Protein 5XGQ (pdb70)

Nearest PDB structures (foldseek):
  5xgq-assembly1_B  TM=1.002E+00  e=4.923E-92  Mycobacterium tuberculosis H37Ra
  5xgq-assembly1_A  TM=1.001E+00  e=2.840E-89  Mycobacterium tuberculosis H37Ra
  5xet-assembly1_C  TM=9.591E-01  e=5.976E-76  Mycobacterium tuberculosis H37Ra
  2x1m-assembly1_A  TM=9.598E-01  e=1.292E-66  Mycolicibacterium smegmatis MC2 155
  2x1l-assembly2_B  TM=9.169E-01  e=6.770E-61  Mycolicibacterium smegmatis MC2 155

CATH classification: 3.40.50.620 (+2 more: 2.170.220.10, 1.10.730.10)

B-factor: mean 30.21, std 13.82, range [3.47, 96.01]

Foldseek 3Di:
DDPADFAAAEEEEDFQPLHPAPPVQCLLVQLLQQLLQVQCVLVRYRYQYAYLYAVVVVVVSVVVSVVSVVLSCVLQVGDHDDFDDDPCSVQLVLLQLLLVLLVVLVFKDKDKDKAWAFPSRRFGDHPVQWDCPDVFIAGPQPRTGTDIDIFIFMWGALQVCLVVLLVVCVVQVQAEDDPVLSVVLNVVSVVTDHITTFWGQDPDDANAHPPGRRIHGDPLSSSNSSQVVSQVPPPCVDPSNVRCPPHAEYEYASSCCCVQSRVVVVSCVSSVGDHHNHYYHWYEEVEDCPDDLSVVCVQFNNLLSLCQSLAQDFTRDYYYDDPVSSLCCLVPVFCPLQFVLLQVLLQCCVPQVVQWQADADDADPLLVVLVVLLLCLVVVLVVCSVSSRSNVSSVSLSVSSVSLVVLCVVLVLVVLSPDPDPVSVNSSNNNSQSSLQSSLSSLLSCCSRRVVLSVLSCLQLLHDPVQRRVVNNPPTRDTGRGGDRDDGRRDRDDDD/DDPDDFAAAEEEEDFQPLDPAPPVQCLLVQLLLLLLQVQQVLVRYRYQYAYLDQPVVPPVSVVVNVVSVVLSCVLQVGDHDDFDDDPCSVQLVLLQLLLVLLVVLVFKDKDKDKAWAFPSRRFGDHPVQWDCPPNFIAGPQPRTGTDIDTFIFMWGALQVCLVVLLVVCVVQVQAEDDPVLSVVLNVVSVVTDHITTFWGQDPDDANAHPPGRRIHGDPLSSSNSSQVVSQVPPVCVDPSNVRCPPHAEYEYASSCVCVQSRVVVVSCVSSVGDHHNHYYHWYAEVECVDDLSVVCVQFNSLLSLVQSLAQDFTRDYYYDYPVSSLCCLVPVPCPLQFVLLVVLLQCCVPQVVQFQADADDADPLLVVLVVLLLCLSVVLVVCSVSSRSNVSSVSLSVSSVSLVVLCVVLPLVVLSPDPDPVSVNSSSNNSQSSLQSSLSSLLSCCSRRVPLSVLSCLQLQHDPVQRRPVNNPPTRDGGRGGDRDDGRRDRDDDD

Structure (mmCIF, N/CA/C/O backbone):
data_5XGQ
#
_entry.id   5XGQ
#
_cell.length_a   49.983
_cell.length_b   72.727
_cell.length_c   78.376
_cell.angle_alpha   98.90
_cell.angle_beta   90.05
_cell.angle_gamma   98.47
#
_symmetry.space_group_name_H-M   'P 1'
#
loop_
_entity.id
_entity.type
_entity.pdbx_description
1 polymer 'Methionine-tRNA ligase'
2 water water
#
loop_
_atom_site.group_PDB
_atom_site.id
_atom_site.type_symbol
_atom_site.label_atom_id
_atom_site.label_alt_id
_atom_site.label_comp_id
_atom_site.label_asym_id
_atom_site.label_entity_id
_atom_site.label_seq_id
_atom_site.pdbx_PDB_ins_code
_atom_site.Cartn_x
_atom_site.Cartn_y
_atom_site.Cartn_z
_atom_site.occupancy
_atom_site.B_iso_or_equiv
_atom_site.auth_seq_id
_atom_site.auth_comp_id
_atom_site.auth_asym_id
_atom_site.auth_atom_id
_atom_site.pdbx_PDB_model_num
ATOM 1 N N . HIS A 1 4 ? -14.282 7.462 57.524 1.00 56.11 -4 HIS B N 1
ATOM 2 C CA . HIS A 1 4 ? -13.023 7.461 56.787 1.00 48.88 -4 HIS B CA 1
ATOM 3 C C . HIS A 1 4 ? -12.338 6.105 56.933 1.00 37.99 -4 HIS B C 1
ATOM 4 O O . HIS A 1 4 ? -11.175 6.008 57.336 1.00 33.43 -4 HIS B O 1
ATOM 11 N N . HIS A 1 5 ? -13.079 5.051 56.609 1.00 38.07 -3 HIS B N 1
ATOM 12 C CA . HIS A 1 5 ? -12.582 3.679 56.665 1.00 36.36 -3 HIS B CA 1
ATOM 13 C C . HIS A 1 5 ? -12.710 3.090 55.265 1.00 34.73 -3 HIS B C 1
ATOM 14 O O . HIS A 1 5 ? -13.794 2.651 54.862 1.00 24.28 -3 HIS B O 1
ATOM 21 N N . HIS A 1 6 ? -11.605 3.092 54.520 1.00 31.16 -2 HIS B N 1
ATOM 22 C CA . HIS A 1 6 ? -11.576 2.517 53.183 1.00 32.46 -2 HIS B CA 1
ATOM 23 C C . HIS A 1 6 ? -10.802 1.205 53.123 1.00 34.41 -2 HIS B C 1
ATOM 24 O O . HIS A 1 6 ? -10.569 0.691 52.022 1.00 30.90 -2 HIS B O 1
ATOM 31 N N . HIS A 1 7 ? -10.413 0.648 54.275 1.00 34.77 -1 HIS B N 1
ATOM 32 C CA . HIS A 1 7 ? -9.654 -0.595 54.352 1.00 44.95 -1 HIS B CA 1
ATOM 33 C C . HIS A 1 7 ? -9.993 -1.300 55.664 1.00 51.80 -1 HIS B C 1
ATOM 34 O O . HIS A 1 7 ? -10.284 -0.647 56.672 1.00 55.04 -1 HIS B O 1
ATOM 41 N N . HIS A 1 8 ? -9.961 -2.651 55.638 1.00 51.58 0 HIS B N 1
ATOM 42 C CA . HIS A 1 8 ? -10.302 -3.488 56.787 1.00 49.55 0 HIS B CA 1
ATOM 43 C C . HIS A 1 8 ? -9.228 -4.531 57.101 1.00 47.36 0 HIS B C 1
ATOM 44 O O . HIS A 1 8 ? -8.829 -4.671 58.262 1.00 52.52 0 HIS B O 1
ATOM 51 N N . MET A 1 9 ? -8.722 -5.237 56.089 1.00 48.63 1 MET B N 1
ATOM 52 C CA . MET A 1 9 ? -7.774 -6.332 56.238 1.00 30.87 1 MET B CA 1
ATOM 53 C C . MET A 1 9 ? -6.357 -5.825 56.526 1.00 28.69 1 MET B C 1
ATOM 54 O O . MET A 1 9 ? -5.986 -4.688 56.202 1.00 23.56 1 MET B O 1
ATOM 59 N N . LYS A 1 10 ? -5.561 -6.704 57.127 1.00 22.71 2 LYS B N 1
ATOM 60 C CA . LYS A 1 10 ? -4.161 -6.406 57.412 1.00 25.80 2 LYS B CA 1
ATOM 61 C C . LYS A 1 10 ? -3.397 -6.115 56.118 1.00 26.29 2 LYS B C 1
ATOM 62 O O . LYS A 1 10 ? -3.494 -6.895 55.161 1.00 20.03 2 LYS B O 1
ATOM 68 N N . PRO A 1 11 ? -2.646 -5.012 56.036 1.00 26.60 3 PRO B N 1
ATOM 69 C CA . PRO A 1 11 ? -1.947 -4.687 54.786 1.00 25.90 3 PRO B CA 1
ATOM 70 C C . PRO A 1 11 ? -0.737 -5.577 54.539 1.00 22.98 3 PRO B C 1
ATOM 71 O O . PRO A 1 11 ? -0.153 -6.168 55.451 1.00 18.60 3 PRO B O 1
ATOM 75 N N . TYR A 1 12 ? -0.370 -5.666 53.260 1.00 17.32 4 TYR B N 1
ATOM 76 C CA . TYR A 1 12 ? 0.769 -6.471 52.825 1.00 16.11 4 TYR B CA 1
ATOM 77 C C . TYR A 1 12 ? 1.398 -5.754 51.639 1.00 20.40 4 TYR B C 1
ATOM 78 O O . TYR A 1 12 ? 0.784 -5.661 50.571 1.00 17.12 4 TYR B O 1
ATOM 87 N N . TYR A 1 13 ? 2.608 -5.239 51.832 1.00 17.72 5 TYR B N 1
ATOM 88 C CA . TYR A 1 13 ? 3.307 -4.435 50.837 1.00 19.75 5 TYR B CA 1
ATOM 89 C C . TYR A 1 13 ? 4.465 -5.254 50.278 1.00 12.63 5 TYR B C 1
ATOM 90 O O . TYR A 1 13 ? 5.394 -5.608 51.014 1.00 15.76 5 TYR B O 1
ATOM 99 N N . VAL A 1 14 ? 4.405 -5.550 48.984 1.00 7.29 6 VAL B N 1
ATOM 100 C CA . VAL A 1 14 ? 5.376 -6.405 48.316 1.00 7.16 6 VAL B CA 1
ATOM 101 C C . VAL A 1 14 ? 5.837 -5.708 47.044 1.00 18.23 6 VAL B C 1
ATOM 102 O O . VAL A 1 14 ? 5.023 -5.126 46.314 1.00 17.49 6 VAL B O 1
ATOM 106 N N . THR A 1 15 ? 7.146 -5.757 46.784 1.00 15.87 7 THR B N 1
ATOM 107 C CA . THR A 1 15 ? 7.744 -5.064 45.653 1.00 14.48 7 THR B CA 1
ATOM 108 C C . THR A 1 15 ? 8.551 -6.024 44.791 1.00 12.76 7 THR B C 1
ATOM 109 O O . THR A 1 15 ? 9.124 -7.004 45.283 1.00 15.58 7 THR B O 1
ATOM 113 N N . THR A 1 16 ? 8.592 -5.724 43.495 1.00 11.65 8 THR B N 1
ATOM 114 C CA . THR A 1 16 ? 9.575 -6.308 42.598 1.00 17.43 8 THR B CA 1
ATOM 115 C C . THR A 1 16 ? 10.790 -5.385 42.521 1.00 16.43 8 THR B C 1
ATOM 116 O O . THR A 1 16 ? 10.791 -4.266 43.036 1.00 21.32 8 THR B O 1
ATOM 120 N N . ALA A 1 17 ? 11.833 -5.865 41.864 1.00 16.57 9 ALA B N 1
ATOM 121 C CA . ALA A 1 17 ? 13.151 -5.268 42.017 1.00 16.05 9 ALA B CA 1
ATOM 122 C C . ALA A 1 17 ? 13.305 -3.980 41.215 1.00 16.23 9 ALA B C 1
ATOM 123 O O . ALA A 1 17 ? 12.711 -3.808 40.147 1.00 14.99 9 ALA B O 1
ATOM 125 N N . ILE A 1 18 ? 14.140 -3.078 41.741 1.00 17.99 10 ILE B N 1
ATOM 126 C CA . ILE A 1 18 ? 14.660 -1.970 40.938 1.00 21.60 10 ILE B CA 1
ATOM 127 C C . ILE A 1 18 ? 15.389 -2.508 39.701 1.00 17.17 10 ILE B C 1
ATOM 128 O O . ILE A 1 18 ? 15.831 -3.661 39.651 1.00 24.77 10 ILE B O 1
ATOM 133 N N . ALA A 1 19 ? 15.533 -1.637 38.701 1.00 21.08 11 ALA B N 1
ATOM 134 C CA . ALA A 1 19 ? 16.044 -2.056 37.396 1.00 23.21 11 ALA B CA 1
ATOM 135 C C . ALA A 1 19 ? 17.545 -2.315 37.412 1.00 32.75 11 ALA B C 1
ATOM 136 O O . ALA A 1 19 ? 18.026 -3.216 36.715 1.00 30.12 11 ALA B O 1
ATOM 138 N N . TYR A 1 20 ? 18.293 -1.526 38.173 1.00 34.14 12 TYR B N 1
ATOM 139 C CA . TYR A 1 20 ? 19.753 -1.600 38.206 1.00 41.94 12 TYR B CA 1
ATOM 140 C C . TYR A 1 20 ? 20.250 -3.041 38.397 1.00 31.14 12 TYR B C 1
ATOM 141 O O . TYR A 1 20 ? 19.616 -3.810 39.110 1.00 41.44 12 TYR B O 1
ATOM 150 N N . PRO A 1 21 ? 21.382 -3.415 37.767 1.00 35.39 13 PRO B N 1
ATOM 151 C CA . PRO A 1 21 ? 22.287 -2.620 36.930 1.00 44.71 13 PRO B CA 1
ATOM 152 C C . PRO A 1 21 ? 21.833 -2.407 35.478 1.00 53.81 13 PRO B C 1
ATOM 153 O O . PRO A 1 21 ? 22.632 -1.919 34.687 1.00 58.01 13 PRO B O 1
ATOM 157 N N . ASN A 1 22 ? 20.596 -2.748 35.129 1.00 43.79 14 ASN B N 1
ATOM 158 C CA . ASN A 1 22 ? 20.062 -2.480 33.795 1.00 46.12 14 ASN B CA 1
ATOM 159 C C . ASN A 1 22 ? 19.429 -1.084 33.768 1.00 44.45 14 ASN B C 1
ATOM 160 O O . ASN A 1 22 ? 18.672 -0.734 34.668 1.00 49.20 14 ASN B O 1
ATOM 165 N N . ALA A 1 23 ? 19.735 -0.269 32.753 1.00 50.31 15 ALA B N 1
ATOM 166 C CA . ALA A 1 23 ? 19.056 1.032 32.641 1.00 52.88 15 ALA B CA 1
ATOM 167 C C . ALA A 1 23 ? 17.586 0.876 32.316 1.00 54.14 15 ALA B C 1
ATOM 168 O O . ALA A 1 23 ? 16.791 1.790 32.574 1.00 57.46 15 ALA B O 1
ATOM 170 N N . ALA A 1 24 ? 17.237 -0.203 31.692 1.00 49.81 16 ALA B N 1
ATOM 171 C CA . ALA A 1 24 ? 15.859 -0.385 31.307 1.00 41.72 16 ALA B CA 1
ATOM 172 C C . ALA A 1 24 ? 15.163 -1.244 32.339 1.00 32.77 16 ALA B C 1
ATOM 173 O O . ALA A 1 24 ? 15.691 -2.294 32.735 1.00 22.97 16 ALA B O 1
ATOM 175 N N . PRO A 1 25 ? 14.012 -0.811 32.823 1.00 27.74 17 PRO B N 1
ATOM 176 C CA . PRO A 1 25 ? 13.226 -1.655 33.722 1.00 26.86 17 PRO B CA 1
ATOM 177 C C . PRO A 1 25 ? 12.554 -2.788 32.962 1.00 28.66 17 PRO B C 1
ATOM 178 O O . PRO A 1 25 ? 12.509 -2.824 31.727 1.00 26.63 17 PRO B O 1
ATOM 182 N N . HIS A 1 26 ? 12.052 -3.743 33.746 1.00 22.54 18 HIS B N 1
ATOM 183 C CA . HIS A 1 26 ? 11.138 -4.796 33.307 1.00 16.19 18 HIS B CA 1
ATOM 184 C C . HIS A 1 26 ? 11.813 -5.879 32.471 1.00 16.31 18 HIS B C 1
ATOM 185 O O . HIS A 1 26 ? 11.523 -7.066 32.656 1.00 14.96 18 HIS B O 1
ATOM 192 N N . VAL A 1 27 ? 12.703 -5.494 31.547 1.00 21.61 19 VAL B N 1
ATOM 193 C CA . VAL A 1 27 ? 13.320 -6.477 30.662 1.00 18.46 19 VAL B CA 1
ATOM 194 C C . VAL A 1 27 ? 14.083 -7.492 31.499 1.00 15.46 19 VAL B C 1
ATOM 195 O O . VAL A 1 27 ? 14.849 -7.132 32.402 1.00 17.43 19 VAL B O 1
ATOM 199 N N . GLY A 1 28 ? 13.840 -8.773 31.230 1.00 15.48 20 GLY B N 1
ATOM 200 C CA . GLY A 1 28 ? 14.442 -9.839 31.999 1.00 20.46 20 GLY B CA 1
ATOM 201 C C . GLY A 1 28 ? 13.774 -10.145 33.323 1.00 16.61 20 GLY B C 1
ATOM 202 O O . GLY A 1 28 ? 14.232 -11.053 34.028 1.00 25.38 20 GLY B O 1
ATOM 203 N N . HIS A 1 29 ? 12.704 -9.434 33.682 1.00 14.87 21 HIS B N 1
ATOM 204 C CA . HIS A 1 29 ? 12.036 -9.603 34.967 1.00 12.82 21 HIS B CA 1
ATOM 205 C C . HIS A 1 29 ? 10.725 -10.372 34.877 1.00 12.38 21 HIS B C 1
ATOM 206 O O . HIS A 1 29 ? 9.979 -10.406 35.862 1.00 18.90 21 HIS B O 1
ATOM 213 N N . ALA A 1 30 ? 10.417 -10.980 33.727 1.00 14.90 22 ALA B N 1
ATOM 214 C CA . ALA A 1 30 ? 9.140 -11.682 33.590 1.00 22.35 22 ALA B CA 1
ATOM 215 C C . ALA A 1 30 ? 8.992 -12.791 34.627 1.00 19.20 22 ALA B C 1
ATOM 216 O O . ALA A 1 30 ? 7.925 -12.941 35.237 1.00 15.38 22 ALA B O 1
ATOM 218 N N . TYR A 1 31 ? 10.046 -13.590 34.828 1.00 16.44 23 TYR B N 1
ATOM 219 C CA . TYR A 1 31 ? 9.992 -14.662 35.820 1.00 18.21 23 TYR B CA 1
ATOM 220 C C . TYR A 1 31 ? 9.747 -14.099 37.215 1.00 20.76 23 TYR B C 1
ATOM 221 O O . TYR A 1 31 ? 8.876 -14.577 37.951 1.00 12.25 23 TYR B O 1
ATOM 230 N N . GLU A 1 32 ? 10.502 -13.063 37.585 1.00 17.49 24 GLU B N 1
ATOM 231 C CA . GLU A 1 32 ? 10.298 -12.386 38.863 1.00 17.60 24 GLU B CA 1
ATOM 232 C C . GLU A 1 32 ? 8.877 -11.834 38.995 1.00 21.08 24 GLU B C 1
ATOM 233 O O . GLU A 1 32 ? 8.270 -11.922 40.067 1.00 15.02 24 GLU B O 1
ATOM 239 N N . TYR A 1 33 ? 8.328 -11.265 37.917 1.00 18.34 25 TYR B N 1
ATOM 240 C CA . TYR A 1 33 ? 6.987 -10.687 37.992 1.00 15.02 25 TYR B CA 1
ATOM 241 C C . TYR A 1 33 ? 5.921 -11.765 38.151 1.00 15.52 25 TYR B C 1
ATOM 242 O O . TYR A 1 33 ? 4.951 -11.579 38.895 1.00 12.56 25 TYR B O 1
ATOM 251 N N . ILE A 1 34 ? 6.078 -12.897 37.459 1.00 13.14 26 ILE B N 1
ATOM 252 C CA . ILE A 1 34 ? 5.113 -13.990 37.578 1.00 14.16 26 ILE B CA 1
ATOM 253 C C . ILE A 1 34 ? 5.086 -14.527 39.004 1.00 14.54 26 ILE B C 1
ATOM 254 O O . ILE A 1 34 ? 4.016 -14.775 39.572 1.00 13.79 26 ILE B O 1
ATOM 259 N N . ALA A 1 35 ? 6.264 -14.725 39.601 1.00 11.44 27 ALA B N 1
ATOM 260 C CA . ALA A 1 35 ? 6.337 -15.278 40.949 1.00 10.99 27 ALA B CA 1
ATOM 261 C C . ALA A 1 35 ? 5.741 -14.321 41.973 1.00 12.15 27 ALA B C 1
ATOM 262 O O . ALA A 1 35 ? 4.929 -14.725 42.815 1.00 15.71 27 ALA B O 1
ATOM 264 N N . THR A 1 36 ? 6.140 -13.045 41.919 1.00 11.63 28 THR B N 1
ATOM 265 C CA . THR A 1 36 ? 5.607 -12.056 42.853 1.00 16.20 28 THR B CA 1
ATOM 266 C C . THR A 1 36 ? 4.112 -11.825 42.656 1.00 16.86 28 THR B C 1
ATOM 267 O O . THR A 1 36 ? 3.396 -11.580 43.635 1.00 13.85 28 THR B O 1
ATOM 271 N N . ASP A 1 37 ? 3.623 -11.869 41.410 1.00 16.11 29 ASP B N 1
ATOM 272 C CA . ASP A 1 37 ? 2.183 -11.745 41.177 1.00 12.70 29 ASP B CA 1
ATOM 273 C C . ASP A 1 37 ? 1.413 -12.871 41.854 1.00 14.42 29 ASP B C 1
ATOM 274 O O . ASP A 1 37 ? 0.347 -12.640 42.439 1.00 12.48 29 ASP B O 1
ATOM 279 N N . ALA A 1 38 ? 1.924 -14.103 41.768 1.00 10.81 30 ALA B N 1
ATOM 280 C CA . ALA A 1 38 ? 1.257 -15.215 42.439 1.00 12.77 30 ALA B CA 1
ATOM 281 C C . ALA A 1 38 ? 1.224 -15.003 43.947 1.00 17.50 30 ALA B C 1
ATOM 282 O O . ALA A 1 38 ? 0.216 -15.292 44.602 1.00 13.65 30 ALA B O 1
ATOM 284 N N . ILE A 1 39 ? 2.320 -14.492 44.516 1.00 14.61 31 ILE B N 1
ATOM 285 C CA . ILE A 1 39 ? 2.349 -14.204 45.947 1.00 13.07 31 ILE B CA 1
ATOM 286 C C . ILE A 1 39 ? 1.314 -13.144 46.296 1.00 17.54 31 ILE B C 1
ATOM 287 O O . ILE A 1 39 ? 0.581 -13.267 47.288 1.00 14.27 31 ILE B O 1
ATOM 292 N N . ALA A 1 40 ? 1.225 -12.090 45.480 1.00 16.43 32 ALA B N 1
ATOM 293 C CA . ALA A 1 40 ? 0.256 -11.034 45.749 1.00 14.41 32 ALA B CA 1
ATOM 294 C C . ALA A 1 40 ? -1.173 -11.539 45.597 1.00 15.25 32 ALA B C 1
ATOM 295 O O . ALA A 1 40 ? -2.041 -11.217 46.416 1.00 13.88 32 ALA B O 1
ATOM 297 N N . ARG A 1 41 ? -1.440 -12.326 44.553 1.00 13.65 33 ARG B N 1
ATOM 298 C CA . ARG A 1 41 ? -2.788 -12.851 44.360 1.00 18.17 33 ARG B CA 1
ATOM 299 C C . ARG A 1 41 ? -3.185 -13.777 45.504 1.00 16.87 33 ARG B C 1
ATOM 300 O O . ARG A 1 41 ? -4.344 -13.782 45.936 1.00 15.25 33 ARG B O 1
ATOM 308 N N . PHE A 1 42 ? -2.235 -14.566 46.013 1.00 14.12 34 PHE B N 1
ATOM 309 C CA . PHE A 1 42 ? -2.528 -15.422 47.159 1.00 12.60 34 PHE B CA 1
ATOM 310 C C . PHE A 1 42 ? -2.892 -14.587 48.379 1.00 11.86 34 PHE B C 1
ATOM 311 O O . PHE A 1 42 ? -3.861 -14.889 49.086 1.00 16.78 34 PHE B O 1
ATOM 319 N N . LYS A 1 43 ? -2.139 -13.519 48.631 1.00 12.17 35 LYS B N 1
ATOM 320 C CA . LYS A 1 43 ? -2.437 -12.674 49.779 1.00 14.48 35 LYS B CA 1
ATOM 321 C C . LYS A 1 43 ? -3.792 -11.990 49.628 1.00 13.25 35 LYS B C 1
ATOM 322 O O . LYS A 1 43 ? -4.542 -11.879 50.603 1.00 12.86 35 LYS B O 1
ATOM 328 N N . ARG A 1 44 ? -4.137 -11.548 48.412 1.00 11.45 36 ARG B N 1
ATOM 329 C CA . ARG A 1 44 ? -5.456 -10.948 48.191 1.00 15.97 36 ARG B CA 1
ATOM 330 C C . ARG A 1 44 ? -6.574 -11.938 48.487 1.00 14.16 36 ARG B C 1
ATOM 331 O O . ARG A 1 44 ? -7.621 -11.558 49.020 1.00 18.64 36 ARG B O 1
ATOM 339 N N . LEU A 1 45 ? -6.377 -13.212 48.144 1.00 11.65 37 LEU B N 1
ATOM 340 C CA . LEU A 1 45 ? -7.406 -14.215 48.392 1.00 15.38 37 LEU B CA 1
ATOM 341 C C . LEU A 1 45 ? -7.462 -14.638 49.853 1.00 17.62 37 LEU B C 1
ATOM 342 O O . LEU A 1 45 ? -8.461 -15.230 50.276 1.00 18.96 37 LEU B O 1
ATOM 347 N N . ASP A 1 46 ? -6.426 -14.322 50.632 1.00 16.78 38 ASP B N 1
ATOM 348 C CA . ASP A 1 46 ? -6.321 -14.720 52.029 1.00 15.73 38 ASP B CA 1
ATOM 349 C C . ASP A 1 46 ? -6.612 -13.565 52.985 1.00 15.74 38 ASP B C 1
ATOM 350 O O . ASP A 1 46 ? -6.110 -13.556 54.115 1.00 16.87 38 ASP B O 1
ATOM 355 N N . ARG A 1 47 ? -7.401 -12.582 52.535 1.00 17.47 39 ARG B N 1
ATOM 356 C CA . ARG A 1 47 ? -7.894 -11.477 53.366 1.00 27.12 39 ARG B CA 1
ATOM 357 C C . ARG A 1 47 ? -6.772 -10.529 53.791 1.00 26.15 39 ARG B C 1
ATOM 358 O O . ARG A 1 47 ? -6.680 -10.122 54.950 1.00 27.65 39 ARG B O 1
ATOM 366 N N . TYR A 1 48 ? -5.919 -10.169 52.839 1.00 18.08 40 TYR B N 1
ATOM 367 C CA . TYR A 1 48 ? -4.930 -9.125 53.049 1.00 17.62 40 TYR B CA 1
ATOM 368 C C . TYR A 1 48 ? -5.244 -7.951 52.134 1.00 17.20 40 TYR B C 1
ATOM 369 O O . TYR A 1 48 ? -5.752 -8.128 51.020 1.00 17.52 40 TYR B O 1
ATOM 378 N N . ASP A 1 49 ? -4.950 -6.746 52.619 1.00 16.53 41 ASP B N 1
ATOM 379 C CA . ASP A 1 49 ? -4.965 -5.550 51.779 1.00 21.31 41 ASP B CA 1
ATOM 380 C C . ASP A 1 49 ? -3.601 -5.437 51.113 1.00 20.77 41 ASP B C 1
ATOM 381 O O . ASP A 1 49 ? -2.653 -4.911 51.700 1.00 20.11 41 ASP B O 1
ATOM 386 N N . VAL A 1 50 ? -3.506 -5.909 49.882 1.00 21.90 42 VAL B N 1
ATOM 387 C CA . VAL A 1 50 ? -2.224 -6.049 49.202 1.00 14.47 42 VAL B CA 1
ATOM 388 C C . VAL A 1 50 ? -1.896 -4.770 48.443 1.00 15.54 42 VAL B C 1
ATOM 389 O O . VAL A 1 50 ? -2.746 -4.211 47.741 1.00 14.17 42 VAL B O 1
ATOM 393 N N . ARG A 1 51 ? -0.663 -4.302 48.597 1.00 12.64 43 ARG B N 1
ATOM 394 C CA . ARG A 1 51 ? -0.098 -3.238 47.778 1.00 15.22 43 ARG B CA 1
ATOM 395 C C . ARG A 1 51 ? 1.101 -3.833 47.052 1.00 14.42 43 ARG B C 1
ATOM 396 O O . ARG A 1 51 ? 2.139 -4.097 47.669 1.00 12.71 43 ARG B O 1
ATOM 404 N N . PHE A 1 52 ? 0.952 -4.048 45.749 1.00 13.90 44 PHE B N 1
ATOM 405 C CA . PHE A 1 52 ? 1.877 -4.828 44.926 1.00 14.85 44 PHE B CA 1
ATOM 406 C C . PHE A 1 52 ? 2.413 -3.884 43.852 1.00 15.77 44 PHE B C 1
ATOM 407 O O . PHE A 1 52 ? 1.703 -3.578 42.888 1.00 15.10 44 PHE B O 1
ATOM 415 N N . LEU A 1 53 ? 3.658 -3.416 44.020 1.00 11.61 45 LEU B N 1
ATOM 416 C CA . LEU A 1 53 ? 4.221 -2.363 43.182 1.00 15.18 45 LEU B CA 1
ATOM 417 C C . LEU A 1 53 ? 5.570 -2.774 42.608 1.00 17.93 45 LEU B C 1
ATOM 418 O O . LEU A 1 53 ? 6.293 -3.584 43.191 1.00 11.98 45 LEU B O 1
ATOM 423 N N . THR A 1 54 ? 5.910 -2.184 41.464 1.00 13.64 46 THR B N 1
ATOM 424 C CA . THR A 1 54 ? 7.244 -2.321 40.905 1.00 20.52 46 THR B CA 1
ATOM 425 C C . THR A 1 54 ? 8.239 -1.488 41.704 1.00 20.92 46 THR B C 1
ATOM 426 O O . THR A 1 54 ? 7.876 -0.525 42.382 1.00 24.95 46 THR B O 1
ATOM 430 N N . GLY A 1 55 ? 9.510 -1.866 41.613 1.00 23.86 47 GLY B N 1
ATOM 431 C CA . GLY A 1 55 ? 10.575 -1.062 42.172 1.00 18.08 47 GLY B CA 1
ATOM 432 C C . GLY A 1 55 ? 11.065 0.032 41.256 1.00 25.99 47 GLY B C 1
ATOM 433 O O . GLY A 1 55 ? 12.078 0.679 41.535 1.00 30.51 47 GLY B O 1
ATOM 434 N N . THR A 1 56 ? 10.367 0.259 40.155 1.00 23.80 48 THR B N 1
ATOM 435 C CA . THR A 1 56 ? 10.749 1.255 39.168 1.00 27.65 48 THR B CA 1
ATOM 436 C C . THR A 1 56 ? 9.896 2.511 39.318 1.00 34.42 48 THR B C 1
ATOM 437 O O . THR A 1 56 ? 8.793 2.484 39.867 1.00 31.78 48 THR B O 1
ATOM 441 N N . ASP A 1 57 ? 10.422 3.621 38.818 1.00 38.28 49 ASP B N 1
ATOM 442 C CA . ASP A 1 57 ? 9.703 4.888 38.891 1.00 47.75 49 ASP B CA 1
ATOM 443 C C . ASP A 1 57 ? 8.759 5.064 37.708 1.00 50.38 49 ASP B C 1
ATOM 444 O O . ASP A 1 57 ? 7.577 4.733 37.793 1.00 54.62 49 ASP B O 1
ATOM 449 N N . GLY A 1 71 ? 17.054 14.843 28.118 1.00 50.28 63 GLY B N 1
ATOM 450 C CA . GLY A 1 71 ? 17.471 14.751 26.730 1.00 50.75 63 GLY B CA 1
ATOM 451 C C . GLY A 1 71 ? 16.572 13.862 25.889 1.00 52.85 63 GLY B C 1
ATOM 452 O O . GLY A 1 71 ? 15.679 13.191 26.404 1.00 49.65 63 GLY B O 1
ATOM 453 N N . VAL A 1 72 ? 16.812 13.865 24.581 1.00 48.56 64 VAL B N 1
ATOM 454 C CA . VAL A 1 72 ? 16.046 13.054 23.641 1.00 46.81 64 VAL B CA 1
ATOM 455 C C . VAL A 1 72 ? 16.298 11.553 23.848 1.00 42.04 64 VAL B C 1
ATOM 456 O O . VAL A 1 72 ? 15.334 10.792 23.762 1.00 46.47 64 VAL B O 1
ATOM 460 N N . PRO A 1 73 ? 17.536 11.090 24.095 1.00 43.19 65 PRO B N 1
ATOM 461 C CA . PRO A 1 73 ? 17.684 9.643 24.359 1.00 42.60 65 PRO B CA 1
ATOM 462 C C . PRO A 1 73 ? 16.904 9.162 25.569 1.00 48.45 65 PRO B C 1
ATOM 463 O O . PRO A 1 73 ? 16.307 8.081 25.507 1.00 43.03 65 PRO B O 1
ATOM 467 N N . THR A 1 74 ? 16.805 9.964 26.628 1.00 48.36 66 THR B N 1
ATOM 468 C CA . THR A 1 74 ? 16.158 9.485 27.846 1.00 53.89 66 THR B CA 1
ATOM 469 C C . THR A 1 74 ? 14.637 9.383 27.685 1.00 55.12 66 THR B C 1
ATOM 470 O O . THR A 1 74 ? 13.997 8.557 28.358 1.00 65.48 66 THR B O 1
ATOM 474 N N . ALA A 1 75 ? 14.044 10.156 26.760 1.00 50.04 67 ALA B N 1
ATOM 475 C CA . ALA A 1 75 ? 12.586 10.239 26.731 1.00 43.75 67 ALA B CA 1
ATOM 476 C C . ALA A 1 75 ? 11.972 9.124 25.886 1.00 52.40 67 ALA B C 1
ATOM 477 O O . ALA A 1 75 ? 11.005 8.484 26.302 1.00 60.55 67 ALA B O 1
ATOM 479 N N . ALA A 1 76 ? 12.513 8.882 24.688 1.00 51.67 68 ALA B N 1
ATOM 480 C CA . ALA A 1 76 ? 12.059 7.745 23.881 1.00 50.13 68 ALA B CA 1
ATOM 481 C C . ALA A 1 76 ? 12.289 6.433 24.613 1.00 41.53 68 ALA B C 1
ATOM 482 O O . ALA A 1 76 ? 11.487 5.498 24.482 1.00 32.39 68 ALA B O 1
ATOM 484 N N . LEU A 1 77 ? 13.382 6.339 25.386 1.00 37.87 69 LEU B N 1
ATOM 485 C CA . LEU A 1 77 ? 13.550 5.210 26.293 1.00 45.93 69 LEU B CA 1
ATOM 486 C C . LEU A 1 77 ? 12.387 5.098 27.273 1.00 43.60 69 LEU B C 1
ATOM 487 O O . LEU A 1 77 ? 12.001 3.982 27.648 1.00 38.00 69 LEU B O 1
ATOM 492 N N . ALA A 1 78 ? 11.826 6.235 27.705 1.00 46.40 70 ALA B N 1
ATOM 493 C CA . ALA A 1 78 ? 10.673 6.184 28.598 1.00 49.13 70 ALA B CA 1
ATOM 494 C C . ALA A 1 78 ? 9.438 5.630 27.896 1.00 46.01 70 ALA B C 1
ATOM 495 O O . ALA A 1 78 ? 8.592 4.994 28.538 1.00 49.19 70 ALA B O 1
ATOM 497 N N . ARG A 1 79 ? 9.312 5.856 26.588 1.00 41.97 71 ARG B N 1
ATOM 498 C CA . ARG A 1 79 ? 8.201 5.259 25.851 1.00 38.57 71 ARG B CA 1
ATOM 499 C C . ARG A 1 79 ? 8.393 3.758 25.691 1.00 33.18 71 ARG B C 1
ATOM 500 O O . ARG A 1 79 ? 7.431 2.989 25.807 1.00 30.95 71 ARG B O 1
ATOM 508 N N . ARG A 1 80 ? 9.625 3.323 25.409 1.00 24.87 72 ARG B N 1
ATOM 509 C CA . ARG A 1 80 ? 9.891 1.895 25.286 1.00 30.23 72 ARG B CA 1
ATOM 510 C C . ARG A 1 80 ? 9.652 1.179 26.608 1.00 30.87 72 ARG B C 1
ATOM 511 O O . ARG A 1 80 ? 9.038 0.106 26.638 1.00 29.62 72 ARG B O 1
ATOM 519 N N . ASN A 1 81 ? 10.133 1.760 27.712 1.00 27.30 73 ASN B N 1
ATOM 520 C CA . ASN A 1 81 ? 9.866 1.193 29.031 1.00 28.43 73 ASN B CA 1
ATOM 521 C C . ASN A 1 81 ? 8.370 1.038 29.264 1.00 31.53 73 ASN B C 1
ATOM 522 O O . ASN A 1 81 ? 7.918 0.018 29.800 1.00 30.48 73 ASN B O 1
ATOM 527 N N . SER A 1 82 ? 7.587 2.041 28.863 1.00 30.15 74 SER B N 1
ATOM 528 C CA . SER A 1 82 ? 6.136 1.949 28.985 1.00 34.89 74 SER B CA 1
ATOM 529 C C . SER A 1 82 ? 5.582 0.824 28.117 1.00 34.07 74 SER B C 1
ATOM 530 O O . SER A 1 82 ? 4.787 0.004 28.586 1.00 34.33 74 SER B O 1
ATOM 533 N N . ASP A 1 83 ? 5.994 0.769 26.846 1.00 30.12 75 ASP B N 1
ATOM 534 C CA . ASP A 1 83 ? 5.507 -0.280 25.952 1.00 31.17 75 ASP B CA 1
ATOM 535 C C . ASP A 1 83 ? 5.867 -1.669 26.470 1.00 26.49 75 ASP B C 1
ATOM 536 O O . ASP A 1 83 ? 5.038 -2.588 26.433 1.00 18.66 75 ASP B O 1
ATOM 541 N N . VAL A 1 84 ? 7.099 -1.845 26.953 1.00 16.69 76 VAL B N 1
ATOM 542 C CA . VAL A 1 84 ? 7.499 -3.145 27.483 1.00 22.86 76 VAL B CA 1
ATOM 543 C C . VAL A 1 84 ? 6.658 -3.494 28.703 1.00 24.64 76 VAL B C 1
ATOM 544 O O . VAL A 1 84 ? 6.209 -4.636 28.863 1.00 17.51 76 VAL B O 1
ATOM 548 N N . PHE A 1 85 ? 6.403 -2.505 29.563 1.00 21.70 77 PHE B N 1
ATOM 549 C CA . PHE A 1 85 ? 5.644 -2.758 30.781 1.00 27.52 77 PHE B CA 1
ATOM 550 C C . PHE A 1 85 ? 4.212 -3.176 30.467 1.00 29.24 77 PHE B C 1
ATOM 551 O O . PHE A 1 85 ? 3.696 -4.127 31.068 1.00 29.14 77 PHE B O 1
ATOM 559 N N . GLN A 1 86 ? 3.553 -2.484 29.530 1.00 25.70 78 GLN B N 1
ATOM 560 C CA . GLN A 1 86 ? 2.176 -2.840 29.200 1.00 22.96 78 GLN B CA 1
ATOM 561 C C . GLN A 1 86 ? 2.103 -4.233 28.596 1.00 21.33 78 GLN B C 1
ATOM 562 O O . GLN A 1 86 ? 1.215 -5.021 28.942 1.00 21.65 78 GLN B O 1
ATOM 568 N N . ARG A 1 87 ? 3.030 -4.560 27.692 1.00 18.60 79 ARG B N 1
ATOM 569 C CA . ARG A 1 87 ? 2.990 -5.867 27.047 1.00 17.68 79 ARG B CA 1
ATOM 570 C C . ARG A 1 87 ? 3.227 -6.980 28.053 1.00 18.79 79 ARG B C 1
ATOM 571 O O . ARG A 1 87 ? 2.544 -8.011 28.025 1.00 20.88 79 ARG B O 1
ATOM 579 N N . MET A 1 88 ? 4.205 -6.796 28.939 1.00 16.95 80 MET B N 1
ATOM 580 C CA . MET A 1 88 ? 4.502 -7.823 29.925 1.00 20.78 80 MET B CA 1
ATOM 581 C C . MET A 1 88 ? 3.334 -8.004 30.882 1.00 15.40 80 MET B C 1
ATOM 582 O O . MET A 1 88 ? 2.940 -9.136 31.190 1.00 16.61 80 MET B O 1
ATOM 587 N N . GLN A 1 89 ? 2.751 -6.896 31.342 1.00 14.63 81 GLN B N 1
ATOM 588 C CA . GLN A 1 89 ? 1.619 -6.985 32.260 1.00 24.02 81 GLN B CA 1
ATOM 589 C C . GLN A 1 89 ? 0.448 -7.725 31.627 1.00 21.71 81 GLN B C 1
ATOM 590 O O . GLN A 1 89 ? -0.204 -8.547 32.281 1.00 23.40 81 GLN B O 1
ATOM 596 N N . GLU A 1 90 ? 0.180 -7.467 30.346 1.00 22.11 82 GLU B N 1
ATOM 597 C CA . GLU A 1 90 ? -0.970 -8.087 29.692 1.00 22.48 82 GLU B CA 1
ATOM 598 C C . GLU A 1 90 ? -0.678 -9.521 29.260 1.00 17.12 82 GLU B C 1
ATOM 599 O O . GLU A 1 90 ? -1.534 -10.399 29.406 1.00 24.01 82 GLU B O 1
ATOM 605 N N . ALA A 1 91 ? 0.516 -9.779 28.724 1.00 21.29 83 ALA B N 1
ATOM 606 C CA . ALA A 1 91 ? 0.844 -11.122 28.251 1.00 19.21 83 ALA B CA 1
ATOM 607 C C . ALA A 1 91 ? 0.921 -12.129 29.392 1.00 18.81 83 ALA B C 1
ATOM 608 O O . ALA A 1 91 ? 0.539 -13.293 29.215 1.00 16.94 83 ALA B O 1
ATOM 610 N N . LEU A 1 92 ? 1.409 -11.712 30.559 1.00 15.15 84 LEU B N 1
ATOM 611 C CA . LEU A 1 92 ? 1.571 -12.607 31.697 1.00 14.22 84 LEU B CA 1
ATOM 612 C C . LEU A 1 92 ? 0.523 -12.404 32.782 1.00 20.23 84 LEU B C 1
ATOM 613 O O . LEU A 1 92 ? 0.577 -13.093 33.809 1.00 15.23 84 LEU B O 1
ATOM 618 N N . ASN A 1 93 ? -0.414 -11.476 32.584 1.00 20.46 85 ASN B N 1
ATOM 619 C CA . ASN A 1 93 ? -1.501 -11.191 33.526 1.00 18.57 85 ASN B CA 1
ATOM 620 C C . ASN A 1 93 ? -0.965 -10.872 34.922 1.00 19.40 85 ASN B C 1
ATOM 621 O O . ASN A 1 93 ? -1.338 -11.484 35.924 1.00 19.86 85 ASN B O 1
ATOM 626 N N . ILE A 1 94 ? -0.075 -9.886 34.975 1.00 16.03 86 ILE B N 1
ATOM 627 C CA . ILE A 1 94 ? 0.466 -9.402 36.236 1.00 17.13 86 ILE B CA 1
ATOM 628 C C . ILE A 1 94 ? -0.486 -8.355 36.794 1.00 16.44 86 ILE B C 1
ATOM 629 O O . ILE A 1 94 ? -0.935 -7.460 36.067 1.00 19.22 86 ILE B O 1
ATOM 634 N N . SER A 1 95 ? -0.801 -8.468 38.082 1.00 15.10 87 SER B N 1
ATOM 635 C CA . SER A 1 95 ? -1.769 -7.573 38.700 1.00 19.01 87 SER B CA 1
ATOM 636 C C . SER A 1 95 ? -1.110 -6.541 39.610 1.00 15.71 87 SER B C 1
ATOM 637 O O . SER A 1 95 ? -1.491 -6.414 40.776 1.00 17.95 87 SER B O 1
ATOM 640 N N . PHE A 1 96 ? -0.131 -5.793 39.095 1.00 12.65 88 PHE B N 1
ATOM 641 C CA . PHE A 1 96 ? 0.423 -4.675 39.850 1.00 17.52 88 PHE B CA 1
ATOM 642 C C . PHE A 1 96 ? -0.680 -3.709 40.261 1.00 22.06 88 PHE B C 1
ATOM 643 O O . PHE A 1 96 ? -1.626 -3.465 39.508 1.00 24.14 88 PHE B O 1
ATOM 651 N N . ASP A 1 97 ? -0.551 -3.151 41.461 1.00 16.78 89 ASP B N 1
ATOM 652 C CA . ASP A 1 97 ? -1.457 -2.093 41.877 1.00 16.45 89 ASP B CA 1
ATOM 653 C C . ASP A 1 97 ? -1.053 -0.768 41.234 1.00 23.36 89 ASP B C 1
ATOM 654 O O . ASP A 1 97 ? 0.103 -0.553 40.855 1.00 18.93 89 ASP B O 1
ATOM 659 N N . ARG A 1 98 ? -2.035 0.123 41.112 1.00 25.42 90 ARG B N 1
ATOM 660 C CA . ARG A 1 98 ? -1.883 1.387 40.402 1.00 22.22 90 ARG B CA 1
ATOM 661 C C . ARG A 1 98 ? -1.316 2.450 41.337 1.00 28.72 90 ARG B C 1
ATOM 662 O O . ARG A 1 98 ? -1.948 2.804 42.339 1.00 31.62 90 ARG B O 1
ATOM 670 N N . PHE A 1 99 ? -0.137 2.967 40.998 1.00 26.78 91 PHE B N 1
ATOM 671 C CA . PHE A 1 99 ? 0.517 4.002 41.786 1.00 34.57 91 PHE B CA 1
ATOM 672 C C . PHE A 1 99 ? 0.009 5.381 41.379 1.00 36.40 91 PHE B C 1
ATOM 673 O O . PHE A 1 99 ? -0.164 5.671 40.191 1.00 34.71 91 PHE B O 1
ATOM 681 N N . ILE A 1 100 ? -0.228 6.230 42.374 1.00 33.81 92 ILE B N 1
ATOM 682 C CA . ILE A 1 100 ? -0.764 7.567 42.148 1.00 34.45 92 ILE B CA 1
ATOM 683 C C . ILE A 1 100 ? 0.386 8.554 42.024 1.00 39.37 92 ILE B C 1
ATOM 684 O O . ILE A 1 100 ? 1.280 8.593 42.878 1.00 32.93 92 ILE B O 1
ATOM 689 N N . ARG A 1 101 ? 0.357 9.358 40.962 1.00 47.68 93 ARG B N 1
ATOM 690 C CA . ARG A 1 101 ? 1.401 10.346 40.722 1.00 48.51 93 ARG B CA 1
ATOM 691 C C . ARG A 1 101 ? 1.339 11.451 41.773 1.00 42.22 93 ARG B C 1
ATOM 692 O O . ARG A 1 101 ? 0.260 11.956 42.093 1.00 38.38 93 ARG B O 1
ATOM 700 N N . THR A 1 102 ? 2.497 11.817 42.324 1.00 38.61 94 THR B N 1
ATOM 701 C CA . THR A 1 102 ? 2.589 12.889 43.306 1.00 38.41 94 THR B CA 1
ATOM 702 C C . THR A 1 102 ? 3.704 13.851 42.915 1.00 42.83 94 THR B C 1
ATOM 703 O O . THR A 1 102 ? 4.584 13.521 42.116 1.00 41.05 94 THR B O 1
ATOM 707 N N . THR A 1 103 ? 3.656 15.058 43.491 1.00 43.42 95 THR B N 1
ATOM 708 C CA . THR A 1 103 ? 4.716 16.035 43.245 1.00 44.48 95 THR B CA 1
ATOM 709 C C . THR A 1 103 ? 6.041 15.572 43.841 1.00 40.36 95 THR B C 1
ATOM 710 O O . THR A 1 103 ? 7.105 15.787 43.246 1.00 41.81 95 THR B O 1
ATOM 714 N N . ASP A 1 104 ? 5.997 14.935 45.014 1.00 35.97 96 ASP B N 1
ATOM 715 C CA . ASP A 1 104 ? 7.220 14.436 45.635 1.00 39.35 96 ASP B CA 1
ATOM 716 C C . ASP A 1 104 ? 7.873 13.354 44.786 1.00 38.51 96 ASP B C 1
ATOM 717 O O . ASP A 1 104 ? 9.096 13.356 44.598 1.00 33.85 96 ASP B O 1
ATOM 722 N N . ALA A 1 105 ? 7.074 12.422 44.258 1.00 37.63 97 ALA B N 1
ATOM 723 C CA . ALA A 1 105 ? 7.626 11.340 43.449 1.00 38.88 97 ALA B CA 1
ATOM 724 C C . ALA A 1 105 ? 8.270 11.862 42.171 1.00 39.73 97 ALA B C 1
ATOM 725 O O . ALA A 1 105 ? 9.280 11.311 41.716 1.00 40.67 97 ALA B O 1
ATOM 727 N N . ASP A 1 106 ? 7.704 12.915 41.577 1.00 32.81 98 ASP B N 1
ATOM 728 C CA . ASP A 1 106 ? 8.277 13.466 40.354 1.00 39.69 98 ASP B CA 1
ATOM 729 C C . ASP A 1 106 ? 9.629 14.125 40.606 1.00 39.03 98 ASP B C 1
ATOM 730 O O . ASP A 1 106 ? 10.480 14.156 39.709 1.00 40.36 98 ASP B O 1
ATOM 735 N N . HIS A 1 107 ? 9.853 14.641 41.816 1.00 35.34 99 HIS B N 1
ATOM 736 C CA . HIS A 1 107 ? 11.040 15.428 42.124 1.00 39.03 99 HIS B CA 1
ATOM 737 C C . HIS A 1 107 ? 11.985 14.713 43.083 1.00 37.27 99 HIS B C 1
ATOM 738 O O . HIS A 1 107 ? 12.833 15.362 43.704 1.00 38.79 99 HIS B O 1
ATOM 745 N N . HIS A 1 108 ? 11.844 13.393 43.224 1.00 30.52 100 HIS B N 1
ATOM 746 C CA . HIS A 1 108 ? 12.800 12.561 43.959 1.00 26.76 100 HIS B CA 1
ATOM 747 C C . HIS A 1 108 ? 12.950 13.009 45.411 1.00 27.75 100 HIS B C 1
ATOM 748 O O . HIS A 1 108 ? 14.047 13.000 45.971 1.00 32.82 100 HIS B O 1
ATOM 755 N N . GLU A 1 109 ? 11.837 13.400 46.033 1.00 20.88 101 GLU B N 1
ATOM 756 C CA . GLU A 1 109 ? 11.910 13.887 47.405 1.00 24.22 101 GLU B CA 1
ATOM 757 C C . GLU A 1 109 ? 12.256 12.783 48.393 1.00 22.90 101 GLU B C 1
ATOM 758 O O . GLU A 1 109 ? 12.761 13.081 49.480 1.00 25.04 101 GLU B O 1
ATOM 764 N N . ALA A 1 110 ? 12.010 11.518 48.038 1.00 26.87 102 ALA B N 1
ATOM 765 C CA . ALA A 1 110 ? 12.335 10.420 48.943 1.00 23.71 102 ALA B CA 1
ATOM 766 C C . ALA A 1 110 ? 13.839 10.302 49.151 1.00 18.34 102 ALA B C 1
ATOM 767 O O . ALA A 1 110 ? 14.318 10.280 50.291 1.00 19.25 102 ALA B O 1
ATOM 769 N N . SER A 1 111 ? 14.603 10.216 48.060 1.00 21.58 103 SER B N 1
ATOM 770 C CA . SER A 1 111 ? 16.046 10.053 48.203 1.00 20.54 103 SER B CA 1
ATOM 771 C C . SER A 1 111 ? 16.695 11.294 48.806 1.00 20.20 103 SER B C 1
ATOM 772 O O . SER A 1 111 ? 17.674 11.177 49.552 1.00 18.72 103 SER B O 1
ATOM 775 N N . LYS A 1 112 ? 16.162 12.484 48.512 1.00 15.50 104 LYS B N 1
ATOM 776 C CA . LYS A 1 112 ? 16.698 13.699 49.119 1.00 20.60 104 LYS B CA 1
ATOM 777 C C . LYS A 1 112 ? 16.457 13.710 50.623 1.00 19.64 104 LYS B C 1
ATOM 778 O O . LYS A 1 112 ? 17.328 14.123 51.397 1.00 21.16 104 LYS B O 1
ATOM 784 N N . GLU A 1 113 ? 15.281 13.254 51.057 1.00 16.23 105 GLU B N 1
ATOM 785 C CA . GLU A 1 113 ? 14.999 13.189 52.485 1.00 18.26 105 GLU B CA 1
ATOM 786 C C . GLU A 1 113 ? 15.825 12.102 53.162 1.00 22.06 105 GLU B C 1
ATOM 787 O O . GLU A 1 113 ? 16.299 12.290 54.289 1.00 19.79 105 GLU B O 1
ATOM 793 N N . LEU A 1 114 ? 16.004 10.959 52.491 1.00 21.92 106 LEU B N 1
ATOM 794 C CA . LEU A 1 114 ? 16.874 9.914 53.025 1.00 18.94 106 LEU B CA 1
ATOM 795 C C . LEU A 1 114 ? 18.300 10.417 53.193 1.00 17.95 106 LEU B C 1
ATOM 796 O O . LEU A 1 114 ? 18.937 10.174 54.226 1.00 23.98 106 LEU B O 1
ATOM 801 N N . TRP A 1 115 ? 18.819 11.118 52.180 1.00 20.36 107 TRP B N 1
ATOM 802 C CA . TRP A 1 115 ? 20.148 11.712 52.282 1.00 19.72 107 TRP B CA 1
ATOM 803 C C . TRP A 1 115 ? 20.234 12.677 53.460 1.00 20.06 107 TRP B C 1
ATOM 804 O O . TRP A 1 115 ? 21.199 12.640 54.232 1.00 18.87 107 TRP B O 1
ATOM 815 N N . ARG A 1 116 ? 19.230 13.546 53.614 1.00 23.70 108 ARG B N 1
ATOM 816 C CA . ARG A 1 116 ? 19.230 14.494 54.726 1.00 25.14 108 ARG B CA 1
ATOM 817 C C . ARG A 1 116 ? 19.315 13.781 56.067 1.00 23.54 108 ARG B C 1
ATOM 818 O O . ARG A 1 116 ? 20.084 14.187 56.945 1.00 21.56 108 ARG B O 1
ATOM 826 N N . ARG A 1 117 ? 18.536 12.712 56.239 1.00 16.74 109 ARG B N 1
ATOM 827 C CA . ARG A 1 117 ? 18.519 12.006 57.513 1.00 21.98 109 ARG B CA 1
ATOM 828 C C . ARG A 1 117 ? 19.847 11.312 57.785 1.00 21.62 109 ARG B C 1
ATOM 829 O O . ARG A 1 117 ? 20.328 11.313 58.924 1.00 19.14 109 ARG B O 1
ATOM 837 N N . MET A 1 118 ? 20.443 10.697 56.761 1.00 21.38 110 MET B N 1
ATOM 838 C CA . MET A 1 118 ? 21.729 10.036 56.955 1.00 23.12 110 MET B CA 1
ATOM 839 C C . MET A 1 118 ? 22.834 11.056 57.202 1.00 20.06 110 MET B C 1
ATOM 840 O O . MET A 1 118 ? 23.719 10.835 58.034 1.00 18.64 110 MET B O 1
ATOM 845 N N . SER A 1 119 ? 22.794 12.184 56.493 1.00 19.68 111 SER B N 1
ATOM 846 C CA . SER A 1 119 ? 23.758 13.250 56.740 1.00 22.96 111 SER B CA 1
ATOM 847 C C . SER A 1 119 ? 23.594 13.833 58.143 1.00 25.35 111 SER B C 1
ATOM 848 O O . SER A 1 119 ? 24.585 14.051 58.849 1.00 28.07 111 SER B O 1
ATOM 851 N N . ALA A 1 120 ? 22.353 14.070 58.578 1.00 25.76 112 ALA B N 1
ATOM 852 C CA . ALA A 1 120 ? 22.129 14.576 59.931 1.00 24.49 112 ALA B CA 1
ATOM 853 C C . ALA A 1 120 ? 22.530 13.562 60.998 1.00 25.92 112 ALA B C 1
ATOM 854 O O . ALA A 1 120 ? 22.861 13.950 62.124 1.00 26.08 112 ALA B O 1
ATOM 856 N N . ALA A 1 121 ? 22.508 12.269 60.676 1.00 22.95 113 ALA B N 1
ATOM 857 C CA . ALA A 1 121 ? 22.955 11.248 61.616 1.00 23.73 113 ALA B CA 1
ATOM 858 C C . ALA A 1 121 ? 24.472 11.153 61.711 1.00 22.76 113 ALA B C 1
ATOM 859 O O . ALA A 1 121 ? 24.978 10.399 62.548 1.00 24.83 113 ALA B O 1
ATOM 861 N N . GLY A 1 122 ? 25.202 11.891 60.882 1.00 24.97 114 GLY B N 1
ATOM 862 C CA . GLY A 1 122 ? 26.649 11.844 60.886 1.00 23.42 114 GLY B CA 1
ATOM 863 C C . GLY A 1 122 ? 27.267 10.730 60.071 1.00 25.67 114 GLY B C 1
ATOM 864 O O . GLY A 1 122 ? 28.457 10.441 60.256 1.00 27.05 114 GLY B O 1
ATOM 865 N N . ASP A 1 123 ? 26.511 10.105 59.166 1.00 22.02 115 ASP B N 1
ATOM 866 C CA . ASP A 1 123 ? 26.988 8.946 58.422 1.00 20.02 115 ASP B CA 1
ATOM 867 C C . ASP A 1 123 ? 27.370 9.267 56.982 1.00 21.06 115 ASP B C 1
ATOM 868 O O . ASP A 1 123 ? 27.574 8.345 56.189 1.00 15.86 115 ASP B O 1
ATOM 873 N N . ILE A 1 124 ? 27.471 10.542 56.619 1.00 19.39 116 ILE B N 1
ATOM 874 C CA . ILE A 1 124 ? 27.841 10.941 55.267 1.00 18.12 116 ILE B CA 1
ATOM 875 C C . ILE A 1 124 ? 28.964 11.964 55.353 1.00 22.07 116 ILE B C 1
ATOM 876 O O . ILE A 1 124 ? 28.824 12.987 56.034 1.00 22.70 116 ILE B O 1
ATOM 881 N N . TYR A 1 125 ? 30.068 11.701 54.655 1.00 19.58 117 TYR B N 1
ATOM 882 C CA . TYR A 1 125 ? 31.206 12.609 54.675 1.00 21.17 117 TYR B CA 1
ATOM 883 C C . TYR A 1 125 ? 31.824 12.715 53.286 1.00 24.37 117 TYR B C 1
ATOM 884 O O . TYR A 1 125 ? 31.736 11.792 52.471 1.00 22.94 117 TYR B O 1
ATOM 893 N N . LEU A 1 126 ? 32.445 13.861 53.025 1.00 19.44 118 LEU B N 1
ATOM 894 C CA . LEU A 1 126 ? 33.161 14.096 51.780 1.00 28.28 118 LEU B CA 1
ATOM 895 C C . LEU A 1 126 ? 34.611 13.646 51.925 1.00 27.01 118 LEU B C 1
ATOM 896 O O . LEU A 1 126 ? 35.214 13.792 52.992 1.00 26.71 118 LEU B O 1
ATOM 901 N N . ASP A 1 127 ? 35.166 13.091 50.850 1.00 24.24 119 ASP B N 1
ATOM 902 C CA . ASP A 1 127 ? 36.552 12.640 50.884 1.00 28.30 119 ASP B CA 1
ATOM 903 C C . ASP A 1 127 ? 37.044 12.443 49.460 1.00 28.89 119 ASP B C 1
ATOM 904 O O . ASP A 1 127 ? 36.253 12.255 48.532 1.00 22.27 119 ASP B O 1
ATOM 909 N N . ASN A 1 128 ? 38.366 12.513 49.300 1.00 31.64 120 ASN B N 1
ATOM 910 C CA . ASN A 1 128 ? 39.005 12.177 48.036 1.00 34.70 120 ASN B CA 1
ATOM 911 C C . ASN A 1 128 ? 39.157 10.669 47.928 1.00 29.00 120 ASN B C 1
ATOM 912 O O . ASN A 1 128 ? 39.402 9.982 48.923 1.00 37.21 120 ASN B O 1
ATOM 917 N N . TYR A 1 129 ? 39.012 10.152 46.716 1.00 29.09 121 TYR B N 1
ATOM 918 C CA . TYR A 1 129 ? 39.142 8.720 46.510 1.00 27.38 121 TYR B CA 1
ATOM 919 C C . TYR A 1 129 ? 39.631 8.460 45.097 1.00 26.29 121 TYR B C 1
ATOM 920 O O . TYR A 1 129 ? 39.170 9.094 44.144 1.00 30.63 121 TYR B O 1
ATOM 929 N N . SER A 1 130 ? 40.566 7.528 44.977 1.00 31.30 122 SER B N 1
ATOM 930 C CA . SER A 1 130 ? 41.066 7.063 43.693 1.00 31.68 122 SER B CA 1
ATOM 931 C C . SER A 1 130 ? 40.895 5.554 43.622 1.00 28.44 122 SER B C 1
ATOM 932 O O . SER A 1 130 ? 41.138 4.847 44.604 1.00 27.08 122 SER B O 1
ATOM 935 N N . GLY A 1 131 ? 40.462 5.065 42.468 1.00 26.88 123 GLY B N 1
ATOM 936 C CA . GLY A 1 131 ? 40.283 3.640 42.292 1.00 20.65 123 GLY B CA 1
ATOM 937 C C . GLY A 1 131 ? 39.607 3.344 40.972 1.00 17.55 123 GLY B C 1
ATOM 938 O O . GLY A 1 131 ? 39.324 4.240 40.172 1.00 28.01 123 GLY B O 1
ATOM 939 N N . TRP A 1 132 ? 39.354 2.055 40.760 1.00 21.57 124 TRP B N 1
ATOM 940 C CA . TRP A 1 132 ? 38.676 1.588 39.557 1.00 23.87 124 TRP B CA 1
ATOM 941 C C . TRP A 1 132 ? 37.190 1.904 39.652 1.00 21.73 124 TRP B C 1
ATOM 942 O O . TRP A 1 132 ? 36.505 1.411 40.553 1.00 27.33 124 TRP B O 1
ATOM 953 N N . TYR A 1 133 ? 36.692 2.717 38.725 1.00 18.59 125 TYR B N 1
ATOM 954 C CA . TYR A 1 133 ? 35.300 3.145 38.718 1.00 24.42 125 TYR B CA 1
ATOM 955 C C . TYR A 1 133 ? 34.624 2.642 37.452 1.00 21.10 125 TYR B C 1
ATOM 956 O O . TYR A 1 133 ? 35.182 2.761 36.358 1.00 26.61 125 TYR B O 1
ATOM 965 N N . SER A 1 134 ? 33.428 2.084 37.604 1.00 14.40 126 SER B N 1
ATOM 966 C CA . SER A 1 134 ? 32.619 1.625 36.482 1.00 16.03 126 SER B CA 1
ATOM 967 C C . SER A 1 134 ? 31.492 2.624 36.229 1.00 22.57 126 SER B C 1
ATOM 968 O O . SER A 1 134 ? 30.649 2.845 37.103 1.00 24.49 126 SER B O 1
ATOM 971 N N . VAL A 1 135 ? 31.477 3.218 35.031 1.00 18.00 127 VAL B N 1
ATOM 972 C CA . VAL A 1 135 ? 30.401 4.135 34.655 1.00 13.93 127 VAL B CA 1
ATOM 973 C C . VAL A 1 135 ? 29.058 3.418 34.639 1.00 13.24 127 VAL B C 1
ATOM 974 O O . VAL A 1 135 ? 28.022 3.992 35.002 1.00 22.79 127 VAL B O 1
ATOM 978 N N . ARG A 1 136 ? 29.046 2.168 34.177 1.00 18.07 128 ARG B N 1
ATOM 979 C CA . ARG A 1 136 ? 27.788 1.448 34.033 1.00 15.69 128 ARG B CA 1
ATOM 980 C C . ARG A 1 136 ? 27.244 1.008 35.386 1.00 21.19 128 ARG B C 1
ATOM 981 O O . ARG A 1 136 ? 26.035 1.090 35.630 1.00 24.30 128 ARG B O 1
ATOM 989 N N . ASP A 1 137 ? 28.113 0.547 36.282 1.00 20.40 129 ASP B N 1
ATOM 990 C CA . ASP A 1 137 ? 27.663 0.144 37.608 1.00 24.61 129 ASP B CA 1
ATOM 991 C C . ASP A 1 137 ? 27.579 1.303 38.587 1.00 23.54 129 ASP B C 1
ATOM 992 O O . ASP A 1 137 ? 26.859 1.195 39.590 1.00 20.03 129 ASP B O 1
ATOM 997 N N . GLU A 1 138 ? 28.278 2.403 38.313 1.00 15.47 130 GLU B N 1
ATOM 998 C CA . GLU A 1 138 ? 28.390 3.524 39.244 1.00 15.84 130 GLU B CA 1
ATOM 999 C C . GLU A 1 138 ? 28.855 3.036 40.616 1.00 19.77 130 GLU B C 1
ATOM 1000 O O . GLU A 1 138 ? 28.285 3.369 41.658 1.00 22.82 130 GLU B O 1
ATOM 1006 N N . ARG A 1 139 ? 29.910 2.223 40.602 1.00 19.57 131 ARG B N 1
ATOM 1007 C CA . ARG A 1 139 ? 30.536 1.711 41.812 1.00 15.12 131 ARG B CA 1
ATOM 1008 C C . ARG A 1 139 ? 32.046 1.763 41.648 1.00 20.24 131 ARG B C 1
ATOM 1009 O O . ARG A 1 139 ? 32.567 1.824 40.532 1.00 20.13 131 ARG B O 1
ATOM 1017 N N . PHE A 1 140 ? 32.746 1.734 42.778 1.00 20.66 132 PHE B N 1
ATOM 1018 C CA . PHE A 1 140 ? 34.186 1.534 42.790 1.00 24.38 132 PHE B CA 1
ATOM 1019 C C . PHE A 1 140 ? 34.497 0.067 43.057 1.00 23.04 132 PHE B C 1
ATOM 1020 O O . PHE A 1 140 ? 33.740 -0.634 43.734 1.00 19.66 132 PHE B O 1
ATOM 1028 N N . PHE A 1 141 ? 35.617 -0.394 42.503 1.00 19.36 133 PHE B N 1
ATOM 1029 C CA . PHE A 1 141 ? 36.048 -1.775 42.649 1.00 24.77 133 PHE B CA 1
ATOM 1030 C C . PHE A 1 141 ? 37.520 -1.806 43.031 1.00 28.13 133 PHE B C 1
ATOM 1031 O O . PHE A 1 141 ? 38.305 -0.960 42.600 1.00 27.22 133 PHE B O 1
ATOM 1039 N N . VAL A 1 142 ? 37.890 -2.789 43.850 1.00 32.07 134 VAL B N 1
ATOM 1040 C CA . VAL A 1 142 ? 39.286 -2.953 44.243 1.00 35.26 134 VAL B CA 1
ATOM 1041 C C . VAL A 1 142 ? 39.993 -3.813 43.203 1.00 30.71 134 VAL B C 1
ATOM 1042 O O . VAL A 1 142 ? 39.346 -4.397 42.327 1.00 29.94 134 VAL B O 1
ATOM 1046 N N . GLU A 1 143 ? 41.325 -3.897 43.304 1.00 27.90 135 GLU B N 1
ATOM 1047 C CA . GLU A 1 143 ? 42.130 -4.561 42.282 1.00 25.90 135 GLU B CA 1
ATOM 1048 C C . GLU A 1 143 ? 41.653 -5.986 42.025 1.00 23.47 135 GLU B C 1
ATOM 1049 O O . GLU A 1 143 ? 41.474 -6.392 40.871 1.00 26.39 135 GLU B O 1
ATOM 1055 N N . SER A 1 144 ? 41.429 -6.760 43.087 1.00 21.95 136 SER B N 1
ATOM 1056 C CA . SER A 1 144 ? 41.035 -8.156 42.918 1.00 29.24 136 SER B CA 1
ATOM 1057 C C . SER A 1 144 ? 39.630 -8.315 42.355 1.00 24.47 136 SER B C 1
ATOM 1058 O O . SER A 1 144 ? 39.272 -9.427 41.946 1.00 24.53 136 SER B O 1
ATOM 1061 N N . GLU A 1 145 ? 38.829 -7.250 42.327 1.00 26.38 137 GLU B N 1
ATOM 1062 C CA . GLU A 1 145 ? 37.500 -7.289 41.736 1.00 30.60 137 GLU B CA 1
ATOM 1063 C C . GLU A 1 145 ? 37.501 -6.916 40.258 1.00 32.82 137 GLU B C 1
ATOM 1064 O O . GLU A 1 145 ? 36.426 -6.795 39.661 1.00 27.78 137 GLU B O 1
ATOM 1070 N N . THR A 1 146 ? 38.674 -6.721 39.660 1.00 29.14 138 THR B N 1
ATOM 1071 C CA . THR A 1 146 ? 38.790 -6.422 38.242 1.00 28.08 138 THR B CA 1
ATOM 1072 C C . THR A 1 146 ? 39.668 -7.467 37.564 1.00 31.78 138 THR B C 1
ATOM 1073 O O . THR A 1 146 ? 40.426 -8.196 38.212 1.00 31.33 138 THR B O 1
ATOM 1077 N N . GLN A 1 147 ? 39.558 -7.528 36.242 1.00 30.53 139 GLN B N 1
ATOM 1078 C CA . GLN A 1 147 ? 40.353 -8.456 35.453 1.00 31.64 139 GLN B CA 1
ATOM 1079 C C . GLN A 1 147 ? 40.458 -7.914 34.035 1.00 36.17 139 GLN B C 1
ATOM 1080 O O . GLN A 1 147 ? 39.573 -7.194 33.562 1.00 31.93 139 GLN B O 1
ATOM 1086 N N . LEU A 1 148 ? 41.557 -8.253 33.371 1.00 35.38 140 LEU B N 1
ATOM 1087 C CA . LEU A 1 148 ? 41.783 -7.871 31.980 1.00 42.63 140 LEU B CA 1
ATOM 1088 C C . LEU A 1 148 ? 41.339 -9.042 31.116 1.00 48.91 140 LEU B C 1
ATOM 1089 O O . LEU A 1 148 ? 42.090 -10.001 30.920 1.00 52.60 140 LEU B O 1
ATOM 1094 N N . VAL A 1 149 ? 40.107 -8.968 30.610 1.00 56.12 141 VAL B N 1
ATOM 1095 C CA . VAL A 1 149 ? 39.590 -10.047 29.775 1.00 61.27 141 VAL B CA 1
ATOM 1096 C C . VAL A 1 149 ? 40.415 -10.162 28.499 1.00 70.98 141 VAL B C 1
ATOM 1097 O O . VAL A 1 149 ? 40.943 -11.232 28.176 1.00 79.36 141 VAL B O 1
ATOM 1101 N N . ASP A 1 150 ? 40.565 -9.047 27.767 1.00 63.92 142 ASP B N 1
ATOM 1102 C CA . ASP A 1 150 ? 41.338 -9.002 26.519 1.00 63.70 142 ASP B CA 1
ATOM 1103 C C . ASP A 1 150 ? 41.897 -7.587 26.340 1.00 56.28 142 ASP B C 1
ATOM 1104 O O . ASP A 1 150 ? 41.464 -6.815 25.484 1.00 51.63 142 ASP B O 1
ATOM 1109 N N . GLY A 1 151 ? 42.890 -7.238 27.159 1.00 51.04 143 GLY B N 1
ATOM 1110 C CA . GLY A 1 151 ? 43.507 -5.929 27.085 1.00 50.66 143 GLY B CA 1
ATOM 1111 C C . GLY A 1 151 ? 42.565 -4.818 27.505 1.00 46.66 143 GLY B C 1
ATOM 1112 O O . GLY A 1 151 ? 42.863 -3.634 27.327 1.00 51.07 143 GLY B O 1
ATOM 1113 N N . THR A 1 152 ? 41.414 -5.205 28.056 1.00 41.45 144 THR B N 1
ATOM 1114 C CA . THR A 1 152 ? 40.449 -4.262 28.598 1.00 38.46 144 THR B CA 1
ATOM 1115 C C . THR A 1 152 ? 40.128 -4.671 30.029 1.00 31.17 144 THR B C 1
ATOM 1116 O O . THR A 1 152 ? 39.762 -5.825 30.279 1.00 31.05 144 THR B O 1
ATOM 1120 N N . ARG A 1 153 ? 40.267 -3.735 30.963 1.00 24.83 145 ARG B N 1
ATOM 1121 C CA . ARG A 1 153 ? 40.006 -4.040 32.365 1.00 26.47 145 ARG B CA 1
ATOM 1122 C C . ARG A 1 153 ? 38.510 -3.958 32.643 1.00 26.36 145 ARG B C 1
ATOM 1123 O O . ARG A 1 153 ? 37.901 -2.893 32.485 1.00 24.58 145 ARG B O 1
ATOM 1131 N N . LEU A 1 154 ? 37.922 -5.079 33.061 1.00 27.28 146 LEU B N 1
ATOM 1132 C CA . LEU A 1 154 ? 36.503 -5.172 33.368 1.00 22.84 146 LEU B CA 1
ATOM 1133 C C . LEU A 1 154 ? 36.312 -5.624 34.809 1.00 26.68 146 LEU B C 1
ATOM 1134 O O . LEU A 1 154 ? 37.221 -6.181 35.431 1.00 23.03 146 LEU B O 1
ATOM 1139 N N . THR A 1 155 ? 35.113 -5.388 35.336 1.00 22.01 147 THR B N 1
ATOM 1140 C CA . THR A 1 155 ? 34.764 -5.940 36.637 1.00 23.15 147 THR B CA 1
ATOM 1141 C C . THR A 1 155 ? 34.609 -7.451 36.524 1.00 27.80 147 THR B C 1
ATOM 1142 O O . THR A 1 155 ? 34.111 -7.967 35.520 1.00 28.55 147 THR B O 1
ATOM 1146 N N . VAL A 1 156 ? 35.046 -8.168 37.560 1.00 28.34 148 VAL B N 1
ATOM 1147 C CA . VAL A 1 156 ? 34.902 -9.618 37.532 1.00 38.42 148 VAL B CA 1
ATOM 1148 C C . VAL A 1 156 ? 33.444 -10.021 37.733 1.00 39.93 148 VAL B C 1
ATOM 1149 O O . VAL A 1 156 ? 33.003 -11.057 37.221 1.00 41.30 148 VAL B O 1
ATOM 1153 N N . GLU A 1 157 ? 32.667 -9.207 38.452 1.00 32.99 149 GLU B N 1
ATOM 1154 C CA . GLU A 1 157 ? 31.298 -9.593 38.778 1.00 40.42 149 GLU B CA 1
ATOM 1155 C C . GLU A 1 157 ? 30.331 -9.282 37.641 1.00 40.49 149 GLU B C 1
ATOM 1156 O O . GLU A 1 157 ? 29.462 -10.102 37.324 1.00 46.38 149 GLU B O 1
ATOM 1162 N N . THR A 1 158 ? 30.459 -8.111 37.017 1.00 32.92 150 THR B N 1
ATOM 1163 C CA . THR A 1 158 ? 29.488 -7.671 36.025 1.00 25.23 150 THR B CA 1
ATOM 1164 C C . THR A 1 158 ? 30.050 -7.553 34.617 1.00 28.12 150 THR B C 1
ATOM 1165 O O . THR A 1 158 ? 29.266 -7.443 33.668 1.00 27.93 150 THR B O 1
ATOM 1169 N N . GLY A 1 159 ? 31.370 -7.567 34.448 1.00 28.31 151 GLY B N 1
ATOM 1170 C CA . GLY A 1 159 ? 31.937 -7.444 33.119 1.00 22.67 151 GLY B CA 1
ATOM 1171 C C . GLY A 1 159 ? 31.854 -6.065 32.503 1.00 19.03 151 GLY B C 1
ATOM 1172 O O . GLY A 1 159 ? 31.879 -5.945 31.277 1.00 33.76 151 GLY B O 1
ATOM 1173 N N . THR A 1 160 ? 31.760 -5.012 33.318 1.00 19.39 152 THR B N 1
ATOM 1174 C CA . THR A 1 160 ? 31.705 -3.667 32.770 1.00 16.52 152 THR B CA 1
ATOM 1175 C C . THR A 1 160 ? 33.082 -3.017 32.811 1.00 22.59 152 THR B C 1
ATOM 1176 O O . THR A 1 160 ? 33.883 -3.306 33.703 1.00 21.01 152 THR B O 1
ATOM 1180 N N . PRO A 1 161 ? 33.387 -2.134 31.862 1.00 24.68 153 PRO B N 1
ATOM 1181 C CA . PRO A 1 161 ? 34.701 -1.481 31.869 1.00 24.48 153 PRO B CA 1
ATOM 1182 C C . PRO A 1 161 ? 34.870 -0.565 33.072 1.00 25.27 153 PRO B C 1
ATOM 1183 O O . PRO A 1 161 ? 33.924 0.078 33.534 1.00 20.06 153 PRO B O 1
ATOM 1187 N N . VAL A 1 162 ? 36.098 -0.514 33.576 1.00 22.25 154 VAL B N 1
ATOM 1188 C CA . VAL A 1 162 ? 36.471 0.427 34.620 1.00 18.97 154 VAL B CA 1
ATOM 1189 C C . VAL A 1 162 ? 37.658 1.241 34.129 1.00 24.71 154 VAL B C 1
ATOM 1190 O O . VAL A 1 162 ? 38.515 0.743 33.391 1.00 24.55 154 VAL B O 1
ATOM 1194 N N . THR A 1 163 ? 37.701 2.506 34.530 1.00 25.42 155 THR B N 1
ATOM 1195 C CA . THR A 1 163 ? 38.900 3.314 34.377 1.00 30.53 155 THR B CA 1
ATOM 1196 C C . THR A 1 163 ? 39.306 3.868 35.736 1.00 28.91 155 THR B C 1
ATOM 1197 O O . THR A 1 163 ? 38.484 3.976 36.654 1.00 25.29 155 THR B O 1
ATOM 1201 N N . TRP A 1 164 ? 40.588 4.195 35.865 1.00 33.07 156 TRP B N 1
ATOM 1202 C CA . TRP A 1 164 ? 41.098 4.763 37.105 1.00 32.03 156 TRP B CA 1
ATOM 1203 C C . TRP A 1 164 ? 40.643 6.212 37.216 1.00 30.92 156 TRP B C 1
ATOM 1204 O O . TRP A 1 164 ? 40.929 7.027 36.333 1.00 30.35 156 TRP B O 1
ATOM 1215 N N . THR A 1 165 ? 39.913 6.532 38.280 1.00 24.46 157 THR B N 1
ATOM 1216 C CA . THR A 1 165 ? 39.393 7.874 38.487 1.00 30.05 157 THR B CA 1
ATOM 1217 C C . THR A 1 165 ? 39.818 8.372 39.858 1.00 28.01 157 THR B C 1
ATOM 1218 O O . THR A 1 165 ? 39.832 7.611 40.829 1.00 34.33 157 THR B O 1
ATOM 1222 N N . GLU A 1 166 ? 40.172 9.649 39.925 1.00 30.33 158 GLU B N 1
ATOM 1223 C CA . GLU A 1 166 ? 40.489 10.327 41.176 1.00 35.89 158 GLU B CA 1
ATOM 1224 C C . GLU A 1 166 ? 39.442 11.416 41.353 1.00 32.84 158 GLU B C 1
ATOM 1225 O O . GLU A 1 166 ? 39.461 12.425 40.640 1.00 39.95 158 GLU B O 1
ATOM 1231 N N . GLU A 1 167 ? 38.516 11.201 42.285 1.00 28.61 159 GLU B N 1
ATOM 1232 C CA . GLU A 1 167 ? 37.332 12.034 42.406 1.00 29.80 159 GLU B CA 1
ATOM 1233 C C . GLU A 1 167 ? 37.120 12.457 43.853 1.00 30.87 159 GLU B C 1
ATOM 1234 O O . GLU A 1 167 ? 37.639 11.844 44.791 1.00 35.63 159 GLU B O 1
ATOM 1240 N N . GLN A 1 168 ? 36.360 13.535 44.017 1.00 28.27 160 GLN B N 1
ATOM 1241 C CA . GLN A 1 168 ? 35.756 13.872 45.295 1.00 28.78 160 GLN B CA 1
ATOM 1242 C C . GLN A 1 168 ? 34.343 13.310 45.309 1.00 26.16 160 GLN B C 1
ATOM 1243 O O . GLN A 1 168 ? 33.573 13.519 44.368 1.00 27.91 160 GLN B O 1
ATOM 1249 N N . THR A 1 169 ? 34.013 12.579 46.364 1.00 28.96 161 THR B N 1
ATOM 1250 C CA . THR A 1 169 ? 32.732 11.894 46.426 1.00 26.35 161 THR B CA 1
ATOM 1251 C C . THR A 1 169 ? 32.284 11.844 47.876 1.00 20.41 161 THR B C 1
ATOM 1252 O O . THR A 1 169 ? 33.104 11.918 48.795 1.00 18.30 161 THR B O 1
ATOM 1256 N N . TYR A 1 170 ? 30.972 11.752 48.072 1.00 18.63 162 TYR B N 1
ATOM 1257 C CA . TYR A 1 170 ? 30.408 11.575 49.400 1.00 17.83 162 TYR B CA 1
ATOM 1258 C C . TYR A 1 170 ? 30.321 10.093 49.729 1.00 21.14 162 TYR B C 1
ATOM 1259 O O . TYR A 1 170 ? 29.920 9.278 48.893 1.00 23.78 162 TYR B O 1
ATOM 1268 N N . PHE A 1 171 ? 30.715 9.752 50.950 1.00 14.94 163 PHE B N 1
ATOM 1269 C CA . PHE A 1 171 ? 30.726 8.378 51.426 1.00 21.31 163 PHE B CA 1
ATOM 1270 C C . PHE A 1 171 ? 29.653 8.171 52.486 1.00 20.52 163 PHE B C 1
ATOM 1271 O O . PHE A 1 171 ? 29.389 9.061 53.302 1.00 21.74 163 PHE B O 1
ATOM 1279 N N . PHE A 1 172 ? 29.029 7.000 52.463 1.00 20.54 164 PHE B N 1
ATOM 1280 C CA . PHE A 1 172 ? 28.212 6.550 53.578 1.00 17.74 164 PHE B CA 1
ATOM 1281 C C . PHE A 1 172 ? 29.084 5.694 54.484 1.00 15.39 164 PHE B C 1
ATOM 1282 O O . PHE A 1 172 ? 29.849 4.857 53.993 1.00 16.13 164 PHE B O 1
ATOM 1290 N N . ARG A 1 173 ? 28.983 5.910 55.800 1.00 16.58 165 ARG B N 1
ATOM 1291 C CA . ARG A 1 173 ? 29.830 5.203 56.768 1.00 23.85 165 ARG B CA 1
ATOM 1292 C C . ARG A 1 173 ? 29.333 3.772 56.981 1.00 17.86 165 ARG B C 1
ATOM 1293 O O . ARG A 1 173 ? 28.934 3.373 58.075 1.00 15.80 165 ARG B O 1
ATOM 1301 N N . LEU A 1 174 ? 29.388 2.986 55.904 1.00 21.15 166 LEU B N 1
ATOM 1302 C CA . LEU A 1 174 ? 28.915 1.606 55.970 1.00 14.39 166 LEU B CA 1
ATOM 1303 C C . LEU A 1 174 ? 29.694 0.788 56.994 1.00 18.07 166 LEU B C 1
ATOM 1304 O O . LEU A 1 174 ? 29.120 -0.097 57.636 1.00 14.74 166 LEU B O 1
ATOM 1309 N N . SER A 1 175 ? 30.990 1.078 57.177 1.00 12.78 167 SER B N 1
ATOM 1310 C CA . SER A 1 175 ? 31.807 0.342 58.145 1.00 14.66 167 SER B CA 1
ATOM 1311 C C . SER A 1 175 ? 31.260 0.418 59.566 1.00 16.69 167 SER B C 1
ATOM 1312 O O . SER A 1 175 ? 31.529 -0.483 60.365 1.00 20.02 167 SER B O 1
ATOM 1315 N N . ALA A 1 176 ? 30.523 1.470 59.905 1.00 17.19 168 ALA B N 1
ATOM 1316 C CA . ALA A 1 176 ? 29.930 1.610 61.232 1.00 17.82 168 ALA B CA 1
ATOM 1317 C C . ALA A 1 176 ? 28.676 0.757 61.425 1.00 19.96 168 ALA B C 1
ATOM 1318 O O . ALA A 1 176 ? 28.052 0.826 62.493 1.00 23.84 168 ALA B O 1
ATOM 1320 N N . TYR A 1 177 ? 28.290 -0.044 60.434 1.00 17.24 169 TYR B N 1
ATOM 1321 C CA . TYR A 1 177 ? 27.064 -0.830 60.503 1.00 19.19 169 TYR B CA 1
ATOM 1322 C C . TYR A 1 177 ? 27.319 -2.316 60.315 1.00 14.37 169 TYR B C 1
ATOM 1323 O O . TYR A 1 177 ? 26.359 -3.098 60.277 1.00 18.12 169 TYR B O 1
ATOM 1332 N N . THR A 1 178 ? 28.585 -2.724 60.207 1.00 11.81 170 THR B N 1
ATOM 1333 C CA . THR A 1 178 ? 28.910 -4.133 60.004 1.00 14.94 170 THR B CA 1
ATOM 1334 C C . THR A 1 178 ? 28.309 -4.995 61.105 1.00 24.18 170 THR B C 1
ATOM 1335 O O . THR A 1 178 ? 27.623 -5.986 60.830 1.00 14.15 170 THR B O 1
ATOM 1339 N N . ASP A 1 179 ? 28.545 -4.620 62.362 1.00 15.55 171 ASP B N 1
ATOM 1340 C CA . ASP A 1 179 ? 28.044 -5.422 63.470 1.00 18.23 171 ASP B CA 1
ATOM 1341 C C . ASP A 1 179 ? 26.538 -5.266 63.658 1.00 13.40 171 ASP B C 1
ATOM 1342 O O . ASP A 1 179 ? 25.863 -6.244 64.009 1.00 17.30 171 ASP B O 1
ATOM 1347 N N . LYS A 1 180 ? 25.999 -4.060 63.438 1.00 11.52 172 LYS B N 1
ATOM 1348 C CA . LYS A 1 180 ? 24.549 -3.866 63.486 1.00 15.68 172 LYS B CA 1
ATOM 1349 C C . LYS A 1 180 ? 23.833 -4.719 62.444 1.00 14.91 172 LYS B C 1
ATOM 1350 O O . LYS A 1 180 ? 22.746 -5.249 62.705 1.00 8.61 172 LYS B O 1
ATOM 1356 N N . LEU A 1 181 ? 24.415 -4.846 61.247 1.00 12.53 173 LEU B N 1
ATOM 1357 C CA . LEU A 1 181 ? 23.820 -5.709 60.228 1.00 13.21 173 LEU B CA 1
ATOM 1358 C C . LEU A 1 181 ? 23.868 -7.175 60.644 1.00 12.39 173 LEU B C 1
ATOM 1359 O O . LEU A 1 181 ? 22.875 -7.896 60.495 1.00 15.99 173 LEU B O 1
ATOM 1364 N N . LEU A 1 182 ? 25.010 -7.636 61.172 1.00 18.11 174 LEU B N 1
ATOM 1365 C CA . LEU A 1 182 ? 25.102 -9.020 61.635 1.00 13.78 174 LEU B CA 1
ATOM 1366 C C . LEU A 1 182 ? 24.116 -9.293 62.769 1.00 15.70 174 LEU B C 1
ATOM 1367 O O . LEU A 1 182 ? 23.527 -10.377 62.841 1.00 16.55 174 LEU B O 1
ATOM 1372 N N . ALA A 1 183 ? 23.915 -8.321 63.660 1.00 14.35 175 ALA B N 1
ATOM 1373 C CA . ALA A 1 183 ? 22.933 -8.489 64.727 1.00 12.94 175 ALA B CA 1
ATOM 1374 C C . ALA A 1 183 ? 21.509 -8.532 64.183 1.00 12.47 175 ALA B C 1
ATOM 1375 O O . ALA A 1 183 ? 20.657 -9.241 64.734 1.00 11.73 175 ALA B O 1
ATOM 1377 N N . HIS A 1 184 ? 21.228 -7.778 63.118 1.00 13.98 176 HIS B N 1
ATOM 1378 C CA . HIS A 1 184 ? 19.904 -7.848 62.509 1.00 14.89 176 HIS B CA 1
ATOM 1379 C C . HIS A 1 184 ? 19.679 -9.200 61.844 1.00 13.11 176 HIS B C 1
ATOM 1380 O O . HIS A 1 184 ? 18.593 -9.780 61.956 1.00 14.38 176 HIS B O 1
ATOM 1387 N N . TYR A 1 185 ? 20.697 -9.731 61.162 1.00 11.73 177 TYR B N 1
ATOM 1388 C CA . TYR A 1 185 ? 20.555 -11.053 60.558 1.00 13.02 177 TYR B CA 1
ATOM 1389 C C . TYR A 1 185 ? 20.291 -12.116 61.620 1.00 13.88 177 TYR B C 1
ATOM 1390 O O . TYR A 1 185 ? 19.466 -13.015 61.420 1.00 13.72 177 TYR B O 1
ATOM 1399 N N . HIS A 1 186 ? 20.987 -12.028 62.758 1.00 19.10 178 HIS B N 1
ATOM 1400 C CA . HIS A 1 186 ? 20.820 -13.027 63.810 1.00 19.53 178 HIS B CA 1
ATOM 1401 C C . HIS A 1 186 ? 19.458 -12.912 64.494 1.00 11.90 178 HIS B C 1
ATOM 1402 O O . HIS A 1 186 ? 18.841 -13.926 64.834 1.00 15.79 178 HIS B O 1
ATOM 1409 N N . ALA A 1 187 ? 18.979 -11.692 64.717 1.00 12.52 179 ALA B N 1
ATOM 1410 C CA . ALA A 1 187 ? 17.686 -11.503 65.365 1.00 17.23 179 ALA B CA 1
ATOM 1411 C C . ALA A 1 187 ? 16.513 -11.817 64.440 1.00 20.03 179 ALA B C 1
ATOM 1412 O O . ALA A 1 187 ? 15.424 -12.158 64.920 1.00 18.87 179 ALA B O 1
ATOM 1414 N N . ASN A 1 188 ? 16.702 -11.698 63.124 1.00 11.99 180 ASN B N 1
ATOM 1415 C CA . ASN A 1 188 ? 15.638 -11.880 62.141 1.00 10.08 180 ASN B CA 1
ATOM 1416 C C . ASN A 1 188 ? 16.074 -12.956 61.155 1.00 14.80 180 ASN B C 1
ATOM 1417 O O . ASN A 1 188 ? 16.507 -12.652 60.034 1.00 16.27 180 ASN B O 1
ATOM 1422 N N . PRO A 1 189 ? 15.971 -14.229 61.537 1.00 17.24 181 PRO B N 1
ATOM 1423 C CA . PRO A 1 189 ? 16.460 -15.300 60.653 1.00 18.13 181 PRO B CA 1
ATOM 1424 C C . PRO A 1 189 ? 15.702 -15.411 59.333 1.00 20.56 181 PRO B C 1
ATOM 1425 O O . PRO A 1 189 ? 16.215 -16.042 58.401 1.00 24.00 181 PRO B O 1
ATOM 1429 N N . ASP A 1 190 ? 14.518 -14.817 59.210 1.00 16.49 182 ASP B N 1
ATOM 1430 C CA . ASP A 1 190 ? 13.770 -14.841 57.959 1.00 18.38 182 ASP B CA 1
ATOM 1431 C C . ASP A 1 190 ? 13.943 -13.566 57.138 1.00 16.12 182 ASP B C 1
ATOM 1432 O O . ASP A 1 190 ? 13.232 -13.377 56.145 1.00 15.98 182 ASP B O 1
ATOM 1437 N N . PHE A 1 191 ? 14.889 -12.702 57.513 1.00 14.22 183 PHE B N 1
ATOM 1438 C CA . PHE A 1 191 ? 15.081 -11.451 56.790 1.00 14.34 183 PHE B CA 1
ATOM 1439 C C . PHE A 1 191 ? 15.595 -11.689 55.368 1.00 17.79 183 PHE B C 1
ATOM 1440 O O . PHE A 1 191 ? 15.202 -10.977 54.435 1.00 16.62 183 PHE B O 1
ATOM 1448 N N . ILE A 1 192 ? 16.463 -12.683 55.176 1.00 19.22 184 ILE B N 1
ATOM 1449 C CA . ILE A 1 192 ? 17.058 -12.989 53.876 1.00 15.66 184 ILE B CA 1
ATOM 1450 C C . ILE A 1 192 ? 16.753 -14.439 53.535 1.00 17.59 184 ILE B C 1
ATOM 1451 O O . ILE A 1 192 ? 16.960 -15.329 54.367 1.00 21.07 184 ILE B O 1
ATOM 1456 N N . ALA A 1 193 ? 16.292 -14.678 52.309 1.00 15.87 185 ALA B N 1
ATOM 1457 C CA . ALA A 1 193 ? 15.996 -16.031 51.841 1.00 12.67 185 ALA B CA 1
ATOM 1458 C C . ALA A 1 193 ? 16.301 -16.151 50.338 1.00 15.30 185 ALA B C 1
ATOM 1459 O O . ALA A 1 193 ? 16.287 -15.146 49.628 1.00 14.39 185 ALA B O 1
ATOM 1461 N N . PRO A 1 194 ? 16.605 -17.372 49.850 1.00 17.45 186 PRO B N 1
ATOM 1462 C CA . PRO A 1 194 ? 16.730 -18.635 50.589 1.00 18.58 186 PRO B CA 1
ATOM 1463 C C . PRO A 1 194 ? 17.982 -18.709 51.466 1.00 15.18 186 PRO B C 1
ATOM 1464 O O . PRO A 1 194 ? 18.761 -17.747 51.539 1.00 17.40 186 PRO B O 1
ATOM 1468 N N . GLU A 1 195 ? 18.170 -19.853 52.130 1.00 13.66 187 GLU B N 1
ATOM 1469 C CA . GLU A 1 195 ? 19.202 -19.942 53.158 1.00 17.82 187 GLU B CA 1
ATOM 1470 C C . GLU A 1 195 ? 20.605 -19.844 52.573 1.00 13.65 187 GLU B C 1
ATOM 1471 O O . GLU A 1 195 ? 21.500 -19.289 53.219 1.00 20.47 187 GLU B O 1
ATOM 1477 N N . THR A 1 196 ? 20.824 -20.351 51.357 1.00 14.24 188 THR B N 1
ATOM 1478 C CA . THR A 1 196 ? 22.147 -20.219 50.748 1.00 19.79 188 THR B CA 1
ATOM 1479 C C . THR A 1 196 ? 22.510 -18.753 50.530 1.00 14.99 188 THR B C 1
ATOM 1480 O O . THR A 1 196 ? 23.669 -18.359 50.705 1.00 19.62 188 THR B O 1
ATOM 1484 N N . ARG A 1 197 ? 21.524 -17.927 50.165 1.00 15.28 189 ARG B N 1
ATOM 1485 C CA . ARG A 1 197 ? 21.767 -16.492 50.018 1.00 18.23 189 ARG B CA 1
ATOM 1486 C C . ARG A 1 197 ? 22.023 -15.831 51.367 1.00 12.33 189 ARG B C 1
ATOM 1487 O O . ARG A 1 197 ? 22.876 -14.942 51.477 1.00 15.84 189 ARG B O 1
ATOM 1495 N N . ARG A 1 198 ? 21.285 -16.238 52.402 1.00 14.33 190 ARG B N 1
ATOM 1496 C CA . ARG A 1 198 ? 21.539 -15.717 53.741 1.00 16.56 190 ARG B CA 1
ATOM 1497 C C . ARG A 1 198 ? 22.955 -16.037 54.199 1.00 15.23 190 ARG B C 1
ATOM 1498 O O . ARG A 1 198 ? 23.631 -15.186 54.791 1.00 16.80 190 ARG B O 1
ATOM 1506 N N . ASN A 1 199 ? 23.415 -17.268 53.955 1.00 14.66 191 ASN B N 1
ATOM 1507 C CA . ASN A 1 199 ? 24.757 -17.640 54.392 1.00 17.42 191 ASN B CA 1
ATOM 1508 C C . ASN A 1 199 ? 25.822 -16.835 53.659 1.00 19.66 191 ASN B C 1
ATOM 1509 O O . ASN A 1 199 ? 26.849 -16.480 54.246 1.00 18.72 191 ASN B O 1
ATOM 1514 N N . GLU A 1 200 ? 25.586 -16.524 52.383 1.00 14.56 192 GLU B N 1
ATOM 1515 C CA . GLU A 1 200 ? 26.546 -15.743 51.609 1.00 13.97 192 GLU B CA 1
ATOM 1516 C C . GLU A 1 200 ? 26.610 -14.297 52.087 1.00 14.02 192 GLU B C 1
ATOM 1517 O O . GLU A 1 200 ? 27.700 -13.718 52.174 1.00 12.32 192 GLU B O 1
ATOM 1523 N N . VAL A 1 201 ? 25.456 -13.690 52.384 1.00 14.43 193 VAL B N 1
ATOM 1524 C CA . VAL A 1 201 ? 25.461 -12.316 52.882 1.00 16.42 193 VAL B CA 1
ATOM 1525 C C . VAL A 1 201 ? 26.149 -12.244 54.240 1.00 13.66 193 VAL B C 1
ATOM 1526 O O . VAL A 1 201 ? 26.961 -11.345 54.493 1.00 11.74 193 VAL B O 1
ATOM 1530 N N . ILE A 1 202 ? 25.848 -13.196 55.131 1.00 18.28 194 ILE B N 1
ATOM 1531 C CA . ILE A 1 202 ? 26.484 -13.211 56.450 1.00 16.87 194 ILE B CA 1
ATOM 1532 C C . ILE A 1 202 ? 27.992 -13.370 56.311 1.00 16.53 194 ILE B C 1
ATOM 1533 O O . ILE A 1 202 ? 28.769 -12.699 57.003 1.00 18.11 194 ILE B O 1
ATOM 1538 N N . SER A 1 203 ? 28.430 -14.257 55.412 1.00 13.91 195 SER B N 1
ATOM 1539 C CA . SER A 1 203 ? 29.862 -14.449 55.198 1.00 18.34 195 SER B CA 1
ATOM 1540 C C . SER A 1 203 ? 30.517 -13.180 54.673 1.00 17.75 195 SER B C 1
ATOM 1541 O O . SER A 1 203 ? 31.634 -12.836 55.079 1.00 19.83 195 SER B O 1
ATOM 1544 N N . PHE A 1 204 ? 29.843 -12.483 53.754 1.00 15.48 196 PHE B N 1
ATOM 1545 C CA . PHE A 1 204 ? 30.397 -11.262 53.184 1.00 14.98 196 PHE B CA 1
ATOM 1546 C C . PHE A 1 204 ? 30.536 -10.177 54.246 1.00 20.91 196 PHE B C 1
ATOM 1547 O O . PHE A 1 204 ? 31.612 -9.582 54.408 1.00 11.39 196 PHE B O 1
ATOM 1555 N N . VAL A 1 205 ? 29.462 -9.924 54.996 1.00 18.99 197 VAL B N 1
ATOM 1556 C CA . VAL A 1 205 ? 29.479 -8.848 55.980 1.00 15.62 197 VAL B CA 1
ATOM 1557 C C . VAL A 1 205 ? 30.448 -9.166 57.110 1.00 10.74 197 VAL B C 1
ATOM 1558 O O . VAL A 1 205 ? 31.137 -8.275 57.623 1.00 15.63 197 VAL B O 1
ATOM 1562 N N . SER A 1 206 ? 30.553 -10.444 57.485 1.00 11.09 198 SER B N 1
ATOM 1563 C CA . SER A 1 206 ? 31.462 -10.846 58.557 1.00 19.57 198 SER B CA 1
ATOM 1564 C C . SER A 1 206 ? 32.920 -10.564 58.227 1.00 23.48 198 SER B C 1
ATOM 1565 O O . SER A 1 206 ? 33.743 -10.466 59.143 1.00 17.59 198 SER B O 1
ATOM 1568 N N . GLY A 1 207 ? 33.264 -10.446 56.948 1.00 19.21 199 GLY B N 1
ATOM 1569 C CA . GLY A 1 207 ? 34.617 -10.091 56.592 1.00 21.75 199 GLY B CA 1
ATOM 1570 C C . GLY A 1 207 ? 34.969 -8.639 56.791 1.00 24.09 199 GLY B C 1
ATOM 1571 O O . GLY A 1 207 ? 36.122 -8.256 56.566 1.00 18.92 199 GLY B O 1
ATOM 1572 N N . GLY A 1 208 ? 34.012 -7.818 57.209 1.00 20.62 200 GLY B N 1
ATOM 1573 C CA . GLY A 1 208 ? 34.208 -6.382 57.341 1.00 21.00 200 GLY B CA 1
ATOM 1574 C C . GLY A 1 208 ? 33.807 -5.633 56.087 1.00 16.05 200 GLY B C 1
ATOM 1575 O O . GLY A 1 208 ? 33.883 -6.140 54.969 1.00 18.65 200 GLY B O 1
ATOM 1576 N N . LEU A 1 209 ? 33.376 -4.388 56.281 1.00 15.58 201 LEU B N 1
ATOM 1577 C CA . LEU A 1 209 ? 32.883 -3.543 55.201 1.00 14.43 201 LEU B CA 1
ATOM 1578 C C . LEU A 1 209 ? 33.618 -2.213 55.193 1.00 16.55 201 LEU B C 1
ATOM 1579 O O . LEU A 1 209 ? 33.869 -1.626 56.247 1.00 16.95 201 LEU B O 1
ATOM 1584 N N . ASP A 1 210 ? 33.941 -1.733 53.996 1.00 21.58 202 ASP B N 1
ATOM 1585 C CA . ASP A 1 210 ? 34.483 -0.397 53.826 1.00 19.90 202 ASP B CA 1
ATOM 1586 C C . ASP A 1 210 ? 33.349 0.608 53.653 1.00 16.95 202 ASP B C 1
ATOM 1587 O O . ASP A 1 210 ? 32.197 0.244 53.406 1.00 18.70 202 ASP B O 1
ATOM 1592 N N . ASP A 1 211 ? 33.689 1.887 53.788 1.00 18.93 203 ASP B N 1
ATOM 1593 C CA . ASP A 1 211 ? 32.706 2.932 53.551 1.00 20.68 203 ASP B CA 1
ATOM 1594 C C . ASP A 1 211 ? 32.331 2.976 52.072 1.00 19.90 203 ASP B C 1
ATOM 1595 O O . ASP A 1 211 ? 33.116 2.605 51.196 1.00 23.71 203 ASP B O 1
ATOM 1600 N N . LEU A 1 212 ? 31.115 3.439 51.799 1.00 14.35 204 LEU B N 1
ATOM 1601 C CA . LEU A 1 212 ? 30.476 3.259 50.503 1.00 12.68 204 LEU B CA 1
ATOM 1602 C C . LEU A 1 212 ? 30.307 4.603 49.812 1.00 15.61 204 LEU B C 1
ATOM 1603 O O . LEU A 1 212 ? 29.618 5.486 50.328 1.00 16.98 204 LEU B O 1
ATOM 1608 N N . SER A 1 213 ? 30.929 4.751 48.645 1.00 17.78 205 SER B N 1
ATOM 1609 C CA . SER A 1 213 ? 30.721 5.936 47.827 1.00 21.85 205 SER B CA 1
ATOM 1610 C C . SER A 1 213 ? 29.274 5.980 47.343 1.00 19.21 205 SER B C 1
ATOM 1611 O O . SER A 1 213 ? 28.746 4.980 46.845 1.00 18.11 205 SER B O 1
ATOM 1614 N N . ILE A 1 214 ? 28.617 7.131 47.509 1.00 16.96 206 ILE B N 1
ATOM 1615 C CA . ILE A 1 214 ? 27.209 7.269 47.157 1.00 20.30 206 ILE B CA 1
ATOM 1616 C C . ILE A 1 214 ? 26.926 8.472 46.271 1.00 24.17 206 ILE B C 1
ATOM 1617 O O . ILE A 1 214 ? 25.762 8.722 45.946 1.00 20.70 206 ILE B O 1
ATOM 1622 N N . SER A 1 215 ? 27.946 9.219 45.845 1.00 27.30 207 SER B N 1
ATOM 1623 C CA . SER A 1 215 ? 27.727 10.365 44.971 1.00 22.56 207 SER B CA 1
ATOM 1624 C C . SER A 1 215 ? 28.911 10.534 44.030 1.00 22.15 207 SER B C 1
ATOM 1625 O O . SER A 1 215 ? 29.989 9.973 44.241 1.00 17.63 207 SER B O 1
ATOM 1628 N N . ARG A 1 216 ? 28.704 11.348 42.997 1.00 22.79 208 ARG B N 1
ATOM 1629 C CA . ARG A 1 216 ? 29.764 11.711 42.067 1.00 24.14 208 ARG B CA 1
ATOM 1630 C C . ARG A 1 216 ? 29.614 13.173 41.670 1.00 25.09 208 ARG B C 1
ATOM 1631 O O . ARG A 1 216 ? 28.502 13.704 41.609 1.00 23.62 208 ARG B O 1
ATOM 1639 N N . THR A 1 217 ? 30.741 13.825 41.400 1.00 26.73 209 THR B N 1
ATOM 1640 C CA . THR A 1 217 ? 30.718 15.189 40.883 1.00 30.36 209 THR B CA 1
ATOM 1641 C C . THR A 1 217 ? 30.380 15.143 39.399 1.00 30.49 209 THR B C 1
ATOM 1642 O O . THR A 1 217 ? 31.138 14.580 38.604 1.00 37.20 209 THR B O 1
ATOM 1646 N N . SER A 1 218 ? 29.248 15.729 39.023 1.00 31.20 210 SER B N 1
ATOM 1647 C CA . SER A 1 218 ? 28.815 15.679 37.635 1.00 32.02 210 SER B CA 1
ATOM 1648 C C . SER A 1 218 ? 27.747 16.733 37.402 1.00 37.96 210 SER B C 1
ATOM 1649 O O . SER A 1 218 ? 26.988 17.081 38.311 1.00 40.19 210 SER B O 1
ATOM 1652 N N . PHE A 1 219 ? 27.700 17.237 36.172 1.00 34.06 211 PHE B N 1
ATOM 1653 C CA . PHE A 1 219 ? 26.636 18.128 35.736 1.00 43.17 211 PHE B CA 1
ATOM 1654 C C . PHE A 1 219 ? 25.624 17.419 34.850 1.00 50.48 211 PHE B C 1
ATOM 1655 O O . PHE A 1 219 ? 24.676 18.054 34.377 1.00 56.66 211 PHE B O 1
ATOM 1663 N N . ASP A 1 220 ? 25.805 16.119 34.621 1.00 44.90 212 ASP B N 1
ATOM 1664 C CA . ASP A 1 220 ? 24.820 15.329 33.907 1.00 43.06 212 ASP B CA 1
ATOM 1665 C C . ASP A 1 220 ? 23.517 15.274 34.700 1.00 44.06 212 ASP B C 1
ATOM 1666 O O . ASP A 1 220 ? 23.454 15.626 35.881 1.00 37.46 212 ASP B O 1
ATOM 1671 N N . TRP A 1 221 ? 22.466 14.813 34.034 1.00 47.75 213 TRP B N 1
ATOM 1672 C CA . TRP A 1 221 ? 21.171 14.724 34.688 1.00 51.90 213 TRP B CA 1
ATOM 1673 C C . TRP A 1 221 ? 21.208 13.673 35.788 1.00 45.40 213 TRP B C 1
ATOM 1674 O O . TRP A 1 221 ? 21.817 12.610 35.637 1.00 42.06 213 TRP B O 1
ATOM 1685 N N . GLY A 1 222 ? 20.560 13.983 36.902 1.00 36.77 214 GLY B N 1
ATOM 1686 C CA . GLY A 1 222 ? 20.528 13.066 38.021 1.00 32.91 214 GLY B CA 1
ATOM 1687 C C . GLY A 1 222 ? 19.928 13.736 39.235 1.00 31.48 214 GLY B C 1
ATOM 1688 O O . GLY A 1 222 ? 19.507 14.897 39.195 1.00 33.06 214 GLY B O 1
ATOM 1689 N N . VAL A 1 223 ? 19.892 12.973 40.323 1.00 24.06 215 VAL B N 1
ATOM 1690 C CA . VAL A 1 223 ? 19.337 13.466 41.578 1.00 22.69 215 VAL B CA 1
ATOM 1691 C C . VAL A 1 223 ? 20.440 14.217 42.313 1.00 26.89 215 VAL B C 1
ATOM 1692 O O . VAL A 1 223 ? 21.409 13.615 42.782 1.00 25.67 215 VAL B O 1
ATOM 1696 N N . GLN A 1 224 ? 20.297 15.536 42.407 1.00 23.43 216 GLN B N 1
ATOM 1697 C CA . GLN A 1 224 ? 21.327 16.350 43.038 1.00 29.31 216 GLN B CA 1
ATOM 1698 C C . GLN A 1 224 ? 21.337 16.127 44.541 1.00 28.38 216 GLN B C 1
ATOM 1699 O O . GLN A 1 224 ? 20.286 15.984 45.172 1.00 29.20 216 GLN B O 1
ATOM 1705 N N . VAL A 1 225 ? 22.533 16.098 45.109 1.00 25.17 217 VAL B N 1
ATOM 1706 C CA . VAL A 1 225 ? 22.678 15.944 46.559 1.00 24.97 217 VAL B CA 1
ATOM 1707 C C . VAL A 1 225 ? 22.165 17.205 47.247 1.00 25.31 217 VAL B C 1
ATOM 1708 O O . VAL A 1 225 ? 22.494 18.323 46.809 1.00 24.57 217 VAL B O 1
ATOM 1712 N N . PRO A 1 226 ? 21.350 17.089 48.294 1.00 29.72 218 PRO B N 1
ATOM 1713 C CA . PRO A 1 226 ? 20.914 18.288 49.025 1.00 32.08 218 PRO B CA 1
ATOM 1714 C C . PRO A 1 226 ? 22.100 19.036 49.619 1.00 30.80 218 PRO B C 1
ATOM 1715 O O . PRO A 1 226 ? 23.011 18.432 50.197 1.00 28.30 218 PRO B O 1
ATOM 1719 N N . GLU A 1 227 ? 22.091 20.362 49.455 1.00 32.55 219 GLU B N 1
ATOM 1720 C CA . GLU A 1 227 ? 23.119 21.310 49.892 1.00 32.44 219 GLU B CA 1
ATOM 1721 C C . GLU A 1 227 ? 24.386 21.266 49.047 1.00 32.79 219 GLU B C 1
ATOM 1722 O O . GLU A 1 227 ? 25.283 22.083 49.270 1.00 34.40 219 GLU B O 1
ATOM 1728 N N . HIS A 1 228 ? 24.503 20.342 48.094 1.00 31.48 220 HIS B N 1
ATOM 1729 C CA . HIS A 1 228 ? 25.709 20.210 47.274 1.00 32.82 220 HIS B CA 1
ATOM 1730 C C . HIS A 1 228 ? 25.311 19.902 45.840 1.00 29.82 220 HIS B C 1
ATOM 1731 O O . HIS A 1 228 ? 25.452 18.770 45.362 1.00 24.96 220 HIS B O 1
ATOM 1738 N N . PRO A 1 229 ? 24.815 20.907 45.109 1.00 32.72 221 PRO B N 1
ATOM 1739 C CA . PRO A 1 229 ? 24.268 20.653 43.766 1.00 27.32 221 PRO B CA 1
ATOM 1740 C C . PRO A 1 229 ? 25.297 20.213 42.736 1.00 24.93 221 PRO B C 1
ATOM 1741 O O . PRO A 1 229 ? 24.894 19.739 41.665 1.00 31.61 221 PRO B O 1
ATOM 1745 N N . ASP A 1 230 ? 26.594 20.365 43.005 1.00 23.26 222 ASP B N 1
ATOM 1746 C CA . ASP A 1 230 ? 27.622 19.852 42.106 1.00 22.18 222 ASP B CA 1
ATOM 1747 C C . ASP A 1 230 ? 27.766 18.334 42.177 1.00 27.56 222 ASP B C 1
ATOM 1748 O O . ASP A 1 230 ? 28.415 17.747 41.301 1.00 22.89 222 ASP B O 1
ATOM 1753 N N . HIS A 1 231 ? 27.176 17.692 43.184 1.00 19.03 223 HIS B N 1
ATOM 1754 C CA . HIS A 1 231 ? 27.172 16.242 43.315 1.00 20.74 223 HIS B CA 1
ATOM 1755 C C . HIS A 1 231 ? 25.807 15.690 42.919 1.00 24.59 223 HIS B C 1
ATOM 1756 O O . HIS A 1 231 ? 24.771 16.318 43.157 1.00 25.38 223 HIS B O 1
ATOM 1763 N N . VAL A 1 232 ? 25.812 14.508 42.305 1.00 24.69 224 VAL B N 1
ATOM 1764 C CA . VAL A 1 232 ? 24.582 13.781 42.012 1.00 25.11 224 VAL B CA 1
ATOM 1765 C C . VAL A 1 232 ? 24.687 12.388 42.619 1.00 22.55 224 VAL B C 1
ATOM 1766 O O . VAL A 1 232 ? 25.771 11.794 42.654 1.00 20.11 224 VAL B O 1
ATOM 1770 N N . MET A 1 233 ? 23.564 11.876 43.115 1.00 18.28 225 MET B N 1
ATOM 1771 C CA . MET A 1 233 ? 23.531 10.526 43.660 1.00 16.58 225 MET B CA 1
ATOM 1772 C C . MET A 1 233 ? 23.752 9.501 42.556 1.00 15.10 225 MET B C 1
ATOM 1773 O O . MET A 1 233 ? 23.408 9.721 41.394 1.00 21.69 225 MET B O 1
ATOM 1778 N N . TYR A 1 234 ? 24.337 8.367 42.927 1.00 15.13 226 TYR B N 1
ATOM 1779 C CA . TYR A 1 234 ? 24.370 7.236 42.012 1.00 16.17 226 TYR B CA 1
ATOM 1780 C C . TYR A 1 234 ? 22.951 6.755 41.739 1.00 17.79 226 TYR B C 1
ATOM 1781 O O . TYR A 1 234 ? 22.053 6.901 42.575 1.00 20.11 226 TYR B O 1
ATOM 1790 N N . VAL A 1 235 ? 22.752 6.173 40.551 1.00 20.20 227 VAL B N 1
ATOM 1791 C CA . VAL A 1 235 ? 21.408 5.795 40.123 1.00 20.33 227 VAL B CA 1
ATOM 1792 C C . VAL A 1 235 ? 20.783 4.801 41.092 1.00 17.35 227 VAL B C 1
ATOM 1793 O O . VAL A 1 235 ? 19.568 4.824 41.316 1.00 23.69 227 VAL B O 1
ATOM 1797 N N . TRP A 1 236 ? 21.593 3.935 41.701 1.00 18.43 228 TRP B N 1
ATOM 1798 C CA . TRP A 1 236 ? 21.043 2.878 42.538 1.00 21.27 228 TRP B CA 1
ATOM 1799 C C . TRP A 1 236 ? 20.699 3.359 43.942 1.00 17.42 228 TRP B C 1
ATOM 1800 O O . TRP A 1 236 ? 19.866 2.733 44.603 1.00 15.89 228 TRP B O 1
ATOM 1811 N N . VAL A 1 237 ? 21.317 4.446 44.406 1.00 19.22 229 VAL B N 1
ATOM 1812 C CA . VAL A 1 237 ? 20.935 5.033 45.686 1.00 24.92 229 VAL B CA 1
ATOM 1813 C C . VAL A 1 237 ? 19.518 5.584 45.610 1.00 26.35 229 VAL B C 1
ATOM 1814 O O . VAL A 1 237 ? 18.664 5.277 46.451 1.00 21.05 229 VAL B O 1
ATOM 1818 N N . ASP A 1 238 ? 19.249 6.408 44.597 1.00 20.17 230 ASP B N 1
ATOM 1819 C CA . ASP A 1 238 ? 17.902 6.921 44.393 1.00 20.59 230 ASP B CA 1
ATOM 1820 C C . ASP A 1 238 ? 16.928 5.814 44.006 1.00 15.00 230 ASP B C 1
ATOM 1821 O O . ASP A 1 238 ? 15.754 5.866 44.392 1.00 21.30 230 ASP B O 1
ATOM 1826 N N . ALA A 1 239 ? 17.389 4.811 43.252 1.00 14.85 231 ALA B N 1
ATOM 1827 C CA . ALA A 1 239 ? 16.500 3.734 42.821 1.00 17.44 231 ALA B CA 1
ATOM 1828 C C . ALA A 1 239 ? 15.939 2.966 44.010 1.00 19.15 231 ALA B C 1
ATOM 1829 O O . ALA A 1 239 ? 14.733 2.680 44.060 1.00 14.83 231 ALA B O 1
ATOM 1831 N N . LEU A 1 240 ? 16.800 2.623 44.977 1.00 15.43 232 LEU B N 1
ATOM 1832 C CA . LEU A 1 240 ? 16.350 1.915 46.174 1.00 16.83 232 LEU B CA 1
ATOM 1833 C C . LEU A 1 240 ? 15.238 2.667 46.899 1.00 17.71 232 LEU B C 1
ATOM 1834 O O . LEU A 1 240 ? 14.322 2.038 47.443 1.00 18.22 232 LEU B O 1
ATOM 1839 N N . THR A 1 241 ? 15.286 4.006 46.910 1.00 15.31 233 THR B N 1
ATOM 1840 C CA . THR A 1 241 ? 14.238 4.777 47.576 1.00 19.07 233 THR B CA 1
ATOM 1841 C C . THR A 1 241 ? 12.877 4.667 46.897 1.00 16.44 233 THR B C 1
ATOM 1842 O O . THR A 1 241 ? 11.883 5.101 47.492 1.00 18.30 233 THR B O 1
ATOM 1846 N N . ASN A 1 242 ? 12.800 4.109 45.683 1.00 19.53 234 ASN B N 1
ATOM 1847 C CA . ASN A 1 242 ? 11.495 3.871 45.064 1.00 15.13 234 ASN B CA 1
ATOM 1848 C C . ASN A 1 242 ? 10.600 3.011 45.948 1.00 18.67 234 ASN B C 1
ATOM 1849 O O . ASN A 1 242 ? 9.373 3.173 45.929 1.00 18.06 234 ASN B O 1
ATOM 1854 N N . TYR A 1 243 ? 11.189 2.084 46.714 1.00 15.45 235 TYR B N 1
ATOM 1855 C CA . TYR A 1 243 ? 10.401 1.301 47.665 1.00 17.61 235 TYR B CA 1
ATOM 1856 C C . TYR A 1 243 ? 9.723 2.202 48.690 1.00 16.03 235 TYR B C 1
ATOM 1857 O O . TYR A 1 243 ? 8.558 1.987 49.046 1.00 15.88 235 TYR B O 1
ATOM 1866 N N . LEU A 1 244 ? 10.449 3.206 49.189 1.00 13.53 236 LEU B N 1
ATOM 1867 C CA . LEU A 1 244 ? 9.868 4.163 50.124 1.00 19.27 236 LEU B CA 1
ATOM 1868 C C . LEU A 1 244 ? 8.846 5.055 49.432 1.00 16.37 236 LEU B C 1
ATOM 1869 O O . LEU A 1 244 ? 7.791 5.358 50.003 1.00 19.50 236 LEU B O 1
ATOM 1874 N N . THR A 1 245 ? 9.146 5.482 48.202 1.00 13.89 237 THR B N 1
ATOM 1875 C CA . THR A 1 245 ? 8.198 6.281 47.434 1.00 19.75 237 THR B CA 1
ATOM 1876 C C . THR A 1 245 ? 6.885 5.538 47.240 1.00 17.66 237 THR B C 1
ATOM 1877 O O . THR A 1 245 ? 5.809 6.143 47.282 1.00 21.76 237 THR B O 1
ATOM 1881 N N . GLY A 1 246 ? 6.955 4.219 47.044 1.00 18.26 238 GLY B N 1
ATOM 1882 C CA . GLY A 1 246 ? 5.750 3.423 46.887 1.00 18.93 238 GLY B CA 1
ATOM 1883 C C . GLY A 1 246 ? 4.841 3.449 48.094 1.00 21.51 238 GLY B C 1
ATOM 1884 O O . GLY A 1 246 ? 3.643 3.172 47.966 1.00 21.43 238 GLY B O 1
ATOM 1885 N N . ALA A 1 247 ? 5.378 3.784 49.264 1.00 19.83 239 ALA B N 1
ATOM 1886 C CA . ALA A 1 247 ? 4.598 3.888 50.490 1.00 19.91 239 ALA B CA 1
ATOM 1887 C C . ALA A 1 247 ? 4.422 5.334 50.947 1.00 23.47 239 ALA B C 1
ATOM 1888 O O . ALA A 1 247 ? 4.142 5.572 52.121 1.00 25.11 239 ALA B O 1
ATOM 1890 N N . GLY A 1 248 ? 4.601 6.304 50.049 1.00 26.89 240 GLY B N 1
ATOM 1891 C CA . GLY A 1 248 ? 4.309 7.693 50.353 1.00 25.25 240 GLY B CA 1
ATOM 1892 C C . GLY A 1 248 ? 5.406 8.475 51.044 1.00 23.54 240 GLY B C 1
ATOM 1893 O O . GLY A 1 248 ? 5.193 9.651 51.365 1.00 26.61 240 GLY B O 1
ATOM 1894 N N . PHE A 1 249 ? 6.558 7.865 51.301 1.00 22.52 241 PHE B N 1
ATOM 1895 C CA . PHE A 1 249 ? 7.717 8.578 51.834 1.00 23.44 241 PHE B CA 1
ATOM 1896 C C . PHE A 1 249 ? 8.093 9.708 50.866 1.00 24.40 241 PHE B C 1
ATOM 1897 O O . PHE A 1 249 ? 8.015 9.524 49.651 1.00 26.72 241 PHE B O 1
ATOM 1905 N N . PRO A 1 250 ? 8.526 10.874 51.384 1.00 27.33 242 PRO B N 1
ATOM 1906 C CA . PRO A 1 250 ? 8.894 11.240 52.757 1.00 28.30 242 PRO B CA 1
ATOM 1907 C C . PRO A 1 250 ? 7.760 11.704 53.659 1.00 32.03 242 PRO B C 1
ATOM 1908 O O . PRO A 1 250 ? 8.044 12.309 54.690 1.00 28.08 242 PRO B O 1
ATOM 1912 N N . ASP A 1 251 ? 6.508 11.433 53.289 1.00 33.25 243 ASP B N 1
ATOM 1913 C CA . ASP A 1 251 ? 5.361 11.841 54.100 1.00 28.23 243 ASP B CA 1
ATOM 1914 C C . ASP A 1 251 ? 5.091 10.748 55.132 1.00 29.86 243 ASP B C 1
ATOM 1915 O O . ASP A 1 251 ? 4.171 9.936 55.009 1.00 29.51 243 ASP B O 1
ATOM 1920 N N . THR A 1 252 ? 5.919 10.737 56.179 1.00 25.01 244 THR B N 1
ATOM 1921 C CA . THR A 1 252 ? 5.822 9.685 57.185 1.00 31.33 244 THR B CA 1
ATOM 1922 C C . THR A 1 252 ? 4.521 9.744 57.977 1.00 31.60 244 THR B C 1
ATOM 1923 O O . THR A 1 252 ? 4.159 8.754 58.622 1.00 29.07 244 THR B O 1
ATOM 1927 N N . ASP A 1 253 ? 3.809 10.869 57.945 1.00 31.94 245 ASP B N 1
ATOM 1928 C CA . ASP A 1 253 ? 2.511 10.956 58.595 1.00 41.89 245 ASP B CA 1
ATOM 1929 C C . ASP A 1 253 ? 1.362 10.615 57.660 1.00 42.91 245 ASP B C 1
ATOM 1930 O O . ASP A 1 253 ? 0.221 10.504 58.122 1.00 47.80 245 ASP B O 1
ATOM 1935 N N . SER A 1 254 ? 1.635 10.440 56.368 1.00 36.61 246 SER B N 1
ATOM 1936 C CA . SER A 1 254 ? 0.582 10.099 55.428 1.00 36.67 246 SER B CA 1
ATOM 1937 C C . SER A 1 254 ? -0.018 8.740 55.770 1.00 38.73 246 SER B C 1
ATOM 1938 O O . SER A 1 254 ? 0.606 7.894 56.419 1.00 33.90 246 SER B O 1
ATOM 1941 N N . GLU A 1 255 ? -1.262 8.541 55.332 1.00 43.12 247 GLU B N 1
ATOM 1942 C CA . GLU A 1 255 ? -1.911 7.263 55.576 1.00 39.23 247 GLU B CA 1
ATOM 1943 C C . GLU A 1 255 ? -1.196 6.133 54.850 1.00 28.05 247 GLU B C 1
ATOM 1944 O O . GLU A 1 255 ? -1.142 5.011 55.364 1.00 27.10 247 GLU B O 1
ATOM 1950 N N . LEU A 1 256 ? -0.635 6.405 53.667 1.00 24.52 248 LEU B N 1
ATOM 1951 C CA . LEU A 1 256 ? 0.099 5.370 52.948 1.00 30.52 248 LEU B CA 1
ATOM 1952 C C . LEU A 1 256 ? 1.277 4.848 53.762 1.00 32.42 248 LEU B C 1
ATOM 1953 O O . LEU A 1 256 ? 1.495 3.633 53.841 1.00 31.13 248 LEU B O 1
ATOM 1958 N N . PHE A 1 257 ? 2.050 5.747 54.377 1.00 35.29 249 PHE B N 1
ATOM 1959 C CA . PHE A 1 257 ? 3.276 5.318 55.046 1.00 26.01 249 PHE B CA 1
ATOM 1960 C C . PHE A 1 257 ? 2.980 4.598 56.355 1.00 23.72 249 PHE B C 1
ATOM 1961 O O . PHE A 1 257 ? 3.614 3.581 56.664 1.00 21.36 249 PHE B O 1
ATOM 1969 N N . ARG A 1 258 ? 2.036 5.117 57.149 1.00 21.07 250 ARG B N 1
ATOM 1970 C CA . ARG A 1 258 ? 1.673 4.421 58.379 1.00 30.91 250 ARG B CA 1
ATOM 1971 C C . ARG A 1 258 ? 1.108 3.040 58.077 1.00 26.34 250 ARG B C 1
ATOM 1972 O O . ARG A 1 258 ? 1.279 2.106 58.873 1.00 23.23 250 ARG B O 1
ATOM 1980 N N . ARG A 1 259 ? 0.470 2.879 56.917 1.00 27.90 251 ARG B N 1
ATOM 1981 C CA . ARG A 1 259 ? -0.216 1.627 56.627 1.00 28.56 251 ARG B CA 1
ATOM 1982 C C . ARG A 1 259 ? 0.726 0.581 56.034 1.00 20.28 251 ARG B C 1
ATOM 1983 O O . ARG A 1 259 ? 0.712 -0.580 56.448 1.00 21.94 251 ARG B O 1
ATOM 1991 N N . TYR A 1 260 ? 1.560 0.969 55.065 1.00 22.73 252 TYR B N 1
ATOM 1992 C CA . TYR A 1 260 ? 2.255 -0.011 54.238 1.00 24.11 252 TYR B CA 1
ATOM 1993 C C . TYR A 1 260 ? 3.745 -0.136 54.509 1.00 20.72 252 TYR B C 1
ATOM 1994 O O . TYR A 1 260 ? 4.322 -1.177 54.182 1.00 20.24 252 TYR B O 1
ATOM 2003 N N . TRP A 1 261 ? 4.383 0.873 55.088 1.00 15.99 253 TRP B N 1
ATOM 2004 C CA . TRP A 1 261 ? 5.768 0.708 55.509 1.00 16.45 253 TRP B CA 1
ATOM 2005 C C . TRP A 1 261 ? 5.825 0.170 56.942 1.00 21.64 253 TRP B C 1
ATOM 2006 O O . TRP A 1 261 ? 5.078 0.628 57.810 1.00 23.28 253 TRP B O 1
ATOM 2017 N N . PRO A 1 262 ? 6.723 -0.796 57.203 1.00 20.98 254 PRO B N 1
ATOM 2018 C CA . PRO A 1 262 ? 7.743 -1.333 56.293 1.00 17.80 254 PRO B CA 1
ATOM 2019 C C . PRO A 1 262 ? 7.241 -2.362 55.286 1.00 18.16 254 PRO B C 1
ATOM 2020 O O . PRO A 1 262 ? 6.276 -3.080 55.547 1.00 12.87 254 PRO B O 1
ATOM 2024 N N . ALA A 1 263 ? 7.913 -2.429 54.140 1.00 18.92 255 ALA B N 1
ATOM 2025 C CA . ALA A 1 263 ? 7.594 -3.441 53.142 1.00 14.82 255 ALA B CA 1
ATOM 2026 C C . ALA A 1 263 ? 7.708 -4.836 53.746 1.00 15.03 255 ALA B C 1
ATOM 2027 O O . ALA A 1 263 ? 8.625 -5.127 54.523 1.00 11.71 255 ALA B O 1
ATOM 2029 N N . ASP A 1 264 ? 6.755 -5.698 53.395 1.00 18.39 256 ASP B N 1
ATOM 2030 C CA . ASP A 1 264 ? 6.756 -7.064 53.900 1.00 18.29 256 ASP B CA 1
ATOM 2031 C C . ASP A 1 264 ? 7.692 -7.972 53.106 1.00 15.46 256 ASP B C 1
ATOM 2032 O O . ASP A 1 264 ? 8.251 -8.923 53.667 1.00 13.59 256 ASP B O 1
ATOM 2037 N N . LEU A 1 265 ? 7.902 -7.689 51.823 1.00 16.71 257 LEU B N 1
ATOM 2038 C CA . LEU A 1 265 ? 8.712 -8.571 50.990 1.00 16.49 257 LEU B CA 1
ATOM 2039 C C . LEU A 1 265 ? 9.312 -7.773 49.849 1.00 16.14 257 LEU B C 1
ATOM 2040 O O . LEU A 1 265 ? 8.583 -7.150 49.072 1.00 15.96 257 LEU B O 1
ATOM 2045 N N . HIS A 1 266 ? 10.630 -7.789 49.757 1.00 16.23 258 HIS B N 1
ATOM 2046 C CA . HIS A 1 266 ? 11.351 -7.319 48.580 1.00 15.01 258 HIS B CA 1
ATOM 2047 C C . HIS A 1 266 ? 11.693 -8.548 47.746 1.00 11.62 258 HIS B C 1
ATOM 2048 O O . HIS A 1 266 ? 12.482 -9.391 48.178 1.00 9.77 258 HIS B O 1
ATOM 2055 N N . MET A 1 267 ? 11.095 -8.665 46.561 1.00 11.13 259 MET B N 1
ATOM 2056 C CA . MET A 1 267 ? 11.445 -9.738 45.635 1.00 14.45 259 MET B CA 1
ATOM 2057 C C . MET A 1 267 ? 12.516 -9.230 44.676 1.00 14.83 259 MET B C 1
ATOM 2058 O O . MET A 1 267 ? 12.310 -8.225 43.984 1.00 16.84 259 MET B O 1
ATOM 2063 N N . ILE A 1 268 ? 13.665 -9.913 44.642 1.00 16.37 260 ILE B N 1
ATOM 2064 C CA . ILE A 1 268 ? 14.795 -9.482 43.829 1.00 13.42 260 ILE B CA 1
ATOM 2065 C C . ILE A 1 268 ? 15.459 -10.699 43.205 1.00 18.22 260 ILE B C 1
ATOM 2066 O O . ILE A 1 268 ? 15.233 -11.839 43.617 1.00 11.33 260 ILE B O 1
ATOM 2071 N N . GLY A 1 269 ? 16.288 -10.438 42.192 1.00 15.76 261 GLY B N 1
ATOM 2072 C CA . GLY A 1 269 ? 17.187 -11.460 41.691 1.00 10.41 261 GLY B CA 1
ATOM 2073 C C . GLY A 1 269 ? 18.474 -11.496 42.496 1.00 19.48 261 GLY B C 1
ATOM 2074 O O . GLY A 1 269 ? 18.892 -10.507 43.099 1.00 17.35 261 GLY B O 1
ATOM 2075 N N . LYS A 1 270 ? 19.123 -12.662 42.506 1.00 17.61 262 LYS B N 1
ATOM 2076 C CA . LYS A 1 270 ? 20.275 -12.789 43.391 1.00 16.17 262 LYS B CA 1
ATOM 2077 C C . LYS A 1 270 ? 21.470 -11.955 42.946 1.00 15.43 262 LYS B C 1
ATOM 2078 O O . LYS A 1 270 ? 22.466 -11.904 43.671 1.00 21.22 262 LYS B O 1
ATOM 2084 N N . ASP A 1 271 ? 21.383 -11.274 41.804 1.00 16.72 263 ASP B N 1
ATOM 2085 C CA . ASP A 1 271 ? 22.469 -10.434 41.323 1.00 21.90 263 ASP B CA 1
ATOM 2086 C C . ASP A 1 271 ? 22.594 -9.119 42.084 1.00 22.64 263 ASP B C 1
ATOM 2087 O O . ASP A 1 271 ? 23.659 -8.495 42.039 1.00 24.30 263 ASP B O 1
ATOM 2092 N N . ILE A 1 272 ? 21.542 -8.679 42.773 1.00 18.66 264 ILE B N 1
ATOM 2093 C CA . ILE A 1 272 ? 21.563 -7.387 43.456 1.00 16.41 264 ILE B CA 1
ATOM 2094 C C . ILE A 1 272 ? 21.243 -7.553 44.936 1.00 8.02 264 ILE B C 1
ATOM 2095 O O . ILE A 1 272 ? 20.697 -6.644 45.565 1.00 15.03 264 ILE B O 1
ATOM 2100 N N . ILE A 1 273 ? 21.589 -8.704 45.504 1.00 15.00 265 ILE B N 1
ATOM 2101 C CA . ILE A 1 273 ? 21.261 -8.977 46.900 1.00 21.50 265 ILE B CA 1
ATOM 2102 C C . ILE A 1 273 ? 22.045 -8.063 47.842 1.00 16.09 265 ILE B C 1
ATOM 2103 O O . ILE A 1 273 ? 21.517 -7.615 48.864 1.00 13.71 265 ILE B O 1
ATOM 2108 N N . ARG A 1 274 ? 23.306 -7.759 47.522 1.00 14.41 266 ARG B N 1
ATOM 2109 C CA . ARG A 1 274 ? 24.073 -6.920 48.439 1.00 14.46 266 ARG B CA 1
ATOM 2110 C C . ARG A 1 274 ? 23.509 -5.504 48.498 1.00 16.75 266 ARG B C 1
ATOM 2111 O O . ARG A 1 274 ? 23.572 -4.865 49.551 1.00 16.52 266 ARG B O 1
ATOM 2119 N N . PHE A 1 275 ? 22.915 -5.011 47.404 1.00 10.59 267 PHE B N 1
ATOM 2120 C CA . PHE A 1 275 ? 22.269 -3.701 47.466 1.00 14.37 267 PHE B CA 1
ATOM 2121 C C . PHE A 1 275 ? 21.082 -3.717 48.414 1.00 15.19 267 PHE B C 1
ATOM 2122 O O . PHE A 1 275 ? 20.835 -2.731 49.115 1.00 14.25 267 PHE B O 1
ATOM 2130 N N . HIS A 1 276 ? 20.350 -4.831 48.463 1.00 9.94 268 HIS B N 1
ATOM 2131 C CA . HIS A 1 276 ? 19.119 -4.897 49.242 1.00 10.96 268 HIS B CA 1
ATOM 2132 C C . HIS A 1 276 ? 19.327 -5.411 50.659 1.00 12.23 268 HIS B C 1
ATOM 2133 O O . HIS A 1 276 ? 18.561 -5.046 51.557 1.00 12.26 268 HIS B O 1
ATOM 2140 N N . ALA A 1 277 ? 20.324 -6.264 50.881 1.00 10.97 269 ALA B N 1
ATOM 2141 C CA . ALA A 1 277 ? 20.491 -6.928 52.167 1.00 15.48 269 ALA B CA 1
ATOM 2142 C C . ALA A 1 277 ? 21.599 -6.324 53.011 1.00 13.63 269 ALA B C 1
ATOM 2143 O O . ALA A 1 277 ? 21.674 -6.619 54.212 1.00 14.29 269 ALA B O 1
ATOM 2145 N N . VAL A 1 278 ? 22.453 -5.490 52.418 1.00 13.60 270 VAL B N 1
ATOM 2146 C CA . VAL A 1 278 ? 23.547 -4.846 53.136 1.00 15.72 270 VAL B CA 1
ATOM 2147 C C . VAL A 1 278 ? 23.378 -3.331 53.085 1.00 14.70 270 VAL B C 1
ATOM 2148 O O . VAL A 1 278 ? 23.156 -2.694 54.118 1.00 12.55 270 VAL B O 1
ATOM 2152 N N . TYR A 1 279 ? 23.463 -2.750 51.882 1.00 14.67 271 TYR B N 1
ATOM 2153 C CA . TYR A 1 279 ? 23.429 -1.293 51.732 1.00 12.99 271 TYR B CA 1
ATOM 2154 C C . TYR A 1 279 ? 22.090 -0.716 52.180 1.00 17.93 271 TYR B C 1
ATOM 2155 O O . TYR A 1 279 ? 22.039 0.237 52.967 1.00 15.71 271 TYR B O 1
ATOM 2164 N N . TRP A 1 280 ? 20.996 -1.266 51.646 1.00 14.86 272 TRP B N 1
ATOM 2165 C CA . TRP A 1 280 ? 19.651 -0.770 51.940 1.00 13.84 272 TRP B CA 1
ATOM 2166 C C . TRP A 1 280 ? 19.329 -0.779 53.428 1.00 14.26 272 TRP B C 1
ATOM 2167 O O . TRP A 1 280 ? 18.930 0.275 53.954 1.00 15.22 272 TRP B O 1
ATOM 2178 N N . PRO A 1 281 ? 19.480 -1.887 54.166 1.00 12.24 273 PRO B N 1
ATOM 2179 C CA . PRO A 1 281 ? 19.187 -1.820 55.609 1.00 13.79 273 PRO B CA 1
ATOM 2180 C C . PRO A 1 281 ? 20.121 -0.898 56.378 1.00 15.34 273 PRO B C 1
ATOM 2181 O O . PRO A 1 281 ? 19.688 -0.282 57.358 1.00 15.03 273 PRO B O 1
ATOM 2185 N N . ALA A 1 282 ? 21.383 -0.763 55.969 1.00 17.33 274 ALA B N 1
ATOM 2186 C CA . ALA A 1 282 ? 22.256 0.192 56.646 1.00 15.80 274 ALA B CA 1
ATOM 2187 C C . ALA A 1 282 ? 21.777 1.624 56.428 1.00 15.87 274 ALA B C 1
ATOM 2188 O O . ALA A 1 282 ? 21.726 2.412 57.378 1.00 13.17 274 ALA B O 1
ATOM 2190 N N . PHE A 1 283 ? 21.418 1.977 55.185 1.00 12.19 275 PHE B N 1
ATOM 2191 C CA . PHE A 1 283 ? 20.799 3.276 54.913 1.00 11.99 275 PHE B CA 1
ATOM 2192 C C . PHE A 1 283 ? 19.613 3.531 55.837 1.00 16.07 275 PHE B C 1
ATOM 2193 O O . PHE A 1 283 ? 19.477 4.613 56.417 1.00 14.68 275 PHE B O 1
ATOM 2201 N N . LEU A 1 284 ? 18.727 2.540 55.962 1.00 15.30 276 LEU B N 1
ATOM 2202 C CA . LEU A 1 284 ? 17.515 2.711 56.754 1.00 15.85 276 LEU B CA 1
ATOM 2203 C C . LEU A 1 284 ? 17.824 2.804 58.244 1.00 16.25 276 LEU B C 1
ATOM 2204 O O . LEU A 1 284 ? 17.209 3.608 58.957 1.00 15.06 276 LEU B O 1
ATOM 2209 N N . MET A 1 285 ? 18.767 1.989 58.737 1.00 15.27 277 MET B N 1
ATOM 2210 C CA . MET A 1 285 ? 19.208 2.120 60.127 1.00 19.54 277 MET B CA 1
ATOM 2211 C C . MET A 1 285 ? 19.751 3.517 60.402 1.00 21.95 277 MET B C 1
ATOM 2212 O O . MET A 1 285 ? 19.440 4.122 61.434 1.00 20.69 277 MET B O 1
ATOM 2217 N N . SER A 1 286 ? 20.572 4.041 59.489 1.00 15.65 278 SER B N 1
ATOM 2218 C CA . SER A 1 286 ? 21.134 5.376 59.666 1.00 16.20 278 SER B CA 1
ATOM 2219 C C . SER A 1 286 ? 20.043 6.440 59.702 1.00 21.25 278 SER B C 1
ATOM 2220 O O . SER A 1 286 ? 20.095 7.366 60.520 1.00 24.54 278 SER B O 1
ATOM 2223 N N . ALA A 1 287 ? 19.044 6.322 58.831 1.00 18.19 279 ALA B N 1
ATOM 2224 C CA . ALA A 1 287 ? 17.983 7.316 58.716 1.00 19.24 279 ALA B CA 1
ATOM 2225 C C . ALA A 1 287 ? 16.871 7.134 59.742 1.00 20.98 279 ALA B C 1
ATOM 2226 O O . ALA A 1 287 ? 15.908 7.911 59.729 1.00 19.20 279 ALA B O 1
ATOM 2228 N N . GLY A 1 288 ? 16.973 6.139 60.620 1.00 15.14 280 GLY B N 1
ATOM 2229 C CA . GLY A 1 288 ? 15.922 5.889 61.589 1.00 17.54 280 GLY B CA 1
ATOM 2230 C C . GLY A 1 288 ? 14.619 5.411 60.987 1.00 24.31 280 GLY B C 1
ATOM 2231 O O . GLY A 1 288 ? 13.549 5.740 61.506 1.00 22.59 280 GLY B O 1
ATOM 2232 N N . ILE A 1 289 ? 14.679 4.642 59.901 1.00 21.64 281 ILE B N 1
ATOM 2233 C CA . ILE A 1 289 ? 13.495 4.143 59.210 1.00 19.57 281 ILE B CA 1
ATOM 2234 C C . ILE A 1 289 ? 13.388 2.643 59.445 1.00 16.00 281 ILE B C 1
ATOM 2235 O O . ILE A 1 289 ? 14.399 1.933 59.417 1.00 17.91 281 ILE B O 1
ATOM 2240 N N . GLU A 1 290 ? 12.166 2.158 59.673 1.00 14.47 282 GLU B N 1
ATOM 2241 C CA . GLU A 1 290 ? 11.965 0.725 59.854 1.00 13.99 282 GLU B CA 1
ATOM 2242 C C . GLU A 1 290 ? 12.441 -0.055 58.632 1.00 16.58 282 GLU B C 1
ATOM 2243 O O . GLU A 1 290 ? 12.217 0.350 57.486 1.00 15.81 282 GLU B O 1
ATOM 2249 N N . LEU A 1 291 ? 13.092 -1.199 58.887 1.00 14.57 283 LEU B N 1
ATOM 2250 C CA . LEU A 1 291 ? 13.648 -2.035 57.831 1.00 16.62 283 LEU B CA 1
ATOM 2251 C C . LEU A 1 291 ? 12.566 -2.925 57.218 1.00 15.91 283 LEU B C 1
ATOM 2252 O O . LEU A 1 291 ? 11.571 -3.247 57.875 1.00 15.15 283 LEU B O 1
ATOM 2257 N N . PRO A 1 292 ? 12.732 -3.336 55.960 1.00 18.94 284 PRO B N 1
ATOM 2258 C CA . PRO A 1 292 ? 11.790 -4.295 55.377 1.00 23.75 284 PRO B CA 1
ATOM 2259 C C . PRO A 1 292 ? 11.824 -5.610 56.139 1.00 19.78 284 PRO B C 1
ATOM 2260 O O . PRO A 1 292 ? 12.814 -5.959 56.784 1.00 15.33 284 PRO B O 1
ATOM 2264 N N . ARG A 1 293 ? 10.708 -6.343 56.064 1.00 18.89 285 ARG B N 1
ATOM 2265 C CA . ARG A 1 293 ? 10.571 -7.565 56.846 1.00 21.60 285 ARG B CA 1
ATOM 2266 C C . ARG A 1 293 ? 11.326 -8.739 56.233 1.00 17.14 285 ARG B C 1
ATOM 2267 O O . ARG A 1 293 ? 11.813 -9.604 56.966 1.00 12.71 285 ARG B O 1
ATOM 2275 N N . ARG A 1 294 ? 11.437 -8.793 54.909 1.00 10.01 286 ARG B N 1
ATOM 2276 C CA . ARG A 1 294 ? 11.985 -9.978 54.270 1.00 11.87 286 ARG B CA 1
ATOM 2277 C C . ARG A 1 294 ? 12.448 -9.638 52.861 1.00 14.45 286 ARG B C 1
ATOM 2278 O O . ARG A 1 294 ? 11.794 -8.873 52.147 1.00 12.65 286 ARG B O 1
ATOM 2286 N N . ILE A 1 295 ? 13.587 -10.206 52.484 1.00 15.91 287 ILE B N 1
ATOM 2287 C CA . ILE A 1 295 ? 14.137 -10.126 51.138 1.00 11.94 287 ILE B CA 1
ATOM 2288 C C . ILE A 1 295 ? 14.277 -11.548 50.621 1.00 16.35 287 ILE B C 1
ATOM 2289 O O . ILE A 1 295 ? 14.861 -12.399 51.302 1.00 14.04 287 ILE B O 1
ATOM 2294 N N . PHE A 1 296 ? 13.734 -11.814 49.434 1.00 16.42 288 PHE B N 1
ATOM 2295 C CA . PHE A 1 296 ? 13.867 -13.123 48.810 1.00 11.60 288 PHE B CA 1
ATOM 2296 C C . PHE A 1 296 ? 14.532 -12.955 47.455 1.00 16.07 288 PHE B C 1
ATOM 2297 O O . PHE A 1 296 ? 13.982 -12.298 46.566 1.00 13.99 288 PHE B O 1
ATOM 2305 N N . ALA A 1 297 ? 15.693 -13.575 47.292 1.00 14.42 289 ALA B N 1
ATOM 2306 C CA . ALA A 1 297 ? 16.446 -13.522 46.047 1.00 17.05 289 ALA B CA 1
ATOM 2307 C C . ALA A 1 297 ? 16.203 -14.809 45.266 1.00 16.94 289 ALA B C 1
ATOM 2308 O O . ALA A 1 297 ? 16.576 -15.895 45.722 1.00 19.44 289 ALA B O 1
ATOM 2310 N N . HIS A 1 298 ? 15.572 -14.691 44.101 1.00 14.91 290 HIS B N 1
ATOM 2311 C CA . HIS A 1 298 ? 15.322 -15.850 43.256 1.00 17.21 290 HIS B CA 1
ATOM 2312 C C . HIS A 1 298 ? 16.482 -16.066 42.282 1.00 16.19 290 HIS B C 1
ATOM 2313 O O . HIS A 1 298 ? 17.362 -15.218 42.124 1.00 14.51 290 HIS B O 1
ATOM 2320 N N . GLY A 1 299 ? 16.463 -17.217 41.610 1.00 20.24 291 GLY B N 1
ATOM 2321 C CA . GLY A 1 299 ? 17.473 -17.562 40.631 1.00 21.23 291 GLY B CA 1
ATOM 2322 C C . GLY A 1 299 ? 17.074 -17.164 39.220 1.00 19.72 291 GLY B C 1
ATOM 2323 O O . GLY A 1 299 ? 16.082 -16.470 38.991 1.00 15.04 291 GLY B O 1
ATOM 2324 N N . PHE A 1 300 ? 17.874 -17.620 38.255 1.00 17.61 292 PHE B N 1
ATOM 2325 C CA . PHE A 1 300 ? 17.696 -17.267 36.852 1.00 21.94 292 PHE B CA 1
ATOM 2326 C C . PHE A 1 300 ? 17.395 -18.506 36.019 1.00 23.94 292 PHE B C 1
ATOM 2327 O O . PHE A 1 300 ? 17.782 -19.626 36.372 1.00 20.83 292 PHE B O 1
ATOM 2335 N N . LEU A 1 301 ? 16.704 -18.291 34.904 1.00 13.98 293 LEU B N 1
ATOM 2336 C CA . LEU A 1 301 ? 16.316 -19.361 34.000 1.00 25.69 293 LEU B CA 1
ATOM 2337 C C . LEU A 1 301 ? 17.287 -19.435 32.830 1.00 26.45 293 LEU B C 1
ATOM 2338 O O . LEU A 1 301 ? 17.757 -18.410 32.333 1.00 27.49 293 LEU B O 1
ATOM 2343 N N . HIS A 1 302 ? 17.588 -20.654 32.395 1.00 24.82 294 HIS B N 1
ATOM 2344 C CA . HIS A 1 302 ? 18.422 -20.867 31.224 1.00 33.81 294 HIS B CA 1
ATOM 2345 C C . HIS A 1 302 ? 17.839 -22.013 30.410 1.00 32.08 294 HIS B C 1
ATOM 2346 O O . HIS A 1 302 ? 17.137 -22.879 30.935 1.00 28.80 294 HIS B O 1
ATOM 2353 N N . ASN A 1 303 ? 18.138 -22.011 29.114 1.00 37.31 295 ASN B N 1
ATOM 2354 C CA . ASN A 1 303 ? 17.745 -23.112 28.246 1.00 38.75 295 ASN B CA 1
ATOM 2355 C C . ASN A 1 303 ? 18.634 -24.325 28.487 1.00 38.82 295 ASN B C 1
ATOM 2356 O O . ASN A 1 303 ? 19.829 -24.203 28.767 1.00 36.75 295 ASN B O 1
ATOM 2361 N N . ARG A 1 304 ? 18.034 -25.505 28.375 1.00 34.62 296 ARG B N 1
ATOM 2362 C CA . ARG A 1 304 ? 18.739 -26.748 28.672 1.00 41.85 296 ARG B CA 1
ATOM 2363 C C . ARG A 1 304 ? 19.838 -26.995 27.641 1.00 47.25 296 ARG B C 1
ATOM 2364 O O . ARG A 1 304 ? 19.556 -27.151 26.448 1.00 50.50 296 ARG B O 1
ATOM 2372 N N . GLY A 1 305 ? 21.086 -27.029 28.101 1.00 57.13 297 GLY B N 1
ATOM 2373 C CA . GLY A 1 305 ? 22.225 -27.281 27.235 1.00 60.94 297 GLY B CA 1
ATOM 2374 C C . GLY A 1 305 ? 22.437 -26.225 26.167 1.00 68.36 297 GLY B C 1
ATOM 2375 O O . GLY A 1 305 ? 22.308 -26.502 24.972 1.00 72.38 297 GLY B O 1
ATOM 2376 N N . ILE A 1 315 ? 18.047 -15.401 26.045 1.00 65.16 307 ILE B N 1
ATOM 2377 C CA . ILE A 1 315 ? 17.751 -16.033 27.324 1.00 63.18 307 ILE B CA 1
ATOM 2378 C C . ILE A 1 315 ? 16.241 -16.224 27.448 1.00 55.72 307 ILE B C 1
ATOM 2379 O O . ILE A 1 315 ? 15.476 -15.552 26.754 1.00 58.22 307 ILE B O 1
ATOM 2384 N N . VAL A 1 316 ? 15.829 -17.144 28.326 1.00 50.12 308 VAL B N 1
ATOM 2385 C CA . VAL A 1 316 ? 14.437 -17.564 28.478 1.00 40.75 308 VAL B CA 1
ATOM 2386 C C . VAL A 1 316 ? 13.514 -16.358 28.588 1.00 38.93 308 VAL B C 1
ATOM 2387 O O . VAL A 1 316 ? 13.640 -15.545 29.512 1.00 36.29 308 VAL B O 1
ATOM 2391 N N . ASP A 1 317 ? 12.585 -16.237 27.636 1.00 32.99 309 ASP B N 1
ATOM 2392 C CA . ASP A 1 317 ? 11.657 -15.113 27.531 1.00 29.93 309 ASP B CA 1
ATOM 2393 C C . ASP A 1 317 ? 10.244 -15.616 27.801 1.00 24.63 309 ASP B C 1
ATOM 2394 O O . ASP A 1 317 ? 9.563 -16.095 26.881 1.00 25.42 309 ASP B O 1
ATOM 2399 N N . PRO A 1 318 ? 9.757 -15.536 29.042 1.00 19.48 310 PRO B N 1
ATOM 2400 C CA . PRO A 1 318 ? 8.409 -16.049 29.334 1.00 18.52 310 PRO B CA 1
ATOM 2401 C C . PRO A 1 318 ? 7.300 -15.315 28.598 1.00 21.54 310 PRO B C 1
ATOM 2402 O O . PRO A 1 318 ? 6.223 -15.893 28.401 1.00 23.51 310 PRO B O 1
ATOM 2406 N N . VAL A 1 319 ? 7.518 -14.065 28.186 1.00 22.42 311 VAL B N 1
ATOM 2407 C CA . VAL A 1 319 ? 6.494 -13.362 27.417 1.00 28.85 311 VAL B CA 1
ATOM 2408 C C . VAL A 1 319 ? 6.288 -14.044 26.070 1.00 28.12 311 VAL B C 1
ATOM 2409 O O . VAL A 1 319 ? 5.153 -14.293 25.644 1.00 25.78 311 VAL B O 1
ATOM 2413 N N . ALA A 1 320 ? 7.387 -14.378 25.389 1.00 31.63 312 ALA B N 1
ATOM 2414 C CA . ALA A 1 320 ? 7.283 -15.093 24.121 1.00 29.60 312 ALA B CA 1
ATOM 2415 C C . ALA A 1 320 ? 6.743 -16.502 24.326 1.00 29.41 312 ALA B C 1
ATOM 2416 O O . ALA A 1 320 ? 5.957 -16.996 23.509 1.00 30.12 312 ALA B O 1
ATOM 2418 N N . LEU A 1 321 ? 7.140 -17.163 25.418 1.00 26.87 313 LEU B N 1
ATOM 2419 C CA . LEU A 1 321 ? 6.592 -18.485 25.713 1.00 25.85 313 LEU B CA 1
ATOM 2420 C C . LEU A 1 321 ? 5.086 -18.418 25.931 1.00 21.56 313 LEU B C 1
ATOM 2421 O O . LEU A 1 321 ? 4.350 -19.311 25.497 1.00 21.38 313 LEU B O 1
ATOM 2426 N N . ALA A 1 322 ? 4.612 -17.365 26.602 1.00 21.64 314 ALA B N 1
ATOM 2427 C CA . ALA A 1 322 ? 3.194 -17.269 26.932 1.00 21.27 314 ALA B CA 1
ATOM 2428 C C . ALA A 1 322 ? 2.348 -17.046 25.686 1.00 26.50 314 ALA B C 1
ATOM 2429 O O . ALA A 1 322 ? 1.269 -17.632 25.545 1.00 26.30 314 ALA B O 1
ATOM 2431 N N . GLU A 1 323 ? 2.823 -16.205 24.767 1.00 26.28 315 GLU B N 1
ATOM 2432 C CA . GLU A 1 323 ? 2.088 -15.976 23.530 1.00 29.18 315 GLU B CA 1
ATOM 2433 C C . GLU A 1 323 ? 2.054 -17.224 22.659 1.00 29.05 315 GLU B C 1
ATOM 2434 O O . GLU A 1 323 ? 1.072 -17.451 21.947 1.00 36.45 315 GLU B O 1
ATOM 2440 N N . ALA A 1 324 ? 3.095 -18.053 22.717 1.00 30.24 316 ALA B N 1
ATOM 2441 C CA . ALA A 1 324 ? 3.141 -19.281 21.932 1.00 28.75 316 ALA B CA 1
ATOM 2442 C C . ALA A 1 324 ? 2.409 -20.439 22.599 1.00 32.23 316 ALA B C 1
ATOM 2443 O O . ALA A 1 324 ? 1.778 -21.246 21.910 1.00 35.00 316 ALA B O 1
ATOM 2445 N N . LEU A 1 325 ? 2.492 -20.551 23.929 1.00 31.24 317 LEU B N 1
ATOM 2446 C CA . LEU A 1 325 ? 1.986 -21.719 24.639 1.00 22.19 317 LEU B CA 1
ATOM 2447 C C . LEU A 1 325 ? 0.759 -21.454 25.502 1.00 20.98 317 LEU B C 1
ATOM 2448 O O . LEU A 1 325 ? 0.056 -22.411 25.848 1.00 19.59 317 LEU B O 1
ATOM 2453 N N . GLY A 1 326 ? 0.478 -20.205 25.846 1.00 15.55 318 GLY B N 1
ATOM 2454 C CA . GLY A 1 326 ? -0.598 -19.882 26.776 1.00 17.67 318 GLY B CA 1
ATOM 2455 C C . GLY A 1 326 ? -0.045 -19.341 28.084 1.00 21.57 318 GLY B C 1
ATOM 2456 O O . GLY A 1 326 ? 0.943 -19.855 28.624 1.00 20.03 318 GLY B O 1
ATOM 2457 N N . VAL A 1 327 ? -0.695 -18.299 28.611 1.00 21.51 319 VAL B N 1
ATOM 2458 C CA . VAL A 1 327 ? -0.178 -17.626 29.802 1.00 24.32 319 VAL B CA 1
ATOM 2459 C C . VAL A 1 327 ? -0.159 -18.573 30.997 1.00 20.05 319 VAL B C 1
ATOM 2460 O O . VAL A 1 327 ? 0.827 -18.630 31.745 1.00 14.89 319 VAL B O 1
ATOM 2464 N N . ASP A 1 328 ? -1.229 -19.347 31.185 1.00 16.94 320 ASP B N 1
ATOM 2465 C CA . ASP A 1 328 ? -1.323 -20.165 32.389 1.00 19.40 320 ASP B CA 1
ATOM 2466 C C . ASP A 1 328 ? -0.443 -21.404 32.307 1.00 18.44 320 ASP B C 1
ATOM 2467 O O . ASP A 1 328 ? 0.060 -21.869 33.339 1.00 16.21 320 ASP B O 1
ATOM 2472 N N . GLN A 1 329 ? -0.247 -21.943 31.102 1.00 13.94 321 GLN B N 1
ATOM 2473 C CA . GLN A 1 329 ? 0.712 -23.026 30.917 1.00 16.24 321 GLN B CA 1
ATOM 2474 C C . GLN A 1 329 ? 2.119 -22.585 31.298 1.00 18.34 321 GLN B C 1
ATOM 2475 O O . GLN A 1 329 ? 2.863 -23.337 31.940 1.00 15.77 321 GLN B O 1
ATOM 2481 N N . VAL A 1 330 ? 2.499 -21.364 30.913 1.00 20.38 322 VAL B N 1
ATOM 2482 C CA . VAL A 1 330 ? 3.838 -20.864 31.211 1.00 13.88 322 VAL B CA 1
ATOM 2483 C C . VAL A 1 330 ? 3.966 -20.499 32.688 1.00 16.25 322 VAL B C 1
ATOM 2484 O O . VAL A 1 330 ? 4.982 -20.803 33.325 1.00 11.42 322 VAL B O 1
ATOM 2488 N N . ARG A 1 331 ? 2.949 -19.836 33.254 1.00 15.43 323 ARG B N 1
ATOM 2489 C CA . ARG A 1 331 ? 2.998 -19.501 34.676 1.00 15.21 323 ARG B CA 1
ATOM 2490 C C . ARG A 1 331 ? 3.092 -20.759 35.531 1.00 15.63 323 ARG B C 1
ATOM 2491 O O . ARG A 1 331 ? 3.892 -20.820 36.474 1.00 15.93 323 ARG B O 1
ATOM 2499 N N . TYR A 1 332 ? 2.285 -21.773 35.216 1.00 15.72 324 TYR B N 1
ATOM 2500 C CA . TYR A 1 332 ? 2.343 -23.020 35.967 1.00 13.02 324 TYR B CA 1
ATOM 2501 C C . TYR A 1 332 ? 3.713 -23.675 35.833 1.00 14.83 324 TYR B C 1
ATOM 2502 O O . TYR A 1 332 ? 4.317 -24.086 36.831 1.00 13.02 324 TYR B O 1
ATOM 2511 N N . PHE A 1 333 ? 4.231 -23.767 34.607 1.00 14.02 325 PHE B N 1
ATOM 2512 C CA . PHE A 1 333 ? 5.502 -24.457 34.401 1.00 14.23 325 PHE B CA 1
ATOM 2513 C C . PHE A 1 333 ? 6.627 -23.801 35.191 1.00 15.18 325 PHE B C 1
ATOM 2514 O O . PHE A 1 333 ? 7.401 -24.483 35.872 1.00 17.35 325 PHE B O 1
ATOM 2522 N N . LEU A 1 334 ? 6.739 -22.474 35.104 1.00 15.62 326 LEU B N 1
ATOM 2523 C CA . LEU A 1 334 ? 7.854 -21.789 35.750 1.00 17.30 326 LEU B CA 1
ATOM 2524 C C . LEU A 1 334 ? 7.771 -21.906 37.268 1.00 18.47 326 LEU B C 1
ATOM 2525 O O . LEU A 1 334 ? 8.795 -22.045 37.945 1.00 18.49 326 LEU B O 1
ATOM 2530 N N . LEU A 1 335 ? 6.561 -21.865 37.822 1.00 12.53 327 LEU B N 1
ATOM 2531 C CA . LEU A 1 335 ? 6.420 -21.921 39.269 1.00 12.40 327 LEU B CA 1
ATOM 2532 C C . LEU A 1 335 ? 6.440 -23.343 39.811 1.00 16.94 327 LEU B C 1
ATOM 2533 O O . LEU A 1 335 ? 6.629 -23.525 41.018 1.00 22.39 327 LEU B O 1
ATOM 2538 N N . ARG A 1 336 ? 6.265 -24.351 38.957 1.00 14.75 328 ARG B N 1
ATOM 2539 C CA . ARG A 1 336 ? 6.306 -25.747 39.380 1.00 21.32 328 ARG B CA 1
ATOM 2540 C C . ARG A 1 336 ? 7.634 -26.425 39.069 1.00 22.12 328 ARG B C 1
ATOM 2541 O O . ARG A 1 336 ? 8.129 -27.214 39.881 1.00 21.14 328 ARG B O 1
ATOM 2549 N N . GLU A 1 337 ? 8.230 -26.128 37.913 1.00 21.79 329 GLU B N 1
ATOM 2550 C CA . GLU A 1 337 ? 9.414 -26.863 37.482 1.00 21.48 329 GLU B CA 1
ATOM 2551 C C . GLU A 1 337 ? 10.638 -26.496 38.314 1.00 26.26 329 GLU B C 1
ATOM 2552 O O . GLU A 1 337 ? 11.458 -27.363 38.634 1.00 23.21 329 GLU B O 1
ATOM 2558 N N . VAL A 1 338 ? 10.769 -25.231 38.693 1.00 19.52 330 VAL B N 1
ATOM 2559 C CA . VAL A 1 338 ? 11.972 -24.726 39.350 1.00 23.43 330 VAL B CA 1
ATOM 2560 C C . VAL A 1 338 ? 11.673 -24.512 40.830 1.00 16.51 330 VAL B C 1
ATOM 2561 O O . VAL A 1 338 ? 10.762 -23.744 41.166 1.00 23.02 330 VAL B O 1
ATOM 2565 N N . PRO A 1 339 ? 12.417 -25.135 41.744 1.00 20.83 331 PRO B N 1
ATOM 2566 C CA . PRO A 1 339 ? 12.294 -24.769 43.164 1.00 20.26 331 PRO B CA 1
ATOM 2567 C C . PRO A 1 339 ? 12.688 -23.312 43.358 1.00 20.66 331 PRO B C 1
ATOM 2568 O O . PRO A 1 339 ? 13.811 -22.910 43.048 1.00 17.47 331 PRO B O 1
ATOM 2572 N N . PHE A 1 340 ? 11.751 -22.515 43.865 1.00 17.99 332 PHE B N 1
ATOM 2573 C CA . PHE A 1 340 ? 11.957 -21.072 43.871 1.00 17.89 332 PHE B CA 1
ATOM 2574 C C . PHE A 1 340 ? 13.153 -20.700 44.740 1.00 18.98 332 PHE B C 1
ATOM 2575 O O . PHE A 1 340 ? 13.252 -21.112 45.899 1.00 14.31 332 PHE B O 1
ATOM 2583 N N . GLY A 1 341 ? 14.071 -19.919 44.164 1.00 19.06 333 GLY B N 1
ATOM 2584 C CA . GLY A 1 341 ? 15.361 -19.633 44.752 1.00 14.79 333 GLY B CA 1
ATOM 2585 C C . GLY A 1 341 ? 16.521 -20.253 43.996 1.00 17.42 333 GLY B C 1
ATOM 2586 O O . GLY A 1 341 ? 17.602 -19.661 43.947 1.00 20.02 333 GLY B O 1
ATOM 2587 N N . GLN A 1 342 ? 16.319 -21.427 43.409 1.00 19.78 334 GLN B N 1
ATOM 2588 C CA . GLN A 1 342 ? 17.347 -22.074 42.606 1.00 21.52 334 GLN B CA 1
ATOM 2589 C C . GLN A 1 342 ? 17.313 -21.555 41.174 1.00 17.80 334 GLN B C 1
ATOM 2590 O O . GLN A 1 342 ? 16.312 -21.005 40.706 1.00 18.78 334 GLN B O 1
ATOM 2596 N N . ASP A 1 343 ? 18.433 -21.735 40.478 1.00 16.45 335 ASP B N 1
ATOM 2597 C CA . ASP A 1 343 ? 18.451 -21.532 39.037 1.00 21.85 335 ASP B CA 1
ATOM 2598 C C . ASP A 1 343 ? 17.701 -22.666 38.348 1.00 24.36 335 ASP B C 1
ATOM 2599 O O . ASP A 1 343 ? 17.715 -23.814 38.799 1.00 28.79 335 ASP B O 1
ATOM 2604 N N . GLY A 1 344 ? 17.030 -22.335 37.250 1.00 24.29 336 GLY B N 1
ATOM 2605 C CA . GLY A 1 344 ? 16.194 -23.286 36.543 1.00 30.73 336 GLY B CA 1
ATOM 2606 C C . GLY A 1 344 ? 16.672 -23.520 35.124 1.00 31.57 336 GLY B C 1
ATOM 2607 O O . GLY A 1 344 ? 17.276 -22.645 34.502 1.00 30.90 336 GLY B O 1
ATOM 2608 N N . SER A 1 345 ? 16.388 -24.717 34.614 1.00 36.95 337 SER B N 1
ATOM 2609 C CA . SER A 1 345 ? 16.721 -25.105 33.250 1.00 43.70 337 SER B CA 1
ATOM 2610 C C . SER A 1 345 ? 15.435 -25.345 32.473 1.00 49.77 337 SER B C 1
ATOM 2611 O O . SER A 1 345 ? 14.560 -26.092 32.924 1.00 52.40 337 SER B O 1
ATOM 2614 N N . TYR A 1 346 ? 15.321 -24.711 31.312 1.00 49.31 338 TYR B N 1
ATOM 2615 C CA . TYR A 1 346 ? 14.147 -24.838 30.459 1.00 48.41 338 TYR B CA 1
ATOM 2616 C C . TYR A 1 346 ? 14.475 -25.708 29.253 1.00 44.70 338 TYR B C 1
ATOM 2617 O O . TYR A 1 346 ? 15.438 -25.437 28.526 1.00 35.25 338 TYR B O 1
ATOM 2626 N N . SER A 1 347 ? 13.673 -26.750 29.048 1.00 51.42 339 SER B N 1
ATOM 2627 C CA . SER A 1 347 ? 13.675 -27.520 27.815 1.00 48.94 339 SER B CA 1
ATOM 2628 C C . SER A 1 347 ? 12.240 -27.662 27.336 1.00 46.56 339 SER B C 1
ATOM 2629 O O . SER A 1 347 ? 11.307 -27.737 28.140 1.00 42.86 339 SER B O 1
ATOM 2632 N N . ASP A 1 348 ? 12.069 -27.676 26.014 1.00 41.75 340 ASP B N 1
ATOM 2633 C CA . ASP A 1 348 ? 10.731 -27.812 25.453 1.00 41.84 340 ASP B CA 1
ATOM 2634 C C . ASP A 1 348 ? 10.070 -29.106 25.904 1.00 34.99 340 ASP B C 1
ATOM 2635 O O . ASP A 1 348 ? 8.855 -29.138 26.124 1.00 41.16 340 ASP B O 1
ATOM 2640 N N . GLU A 1 349 ? 10.852 -30.173 26.067 1.00 34.37 341 GLU B N 1
ATOM 2641 C CA . GLU A 1 349 ? 10.285 -31.446 26.493 1.00 35.17 341 GLU B CA 1
ATOM 2642 C C . GLU A 1 349 ? 9.709 -31.347 27.900 1.00 36.97 341 GLU B C 1
ATOM 2643 O O . GLU A 1 349 ? 8.678 -31.958 28.202 1.00 32.90 341 GLU B O 1
ATOM 2649 N N . ALA A 1 350 ? 10.356 -30.567 28.770 1.00 33.20 342 ALA B N 1
ATOM 2650 C CA . ALA A 1 350 ? 9.898 -30.460 30.151 1.00 30.98 342 ALA B CA 1
ATOM 2651 C C . ALA A 1 350 ? 8.560 -29.739 30.238 1.00 28.29 342 ALA B C 1
ATOM 2652 O O . ALA A 1 350 ? 7.684 -30.138 31.015 1.00 28.08 342 ALA B O 1
ATOM 2654 N N . ILE A 1 351 ? 8.374 -28.686 29.442 1.00 27.69 343 ILE B N 1
ATOM 2655 C CA . ILE A 1 351 ? 7.130 -27.931 29.531 1.00 24.20 343 ILE B CA 1
ATOM 2656 C C . ILE A 1 351 ? 5.999 -28.651 28.804 1.00 28.75 343 ILE B C 1
ATOM 2657 O O . ILE A 1 351 ? 4.837 -28.554 29.218 1.00 20.26 343 ILE B O 1
ATOM 2662 N N . VAL A 1 352 ? 6.311 -29.393 27.735 1.00 27.30 344 VAL B N 1
ATOM 2663 C CA . VAL A 1 352 ? 5.282 -30.159 27.033 1.00 27.60 344 VAL B CA 1
ATOM 2664 C C . VAL A 1 352 ? 4.654 -31.189 27.964 1.00 31.18 344 VAL B C 1
ATOM 2665 O O . VAL A 1 352 ? 3.427 -31.338 28.008 1.00 30.02 344 VAL B O 1
ATOM 2669 N N . THR A 1 353 ? 5.479 -31.906 28.736 1.00 28.89 345 THR B N 1
ATOM 2670 C CA . THR A 1 353 ? 4.938 -32.893 29.669 1.00 27.36 345 THR B CA 1
ATOM 2671 C C . THR A 1 353 ? 4.044 -32.237 30.715 1.00 27.84 345 THR B C 1
ATOM 2672 O O . THR A 1 353 ? 2.987 -32.774 31.063 1.00 31.19 345 THR B O 1
ATOM 2676 N N . ARG A 1 354 ? 4.450 -31.077 31.233 1.00 24.54 346 ARG B N 1
ATOM 2677 C CA . ARG A 1 354 ? 3.625 -30.410 32.233 1.00 22.25 346 ARG B CA 1
ATOM 2678 C C . ARG A 1 354 ? 2.335 -29.882 31.621 1.00 21.04 346 ARG B C 1
ATOM 2679 O O . ARG A 1 354 ? 1.282 -29.906 32.266 1.00 28.80 346 ARG B O 1
ATOM 2687 N N . ILE A 1 355 ? 2.391 -29.413 30.375 1.00 22.79 347 ILE B N 1
ATOM 2688 C CA . ILE A 1 355 ? 1.175 -28.964 29.707 1.00 22.30 347 ILE B CA 1
ATOM 2689 C C . ILE A 1 355 ? 0.232 -30.136 29.464 1.00 27.28 347 ILE B C 1
ATOM 2690 O O . ILE A 1 355 ? -0.983 -30.026 29.673 1.00 24.02 347 ILE B O 1
ATOM 2695 N N . ASN A 1 356 ? 0.773 -31.280 29.039 1.00 21.38 348 ASN B N 1
ATOM 2696 C CA . ASN A 1 356 ? -0.052 -32.418 28.651 1.00 23.32 348 ASN B CA 1
ATOM 2697 C C . ASN A 1 356 ? -0.442 -33.306 29.825 1.00 23.77 348 ASN B C 1
ATOM 2698 O O . ASN A 1 356 ? -1.595 -33.744 29.903 1.00 26.71 348 ASN B O 1
ATOM 2703 N N . THR A 1 357 ? 0.492 -33.600 30.732 1.00 19.72 349 THR B N 1
ATOM 2704 C CA . THR A 1 357 ? 0.201 -34.485 31.857 1.00 25.06 349 THR B CA 1
ATOM 2705 C C . THR A 1 357 ? -0.427 -33.729 33.025 1.00 28.51 349 THR B C 1
ATOM 2706 O O . THR A 1 357 ? -1.551 -34.037 33.437 1.00 25.12 349 THR B O 1
ATOM 2710 N N . ASP A 1 358 ? 0.293 -32.738 33.564 1.00 26.85 350 ASP B N 1
ATOM 2711 C CA . ASP A 1 358 ? -0.176 -32.034 34.757 1.00 24.35 350 ASP B CA 1
ATOM 2712 C C . ASP A 1 358 ? -1.493 -31.314 34.495 1.00 20.64 350 ASP B C 1
ATOM 2713 O O . ASP A 1 358 ? -2.474 -31.502 35.225 1.00 19.73 350 ASP B O 1
ATOM 2718 N N . LEU A 1 359 ? -1.531 -30.477 33.459 1.00 15.62 351 LEU B N 1
ATOM 2719 C CA . LEU A 1 359 ? -2.681 -29.617 33.210 1.00 19.39 351 LEU B CA 1
ATOM 2720 C C . LEU A 1 359 ? -3.773 -30.328 32.413 1.00 22.48 351 LEU B C 1
ATOM 2721 O O . LEU A 1 359 ? -4.903 -30.473 32.890 1.00 19.22 351 LEU B O 1
ATOM 2726 N N . ALA A 1 360 ? -3.449 -30.776 31.198 1.00 21.92 352 ALA B N 1
ATOM 2727 C CA . ALA A 1 360 ? -4.483 -31.305 30.314 1.00 23.50 352 ALA B CA 1
ATOM 2728 C C . ALA A 1 360 ? -5.093 -32.586 30.867 1.00 23.50 352 ALA B C 1
ATOM 2729 O O . ALA A 1 360 ? -6.309 -32.786 30.775 1.00 24.19 352 ALA B O 1
ATOM 2731 N N . ASN A 1 361 ? -4.275 -33.458 31.456 1.00 25.88 353 ASN B N 1
ATOM 2732 C CA . ASN A 1 361 ? -4.740 -34.788 31.873 1.00 21.35 353 ASN B CA 1
ATOM 2733 C C . ASN A 1 361 ? -5.157 -34.810 33.340 1.00 24.40 353 ASN B C 1
ATOM 2734 O O . ASN A 1 361 ? -6.326 -35.048 33.656 1.00 29.68 353 ASN B O 1
ATOM 2739 N N . GLU A 1 362 ? -4.197 -34.580 34.241 1.00 19.88 354 GLU B N 1
ATOM 2740 C CA . GLU A 1 362 ? -4.439 -34.794 35.663 1.00 20.04 354 GLU B CA 1
ATOM 2741 C C . GLU A 1 362 ? -5.531 -33.871 36.186 1.00 21.97 354 GLU B C 1
ATOM 2742 O O . GLU A 1 362 ? -6.381 -34.289 36.983 1.00 25.71 354 GLU B O 1
ATOM 2748 N N . LEU A 1 363 ? -5.532 -32.613 35.748 1.00 21.77 355 LEU B N 1
ATOM 2749 C CA . LEU A 1 363 ? -6.557 -31.666 36.172 1.00 20.48 355 LEU B CA 1
ATOM 2750 C C . LEU A 1 363 ? -7.677 -31.546 35.143 1.00 18.01 355 LEU B C 1
ATOM 2751 O O . LEU A 1 363 ? -8.848 -31.762 35.470 1.00 21.29 355 LEU B O 1
ATOM 2756 N N . GLY A 1 364 ? -7.331 -31.223 33.896 1.00 17.27 356 GLY B N 1
ATOM 2757 C CA . GLY A 1 364 ? -8.357 -30.925 32.908 1.00 20.43 356 GLY B CA 1
ATOM 2758 C C . GLY A 1 364 ? -9.289 -32.092 32.646 1.00 22.27 356 GLY B C 1
ATOM 2759 O O . GLY A 1 364 ? -10.512 -31.952 32.717 1.00 20.93 356 GLY B O 1
ATOM 2760 N N . ASN A 1 365 ? -8.724 -33.263 32.344 1.00 18.49 357 ASN B N 1
ATOM 2761 C CA . ASN A 1 365 ? -9.571 -34.390 31.961 1.00 22.50 357 ASN B CA 1
ATOM 2762 C C . ASN A 1 365 ? -10.389 -34.912 33.135 1.00 19.68 357 ASN B C 1
ATOM 2763 O O . ASN A 1 365 ? -11.512 -35.385 32.936 1.00 26.69 357 ASN B O 1
ATOM 2768 N N . LEU A 1 366 ? -9.853 -34.834 34.356 1.00 19.49 358 LEU B N 1
ATOM 2769 C CA . LEU A 1 366 ? -10.634 -35.215 35.528 1.00 20.38 358 LEU B CA 1
ATOM 2770 C C . LEU A 1 366 ? -11.844 -34.303 35.699 1.00 24.99 358 LEU B C 1
ATOM 2771 O O . LEU A 1 366 ? -12.955 -34.773 35.976 1.00 26.04 358 LEU B O 1
ATOM 2776 N N . ALA A 1 367 ? -11.649 -32.994 35.540 1.00 21.90 359 ALA B N 1
ATOM 2777 C CA . ALA A 1 367 ? -12.773 -32.074 35.615 1.00 23.28 359 ALA B CA 1
ATOM 2778 C C . ALA A 1 367 ? -13.751 -32.312 34.473 1.00 23.67 359 ALA B C 1
ATOM 2779 O O . ALA A 1 367 ? -14.967 -32.338 34.688 1.00 20.91 359 ALA B O 1
ATOM 2781 N N . GLN A 1 368 ? -13.241 -32.513 33.256 1.00 19.65 360 GLN B N 1
ATOM 2782 C CA . GLN A 1 368 ? -14.127 -32.687 32.108 1.00 28.05 360 GLN B CA 1
ATOM 2783 C C . GLN A 1 368 ? -14.938 -33.971 32.220 1.00 24.06 360 GLN B C 1
ATOM 2784 O O . GLN A 1 368 ? -16.133 -33.978 31.908 1.00 23.95 360 GLN B O 1
ATOM 2790 N N . ARG A 1 369 ? -14.310 -35.062 32.669 1.00 19.97 361 ARG B N 1
ATOM 2791 C CA . ARG A 1 369 ? -15.019 -36.336 32.777 1.00 24.17 361 ARG B CA 1
ATOM 2792 C C . ARG A 1 369 ? -16.167 -36.253 33.780 1.00 27.33 361 ARG B C 1
ATOM 2793 O O . ARG A 1 369 ? -17.276 -36.725 33.512 1.00 24.13 361 ARG B O 1
ATOM 2801 N N . SER A 1 370 ? -15.924 -35.653 34.947 1.00 25.23 362 SER B N 1
ATOM 2802 C CA . SER A 1 370 ? -16.972 -35.611 35.960 1.00 25.78 362 SER B CA 1
ATOM 2803 C C . SER A 1 370 ? -18.054 -34.598 35.599 1.00 25.52 362 SER B C 1
ATOM 2804 O O . SER A 1 370 ? -19.247 -34.867 35.784 1.00 24.06 362 SER B O 1
ATOM 2807 N N . LEU A 1 371 ? -17.659 -33.432 35.078 1.00 20.78 363 LEU B N 1
ATOM 2808 C CA . LEU A 1 371 ? -18.640 -32.415 34.714 1.00 22.88 363 LEU B CA 1
ATOM 2809 C C . LEU A 1 371 ? -19.504 -32.869 33.547 1.00 28.31 363 LEU B C 1
ATOM 2810 O O . LEU A 1 371 ? -20.674 -32.478 33.453 1.00 26.49 363 LEU B O 1
ATOM 2815 N N . SER A 1 372 ? -18.950 -33.694 32.657 1.00 23.97 364 SER B N 1
ATOM 2816 C CA . SER A 1 372 ? -19.751 -34.241 31.570 1.00 30.25 364 SER B CA 1
ATOM 2817 C C . SER A 1 372 ? -20.859 -35.142 32.102 1.00 23.40 364 SER B C 1
ATOM 2818 O O . SER A 1 372 ? -21.972 -35.150 31.565 1.00 23.92 364 SER B O 1
ATOM 2821 N N . MET A 1 373 ? -20.580 -35.901 33.163 1.00 24.11 365 MET B N 1
ATOM 2822 C CA . MET A 1 373 ? -21.605 -36.783 33.713 1.00 27.08 365 MET B CA 1
ATOM 2823 C C . MET A 1 373 ? -22.664 -36.009 34.489 1.00 27.89 365 MET B C 1
ATOM 2824 O O . MET A 1 373 ? -23.820 -36.442 34.553 1.00 27.85 365 MET B O 1
ATOM 2829 N N . VAL A 1 374 ? -22.300 -34.869 35.079 1.00 28.53 366 VAL B N 1
ATOM 2830 C CA . VAL A 1 374 ? -23.303 -34.030 35.728 1.00 27.89 366 VAL B CA 1
ATOM 2831 C C . VAL A 1 374 ? -24.255 -33.441 34.693 1.00 25.85 366 VAL B C 1
ATOM 2832 O O . VAL A 1 374 ? -25.475 -33.400 34.900 1.00 28.69 366 VAL B O 1
ATOM 2836 N N . ALA A 1 375 ? -23.715 -32.990 33.557 1.00 18.93 367 ALA B N 1
ATOM 2837 C CA . ALA A 1 375 ? -24.541 -32.359 32.532 1.00 24.74 367 ALA B CA 1
ATOM 2838 C C . ALA A 1 375 ? -25.438 -33.369 31.824 1.00 35.82 367 ALA B C 1
ATOM 2839 O O . ALA A 1 375 ? -26.573 -33.044 31.455 1.00 31.29 367 ALA B O 1
ATOM 2841 N N . LYS A 1 376 ? -24.949 -34.591 31.612 1.00 31.33 368 LYS B N 1
ATOM 2842 C CA . LYS A 1 376 ? -25.670 -35.559 30.794 1.00 30.26 368 LYS B CA 1
ATOM 2843 C C . LYS A 1 376 ? -26.536 -36.517 31.596 1.00 32.09 368 LYS B C 1
ATOM 2844 O O . LYS A 1 376 ? -27.537 -37.014 31.070 1.00 39.16 368 LYS B O 1
ATOM 2850 N N . ASN A 1 377 ? -26.191 -36.785 32.852 1.00 23.17 369 ASN B N 1
ATOM 2851 C CA . ASN A 1 377 ? -26.922 -37.762 33.643 1.00 29.61 369 ASN B CA 1
ATOM 2852 C C . ASN A 1 377 ? -27.576 -37.190 34.891 1.00 31.28 369 ASN B C 1
ATOM 2853 O O . ASN A 1 377 ? -28.427 -37.865 35.481 1.00 32.91 369 ASN B O 1
ATOM 2858 N N . LEU A 1 378 ? -27.211 -35.978 35.313 1.00 30.10 370 LEU B N 1
ATOM 2859 C CA . LEU A 1 378 ? -27.811 -35.357 36.489 1.00 28.73 370 LEU B CA 1
ATOM 2860 C C . LEU A 1 378 ? -28.427 -34.002 36.164 1.00 27.81 370 LEU B C 1
ATOM 2861 O O . LEU A 1 378 ? -28.561 -33.156 37.055 1.00 29.99 370 LEU B O 1
ATOM 2866 N N . ASP A 1 379 ? -28.794 -33.783 34.898 1.00 28.29 371 ASP B N 1
ATOM 2867 C CA . ASP A 1 379 ? -29.533 -32.597 34.455 1.00 33.82 371 ASP B CA 1
ATOM 2868 C C . ASP A 1 379 ? -28.768 -31.303 34.715 1.00 34.63 371 ASP B C 1
ATOM 2869 O O . ASP A 1 379 ? -29.370 -30.260 34.984 1.00 32.11 371 ASP B O 1
ATOM 2874 N N . GLY A 1 380 ? -27.441 -31.351 34.618 1.00 37.29 372 GLY B N 1
ATOM 2875 C CA . GLY A 1 380 ? -26.639 -30.156 34.821 1.00 33.43 372 GLY B CA 1
ATOM 2876 C C . GLY A 1 380 ? -26.732 -29.589 36.218 1.00 27.69 372 GLY B C 1
ATOM 2877 O O . GLY A 1 380 ? -26.535 -28.385 36.408 1.00 21.96 372 GLY B O 1
ATOM 2878 N N . ARG A 1 381 ? -27.025 -30.429 37.205 1.00 22.69 373 ARG B N 1
ATOM 2879 C CA . ARG A 1 381 ? -27.235 -30.011 38.581 1.00 24.53 373 ARG B CA 1
ATOM 2880 C C . ARG A 1 381 ? -26.284 -30.777 39.491 1.00 23.96 373 ARG B C 1
ATOM 2881 O O . ARG A 1 381 ? -26.115 -31.992 39.342 1.00 24.07 373 ARG B O 1
ATOM 2889 N N . VAL A 1 382 ? -25.652 -30.066 40.420 1.00 21.01 374 VAL B N 1
ATOM 2890 C CA . VAL A 1 382 ? -24.766 -30.698 41.395 1.00 26.31 374 VAL B CA 1
ATOM 2891 C C . VAL A 1 382 ? -25.578 -31.689 42.220 1.00 26.88 374 VAL B C 1
ATOM 2892 O O . VAL A 1 382 ? -26.574 -31.300 42.846 1.00 25.11 374 VAL B O 1
ATOM 2896 N N . PRO A 1 383 ? -25.193 -32.963 42.256 1.00 31.45 375 PRO B N 1
ATOM 2897 C CA . PRO A 1 383 ? -25.998 -33.956 42.973 1.00 31.88 375 PRO B CA 1
ATOM 2898 C C . PRO A 1 383 ? -25.883 -33.795 44.477 1.00 36.52 375 PRO B C 1
ATOM 2899 O O . PRO A 1 383 ? -24.883 -33.303 45.005 1.00 36.13 375 PRO B O 1
ATOM 2903 N N . ASN A 1 384 ? -26.932 -34.213 45.166 1.00 33.92 376 ASN B N 1
ATOM 2904 C CA . ASN A 1 384 ? -26.893 -34.276 46.616 1.00 33.36 376 ASN B CA 1
ATOM 2905 C C . ASN A 1 384 ? -26.197 -35.564 47.032 1.00 32.48 376 ASN B C 1
ATOM 2906 O O . ASN A 1 384 ? -26.660 -36.651 46.667 1.00 34.16 376 ASN B O 1
ATOM 2911 N N . PRO A 1 385 ? -25.091 -35.496 47.764 1.00 29.65 377 PRO B N 1
ATOM 2912 C CA . PRO A 1 385 ? -24.372 -36.719 48.122 1.00 31.28 377 PRO B CA 1
ATOM 2913 C C . PRO A 1 385 ? -25.072 -37.484 49.231 1.00 35.37 377 PRO B C 1
ATOM 2914 O O . PRO A 1 385 ? -25.737 -36.912 50.098 1.00 36.41 377 PRO B O 1
ATOM 2918 N N . GLY A 1 386 ? -24.917 -38.803 49.183 1.00 36.93 378 GLY B N 1
ATOM 2919 C CA . GLY A 1 386 ? -25.296 -39.656 50.285 1.00 33.76 378 GLY B CA 1
ATOM 2920 C C . GLY A 1 386 ? -24.262 -39.597 51.390 1.00 33.02 378 GLY B C 1
ATOM 2921 O O . GLY A 1 386 ? -23.399 -38.718 51.437 1.00 33.57 378 GLY B O 1
ATOM 2922 N N . GLU A 1 387 ? -24.356 -40.563 52.301 1.00 33.17 379 GLU B N 1
ATOM 2923 C CA . GLU A 1 387 ? -23.419 -40.621 53.415 1.00 34.06 379 GLU B CA 1
ATOM 2924 C C . GLU A 1 387 ? -22.036 -41.003 52.903 1.00 31.39 379 GLU B C 1
ATOM 2925 O O . GLU A 1 387 ? -21.890 -41.941 52.113 1.00 38.44 379 GLU B O 1
ATOM 2931 N N . PHE A 1 388 ? -21.023 -40.265 53.346 1.00 28.40 380 PHE B N 1
ATOM 2932 C CA . PHE A 1 388 ? -19.674 -40.454 52.832 1.00 30.85 380 PHE B CA 1
ATOM 2933 C C . PHE A 1 388 ? -19.071 -41.752 53.356 1.00 32.58 380 PHE B C 1
ATOM 2934 O O . PHE A 1 388 ? -19.050 -41.995 54.567 1.00 38.81 380 PHE B O 1
ATOM 2942 N N . ALA A 1 389 ? -18.582 -42.587 52.442 1.00 35.69 381 ALA B N 1
ATOM 2943 C CA . ALA A 1 389 ? -17.843 -43.781 52.819 1.00 30.09 381 ALA B CA 1
ATOM 2944 C C . ALA A 1 389 ? -16.427 -43.401 53.252 1.00 34.15 381 ALA B C 1
ATOM 2945 O O . ALA A 1 389 ? -16.025 -42.236 53.198 1.00 33.62 381 ALA B O 1
ATOM 2947 N N . ASP A 1 390 ? -15.653 -44.407 53.674 1.00 31.23 382 ASP B N 1
ATOM 2948 C CA . ASP A 1 390 ? -14.281 -44.160 54.112 1.00 33.64 382 ASP B CA 1
ATOM 2949 C C . ASP A 1 390 ? -13.423 -43.586 52.988 1.00 26.90 382 ASP B C 1
ATOM 2950 O O . ASP A 1 390 ? -12.638 -42.657 53.212 1.00 29.41 382 ASP B O 1
ATOM 2955 N N . ALA A 1 391 ? -13.544 -44.136 51.775 1.00 29.82 383 ALA B N 1
ATOM 2956 C CA . ALA A 1 391 ? -12.781 -43.606 50.647 1.00 31.69 383 ALA B CA 1
ATOM 2957 C C . ALA A 1 391 ? -13.188 -42.172 50.332 1.00 29.03 383 ALA B C 1
ATOM 2958 O O . ALA A 1 391 ? -12.345 -41.349 49.954 1.00 30.24 383 ALA B O 1
ATOM 2960 N N . ASP A 1 392 ? -14.477 -41.857 50.477 1.00 28.28 384 ASP B N 1
ATOM 2961 C CA . ASP A 1 392 ? -14.936 -40.488 50.267 1.00 24.62 384 ASP B CA 1
ATOM 2962 C C . ASP A 1 392 ? -14.319 -39.546 51.291 1.00 23.93 384 ASP B C 1
ATOM 2963 O O . ASP A 1 392 ? -13.792 -38.484 50.940 1.00 25.50 384 ASP B O 1
ATOM 2968 N N . ALA A 1 393 ? -14.371 -39.927 52.570 1.00 23.08 385 ALA B N 1
ATOM 2969 C CA . ALA A 1 393 ? -13.887 -39.057 53.635 1.00 26.38 385 ALA B CA 1
ATOM 2970 C C . ALA A 1 393 ? -12.377 -38.871 53.578 1.00 30.18 385 ALA B C 1
ATOM 2971 O O . ALA A 1 393 ? -11.879 -37.796 53.930 1.00 26.24 385 ALA B O 1
ATOM 2973 N N . ALA A 1 394 ? -11.636 -39.895 53.144 1.00 30.36 386 ALA B N 1
ATOM 2974 C CA . ALA A 1 394 ? -10.182 -39.773 53.062 1.00 26.28 386 ALA B CA 1
ATOM 2975 C C . ALA A 1 394 ? -9.771 -38.752 52.010 1.00 25.95 386 ALA B C 1
ATOM 2976 O O . ALA A 1 394 ? -8.853 -37.954 52.238 1.00 24.15 386 ALA B O 1
ATOM 2978 N N . LEU A 1 395 ? -10.425 -38.775 50.845 1.00 21.66 387 LEU B N 1
ATOM 2979 C CA . LEU A 1 395 ? -10.101 -37.815 49.795 1.00 23.87 387 LEU B CA 1
ATOM 2980 C C . LEU A 1 395 ? -10.516 -36.406 50.193 1.00 19.05 387 LEU B C 1
ATOM 2981 O O . LEU A 1 395 ? -9.771 -35.447 49.964 1.00 23.88 387 LEU B O 1
ATOM 2986 N N . LEU A 1 396 ? -11.700 -36.262 50.793 1.00 17.60 388 LEU B N 1
ATOM 2987 C CA . LEU A 1 396 ? -12.132 -34.955 51.283 1.00 19.23 388 LEU B CA 1
ATOM 2988 C C . LEU A 1 396 ? -11.197 -34.431 52.367 1.00 22.37 388 LEU B C 1
ATOM 2989 O O . LEU A 1 396 ? -10.887 -33.234 52.404 1.00 24.65 388 LEU B O 1
ATOM 2994 N N . ALA A 1 397 ? -10.736 -35.314 53.260 1.00 26.18 389 ALA B N 1
ATOM 2995 C CA . ALA A 1 397 ? -9.823 -34.888 54.321 1.00 26.14 389 ALA B CA 1
ATOM 2996 C C . ALA A 1 397 ? -8.515 -34.360 53.748 1.00 26.08 389 ALA B C 1
ATOM 2997 O O . ALA A 1 397 ? -7.955 -33.381 54.259 1.00 24.74 389 ALA B O 1
ATOM 2999 N N . THR A 1 398 ? -8.006 -35.001 52.690 1.00 21.79 390 THR B N 1
ATOM 3000 C CA . THR A 1 398 ? -6.789 -34.512 52.052 1.00 25.44 390 THR B CA 1
ATOM 3001 C C . THR A 1 398 ? -7.016 -33.147 51.412 1.00 25.17 390 THR B C 1
ATOM 3002 O O . THR A 1 398 ? -6.183 -32.243 51.549 1.00 23.74 390 THR B O 1
ATOM 3006 N N . ALA A 1 399 ? -8.139 -32.978 50.713 1.00 20.43 391 ALA B N 1
ATOM 3007 C CA . ALA A 1 399 ? -8.427 -31.695 50.083 1.00 20.88 391 ALA B CA 1
ATOM 3008 C C . ALA A 1 399 ? -8.662 -30.606 51.125 1.00 20.96 391 ALA B C 1
ATOM 3009 O O . ALA A 1 399 ? -8.154 -29.488 50.988 1.00 23.43 391 ALA B O 1
ATOM 3011 N N . ASP A 1 400 ? -9.410 -30.916 52.186 1.00 18.54 392 ASP B N 1
ATOM 3012 C CA . ASP A 1 400 ? -9.676 -29.923 53.222 1.00 22.32 392 ASP B CA 1
ATOM 3013 C C . ASP A 1 400 ? -8.407 -29.459 53.928 1.00 23.33 392 ASP B C 1
ATOM 3014 O O . ASP A 1 400 ? -8.389 -28.351 54.473 1.00 23.51 392 ASP B O 1
ATOM 3019 N N . GLY A 1 401 ? -7.352 -30.272 53.935 1.00 22.66 393 GLY B N 1
ATOM 3020 C CA . GLY A 1 401 ? -6.090 -29.885 54.527 1.00 19.99 393 GLY B CA 1
ATOM 3021 C C . GLY A 1 401 ? -5.133 -29.134 53.627 1.00 22.02 393 GLY B C 1
ATOM 3022 O O . GLY A 1 401 ? -4.046 -28.759 54.080 1.00 21.63 393 GLY B O 1
ATOM 3023 N N . LEU A 1 402 ? -5.504 -28.885 52.365 1.00 15.65 394 LEU B N 1
ATOM 3024 C CA . LEU A 1 402 ? -4.579 -28.279 51.411 1.00 18.30 394 LEU B CA 1
ATOM 3025 C C . LEU A 1 402 ? -4.343 -26.800 51.699 1.00 18.93 394 LEU B C 1
ATOM 3026 O O . LEU A 1 402 ? -3.210 -26.316 51.581 1.00 21.79 394 LEU B O 1
ATOM 3031 N N . LEU A 1 403 ? -5.402 -26.060 52.049 1.00 11.38 395 LEU B N 1
ATOM 3032 C CA . LEU A 1 403 ? -5.262 -24.618 52.240 1.00 13.83 395 LEU B CA 1
ATOM 3033 C C . LEU A 1 403 ? -4.189 -24.299 53.271 1.00 19.16 395 LEU B C 1
ATOM 3034 O O . LEU A 1 403 ? -3.352 -23.414 53.053 1.00 17.44 395 LEU B O 1
ATOM 3039 N N . GLU A 1 404 ? -4.182 -25.021 54.393 1.00 18.63 396 GLU B N 1
ATOM 3040 C CA . GLU A 1 404 ? -3.167 -24.784 55.412 1.00 24.17 396 GLU B CA 1
ATOM 3041 C C . GLU A 1 404 ? -1.771 -25.106 54.889 1.00 20.00 396 GLU B C 1
ATOM 3042 O O . GLU A 1 404 ? -0.825 -24.342 55.115 1.00 17.55 396 GLU B O 1
ATOM 3048 N N . ARG A 1 405 ? -1.621 -26.231 54.183 1.00 17.45 397 ARG B N 1
ATOM 3049 C CA . ARG A 1 405 ? -0.306 -26.602 53.668 1.00 20.87 397 ARG B CA 1
ATOM 3050 C C . ARG A 1 405 ? 0.155 -25.642 52.579 1.00 17.46 397 ARG B C 1
ATOM 3051 O O . ARG A 1 405 ? 1.345 -25.307 52.505 1.00 17.47 397 ARG B O 1
ATOM 3059 N N . VAL A 1 406 ? -0.767 -25.188 51.726 1.00 18.40 398 VAL B N 1
ATOM 3060 C CA . VAL A 1 406 ? -0.380 -24.282 50.649 1.00 16.77 398 VAL B CA 1
ATOM 3061 C C . VAL A 1 406 ? 0.006 -22.920 51.212 1.00 15.58 398 VAL B C 1
ATOM 3062 O O . VAL A 1 406 ? 0.990 -22.310 50.776 1.00 11.77 398 VAL B O 1
ATOM 3066 N N . ARG A 1 407 ? -0.735 -22.445 52.218 1.00 14.48 399 ARG B N 1
ATOM 3067 C CA . ARG A 1 407 ? -0.411 -21.172 52.859 1.00 15.15 399 ARG B CA 1
ATOM 3068 C C . ARG A 1 407 ? 0.992 -21.186 53.458 1.00 18.00 399 ARG B C 1
ATOM 3069 O O . ARG A 1 407 ? 1.729 -20.198 53.349 1.00 17.91 399 ARG B O 1
ATOM 3077 N N . GLY A 1 408 ? 1.376 -22.293 54.103 1.00 19.03 400 GLY B N 1
ATOM 3078 C CA . GLY A 1 408 ? 2.719 -22.382 54.658 1.00 14.11 400 GLY B CA 1
ATOM 3079 C C . GLY A 1 408 ? 3.802 -22.323 53.595 1.00 12.66 400 GLY B C 1
ATOM 3080 O O . GLY A 1 408 ? 4.857 -21.717 53.799 1.00 16.47 400 GLY B O 1
ATOM 3081 N N . HIS A 1 409 ? 3.564 -22.956 52.447 1.00 17.02 401 HIS B N 1
ATOM 3082 C CA . HIS A 1 409 ? 4.563 -22.917 51.384 1.00 15.94 401 HIS B CA 1
ATOM 3083 C C . HIS A 1 409 ? 4.646 -21.531 50.761 1.00 17.53 401 HIS B C 1
ATOM 3084 O O . HIS A 1 409 ? 5.741 -21.053 50.446 1.00 17.56 401 HIS B O 1
ATOM 3091 N N . PHE A 1 410 ? 3.500 -20.861 50.596 1.00 14.54 402 PHE B N 1
ATOM 3092 C CA . PHE A 1 410 ? 3.512 -19.511 50.046 1.00 15.51 402 PHE B CA 1
ATOM 3093 C C . PHE A 1 410 ? 4.184 -18.524 50.999 1.00 22.86 402 PHE B C 1
ATOM 3094 O O . PHE A 1 410 ? 4.884 -17.605 50.551 1.00 19.53 402 PHE B O 1
ATOM 3102 N N . ASP A 1 411 ? 4.001 -18.702 52.314 1.00 16.01 403 ASP B N 1
ATOM 3103 C CA . ASP A 1 411 ? 4.650 -17.803 53.262 1.00 18.68 403 ASP B CA 1
ATOM 3104 C C . ASP A 1 411 ? 6.173 -17.918 53.223 1.00 17.20 403 ASP B C 1
ATOM 3105 O O . ASP A 1 411 ? 6.863 -16.975 53.618 1.00 23.04 403 ASP B O 1
ATOM 3110 N N . ALA A 1 412 ? 6.711 -19.039 52.750 1.00 14.55 404 ALA B N 1
ATOM 3111 C CA . ALA A 1 412 ? 8.143 -19.187 52.532 1.00 20.86 404 ALA B CA 1
ATOM 3112 C C . ALA A 1 412 ? 8.547 -18.925 51.082 1.00 16.47 404 ALA B C 1
ATOM 3113 O O . ALA A 1 412 ? 9.722 -19.109 50.735 1.00 17.84 404 ALA B O 1
ATOM 3115 N N . GLN A 1 413 ? 7.608 -18.479 50.240 1.00 14.17 405 GLN B N 1
ATOM 3116 C CA . GLN A 1 413 ? 7.841 -18.301 48.801 1.00 15.93 405 GLN B CA 1
ATOM 3117 C C . GLN A 1 413 ? 8.308 -19.608 48.158 1.00 21.42 405 GLN B C 1
ATOM 3118 O O . GLN A 1 413 ? 9.237 -19.635 47.350 1.00 22.67 405 GLN B O 1
ATOM 3124 N N . ALA A 1 414 ? 7.663 -20.708 48.529 1.00 19.01 406 ALA B N 1
ATOM 3125 C CA . ALA A 1 414 ? 7.936 -22.015 47.941 1.00 15.21 406 ALA B CA 1
ATOM 3126 C C . ALA A 1 414 ? 6.703 -22.460 47.162 1.00 17.46 406 ALA B C 1
ATOM 3127 O O . ALA A 1 414 ? 6.035 -23.440 47.501 1.00 19.54 406 ALA B O 1
ATOM 3129 N N . MET A 1 415 ? 6.401 -21.708 46.098 1.00 21.28 407 MET B N 1
ATOM 3130 C CA . MET A 1 415 ? 5.212 -21.994 45.300 1.00 15.38 407 MET B CA 1
ATOM 3131 C C . MET A 1 415 ? 5.303 -23.356 44.618 1.00 14.47 407 MET B C 1
ATOM 3132 O O . MET A 1 415 ? 4.274 -23.977 44.339 1.00 14.89 407 MET B O 1
ATOM 3137 N N . HIS A 1 416 ? 6.513 -23.846 44.351 1.00 16.06 408 HIS B N 1
ATOM 3138 C CA . HIS A 1 416 ? 6.639 -25.172 43.753 1.00 18.37 408 HIS B CA 1
ATOM 3139 C C . HIS A 1 416 ? 6.111 -26.251 44.691 1.00 18.25 408 HIS B C 1
ATOM 3140 O O . HIS A 1 416 ? 5.481 -27.218 44.242 1.00 15.14 408 HIS B O 1
ATOM 3147 N N . LEU A 1 417 ? 6.353 -26.099 45.998 1.00 17.52 409 LEU B N 1
ATOM 3148 C CA . LEU A 1 417 ? 5.868 -27.087 46.958 1.00 17.89 409 LEU B CA 1
ATOM 3149 C C . LEU A 1 417 ? 4.361 -26.977 47.139 1.00 22.07 409 LEU B C 1
ATOM 3150 O O . LEU A 1 417 ? 3.675 -27.990 47.324 1.00 17.38 409 LEU B O 1
ATOM 3155 N N . ALA A 1 418 ? 3.825 -25.756 47.088 1.00 16.27 410 ALA B N 1
ATOM 3156 C CA . ALA A 1 418 ? 2.375 -25.597 47.131 1.00 14.04 410 ALA B CA 1
ATOM 3157 C C . ALA A 1 418 ? 1.714 -26.264 45.930 1.00 18.20 410 ALA B C 1
ATOM 3158 O O . ALA A 1 418 ? 0.681 -26.928 46.074 1.00 14.65 410 ALA B O 1
ATOM 3160 N N . LEU A 1 419 ? 2.298 -26.111 44.735 1.00 14.68 411 LEU B N 1
ATOM 3161 C CA . LEU A 1 419 ? 1.703 -26.727 43.549 1.00 18.14 411 LEU B CA 1
ATOM 3162 C C . LEU A 1 419 ? 1.866 -28.245 43.572 1.00 23.83 411 LEU B C 1
ATOM 3163 O O . LEU A 1 419 ? 0.973 -28.980 43.129 1.00 15.35 411 LEU B O 1
ATOM 3168 N N . GLU A 1 420 ? 2.999 -28.732 44.085 1.00 21.49 412 GLU B N 1
ATOM 3169 C CA . GLU A 1 420 ? 3.184 -30.173 44.220 1.00 17.41 412 GLU B CA 1
ATOM 3170 C C . GLU A 1 420 ? 2.159 -30.773 45.175 1.00 16.35 412 GLU B C 1
ATOM 3171 O O . GLU A 1 420 ? 1.620 -31.858 44.922 1.00 20.42 412 GLU B O 1
ATOM 3177 N N . ALA A 1 421 ? 1.870 -30.074 46.275 1.00 12.38 413 ALA B N 1
ATOM 3178 C CA . ALA A 1 421 ? 0.874 -30.575 47.216 1.00 16.70 413 ALA B CA 1
ATOM 3179 C C . ALA A 1 421 ? -0.502 -30.661 46.566 1.00 20.54 413 ALA B C 1
ATOM 3180 O O . ALA A 1 421 ? -1.237 -31.633 46.781 1.00 20.52 413 ALA B O 1
ATOM 3182 N N . ILE A 1 422 ? -0.860 -29.663 45.750 1.00 20.16 414 ILE B N 1
ATOM 3183 C CA . ILE A 1 422 ? -2.171 -29.672 45.103 1.00 18.65 414 ILE B CA 1
ATOM 3184 C C . ILE A 1 422 ? -2.273 -30.830 44.117 1.00 16.71 414 ILE B C 1
ATOM 3185 O O . ILE A 1 422 ? -3.288 -31.531 44.069 1.00 21.60 414 ILE B O 1
ATOM 3190 N N . TRP A 1 423 ? -1.225 -31.057 43.321 1.00 15.79 415 TRP B N 1
ATOM 3191 C CA . TRP A 1 423 ? -1.264 -32.128 42.332 1.00 17.26 415 TRP B CA 1
ATOM 3192 C C . TRP A 1 423 ? -1.098 -33.509 42.951 1.00 19.83 415 TRP B C 1
ATOM 3193 O O . TRP A 1 423 ? -1.544 -34.494 42.354 1.00 23.43 415 TRP B O 1
ATOM 3204 N N . LEU A 1 424 ? -0.485 -33.604 44.131 1.00 17.51 416 LEU B N 1
ATOM 3205 C CA . LEU A 1 424 ? -0.544 -34.855 44.880 1.00 19.91 416 LEU B CA 1
ATOM 3206 C C . LEU A 1 424 ? -1.981 -35.200 45.256 1.00 21.94 416 LEU B C 1
ATOM 3207 O O . LEU A 1 424 ? -2.381 -36.368 45.200 1.00 21.85 416 LEU B O 1
ATOM 3212 N N . MET A 1 425 ? -2.775 -34.198 45.649 1.00 17.73 417 MET B N 1
ATOM 3213 C CA . MET A 1 425 ? -4.191 -34.447 45.896 1.00 19.08 417 MET B CA 1
ATOM 3214 C C . MET A 1 425 ? -4.915 -34.802 44.602 1.00 21.93 417 MET B C 1
ATOM 3215 O O . MET A 1 425 ? -5.748 -35.717 44.583 1.00 20.30 417 MET B O 1
ATOM 3220 N N . LEU A 1 426 ? -4.617 -34.090 43.508 1.00 20.47 418 LEU B N 1
ATOM 3221 C CA . LEU A 1 426 ? -5.233 -34.438 42.231 1.00 22.51 418 LEU B CA 1
ATOM 3222 C C . LEU A 1 426 ? -4.853 -35.849 41.800 1.00 22.94 418 LEU B C 1
ATOM 3223 O O . LEU A 1 426 ? -5.640 -36.523 41.126 1.00 19.57 418 LEU B O 1
ATOM 3228 N N . GLY A 1 427 ? -3.665 -36.320 42.185 1.00 23.70 419 GLY B N 1
ATOM 3229 C CA . GLY A 1 427 ? -3.334 -37.718 41.955 1.00 22.45 419 GLY B CA 1
ATOM 3230 C C . GLY A 1 427 ? -4.259 -38.654 42.709 1.00 23.08 419 GLY B C 1
ATOM 3231 O O . GLY A 1 427 ? -4.766 -39.631 42.152 1.00 23.44 419 GLY B O 1
ATOM 3232 N N . ASP A 1 428 ? -4.495 -38.361 43.992 1.00 20.57 420 ASP B N 1
ATOM 3233 C CA . ASP A 1 428 ? -5.424 -39.165 44.781 1.00 24.07 420 ASP B CA 1
ATOM 3234 C C . ASP A 1 428 ? -6.834 -39.093 44.212 1.00 23.99 420 ASP B C 1
ATOM 3235 O O . ASP A 1 428 ? -7.566 -40.089 44.227 1.00 26.36 420 ASP B O 1
ATOM 3240 N N . ALA A 1 429 ? -7.236 -37.917 43.716 1.00 24.13 421 ALA B N 1
ATOM 3241 C CA . ALA A 1 429 ? -8.576 -37.760 43.153 1.00 21.18 421 ALA B CA 1
ATOM 3242 C C . ALA A 1 429 ? -8.749 -38.589 41.889 1.00 22.24 421 ALA B C 1
ATOM 3243 O O . ALA A 1 429 ? -9.813 -39.179 41.672 1.00 21.15 421 ALA B O 1
ATOM 3245 N N . ASN A 1 430 ? -7.720 -38.630 41.035 1.00 18.90 422 ASN B N 1
ATOM 3246 C CA . ASN A 1 430 ? -7.796 -39.432 39.817 1.00 21.86 422 ASN B CA 1
ATOM 3247 C C . ASN A 1 430 ? -7.804 -40.919 40.140 1.00 25.07 422 ASN B C 1
ATOM 3248 O O . ASN A 1 430 ? -8.499 -41.702 39.483 1.00 24.96 422 ASN B O 1
ATOM 3253 N N . LYS A 1 431 ? -7.029 -41.327 41.144 1.00 23.51 423 LYS B N 1
ATOM 3254 C CA . LYS A 1 431 ? -7.064 -42.712 41.595 1.00 26.62 423 LYS B CA 1
ATOM 3255 C C . LYS A 1 431 ? -8.443 -43.063 42.139 1.00 27.15 423 LYS B C 1
ATOM 3256 O O . LYS A 1 431 ? -9.022 -44.098 41.785 1.00 24.76 423 LYS B O 1
ATOM 3262 N N . TYR A 1 432 ? -8.982 -42.198 43.003 1.00 19.54 424 TYR B N 1
ATOM 3263 C CA . TYR A 1 432 ? -10.333 -42.371 43.526 1.00 22.84 424 TYR B CA 1
ATOM 3264 C C . TYR A 1 432 ? -11.340 -42.499 42.391 1.00 26.10 424 TYR B C 1
ATOM 3265 O O . TYR A 1 432 ? -12.180 -43.407 42.383 1.00 25.40 424 TYR B O 1
ATOM 3274 N N . PHE A 1 433 ? -11.246 -41.602 41.408 1.00 26.43 425 PHE B N 1
ATOM 3275 C CA . PHE A 1 433 ? -12.183 -41.609 40.291 1.00 22.17 425 PHE B CA 1
ATOM 3276 C C . PHE A 1 433 ? -12.092 -42.909 39.501 1.00 30.96 425 PHE B C 1
ATOM 3277 O O . PHE A 1 433 ? -13.115 -43.461 39.077 1.00 27.51 425 PHE B O 1
ATOM 3285 N N . SER A 1 434 ? -10.875 -43.425 39.308 1.00 29.08 426 SER B N 1
ATOM 3286 C CA . SER A 1 434 ? -10.704 -44.650 38.533 1.00 29.79 426 SER B CA 1
ATOM 3287 C C . SER A 1 434 ? -11.150 -45.886 39.304 1.00 32.27 426 SER B C 1
ATOM 3288 O O . SER A 1 434 ? -11.524 -46.892 38.691 1.00 42.41 426 SER B O 1
ATOM 3291 N N . VAL A 1 435 ? -11.113 -45.838 40.635 1.00 30.18 427 VAL B N 1
ATOM 3292 C CA . VAL A 1 435 ? -11.553 -46.978 41.434 1.00 30.57 427 VAL B CA 1
ATOM 3293 C C . VAL A 1 435 ? -13.072 -47.000 41.547 1.00 37.33 427 VAL B C 1
ATOM 3294 O O . VAL A 1 435 ? -13.708 -48.048 41.379 1.00 34.76 427 VAL B O 1
ATOM 3298 N N . GLN A 1 436 ? -13.676 -45.842 41.827 1.00 35.07 428 GLN B N 1
ATOM 3299 C CA . GLN A 1 436 ? -15.116 -45.796 42.053 1.00 30.14 428 GLN B CA 1
ATOM 3300 C C . GLN A 1 436 ? -15.902 -46.087 40.782 1.00 28.72 428 GLN B C 1
ATOM 3301 O O . GLN A 1 436 ? -17.007 -46.636 40.857 1.00 31.27 428 GLN B O 1
ATOM 3307 N N . GLN A 1 437 ? -15.354 -45.742 39.622 1.00 26.56 429 GLN B N 1
ATOM 3308 C CA . GLN A 1 437 ? -16.006 -45.962 38.336 1.00 35.20 429 GLN B CA 1
ATOM 3309 C C . GLN A 1 437 ? -17.441 -45.433 38.314 1.00 37.87 429 GLN B C 1
ATOM 3310 O O . GLN A 1 437 ? -18.392 -46.208 38.158 1.00 33.30 429 GLN B O 1
ATOM 3316 N N . PRO A 1 438 ? -17.639 -44.118 38.463 1.00 38.00 430 PRO B N 1
ATOM 3317 C CA . PRO A 1 438 ? -19.009 -43.583 38.439 1.00 35.80 430 PRO B CA 1
ATOM 3318 C C . PRO A 1 438 ? -19.708 -43.747 37.099 1.00 40.03 430 PRO B C 1
ATOM 3319 O O . PRO A 1 438 ? -20.944 -43.722 37.062 1.00 43.77 430 PRO B O 1
ATOM 3323 N N . TRP A 1 439 ? -18.974 -43.931 36.003 1.00 37.02 431 TRP B N 1
ATOM 3324 C CA . TRP A 1 439 ? -19.607 -44.072 34.698 1.00 39.44 431 TRP B CA 1
ATOM 3325 C C . TRP A 1 439 ? -20.273 -45.431 34.494 1.00 44.97 431 TRP B C 1
ATOM 3326 O O . TRP A 1 439 ? -20.991 -45.602 33.502 1.00 43.42 431 TRP B O 1
ATOM 3337 N N . VAL A 1 440 ? -20.071 -46.393 35.397 1.00 42.68 432 VAL B N 1
ATOM 3338 C CA . VAL A 1 440 ? -20.749 -47.681 35.291 1.00 45.21 432 VAL B CA 1
ATOM 3339 C C . VAL A 1 440 ? -21.896 -47.727 36.295 1.00 44.38 432 VAL B C 1
ATOM 3340 O O . VAL A 1 440 ? -22.880 -48.448 36.095 1.00 43.86 432 VAL B O 1
ATOM 3344 N N . LEU A 1 441 ? -21.782 -46.956 37.381 1.00 38.66 433 LEU B N 1
ATOM 3345 C CA . LEU A 1 441 ? -22.903 -46.813 38.305 1.00 43.94 433 LEU B CA 1
ATOM 3346 C C . LEU A 1 441 ? -24.046 -46.022 37.686 1.00 43.84 433 LEU B C 1
ATOM 3347 O O . LEU A 1 441 ? -25.193 -46.161 38.123 1.00 43.58 433 LEU B O 1
ATOM 3352 N N . ARG A 1 442 ? -23.748 -45.203 36.676 1.00 45.30 434 ARG B N 1
ATOM 3353 C CA . ARG A 1 442 ? -24.767 -44.394 36.018 1.00 44.29 434 ARG B CA 1
ATOM 3354 C C . ARG A 1 442 ? -25.837 -45.256 35.358 1.00 48.55 434 ARG B C 1
ATOM 3355 O O . ARG A 1 442 ? -26.993 -44.831 35.242 1.00 42.75 434 ARG B O 1
ATOM 3363 N N . LYS A 1 443 ? -25.482 -46.479 34.951 1.00 55.11 435 LYS B N 1
ATOM 3364 C CA . LYS A 1 443 ? -26.415 -47.332 34.220 1.00 59.18 435 LYS B CA 1
ATOM 3365 C C . LYS A 1 443 ? -27.431 -47.995 35.147 1.00 63.61 435 LYS B C 1
ATOM 3366 O O . LYS A 1 443 ? -28.617 -48.080 34.811 1.00 64.31 435 LYS B O 1
ATOM 3372 N N . SER A 1 444 ? -26.987 -48.462 36.313 1.00 66.36 436 SER B N 1
ATOM 3373 C CA . SER A 1 444 ? -27.817 -49.311 37.158 1.00 63.72 436 SER B CA 1
ATOM 3374 C C . SER A 1 444 ? -29.045 -48.570 37.668 1.00 67.18 436 SER B C 1
ATOM 3375 O O . SER A 1 444 ? -28.961 -47.410 38.090 1.00 67.71 436 SER B O 1
ATOM 3378 N N . GLU A 1 445 ? -30.193 -49.260 37.626 1.00 72.77 437 GLU B N 1
ATOM 3379 C CA . GLU A 1 445 ? -31.430 -48.760 38.201 1.00 73.92 437 GLU B CA 1
ATOM 3380 C C . GLU A 1 445 ? -31.577 -49.119 39.678 1.00 70.96 437 GLU B C 1
ATOM 3381 O O . GLU A 1 445 ? -32.699 -49.152 40.194 1.00 69.18 437 GLU B O 1
ATOM 3387 N N . SER A 1 446 ? -30.474 -49.416 40.358 1.00 58.67 438 SER B N 1
ATOM 3388 C CA . SER A 1 446 ? -30.527 -49.732 41.774 1.00 61.66 438 SER B CA 1
ATOM 3389 C C . SER A 1 446 ? -30.840 -48.479 42.586 1.00 62.57 438 SER B C 1
ATOM 3390 O O . SER A 1 446 ? -30.851 -47.355 42.078 1.00 66.28 438 SER B O 1
ATOM 3393 N N . GLU A 1 447 ? -31.108 -48.691 43.870 1.00 67.59 439 GLU B N 1
ATOM 3394 C CA . GLU A 1 447 ? -31.202 -47.584 44.808 1.00 65.89 439 GLU B CA 1
ATOM 3395 C C . GLU A 1 447 ? -29.852 -47.264 45.424 1.00 57.36 439 GLU B C 1
ATOM 3396 O O . GLU A 1 447 ? -29.612 -46.119 45.823 1.00 53.41 439 GLU B O 1
ATOM 3402 N N . ALA A 1 448 ? -28.961 -48.250 45.487 1.00 52.20 440 ALA B N 1
ATOM 3403 C CA . ALA A 1 448 ? -27.653 -48.056 46.083 1.00 50.16 440 ALA B CA 1
ATOM 3404 C C . ALA A 1 448 ? -26.607 -47.630 45.067 1.00 43.09 440 ALA B C 1
ATOM 3405 O O . ALA A 1 448 ? -25.720 -46.839 45.403 1.00 40.30 440 ALA B O 1
ATOM 3407 N N . ASP A 1 449 ? -26.688 -48.124 43.831 1.00 40.98 441 ASP B N 1
ATOM 3408 C CA . ASP A 1 449 ? -25.725 -47.689 42.825 1.00 40.88 441 ASP B CA 1
ATOM 3409 C C . ASP A 1 449 ? -25.947 -46.230 42.443 1.00 41.42 441 ASP B C 1
ATOM 3410 O O . ASP A 1 449 ? -24.982 -45.480 42.261 1.00 41.17 441 ASP B O 1
ATOM 3415 N N . GLN A 1 450 ? -27.209 -45.805 42.332 1.00 36.36 442 GLN B N 1
ATOM 3416 C CA . GLN A 1 450 ? -27.485 -44.412 41.996 1.00 41.14 442 GLN B CA 1
ATOM 3417 C C . GLN A 1 450 ? -27.044 -43.477 43.115 1.00 35.21 442 GLN B C 1
ATOM 3418 O O . GLN A 1 450 ? -26.518 -42.389 42.849 1.00 32.56 442 GLN B O 1
ATOM 3424 N N . ALA A 1 451 ? -27.246 -43.886 44.372 1.00 34.28 443 ALA B N 1
ATOM 3425 C CA . ALA A 1 451 ? -26.759 -43.099 45.500 1.00 34.11 443 ALA B CA 1
ATOM 3426 C C . ALA A 1 451 ? -25.237 -43.039 45.513 1.00 42.94 443 ALA B C 1
ATOM 3427 O O . ALA A 1 451 ? -24.652 -41.991 45.811 1.00 44.16 443 ALA B O 1
ATOM 3429 N N . ARG A 1 452 ? -24.581 -44.157 45.198 1.00 31.88 444 ARG B N 1
ATOM 3430 C CA . ARG A 1 452 ? -23.131 -44.150 45.070 1.00 33.54 444 ARG B CA 1
ATOM 3431 C C . ARG A 1 452 ? -22.689 -43.322 43.871 1.00 29.94 444 ARG B C 1
ATOM 3432 O O . ARG A 1 452 ? -21.626 -42.691 43.907 1.00 31.68 444 ARG B O 1
ATOM 3440 N N . PHE A 1 453 ? -23.495 -43.309 42.809 1.00 23.99 445 PHE B N 1
ATOM 3441 C CA . PHE A 1 453 ? -23.189 -42.493 41.640 1.00 30.72 445 PHE B CA 1
ATOM 3442 C C . PHE A 1 453 ? -23.169 -41.011 41.995 1.00 30.08 445 PHE B C 1
ATOM 3443 O O . PHE A 1 453 ? -22.258 -40.279 41.591 1.00 24.94 445 PHE B O 1
ATOM 3451 N N . ARG A 1 454 ? -24.153 -40.560 42.778 1.00 28.56 446 ARG B N 1
ATOM 3452 C CA . ARG A 1 454 ? -24.215 -39.158 43.177 1.00 27.75 446 ARG B CA 1
ATOM 3453 C C . ARG A 1 454 ? -23.059 -38.783 44.092 1.00 24.64 446 ARG B C 1
ATOM 3454 O O . ARG A 1 454 ? -22.463 -37.710 43.942 1.00 24.02 446 ARG B O 1
ATOM 3462 N N . THR A 1 455 ? -22.741 -39.645 45.056 1.00 25.61 447 THR B N 1
ATOM 3463 C CA . THR A 1 455 ? -21.745 -39.300 46.061 1.00 24.80 447 THR B CA 1
ATOM 3464 C C . THR A 1 455 ? -20.351 -39.200 45.454 1.00 27.37 447 THR B C 1
ATOM 3465 O O . THR A 1 455 ? -19.589 -38.287 45.791 1.00 24.36 447 THR B O 1
ATOM 3469 N N . THR A 1 456 ? -19.999 -40.122 44.554 1.00 24.51 448 THR B N 1
ATOM 3470 C CA . THR A 1 456 ? -18.658 -40.104 43.981 1.00 26.01 448 THR B CA 1
ATOM 3471 C C . THR A 1 456 ? -18.475 -38.919 43.040 1.00 30.10 448 THR B C 1
ATOM 3472 O O . THR A 1 456 ? -17.386 -38.337 42.975 1.00 21.84 448 THR B O 1
ATOM 3476 N N . LEU A 1 457 ? -19.525 -38.547 42.302 1.00 24.40 449 LEU B N 1
ATOM 3477 C CA . LEU A 1 457 ? -19.426 -37.369 41.449 1.00 19.91 449 LEU B CA 1
ATOM 3478 C C . LEU A 1 457 ? -19.353 -36.096 42.280 1.00 20.74 449 LEU B C 1
ATOM 3479 O O . LEU A 1 457 ? -18.613 -35.166 41.937 1.00 21.73 449 LEU B O 1
ATOM 3484 N N . TYR A 1 458 ? -20.115 -36.033 43.372 1.00 20.16 450 TYR B N 1
ATOM 3485 C CA . TYR A 1 458 ? -20.036 -34.868 44.244 1.00 21.80 450 TYR B CA 1
ATOM 3486 C C . TYR A 1 458 ? -18.639 -34.722 44.837 1.00 21.53 450 TYR B C 1
ATOM 3487 O O . TYR A 1 458 ? -18.090 -33.615 44.878 1.00 26.47 450 TYR B O 1
ATOM 3496 N N . VAL A 1 459 ? -18.048 -35.828 45.301 1.00 20.84 451 VAL B N 1
ATOM 3497 C CA . VAL A 1 459 ? -16.726 -35.769 45.924 1.00 19.89 451 VAL B CA 1
ATOM 3498 C C . VAL A 1 459 ? -15.682 -35.304 44.915 1.00 23.94 451 VAL B C 1
ATOM 3499 O O . VAL A 1 459 ? -14.813 -34.480 45.233 1.00 22.41 451 VAL B O 1
ATOM 3503 N N . THR A 1 460 ? -15.758 -35.815 43.682 1.00 18.95 452 THR B N 1
ATOM 3504 C CA . THR A 1 460 ? -14.803 -35.408 42.656 1.00 16.98 452 THR B CA 1
ATOM 3505 C C . THR A 1 460 ? -14.959 -33.930 42.320 1.00 22.20 452 THR B C 1
ATOM 3506 O O . THR A 1 460 ? -13.969 -33.194 42.250 1.00 19.37 452 THR B O 1
ATOM 3510 N N . CYS A 1 461 ? -16.200 -33.475 42.118 1.00 20.79 453 CYS B N 1
ATOM 3511 C CA . CYS A 1 461 ? -16.438 -32.058 41.862 1.00 23.23 453 CYS B CA 1
ATOM 3512 C C . CYS A 1 461 ? -15.975 -31.198 43.036 1.00 23.55 453 CYS B C 1
ATOM 3513 O O . CYS A 1 461 ? -15.387 -30.128 42.835 1.00 20.39 453 CYS B O 1
ATOM 3516 N N . GLU A 1 462 ? -16.214 -31.656 44.270 1.00 20.61 454 GLU B N 1
ATOM 3517 C CA . GLU A 1 462 ? -15.848 -30.862 45.438 1.00 19.28 454 GLU B CA 1
ATOM 3518 C C . GLU A 1 462 ? -14.335 -30.694 45.564 1.00 21.18 454 GLU B C 1
ATOM 3519 O O . GLU A 1 462 ? -13.859 -29.609 45.922 1.00 20.75 454 GLU B O 1
ATOM 3525 N N . VAL A 1 463 ? -13.557 -31.743 45.278 1.00 17.90 455 VAL B N 1
ATOM 3526 C CA . VAL A 1 463 ? -12.107 -31.598 45.394 1.00 20.55 455 VAL B CA 1
ATOM 3527 C C . VAL A 1 463 ? -11.538 -30.825 44.206 1.00 17.77 455 VAL B C 1
ATOM 3528 O O . VAL A 1 463 ? -10.518 -30.139 44.340 1.00 18.04 455 VAL B O 1
ATOM 3532 N N . VAL A 1 464 ? -12.179 -30.908 43.039 1.00 16.22 456 VAL B N 1
ATOM 3533 C CA . VAL A 1 464 ? -11.777 -30.061 41.920 1.00 17.78 456 VAL B CA 1
ATOM 3534 C C . VAL A 1 464 ? -12.045 -28.597 42.246 1.00 17.32 456 VAL B C 1
ATOM 3535 O O . VAL A 1 464 ? -11.237 -27.718 41.925 1.00 20.67 456 VAL B O 1
ATOM 3539 N N . ARG A 1 465 ? -13.167 -28.315 42.918 1.00 15.76 457 ARG B N 1
ATOM 3540 C CA . ARG A 1 465 ? -13.463 -26.947 43.340 1.00 12.33 457 ARG B CA 1
ATOM 3541 C C . ARG A 1 465 ? -12.389 -26.410 44.276 1.00 12.18 457 ARG B C 1
ATOM 3542 O O . ARG A 1 465 ? -11.931 -25.272 44.118 1.00 17.77 457 ARG B O 1
ATOM 3550 N N . ILE A 1 466 ? -11.975 -27.210 45.261 1.00 17.54 458 ILE B N 1
ATOM 3551 C CA . ILE A 1 466 ? -10.946 -26.764 46.200 1.00 16.41 458 ILE B CA 1
ATOM 3552 C C . ILE A 1 466 ? -9.631 -26.502 45.471 1.00 18.02 458 ILE B C 1
ATOM 3553 O O . ILE A 1 466 ? -8.984 -25.468 45.671 1.00 15.29 458 ILE B O 1
ATOM 3558 N N . ALA A 1 467 ? -9.225 -27.427 44.599 1.00 19.20 459 ALA B N 1
ATOM 3559 C CA . ALA A 1 467 ? -7.981 -27.234 43.859 1.00 17.09 459 ALA B CA 1
ATOM 3560 C C . ALA A 1 467 ? -8.053 -26.002 42.964 1.00 15.92 459 ALA B C 1
ATOM 3561 O O . ALA A 1 467 ? -7.081 -25.243 42.866 1.00 17.73 459 ALA B O 1
ATOM 3563 N N . ALA A 1 468 ? -9.196 -25.784 42.305 1.00 16.38 460 ALA B N 1
ATOM 3564 C CA . ALA A 1 468 ? -9.336 -24.617 41.440 1.00 13.74 460 ALA B CA 1
ATOM 3565 C C . ALA A 1 468 ? -9.227 -23.323 42.236 1.00 17.97 460 ALA B C 1
ATOM 3566 O O . ALA A 1 468 ? -8.610 -22.355 41.778 1.00 18.15 460 ALA B O 1
ATOM 3568 N N . LEU A 1 469 ? -9.813 -23.286 43.434 1.00 13.06 461 LEU B N 1
ATOM 3569 C CA . LEU A 1 469 ? -9.703 -22.091 44.263 1.00 14.47 461 LEU B CA 1
ATOM 3570 C C . LEU A 1 469 ? -8.253 -21.805 44.624 1.00 15.81 461 LEU B C 1
ATOM 3571 O O . LEU A 1 469 ? -7.818 -20.648 44.612 1.00 13.46 461 LEU B O 1
ATOM 3576 N N . LEU A 1 470 ? -7.486 -22.851 44.935 1.00 14.01 462 LEU B N 1
ATOM 3577 C CA . LEU A 1 470 ? -6.114 -22.674 45.387 1.00 18.01 462 LEU B CA 1
ATOM 3578 C C . LEU A 1 470 ? -5.133 -22.424 44.249 1.00 17.77 462 LEU B C 1
ATOM 3579 O O . LEU A 1 470 ? -4.048 -21.893 44.499 1.00 14.22 462 LEU B O 1
ATOM 3584 N N . ILE A 1 471 ? -5.472 -22.782 43.006 1.00 17.93 463 ILE B N 1
ATOM 3585 C CA . ILE A 1 471 ? -4.575 -22.492 41.892 1.00 19.84 463 ILE B CA 1
ATOM 3586 C C . ILE A 1 471 ? -4.839 -21.132 41.267 1.00 17.56 463 ILE B C 1
ATOM 3587 O O . ILE A 1 471 ? -4.126 -20.746 40.329 1.00 18.83 463 ILE B O 1
ATOM 3592 N N . GLN A 1 472 ? -5.837 -20.392 41.750 1.00 13.62 464 GLN B N 1
ATOM 3593 C CA . GLN A 1 472 ? -6.086 -19.048 41.234 1.00 15.25 464 GLN B CA 1
ATOM 3594 C C . GLN A 1 472 ? -4.850 -18.149 41.217 1.00 16.68 464 GLN B C 1
ATOM 3595 O O . GLN A 1 472 ? -4.676 -17.421 40.228 1.00 19.68 464 GLN B O 1
ATOM 3601 N N . PRO A 1 473 ? -3.975 -18.132 42.235 1.00 14.80 465 PRO B N 1
ATOM 3602 C CA . PRO A 1 473 ? -2.779 -17.275 42.135 1.00 15.63 465 PRO B CA 1
ATOM 3603 C C . PRO A 1 473 ? -1.837 -17.660 41.006 1.00 18.86 465 PRO B C 1
ATOM 3604 O O . PRO A 1 473 ? -1.123 -16.795 40.484 1.00 19.80 465 PRO B O 1
ATOM 3608 N N . VAL A 1 474 ? -1.796 -18.930 40.622 1.00 16.15 466 VAL B N 1
ATOM 3609 C CA . VAL A 1 474 ? -0.829 -19.377 39.626 1.00 15.59 466 VAL B CA 1
ATOM 3610 C C . VAL A 1 474 ? -1.403 -19.300 38.214 1.00 20.29 466 VAL B C 1
ATOM 3611 O O . VAL A 1 474 ? -0.708 -18.892 37.280 1.00 22.65 466 VAL B O 1
ATOM 3615 N N . MET A 1 475 ? -2.674 -19.675 38.037 1.00 16.24 467 MET B N 1
ATOM 3616 C CA . MET A 1 475 ? -3.342 -19.673 36.733 1.00 17.50 467 MET B CA 1
ATOM 3617 C C . MET A 1 475 ? -4.690 -18.988 36.890 1.00 16.38 467 MET B C 1
ATOM 3618 O O . MET A 1 475 ? -5.732 -19.655 36.951 1.00 15.94 467 MET B O 1
ATOM 3623 N N . PRO A 1 476 ? -4.709 -17.653 36.947 1.00 13.69 468 PRO B N 1
ATOM 3624 C CA . PRO A 1 476 ? -5.956 -16.953 37.310 1.00 15.06 468 PRO B CA 1
ATOM 3625 C C . PRO A 1 476 ? -7.123 -17.241 36.381 1.00 21.93 468 PRO B C 1
ATOM 3626 O O . PRO A 1 476 ? -8.252 -17.442 36.841 1.00 21.81 468 PRO B O 1
ATOM 3630 N N . GLU A 1 477 ? -6.879 -17.285 35.079 1.00 15.07 469 GLU B N 1
ATOM 3631 C CA . GLU A 1 477 ? -7.979 -17.380 34.128 1.00 24.43 469 GLU B CA 1
ATOM 3632 C C . GLU A 1 477 ? -8.463 -18.809 33.967 1.00 18.84 469 GLU B C 1
ATOM 3633 O O . GLU A 1 477 ? -9.675 -19.054 33.944 1.00 20.69 469 GLU B O 1
ATOM 3639 N N . SER A 1 478 ? -7.538 -19.760 33.826 1.00 14.79 470 SER B N 1
ATOM 3640 C CA . SER A 1 478 ? -7.947 -21.156 33.746 1.00 14.72 470 SER B CA 1
ATOM 3641 C C . SER A 1 478 ? -8.650 -21.591 35.025 1.00 17.67 470 SER B C 1
ATOM 3642 O O . SER A 1 478 ? -9.654 -22.311 34.973 1.00 21.75 470 SER B O 1
ATOM 3645 N N . ALA A 1 479 ? -8.143 -21.164 36.185 1.00 15.79 471 ALA B N 1
ATOM 3646 C CA . ALA A 1 479 ? -8.832 -21.490 37.430 1.00 19.56 471 ALA B CA 1
ATOM 3647 C C . ALA A 1 479 ? -10.203 -20.834 37.478 1.00 17.21 471 ALA B C 1
ATOM 3648 O O . ALA A 1 479 ? -11.172 -21.438 37.952 1.00 18.77 471 ALA B O 1
ATOM 3650 N N . GLY A 1 480 ? -10.303 -19.595 36.993 1.00 19.95 472 GLY B N 1
ATOM 3651 C CA . GLY A 1 480 ? -11.599 -18.944 36.924 1.00 20.18 472 GLY B CA 1
ATOM 3652 C C . GLY A 1 480 ? -12.570 -19.675 36.015 1.00 21.06 472 GLY B C 1
ATOM 3653 O O . GLY A 1 480 ? -13.761 -19.779 36.320 1.00 19.43 472 GLY B O 1
ATOM 3654 N N . LYS A 1 481 ? -12.074 -20.197 34.887 1.00 16.12 473 LYS B N 1
ATOM 3655 C CA . LYS A 1 481 ? -12.937 -20.959 33.990 1.00 21.51 473 LYS B CA 1
ATOM 3656 C C . LYS A 1 481 ? -13.447 -22.231 34.658 1.00 20.10 473 LYS B C 1
ATOM 3657 O O . LYS A 1 481 ? -14.625 -22.583 34.509 1.00 22.84 473 LYS B O 1
ATOM 3663 N N . ILE A 1 482 ? -12.583 -22.933 35.398 1.00 15.26 474 ILE B N 1
ATOM 3664 C CA . ILE A 1 482 ? -13.022 -24.132 36.106 1.00 18.07 474 ILE B CA 1
ATOM 3665 C C . ILE A 1 482 ? -14.086 -23.775 37.136 1.00 19.70 474 ILE B C 1
ATOM 3666 O O . ILE A 1 482 ? -15.103 -24.465 37.269 1.00 16.38 474 ILE B O 1
ATOM 3671 N N . LEU A 1 483 ? -13.866 -22.693 37.883 1.00 14.69 475 LEU B N 1
ATOM 3672 C CA . LEU A 1 483 ? -14.848 -22.260 38.867 1.00 15.76 475 LEU B CA 1
ATOM 3673 C C . LEU A 1 483 ? -16.151 -21.834 38.207 1.00 18.70 475 LEU B C 1
ATOM 3674 O O . LEU A 1 483 ? -17.225 -22.028 38.786 1.00 21.58 475 LEU B O 1
ATOM 3679 N N . ASP A 1 484 ? -16.078 -21.256 37.003 1.00 17.70 476 ASP B N 1
ATOM 3680 C CA . ASP A 1 484 ? -17.287 -21.007 36.220 1.00 21.63 476 ASP B CA 1
ATOM 3681 C C . ASP A 1 484 ? -18.003 -22.315 35.900 1.00 21.37 476 ASP B C 1
ATOM 3682 O O . ASP A 1 484 ? -19.226 -22.419 36.048 1.00 17.51 476 ASP B O 1
ATOM 3687 N N . LEU A 1 485 ? -17.250 -23.332 35.465 1.00 18.48 477 LEU B N 1
ATOM 3688 C CA . LEU A 1 485 ? -17.859 -24.621 35.153 1.00 21.55 477 LEU B CA 1
ATOM 3689 C C . LEU A 1 485 ? -18.512 -25.248 36.376 1.00 20.62 477 LEU B C 1
ATOM 3690 O O . LEU A 1 485 ? -19.480 -26.006 36.242 1.00 21.31 477 LEU B O 1
ATOM 3695 N N . LEU A 1 486 ? -17.999 -24.955 37.568 1.00 17.78 478 LEU B N 1
ATOM 3696 C CA . LEU A 1 486 ? -18.570 -25.460 38.808 1.00 12.26 478 LEU B CA 1
ATOM 3697 C C . LEU A 1 486 ? -19.652 -24.547 39.377 1.00 13.71 478 LEU B C 1
ATOM 3698 O O . LEU A 1 486 ? -20.050 -24.724 40.532 1.00 18.30 478 LEU B O 1
ATOM 3703 N N . GLY A 1 487 ? -20.144 -23.592 38.594 1.00 16.53 479 GLY B N 1
ATOM 3704 C CA . GLY A 1 487 ? -21.248 -22.762 39.041 1.00 21.54 479 GLY B CA 1
ATOM 3705 C C . GLY A 1 487 ? -20.941 -21.848 40.206 1.00 25.55 479 GLY B C 1
ATOM 3706 O O . GLY A 1 487 ? -21.863 -21.440 40.912 1.00 20.01 479 GLY B O 1
ATOM 3707 N N . GLN A 1 488 ? -19.671 -21.502 40.423 1.00 24.32 480 GLN B N 1
ATOM 3708 C CA . GLN A 1 488 ? -19.273 -20.644 41.534 1.00 16.79 480 GLN B CA 1
ATOM 3709 C C . GLN A 1 488 ? -19.320 -19.185 41.094 1.00 23.99 480 GLN B C 1
ATOM 3710 O O . GLN A 1 488 ? -18.609 -18.786 40.164 1.00 26.52 480 GLN B O 1
ATOM 3716 N N . ALA A 1 489 ? -20.150 -18.391 41.764 1.00 22.77 481 ALA B N 1
ATOM 3717 C CA . ALA A 1 489 ? -20.223 -16.973 41.454 1.00 21.92 481 ALA B CA 1
ATOM 3718 C C . ALA A 1 489 ? -18.885 -16.302 41.767 1.00 18.12 481 ALA B C 1
ATOM 3719 O O . ALA A 1 489 ? -18.136 -16.767 42.634 1.00 19.53 481 ALA B O 1
ATOM 3721 N N . PRO A 1 490 ? -18.558 -15.210 41.068 1.00 19.15 482 PRO B N 1
ATOM 3722 C CA . PRO A 1 490 ? -17.277 -14.528 41.325 1.00 22.42 482 PRO B CA 1
ATOM 3723 C C . PRO A 1 490 ? -17.087 -14.067 42.764 1.00 23.20 482 PRO B C 1
ATOM 3724 O O . PRO A 1 490 ? -15.941 -13.964 43.211 1.00 25.42 482 PRO B O 1
ATOM 3728 N N . ASN A 1 491 ? -18.168 -13.782 43.503 1.00 20.00 483 ASN B N 1
ATOM 3729 C CA . ASN A 1 491 ? -18.055 -13.334 44.890 1.00 18.13 483 ASN B CA 1
ATOM 3730 C C . ASN A 1 491 ? -17.688 -14.457 45.854 1.00 19.19 483 ASN B C 1
ATOM 3731 O O . ASN A 1 491 ? -17.354 -14.173 47.011 1.00 22.40 483 ASN B O 1
ATOM 3736 N N . GLN A 1 492 ? -17.738 -15.711 45.413 1.00 19.31 484 GLN B N 1
ATOM 3737 C CA . GLN A 1 492 ? -17.522 -16.877 46.262 1.00 15.08 484 GLN B CA 1
ATOM 3738 C C . GLN A 1 492 ? -16.235 -17.605 45.888 1.00 18.09 484 GLN B C 1
ATOM 3739 O O . GLN A 1 492 ? -16.195 -18.835 45.816 1.00 18.50 484 GLN B O 1
ATOM 3745 N N . ARG A 1 493 ? -15.164 -16.852 45.645 1.00 17.19 485 ARG B N 1
ATOM 3746 C CA . ARG A 1 493 ? -13.914 -17.445 45.189 1.00 16.59 485 ARG B CA 1
ATOM 3747 C C . ARG A 1 493 ? -12.712 -17.064 46.048 1.00 20.91 485 ARG B C 1
ATOM 3748 O O . ARG A 1 493 ? -11.573 -17.318 45.638 1.00 21.79 485 ARG B O 1
ATOM 3756 N N . SER A 1 494 ? -12.926 -16.472 47.222 1.00 18.02 486 SER B N 1
ATOM 3757 C CA . SER A 1 494 ? -11.820 -16.245 48.140 1.00 19.52 486 SER B CA 1
ATOM 3758 C C . SER A 1 494 ? -11.513 -17.527 48.907 1.00 16.12 486 SER B C 1
ATOM 3759 O O . SER A 1 494 ? -12.245 -18.517 48.829 1.00 14.68 486 SER B O 1
ATOM 3762 N N . PHE A 1 495 ? -10.410 -17.507 49.660 1.00 14.85 487 PHE B N 1
ATOM 3763 C CA . PHE A 1 495 ? -10.046 -18.697 50.420 1.00 20.08 487 PHE B CA 1
ATOM 3764 C C . PHE A 1 495 ? -11.028 -18.985 51.547 1.00 21.00 487 PHE B C 1
ATOM 3765 O O . PHE A 1 495 ? -11.071 -20.120 52.033 1.00 20.91 487 PHE B O 1
ATOM 3773 N N . ALA A 1 496 ? -11.821 -17.992 51.967 1.00 21.91 488 ALA B N 1
ATOM 3774 C CA . ALA A 1 496 ? -12.899 -18.256 52.917 1.00 23.20 488 ALA B CA 1
ATOM 3775 C C . ALA A 1 496 ? -13.934 -19.207 52.334 1.00 26.58 488 ALA B C 1
ATOM 3776 O O . ALA A 1 496 ? -14.627 -19.905 53.084 1.00 29.40 488 ALA B O 1
ATOM 3778 N N . ALA A 1 497 ? -14.058 -19.250 51.004 1.00 17.63 489 ALA B N 1
ATOM 3779 C CA . ALA A 1 497 ? -15.004 -20.161 50.374 1.00 15.78 489 ALA B CA 1
ATOM 3780 C C . ALA A 1 497 ? -14.489 -21.593 50.290 1.00 16.66 489 ALA B C 1
ATOM 3781 O O . ALA A 1 497 ? -15.266 -22.488 49.950 1.00 19.91 489 ALA B O 1
ATOM 3783 N N . VAL A 1 498 ? -13.211 -21.834 50.595 1.00 16.35 490 VAL B N 1
ATOM 3784 C CA . VAL A 1 498 ? -12.680 -23.196 50.552 1.00 17.08 490 VAL B CA 1
ATOM 3785 C C . VAL A 1 498 ? -13.406 -24.085 51.554 1.00 23.25 490 VAL B C 1
ATOM 3786 O O . VAL A 1 498 ? -13.702 -25.252 51.273 1.00 23.47 490 VAL B O 1
ATOM 3790 N N . GLY A 1 499 ? -13.704 -23.552 52.734 1.00 22.13 491 GLY B N 1
ATOM 3791 C CA . GLY A 1 499 ? -14.400 -24.309 53.749 1.00 22.74 491 GLY B CA 1
ATOM 3792 C C . GLY A 1 499 ? -15.899 -24.395 53.586 1.00 25.40 491 GLY B C 1
ATOM 3793 O O . GLY A 1 499 ? -16.578 -24.898 54.484 1.00 26.14 491 GLY B O 1
ATOM 3794 N N . VAL A 1 500 ? -16.443 -23.916 52.471 1.00 22.10 492 VAL B N 1
ATOM 3795 C CA . VAL A 1 500 ? -17.875 -23.968 52.198 1.00 21.58 492 VAL B CA 1
ATOM 3796 C C . VAL A 1 500 ? -18.084 -24.956 51.056 1.00 21.14 492 VAL B C 1
ATOM 3797 O O . VAL A 1 500 ? -17.733 -24.672 49.904 1.00 19.89 492 VAL B O 1
ATOM 3801 N N . ARG A 1 501 ? -18.663 -26.111 51.376 1.00 15.78 493 ARG B N 1
ATOM 3802 C CA . ARG A 1 501 ? -18.808 -27.193 50.410 1.00 23.10 493 ARG B CA 1
ATOM 3803 C C . ARG A 1 501 ? -19.661 -26.772 49.216 1.00 23.40 493 ARG B C 1
ATOM 3804 O O . ARG A 1 501 ? -20.536 -25.908 49.316 1.00 21.57 493 ARG B O 1
ATOM 3812 N N . LEU A 1 502 ? -19.384 -27.402 48.075 1.00 20.13 494 LEU B N 1
ATOM 3813 C CA . LEU A 1 502 ? -20.210 -27.262 46.882 1.00 19.18 494 LEU B CA 1
ATOM 3814 C C . LEU A 1 502 ? -21.677 -27.526 47.205 1.00 21.14 494 LEU B C 1
ATOM 3815 O O . LEU A 1 502 ? -22.021 -28.538 47.823 1.00 21.87 494 LEU B O 1
ATOM 3820 N N . THR A 1 503 ? -22.541 -26.615 46.782 1.00 22.06 495 THR B N 1
ATOM 3821 C CA . THR A 1 503 ? -23.948 -26.686 47.157 1.00 26.71 495 THR B CA 1
ATOM 3822 C C . THR A 1 503 ? -24.699 -27.637 46.231 1.00 21.31 495 THR B C 1
ATOM 3823 O O . THR A 1 503 ? -24.698 -27.427 45.013 1.00 26.62 495 THR B O 1
ATOM 3827 N N . PRO A 1 504 ? -25.340 -28.682 46.753 1.00 29.31 496 PRO B N 1
ATOM 3828 C CA . PRO A 1 504 ? -26.214 -29.501 45.905 1.00 26.84 496 PRO B CA 1
ATOM 3829 C C . PRO A 1 504 ? -27.351 -28.663 45.341 1.00 24.88 496 PRO B C 1
ATOM 3830 O O . PRO A 1 504 ? -27.901 -27.795 46.018 1.00 29.66 496 PRO B O 1
ATOM 3834 N N . GLY A 1 505 ? -27.699 -28.934 44.085 1.00 29.10 497 GLY B N 1
ATOM 3835 C CA . GLY A 1 505 ? -28.681 -28.150 43.372 1.00 27.77 497 GLY B CA 1
ATOM 3836 C C . GLY A 1 505 ? -28.112 -27.012 42.554 1.00 30.36 497 GLY B C 1
ATOM 3837 O O . GLY A 1 505 ? -28.847 -26.420 41.752 1.00 31.74 497 GLY B O 1
ATOM 3838 N N . THR A 1 506 ? -26.835 -26.682 42.734 1.00 28.98 498 THR B N 1
ATOM 3839 C CA . THR A 1 506 ? -26.205 -25.646 41.929 1.00 25.76 498 THR B CA 1
ATOM 3840 C C . THR A 1 506 ? -26.267 -26.015 40.451 1.00 26.91 498 THR B C 1
ATOM 3841 O O . THR A 1 506 ? -25.951 -27.143 40.063 1.00 24.97 498 THR B O 1
ATOM 3845 N N . ALA A 1 507 ? -26.692 -25.062 39.628 1.00 25.58 499 ALA B N 1
ATOM 3846 C CA . ALA A 1 507 ? -26.781 -25.278 38.192 1.00 24.66 499 ALA B CA 1
ATOM 3847 C C . ALA A 1 507 ? -25.425 -25.027 37.542 1.00 29.57 499 ALA B C 1
ATOM 3848 O O . ALA A 1 507 ? -24.810 -23.974 37.751 1.00 27.18 499 ALA B O 1
ATOM 3850 N N . LEU A 1 508 ? -24.954 -26.003 36.752 1.00 22.86 500 LEU B N 1
ATOM 3851 C CA . LEU A 1 508 ? -23.656 -25.902 36.105 1.00 24.22 500 LEU B CA 1
ATOM 3852 C C . LEU A 1 508 ? -23.816 -25.634 34.613 1.00 28.54 500 LEU B C 1
ATOM 3853 O O . LEU A 1 508 ? -24.671 -26.246 33.963 1.00 29.83 500 LEU B O 1
ATOM 3858 N N . PRO A 1 509 ? -23.024 -24.731 34.044 1.00 26.32 501 PRO B N 1
ATOM 3859 C CA . PRO A 1 509 ? -23.079 -24.501 32.597 1.00 30.97 501 PRO B CA 1
ATOM 3860 C C . PRO A 1 509 ? -22.557 -25.709 31.840 1.00 32.90 501 PRO B C 1
ATOM 3861 O O . PRO A 1 509 ? -21.878 -26.569 32.421 1.00 27.38 501 PRO B O 1
ATOM 3865 N N . PRO A 1 510 ? -22.870 -25.826 30.553 1.00 33.58 502 PRO B N 1
ATOM 3866 C CA . PRO A 1 510 ? -22.316 -26.924 29.754 1.00 34.87 502 PRO B CA 1
ATOM 3867 C C . PRO A 1 510 ? -20.800 -26.866 29.742 1.00 35.43 502 PRO B C 1
ATOM 3868 O O . PRO A 1 510 ? -20.211 -25.807 29.473 1.00 39.54 502 PRO B O 1
ATOM 3872 N N . PRO A 1 511 ? -20.132 -27.977 30.044 1.00 31.65 503 PRO B N 1
ATOM 3873 C CA . PRO A 1 511 ? -18.670 -27.944 30.172 1.00 31.04 503 PRO B CA 1
ATOM 3874 C C . PRO A 1 511 ? -17.986 -27.722 28.831 1.00 36.99 503 PRO B C 1
ATOM 3875 O O . PRO A 1 511 ? -18.376 -28.291 27.809 1.00 37.43 503 PRO B O 1
ATOM 3879 N N . THR A 1 512 ? -16.957 -26.879 28.848 1.00 35.57 504 THR B N 1
ATOM 3880 C CA . THR A 1 512 ? -16.094 -26.654 27.699 1.00 35.58 504 THR B CA 1
ATOM 3881 C C . THR A 1 512 ? -14.647 -26.827 28.134 1.00 33.49 504 THR B C 1
ATOM 3882 O O . THR A 1 512 ? -14.327 -26.783 29.326 1.00 29.21 504 THR B O 1
ATOM 3886 N N . GLY A 1 513 ? -13.773 -27.027 27.151 1.00 31.55 505 GLY B N 1
ATOM 3887 C CA . GLY A 1 513 ? -12.378 -27.299 27.451 1.00 34.10 505 GLY B CA 1
ATOM 3888 C C . GLY A 1 513 ? -11.685 -26.092 28.062 1.00 31.43 505 GLY B C 1
ATOM 3889 O O . GLY A 1 513 ? -11.970 -24.943 27.721 1.00 34.59 505 GLY B O 1
ATOM 3890 N N . VAL A 1 514 ? -10.760 -26.364 28.983 1.00 31.58 506 VAL B N 1
ATOM 3891 C CA . VAL A 1 514 ? -9.991 -25.331 29.666 1.00 25.75 506 VAL B CA 1
ATOM 3892 C C . VAL A 1 514 ? -8.495 -25.494 29.422 1.00 23.82 506 VAL B C 1
ATOM 3893 O O . VAL A 1 514 ? -7.792 -24.520 29.130 1.00 23.61 506 VAL B O 1
ATOM 3897 N N . PHE A 1 515 ? -7.987 -26.724 29.540 1.00 22.25 507 PHE B N 1
ATOM 3898 C CA . PHE A 1 515 ? -6.561 -27.018 29.417 1.00 22.45 507 PHE B CA 1
ATOM 3899 C C . PHE A 1 515 ? -6.323 -27.857 28.168 1.00 21.26 507 PHE B C 1
ATOM 3900 O O . PHE A 1 515 ? -6.410 -29.091 28.219 1.00 24.22 507 PHE B O 1
ATOM 3908 N N . PRO A 1 516 ? -6.031 -27.246 27.025 1.00 27.31 508 PRO B N 1
ATOM 3909 C CA . PRO A 1 516 ? -5.780 -28.029 25.811 1.00 30.62 508 PRO B CA 1
ATOM 3910 C C . PRO A 1 516 ? -4.383 -28.635 25.802 1.00 29.19 508 PRO B C 1
ATOM 3911 O O . PRO A 1 516 ? -3.457 -28.158 26.463 1.00 27.01 508 PRO B O 1
ATOM 3915 N N . ARG A 1 517 ? -4.249 -29.710 25.026 1.00 24.59 509 ARG B N 1
ATOM 3916 C CA . ARG A 1 517 ? -2.953 -30.340 24.831 1.00 29.38 509 ARG B CA 1
ATOM 3917 C C . ARG A 1 517 ? -2.031 -29.437 24.012 1.00 29.16 509 ARG B C 1
ATOM 3918 O O . ARG A 1 517 ? -2.478 -28.577 23.247 1.00 31.89 509 ARG B O 1
ATOM 3926 N N . TYR A 1 518 ? -0.725 -29.644 24.187 1.00 30.37 510 TYR B N 1
ATOM 3927 C CA . TYR A 1 518 ? 0.263 -28.906 23.412 1.00 32.74 510 TYR B CA 1
ATOM 3928 C C . TYR A 1 518 ? 0.076 -29.164 21.921 1.00 36.37 510 TYR B C 1
ATOM 3929 O O . TYR A 1 518 ? -0.066 -30.310 21.487 1.00 37.42 510 TYR B O 1
ATOM 3938 N N . GLN A 1 519 ? 0.064 -28.087 21.140 1.00 39.26 511 GLN B N 1
ATOM 3939 C CA . GLN A 1 519 ? -0.087 -28.172 19.691 1.00 49.37 511 GLN B CA 1
ATOM 3940 C C . GLN A 1 519 ? 1.219 -27.746 19.037 1.00 52.86 511 GLN B C 1
ATOM 3941 O O . GLN A 1 519 ? 1.530 -26.545 19.001 1.00 58.10 511 GLN B O 1
ATOM 3947 N N . PRO A 1 520 ? 2.018 -28.673 18.519 1.00 53.39 512 PRO B N 1
ATOM 3948 C CA . PRO A 1 520 ? 3.281 -28.294 17.876 1.00 55.90 512 PRO B CA 1
ATOM 3949 C C . PRO A 1 520 ? 3.026 -27.492 16.613 1.00 64.23 512 PRO B C 1
ATOM 3950 O O . PRO A 1 520 ? 2.051 -27.749 15.891 1.00 64.12 512 PRO B O 1
ATOM 3954 N N . PRO A 1 521 ? 3.874 -26.493 16.318 1.00 73.59 513 PRO B N 1
ATOM 3955 C CA . PRO A 1 521 ? 3.755 -25.654 15.119 1.00 75.66 513 PRO B CA 1
ATOM 3956 C C . PRO A 1 521 ? 3.805 -26.462 13.823 1.00 75.09 513 PRO B C 1
ATOM 3957 O O . PRO A 1 521 ? 4.273 -25.943 12.809 1.00 75.91 513 PRO B O 1
ATOM 3961 N N . HIS B 1 4 ? 8.112 -26.733 91.690 1.00 60.17 -4 HIS A N 1
ATOM 3962 C CA . HIS B 1 4 ? 6.871 -26.530 90.949 1.00 52.76 -4 HIS A CA 1
ATOM 3963 C C . HIS B 1 4 ? 6.183 -25.258 91.435 1.00 41.01 -4 HIS A C 1
ATOM 3964 O O . HIS B 1 4 ? 4.968 -25.224 91.659 1.00 35.48 -4 HIS A O 1
ATOM 3971 N N . HIS B 1 5 ? 6.985 -24.211 91.599 1.00 45.38 -3 HIS A N 1
ATOM 3972 C CA . HIS B 1 5 ? 6.525 -22.896 92.035 1.00 37.95 -3 HIS A CA 1
ATOM 3973 C C . HIS B 1 5 ? 6.659 -21.959 90.839 1.00 37.66 -3 HIS A C 1
ATOM 3974 O O . HIS B 1 5 ? 7.725 -21.395 90.585 1.00 27.83 -3 HIS A O 1
ATOM 3981 N N . HIS B 1 6 ? 5.568 -21.813 90.091 1.00 30.50 -2 HIS A N 1
ATOM 3982 C CA . HIS B 1 6 ? 5.493 -20.842 89.012 1.00 34.28 -2 HIS A CA 1
ATOM 3983 C C . HIS B 1 6 ? 4.707 -19.605 89.415 1.00 36.20 -2 HIS A C 1
ATOM 3984 O O . HIS B 1 6 ? 4.396 -18.770 88.560 1.00 31.34 -2 HIS A O 1
ATOM 3991 N N . HIS B 1 7 ? 4.385 -19.474 90.702 1.00 37.73 -1 HIS A N 1
ATOM 3992 C CA . HIS B 1 7 ? 3.684 -18.318 91.240 1.00 44.95 -1 HIS A CA 1
ATOM 3993 C C . HIS B 1 7 ? 4.098 -18.119 92.692 1.00 47.23 -1 HIS A C 1
ATOM 3994 O O . HIS B 1 7 ? 4.422 -19.081 93.397 1.00 52.67 -1 HIS A O 1
ATOM 4001 N N . HIS B 1 8 ? 4.086 -16.859 93.133 1.00 50.03 0 HIS A N 1
ATOM 4002 C CA . HIS B 1 8 ? 4.328 -16.551 94.540 1.00 50.73 0 HIS A CA 1
ATOM 4003 C C . HIS B 1 8 ? 3.408 -15.476 95.104 1.00 51.97 0 HIS A C 1
ATOM 4004 O O . HIS B 1 8 ? 3.381 -15.305 96.328 1.00 54.17 0 HIS A O 1
ATOM 4011 N N . MET B 1 9 ? 2.643 -14.767 94.278 1.00 46.18 1 MET A N 1
ATOM 4012 C CA . MET B 1 9 ? 1.792 -13.671 94.718 1.00 34.21 1 MET A CA 1
ATOM 4013 C C . MET B 1 9 ? 0.349 -14.134 94.897 1.00 26.64 1 MET A C 1
ATOM 4014 O O . MET B 1 9 ? -0.064 -15.175 94.384 1.00 24.93 1 MET A O 1
ATOM 4019 N N . LYS B 1 10 ? -0.417 -13.338 95.635 1.00 28.94 2 LYS A N 1
ATOM 4020 C CA . LYS B 1 10 ? -1.831 -13.637 95.843 1.00 29.66 2 LYS A CA 1
ATOM 4021 C C . LYS B 1 10 ? -2.594 -13.532 94.525 1.00 24.43 2 LYS A C 1
ATOM 4022 O O . LYS B 1 10 ? -2.450 -12.536 93.811 1.00 19.25 2 LYS A O 1
ATOM 4028 N N . PRO B 1 11 ? -3.403 -14.525 94.167 1.00 30.02 3 PRO A N 1
ATOM 4029 C CA . PRO B 1 11 ? -4.120 -14.469 92.890 1.00 27.06 3 PRO A CA 1
ATOM 4030 C C . PRO B 1 11 ? -5.305 -13.519 92.926 1.00 25.32 3 PRO A C 1
ATOM 4031 O O . PRO B 1 11 ? -5.914 -13.275 93.972 1.00 23.58 3 PRO A O 1
ATOM 4035 N N . TYR B 1 12 ? -5.625 -12.984 91.745 1.00 17.26 4 TYR A N 1
ATOM 4036 C CA . TYR B 1 12 ? -6.771 -12.098 91.554 1.00 18.10 4 TYR A CA 1
ATOM 4037 C C . TYR B 1 12 ? -7.393 -12.433 90.206 1.00 21.42 4 TYR A C 1
ATOM 4038 O O . TYR B 1 12 ? -6.779 -12.201 89.160 1.00 15.04 4 TYR A O 1
ATOM 4047 N N . TYR B 1 13 ? -8.604 -12.982 90.233 1.00 17.71 5 TYR A N 1
ATOM 4048 C CA . TYR B 1 13 ? -9.303 -13.442 89.038 1.00 19.20 5 TYR A CA 1
ATOM 4049 C C . TYR B 1 13 ? -10.460 -12.489 88.763 1.00 17.39 5 TYR A C 1
ATOM 4050 O O . TYR B 1 13 ? -11.385 -12.378 89.577 1.00 19.81 5 TYR A O 1
ATOM 4059 N N . VAL B 1 14 ? -10.399 -11.802 87.625 1.00 11.14 6 VAL A N 1
ATOM 4060 C CA . VAL B 1 14 ? -11.376 -10.788 87.256 1.00 9.08 6 VAL A CA 1
ATOM 4061 C C . VAL B 1 14 ? -11.833 -11.051 85.829 1.00 20.58 6 VAL A C 1
ATOM 4062 O O . VAL B 1 14 ? -11.017 -11.359 84.951 1.00 18.80 6 VAL A O 1
ATOM 4066 N N . THR B 1 15 ? -13.144 -10.942 85.602 1.00 14.67 7 THR A N 1
ATOM 4067 C CA . THR B 1 15 ? -13.740 -11.248 84.312 1.00 14.04 7 THR A CA 1
ATOM 4068 C C . THR B 1 15 ? -14.540 -10.065 83.788 1.00 16.12 7 THR A C 1
ATOM 4069 O O . THR B 1 15 ? -15.102 -9.277 84.557 1.00 16.98 7 THR A O 1
ATOM 4073 N N . THR B 1 16 ? -14.589 -9.956 82.466 1.00 17.28 8 THR A N 1
ATOM 4074 C CA . THR B 1 16 ? -15.579 -9.128 81.800 1.00 13.49 8 THR A CA 1
ATOM 4075 C C . THR B 1 16 ? -16.782 -9.990 81.426 1.00 16.66 8 THR A C 1
ATOM 4076 O O . THR B 1 16 ? -16.747 -11.222 81.497 1.00 19.08 8 THR A O 1
ATOM 4080 N N . ALA B 1 17 ? -17.847 -9.328 80.997 1.00 22.09 9 ALA A N 1
ATOM 4081 C CA . ALA B 1 17 ? -19.165 -9.946 80.964 1.00 17.36 9 ALA A CA 1
ATOM 4082 C C . ALA B 1 17 ? -19.325 -10.904 79.789 1.00 20.38 9 ALA A C 1
ATOM 4083 O O . ALA B 1 17 ? -18.679 -10.768 78.745 1.00 19.53 9 ALA A O 1
ATOM 4085 N N . ILE B 1 18 ? -20.213 -11.883 79.978 1.00 25.21 10 ILE A N 1
ATOM 4086 C CA . ILE B 1 18 ? -20.669 -12.712 78.872 1.00 25.20 10 ILE A CA 1
ATOM 4087 C C . ILE B 1 18 ? -21.392 -11.845 77.839 1.00 17.46 10 ILE A C 1
ATOM 4088 O O . ILE B 1 18 ? -21.882 -10.748 78.135 1.00 21.13 10 ILE A O 1
ATOM 4093 N N . ALA B 1 19 ? -21.471 -12.362 76.611 1.00 24.49 11 ALA A N 1
ATOM 4094 C CA . ALA B 1 19 ? -21.998 -11.575 75.498 1.00 30.61 11 ALA A CA 1
ATOM 4095 C C . ALA B 1 19 ? -23.499 -11.341 75.621 1.00 35.05 11 ALA A C 1
ATOM 4096 O O . ALA B 1 19 ? -23.996 -10.273 75.243 1.00 35.63 11 ALA A O 1
ATOM 4098 N N . TYR B 1 20 ? -24.233 -12.326 76.127 1.00 35.31 12 TYR A N 1
ATOM 4099 C CA . TYR B 1 20 ? -25.695 -12.285 76.194 1.00 40.31 12 TYR A CA 1
ATOM 4100 C C . TYR B 1 20 ? -26.231 -10.943 76.704 1.00 31.16 12 TYR A C 1
ATOM 4101 O O . TYR B 1 20 ? -25.649 -10.357 77.615 1.00 36.80 12 TYR A O 1
ATOM 4110 N N . PRO B 1 21 ? -27.354 -10.458 76.139 1.00 33.48 13 PRO A N 1
ATOM 4111 C CA . PRO B 1 21 ? -28.250 -11.051 75.130 1.00 43.35 13 PRO A CA 1
ATOM 4112 C C . PRO B 1 21 ? -27.732 -11.062 73.686 1.00 50.09 13 PRO A C 1
ATOM 4113 O O . PRO B 1 21 ? -28.232 -11.871 72.885 1.00 58.68 13 PRO A O 1
ATOM 4117 N N . ASN B 1 22 ? -26.772 -10.187 73.366 1.00 30.28 14 ASN A N 1
ATOM 4118 C CA . ASN B 1 22 ? -26.238 -10.132 72.009 1.00 33.92 14 ASN A CA 1
ATOM 4119 C C . ASN B 1 22 ? -25.484 -11.407 71.655 1.00 36.85 14 ASN A C 1
ATOM 4120 O O . ASN B 1 22 ? -24.657 -11.899 72.424 1.00 43.41 14 ASN A O 1
ATOM 4125 N N . ALA B 1 23 ? -25.757 -11.941 70.463 1.00 45.49 15 ALA A N 1
ATOM 4126 C CA . ALA B 1 23 ? -24.969 -13.077 69.993 1.00 48.01 15 ALA A CA 1
ATOM 4127 C C . ALA B 1 23 ? -23.515 -12.699 69.740 1.00 48.79 15 ALA A C 1
ATOM 4128 O O . ALA B 1 23 ? -22.645 -13.580 69.741 1.00 53.71 15 ALA A O 1
ATOM 4130 N N . ALA B 1 24 ? -23.233 -11.416 69.530 1.00 38.94 16 ALA A N 1
ATOM 4131 C CA . ALA B 1 24 ? -21.878 -10.968 69.249 1.00 37.51 16 ALA A CA 1
ATOM 4132 C C . ALA B 1 24 ? -21.177 -10.605 70.549 1.00 27.64 16 ALA A C 1
ATOM 4133 O O . ALA B 1 24 ? -21.677 -9.752 71.293 1.00 26.15 16 ALA A O 1
ATOM 4135 N N . PRO B 1 25 ? -20.054 -11.231 70.872 1.00 27.33 17 PRO A N 1
ATOM 4136 C CA . PRO B 1 25 ? -19.248 -10.763 72.002 1.00 27.99 17 PRO A CA 1
ATOM 4137 C C . PRO B 1 25 ? -18.492 -9.491 71.643 1.00 33.47 17 PRO A C 1
ATOM 4138 O O . PRO B 1 25 ? -18.417 -9.074 70.483 1.00 33.43 17 PRO A O 1
ATOM 4142 N N . HIS B 1 26 ? -17.958 -8.854 72.684 1.00 29.74 18 HIS A N 1
ATOM 4143 C CA . HIS B 1 26 ? -17.053 -7.712 72.575 1.00 18.79 18 HIS A CA 1
ATOM 4144 C C . HIS B 1 26 ? -17.740 -6.451 72.063 1.00 16.24 18 HIS A C 1
ATOM 4145 O O . HIS B 1 26 ? -17.471 -5.356 72.564 1.00 17.70 18 HIS A O 1
ATOM 4152 N N . VAL B 1 27 ? -18.622 -6.587 71.070 1.00 24.65 19 VAL A N 1
ATOM 4153 C CA . VAL B 1 27 ? -19.273 -5.426 70.467 1.00 17.74 19 VAL A CA 1
ATOM 4154 C C . VAL B 1 27 ? -20.017 -4.648 71.545 1.00 22.25 19 VAL A C 1
ATOM 4155 O O . VAL B 1 27 ? -20.850 -5.204 72.272 1.00 24.10 19 VAL A O 1
ATOM 4159 N N . GLY B 1 28 ? -19.702 -3.361 71.669 1.00 17.52 20 GLY A N 1
ATOM 4160 C CA . GLY B 1 28 ? -20.316 -2.527 72.683 1.00 23.70 20 GLY A CA 1
ATOM 4161 C C . GLY B 1 28 ? -19.726 -2.638 74.073 1.00 18.73 20 GLY A C 1
ATOM 4162 O O . GLY B 1 28 ? -20.241 -1.999 74.997 1.00 26.32 20 GLY A O 1
ATOM 4163 N N . HIS B 1 29 ? -18.655 -3.414 74.255 1.00 17.92 21 HIS A N 1
ATOM 4164 C CA . HIS B 1 29 ? -18.060 -3.620 75.570 1.00 14.90 21 HIS A CA 1
ATOM 4165 C C . HIS B 1 29 ? -16.737 -2.880 75.746 1.00 13.41 21 HIS A C 1
ATOM 4166 O O . HIS B 1 29 ? -15.997 -3.169 76.690 1.00 16.64 21 HIS A O 1
ATOM 4173 N N . ALA B 1 30 ? -16.422 -1.925 74.865 1.00 18.44 22 ALA A N 1
ATOM 4174 C CA . ALA B 1 30 ? -15.121 -1.260 74.942 1.00 20.38 22 ALA A CA 1
ATOM 4175 C C . ALA B 1 30 ? -14.953 -0.498 76.254 1.00 19.08 22 ALA A C 1
ATOM 4176 O O . ALA B 1 30 ? -13.888 -0.557 76.878 1.00 18.30 22 ALA A O 1
ATOM 4178 N N . TYR B 1 31 ? -15.984 0.244 76.671 1.00 16.27 23 TYR A N 1
ATOM 4179 C CA . TYR B 1 31 ? -15.926 0.960 77.944 1.00 18.09 23 TYR A CA 1
ATOM 4180 C C . TYR B 1 31 ? -15.707 -0.006 79.103 1.00 21.73 23 TYR A C 1
ATOM 4181 O O . TYR B 1 31 ? -14.856 0.230 79.966 1.00 13.60 23 TYR A O 1
ATOM 4190 N N . GLU B 1 32 ? -16.456 -1.111 79.120 1.00 21.28 24 GLU A N 1
ATOM 4191 C CA . GLU B 1 32 ? -16.265 -2.156 80.121 1.00 15.44 24 GLU A CA 1
ATOM 4192 C C . GLU B 1 32 ? -14.842 -2.709 80.093 1.00 20.20 24 GLU A C 1
ATOM 4193 O O . GLU B 1 32 ? -14.227 -2.910 81.147 1.00 17.56 24 GLU A O 1
ATOM 4199 N N . TYR B 1 33 ? -14.308 -2.972 78.896 1.00 16.21 25 TYR A N 1
ATOM 4200 C CA . TYR B 1 33 ? -12.969 -3.548 78.782 1.00 19.59 25 TYR A CA 1
ATOM 4201 C C . TYR B 1 33 ? -11.900 -2.586 79.287 1.00 16.42 25 TYR A C 1
ATOM 4202 O O . TYR B 1 33 ? -10.932 -3.008 79.934 1.00 14.51 25 TYR A O 1
ATOM 4211 N N . ILE B 1 34 ? -12.054 -1.292 78.996 1.00 16.09 26 ILE A N 1
ATOM 4212 C CA . ILE B 1 34 ? -11.064 -0.306 79.427 1.00 16.44 26 ILE A CA 1
ATOM 4213 C C . ILE B 1 34 ? -11.026 -0.224 80.949 1.00 16.64 26 ILE A C 1
ATOM 4214 O O . ILE B 1 34 ? -9.955 -0.259 81.567 1.00 13.45 26 ILE A O 1
ATOM 4219 N N . ALA B 1 35 ? -12.198 -0.124 81.576 1.00 14.68 27 ALA A N 1
ATOM 4220 C CA . ALA B 1 35 ? -12.252 -0.021 83.029 1.00 9.99 27 ALA A CA 1
ATOM 4221 C C . ALA B 1 35 ? -11.680 -1.267 83.691 1.00 11.02 27 ALA A C 1
ATOM 4222 O O . ALA B 1 35 ? -10.894 -1.173 84.642 1.00 18.14 27 ALA A O 1
ATOM 4224 N N . THR B 1 36 ? -12.080 -2.450 83.214 1.00 14.50 28 THR A N 1
ATOM 4225 C CA . THR B 1 36 ? -11.585 -3.690 83.806 1.00 15.32 28 THR A CA 1
ATOM 4226 C C . THR B 1 36 ? -10.092 -3.860 83.572 1.00 15.07 28 THR A C 1
ATOM 4227 O O . THR B 1 36 ? -9.387 -4.393 84.435 1.00 15.72 28 THR A O 1
ATOM 4231 N N . ASP B 1 37 ? -9.597 -3.413 82.414 1.00 17.65 29 ASP A N 1
ATOM 4232 C CA . ASP B 1 37 ? -8.163 -3.469 82.146 1.00 17.57 29 ASP A CA 1
ATOM 4233 C C . ASP B 1 37 ? -7.380 -2.597 83.119 1.00 14.71 29 ASP A C 1
ATOM 4234 O O . ASP B 1 37 ? -6.306 -2.989 83.587 1.00 15.19 29 ASP A O 1
ATOM 4239 N N . ALA B 1 38 ? -7.893 -1.403 83.431 1.00 15.86 30 ALA A N 1
ATOM 4240 C CA . ALA B 1 38 ? -7.206 -0.548 84.396 1.00 18.68 30 ALA A CA 1
ATOM 4241 C C . ALA B 1 38 ? -7.181 -1.196 85.774 1.00 16.89 30 ALA A C 1
ATOM 4242 O O . ALA B 1 38 ? -6.181 -1.108 86.493 1.00 15.18 30 ALA A O 1
ATOM 4244 N N . ILE B 1 39 ? -8.273 -1.861 86.154 1.00 14.88 31 ILE A N 1
ATOM 4245 C CA . ILE B 1 39 ? -8.306 -2.590 87.418 1.00 15.91 31 ILE A CA 1
ATOM 4246 C C . ILE B 1 39 ? -7.296 -3.727 87.405 1.00 16.12 31 ILE A C 1
ATOM 4247 O O . ILE B 1 39 ? -6.568 -3.941 88.384 1.00 15.91 31 ILE A O 1
ATOM 4252 N N . ALA B 1 40 ? -7.233 -4.473 86.300 1.00 14.62 32 ALA A N 1
ATOM 4253 C CA . ALA B 1 40 ? -6.279 -5.575 86.220 1.00 13.46 32 ALA A CA 1
ATOM 4254 C C . ALA B 1 40 ? -4.841 -5.068 86.238 1.00 13.15 32 ALA A C 1
ATOM 4255 O O . ALA B 1 40 ? -3.986 -5.639 86.926 1.00 15.89 32 ALA A O 1
ATOM 4257 N N . ARG B 1 41 ? -4.555 -3.994 85.496 1.00 14.32 33 ARG A N 1
ATOM 4258 C CA . ARG B 1 41 ? -3.201 -3.445 85.475 1.00 21.72 33 ARG A CA 1
ATOM 4259 C C . ARG B 1 41 ? -2.789 -2.936 86.852 1.00 21.86 33 ARG A C 1
ATOM 4260 O O . ARG B 1 41 ? -1.627 -3.072 87.254 1.00 20.11 33 ARG A O 1
ATOM 4268 N N . PHE B 1 42 ? -3.729 -2.340 87.588 1.00 13.29 34 PHE A N 1
ATOM 4269 C CA . PHE B 1 42 ? -3.420 -1.871 88.934 1.00 13.57 34 PHE A CA 1
ATOM 4270 C C . PHE B 1 42 ? -3.060 -3.035 89.843 1.00 13.93 34 PHE A C 1
ATOM 4271 O O . PHE B 1 42 ? -2.154 -2.929 90.676 1.00 19.11 34 PHE A O 1
ATOM 4279 N N . LYS B 1 43 ? -3.754 -4.161 89.691 1.00 12.19 35 LYS A N 1
ATOM 4280 C CA . LYS B 1 43 ? -3.467 -5.309 90.539 1.00 16.52 35 LYS A CA 1
ATOM 4281 C C . LYS B 1 43 ? -2.123 -5.938 90.185 1.00 17.02 35 LYS A C 1
ATOM 4282 O O . LYS B 1 43 ? -1.391 -6.384 91.075 1.00 18.34 35 LYS A O 1
ATOM 4288 N N . ARG B 1 44 ? -1.772 -5.970 88.895 1.00 19.41 36 ARG A N 1
ATOM 4289 C CA . ARG B 1 44 ? -0.465 -6.497 88.499 1.00 17.21 36 ARG A CA 1
ATOM 4290 C C . ARG B 1 44 ? 0.662 -5.661 89.083 1.00 21.84 36 ARG A C 1
ATOM 4291 O O . ARG B 1 44 ? 1.688 -6.198 89.517 1.00 20.82 36 ARG A O 1
ATOM 4299 N N . LEU B 1 45 ? 0.489 -4.341 89.098 1.00 18.64 37 LEU A N 1
ATOM 4300 C CA . LEU B 1 45 ? 1.509 -3.463 89.649 1.00 20.70 37 LEU A CA 1
ATOM 4301 C C . LEU B 1 45 ? 1.574 -3.546 91.167 1.00 20.96 37 LEU A C 1
ATOM 4302 O O . LEU B 1 45 ? 2.586 -3.146 91.754 1.00 19.76 37 LEU A O 1
ATOM 4307 N N . ASP B 1 46 ? 0.527 -4.070 91.809 1.00 19.23 38 ASP A N 1
ATOM 4308 C CA . ASP B 1 46 ? 0.426 -4.126 93.262 1.00 19.53 38 ASP A CA 1
ATOM 4309 C C . ASP B 1 46 ? 0.717 -5.521 93.813 1.00 20.58 38 ASP A C 1
ATOM 4310 O O . ASP B 1 46 ? 0.212 -5.881 94.882 1.00 24.36 38 ASP A O 1
ATOM 4315 N N . ARG B 1 47 ? 1.515 -6.310 93.091 1.00 18.97 39 ARG A N 1
ATOM 4316 C CA . ARG B 1 47 ? 2.000 -7.611 93.559 1.00 29.99 39 ARG A CA 1
ATOM 4317 C C . ARG B 1 47 ? 0.862 -8.620 93.713 1.00 28.32 39 ARG A C 1
ATOM 4318 O O . ARG B 1 47 ? 0.745 -9.316 94.723 1.00 23.96 39 ARG A O 1
ATOM 4326 N N . TYR B 1 48 ? 0.020 -8.701 92.688 1.00 20.47 40 TYR A N 1
ATOM 4327 C CA . TYR B 1 48 ? -0.998 -9.736 92.595 1.00 20.44 40 TYR A CA 1
ATOM 4328 C C . TYR B 1 48 ? -0.715 -10.608 91.383 1.00 18.05 40 TYR A C 1
ATOM 4329 O O . TYR B 1 48 ? -0.171 -10.138 90.380 1.00 20.86 40 TYR A O 1
ATOM 4338 N N . ASP B 1 49 ? -1.084 -11.883 91.487 1.00 20.09 41 ASP A N 1
ATOM 4339 C CA . ASP B 1 49 ? -1.072 -12.795 90.343 1.00 21.94 41 ASP A CA 1
ATOM 4340 C C . ASP B 1 49 ? -2.424 -12.677 89.652 1.00 20.32 41 ASP A C 1
ATOM 4341 O O . ASP B 1 49 ? -3.399 -13.316 90.052 1.00 22.65 41 ASP A O 1
ATOM 4346 N N . VAL B 1 50 ? -2.481 -11.871 88.605 1.00 21.22 42 VAL A N 1
ATOM 4347 C CA . VAL B 1 50 ? -3.748 -11.476 88.003 1.00 20.97 42 VAL A CA 1
ATOM 4348 C C . VAL B 1 50 ? -4.091 -12.420 86.859 1.00 18.27 42 VAL A C 1
ATOM 4349 O O . VAL B 1 50 ? -3.244 -12.720 86.011 1.00 21.20 42 VAL A O 1
ATOM 4353 N N . ARG B 1 51 ? -5.333 -12.901 86.848 1.00 17.11 43 ARG A N 1
ATOM 4354 C CA . ARG B 1 51 ? -5.903 -13.637 85.723 1.00 16.65 43 ARG A CA 1
ATOM 4355 C C . ARG B 1 51 ? -7.096 -12.829 85.231 1.00 20.46 43 ARG A C 1
ATOM 4356 O O . ARG B 1 51 ? -8.131 -12.769 85.906 1.00 19.02 43 ARG A O 1
ATOM 4364 N N . PHE B 1 52 ? -6.940 -12.203 84.063 1.00 19.99 44 PHE A N 1
ATOM 4365 C CA . PHE B 1 52 ? -7.879 -11.223 83.516 1.00 16.43 44 PHE A CA 1
ATOM 4366 C C . PHE B 1 52 ? -8.428 -11.816 82.220 1.00 18.59 44 PHE A C 1
ATOM 4367 O O . PHE B 1 52 ? -7.725 -11.845 81.205 1.00 15.12 44 PHE A O 1
ATOM 4375 N N . LEU B 1 53 ? -9.677 -12.299 82.251 1.00 13.01 45 LEU A N 1
ATOM 4376 C CA . LEU B 1 53 ? -10.257 -13.038 81.134 1.00 21.96 45 LEU A CA 1
ATOM 4377 C C . LEU B 1 53 ? -11.591 -12.439 80.703 1.00 21.10 45 LEU A C 1
ATOM 4378 O O . LEU B 1 53 ? -12.295 -11.801 81.489 1.00 20.95 45 LEU A O 1
ATOM 4383 N N . THR B 1 54 ? -11.937 -12.668 79.435 1.00 18.84 46 THR A N 1
ATOM 4384 C CA . THR B 1 54 ? -13.276 -12.372 78.948 1.00 18.24 46 THR A CA 1
ATOM 4385 C C . THR B 1 54 ? -14.260 -13.428 79.441 1.00 24.53 46 THR A C 1
ATOM 4386 O O . THR B 1 54 ? -13.887 -14.552 79.789 1.00 25.96 46 THR A O 1
ATOM 4390 N N . GLY B 1 55 ? -15.535 -13.053 79.469 1.00 23.15 47 GLY A N 1
ATOM 4391 C CA . GLY B 1 55 ? -16.584 -14.001 79.775 1.00 24.67 47 GLY A CA 1
ATOM 4392 C C . GLY B 1 55 ? -17.034 -14.819 78.592 1.00 30.69 47 GLY A C 1
ATOM 4393 O O . GLY B 1 55 ? -18.032 -15.541 78.669 1.00 32.37 47 GLY A O 1
ATOM 4394 N N . THR B 1 56 ? -16.313 -14.722 77.486 1.00 28.65 48 THR A N 1
ATOM 4395 C CA . THR B 1 56 ? -16.665 -15.390 76.248 1.00 32.96 48 THR A CA 1
ATOM 4396 C C . THR B 1 56 ? -15.738 -16.572 76.015 1.00 37.51 48 THR A C 1
ATOM 4397 O O . THR B 1 56 ? -14.689 -16.707 76.650 1.00 40.98 48 THR A O 1
ATOM 4401 N N . ASP B 1 57 ? -16.128 -17.421 75.077 1.00 41.17 49 ASP A N 1
ATOM 4402 C CA . ASP B 1 57 ? -15.353 -18.621 74.802 1.00 48.20 49 ASP A CA 1
ATOM 4403 C C . ASP B 1 57 ? -14.652 -18.530 73.447 1.00 50.33 49 ASP A C 1
ATOM 4404 O O . ASP B 1 57 ? -13.469 -18.187 73.367 1.00 53.92 49 ASP A O 1
ATOM 4409 N N . GLY B 1 71 ? -23.553 -24.247 61.686 1.00 47.97 63 GLY A N 1
ATOM 4410 C CA . GLY B 1 71 ? -23.242 -24.351 60.272 1.00 49.73 63 GLY A CA 1
ATOM 4411 C C . GLY B 1 71 ? -22.438 -23.184 59.733 1.00 51.90 63 GLY A C 1
ATOM 4412 O O . GLY B 1 71 ? -21.578 -22.636 60.423 1.00 51.89 63 GLY A O 1
ATOM 4413 N N . VAL B 1 72 ? -22.722 -22.809 58.483 1.00 50.74 64 VAL A N 1
ATOM 4414 C CA . VAL B 1 72 ? -22.008 -21.687 57.865 1.00 48.85 64 VAL A CA 1
ATOM 4415 C C . VAL B 1 72 ? -22.258 -20.375 58.595 1.00 48.34 64 VAL A C 1
ATOM 4416 O O . VAL B 1 72 ? -21.293 -19.628 58.823 1.00 47.02 64 VAL A O 1
ATOM 4420 N N . PRO B 1 73 ? -23.488 -20.017 58.990 1.00 46.90 65 PRO A N 1
ATOM 4421 C CA . PRO B 1 73 ? -23.676 -18.725 59.672 1.00 48.16 65 PRO A CA 1
ATOM 4422 C C . PRO B 1 73 ? -22.888 -18.582 60.965 1.00 55.24 65 PRO A C 1
ATOM 4423 O O . PRO B 1 73 ? -22.588 -17.449 61.355 1.00 56.39 65 PRO A O 1
ATOM 4427 N N . THR B 1 74 ? -22.534 -19.681 61.636 1.00 59.04 66 THR A N 1
ATOM 4428 C CA . THR B 1 74 ? -21.844 -19.594 62.919 1.00 55.98 66 THR A CA 1
ATOM 4429 C C . THR B 1 74 ? -20.323 -19.620 62.781 1.00 49.14 66 THR A C 1
ATOM 4430 O O . THR B 1 74 ? -19.621 -19.163 63.691 1.00 56.02 66 THR A O 1
ATOM 4434 N N . ALA B 1 75 ? -19.795 -20.108 61.658 1.00 42.38 67 ALA A N 1
ATOM 4435 C CA . ALA B 1 75 ? -18.346 -20.195 61.502 1.00 47.91 67 ALA A CA 1
ATOM 4436 C C . ALA B 1 75 ? -17.730 -18.848 61.138 1.00 58.44 67 ALA A C 1
ATOM 4437 O O . ALA B 1 75 ? -16.727 -18.433 61.738 1.00 66.54 67 ALA A O 1
ATOM 4439 N N . ALA B 1 76 ? -18.302 -18.157 60.142 1.00 54.75 68 ALA A N 1
ATOM 4440 C CA . ALA B 1 76 ? -17.741 -16.873 59.738 1.00 47.36 68 ALA A CA 1
ATOM 4441 C C . ALA B 1 76 ? -18.091 -15.783 60.742 1.00 39.61 68 ALA A C 1
ATOM 4442 O O . ALA B 1 76 ? -17.388 -14.772 60.835 1.00 32.23 68 ALA A O 1
ATOM 4444 N N . LEU B 1 77 ? -19.165 -15.974 61.509 1.00 38.22 69 LEU A N 1
ATOM 4445 C CA . LEU B 1 77 ? -19.430 -15.068 62.617 1.00 44.42 69 LEU A CA 1
ATOM 4446 C C . LEU B 1 77 ? -18.364 -15.205 63.691 1.00 44.26 69 LEU A C 1
ATOM 4447 O O . LEU B 1 77 ? -18.122 -14.257 64.445 1.00 41.38 69 LEU A O 1
ATOM 4452 N N . ALA B 1 78 ? -17.707 -16.367 63.769 1.00 43.77 70 ALA A N 1
ATOM 4453 C CA . ALA B 1 78 ? -16.599 -16.523 64.704 1.00 48.54 70 ALA A CA 1
ATOM 4454 C C . ALA B 1 78 ? -15.343 -15.835 64.191 1.00 45.27 70 ALA A C 1
ATOM 4455 O O . ALA B 1 78 ? -14.494 -15.418 64.987 1.00 42.06 70 ALA A O 1
ATOM 4457 N N . ARG B 1 79 ? -15.211 -15.698 62.869 1.00 42.06 71 ARG A N 1
ATOM 4458 C CA . ARG B 1 79 ? -14.108 -14.917 62.322 1.00 37.80 71 ARG A CA 1
ATOM 4459 C C . ARG B 1 79 ? -14.294 -13.433 62.608 1.00 32.88 71 ARG A C 1
ATOM 4460 O O . ARG B 1 79 ? -13.324 -12.729 62.912 1.00 28.13 71 ARG A O 1
ATOM 4468 N N . ARG B 1 80 ? -15.532 -12.940 62.503 1.00 29.74 72 ARG A N 1
ATOM 4469 C CA . ARG B 1 80 ? -15.810 -11.546 62.840 1.00 29.59 72 ARG A CA 1
ATOM 4470 C C . ARG B 1 80 ? -15.519 -11.264 64.310 1.00 29.21 72 ARG A C 1
ATOM 4471 O O . ARG B 1 80 ? -14.948 -10.219 64.648 1.00 29.84 72 ARG A O 1
ATOM 4479 N N . ASN B 1 81 ? -15.901 -12.187 65.200 1.00 28.73 73 ASN A N 1
ATOM 4480 C CA . ASN B 1 81 ? -15.643 -11.997 66.627 1.00 27.03 73 ASN A CA 1
ATOM 4481 C C . ASN B 1 81 ? -14.149 -11.883 66.913 1.00 32.04 73 ASN A C 1
ATOM 4482 O O . ASN B 1 81 ? -13.723 -11.026 67.697 1.00 33.59 73 ASN A O 1
ATOM 4487 N N . SER B 1 82 ? -13.337 -12.740 66.287 1.00 26.81 74 SER A N 1
ATOM 4488 C CA . SER B 1 82 ? -11.888 -12.651 66.455 1.00 32.61 74 SER A CA 1
ATOM 4489 C C . SER B 1 82 ? -11.342 -11.334 65.914 1.00 34.55 74 SER A C 1
ATOM 4490 O O . SER B 1 82 ? -10.436 -10.739 66.513 1.00 31.44 74 SER A O 1
ATOM 4493 N N . ASP B 1 83 ? -11.869 -10.870 64.774 1.00 29.21 75 ASP A N 1
ATOM 4494 C CA . ASP B 1 83 ? -11.434 -9.592 64.213 1.00 28.97 75 ASP A CA 1
ATOM 4495 C C . ASP B 1 83 ? -11.785 -8.435 65.140 1.00 20.60 75 ASP A C 1
ATOM 4496 O O . ASP B 1 83 ? -10.964 -7.540 65.374 1.00 21.86 75 ASP A O 1
ATOM 4501 N N . VAL B 1 84 ? -13.015 -8.422 65.659 1.00 16.00 76 VAL A N 1
ATOM 4502 C CA . VAL B 1 84 ? -13.428 -7.349 66.560 1.00 20.90 76 VAL A CA 1
ATOM 4503 C C . VAL B 1 84 ? -12.598 -7.383 67.835 1.00 24.44 76 VAL A C 1
ATOM 4504 O O . VAL B 1 84 ? -12.165 -6.341 68.343 1.00 22.98 76 VAL A O 1
ATOM 4508 N N . PHE B 1 85 ? -12.342 -8.585 68.356 1.00 24.85 77 PHE A N 1
ATOM 4509 C CA . PHE B 1 85 ? -11.591 -8.716 69.600 1.00 28.86 77 PHE A CA 1
ATOM 4510 C C . PHE B 1 85 ? -10.162 -8.208 69.443 1.00 26.63 77 PHE A C 1
ATOM 4511 O O . PHE B 1 85 ? -9.674 -7.439 70.280 1.00 21.04 77 PHE A O 1
ATOM 4519 N N . GLN B 1 86 ? -9.471 -8.623 68.376 1.00 27.98 78 GLN A N 1
ATOM 4520 C CA . GLN B 1 86 ? -8.076 -8.220 68.231 1.00 24.01 78 GLN A CA 1
ATOM 4521 C C . GLN B 1 86 ? -7.965 -6.728 67.953 1.00 23.88 78 GLN A C 1
ATOM 4522 O O . GLN B 1 86 ? -7.057 -6.062 68.461 1.00 23.15 78 GLN A O 1
ATOM 4528 N N . ARG B 1 87 ? -8.890 -6.182 67.162 1.00 24.84 79 ARG A N 1
ATOM 4529 C CA . ARG B 1 87 ? -8.869 -4.748 66.897 1.00 27.51 79 ARG A CA 1
ATOM 4530 C C . ARG B 1 87 ? -9.153 -3.949 68.161 1.00 21.86 79 ARG A C 1
ATOM 4531 O O . ARG B 1 87 ? -8.494 -2.937 68.425 1.00 22.17 79 ARG A O 1
ATOM 4539 N N . MET B 1 88 ? -10.142 -4.378 68.944 1.00 21.93 80 MET A N 1
ATOM 4540 C CA . MET B 1 88 ? -10.448 -3.679 70.185 1.00 19.86 80 MET A CA 1
ATOM 4541 C C . MET B 1 88 ? -9.298 -3.802 71.174 1.00 21.49 80 MET A C 1
ATOM 4542 O O . MET B 1 88 ? -8.921 -2.819 71.825 1.00 21.90 80 MET A O 1
ATOM 4547 N N . GLN B 1 89 ? -8.711 -4.995 71.279 1.00 18.73 81 GLN A N 1
ATOM 4548 C CA . GLN B 1 89 ? -7.582 -5.185 72.184 1.00 27.23 81 GLN A CA 1
ATOM 4549 C C . GLN B 1 89 ? -6.409 -4.287 71.804 1.00 28.63 81 GLN A C 1
ATOM 4550 O O . GLN B 1 89 ? -5.742 -3.723 72.679 1.00 22.09 81 GLN A O 1
ATOM 4556 N N . GLU B 1 90 ? -6.159 -4.118 70.504 1.00 29.46 82 GLU A N 1
ATOM 4557 C CA . GLU B 1 90 ? -5.029 -3.306 70.060 1.00 29.54 82 GLU A CA 1
ATOM 4558 C C . GLU B 1 90 ? -5.325 -1.812 70.158 1.00 25.39 82 GLU A C 1
ATOM 4559 O O . GLU B 1 90 ? -4.489 -1.038 70.642 1.00 24.94 82 GLU A O 1
ATOM 4565 N N . ALA B 1 91 ? -6.503 -1.386 69.689 1.00 25.35 83 ALA A N 1
ATOM 4566 C CA . ALA B 1 91 ? -6.824 0.040 69.665 1.00 22.24 83 ALA A CA 1
ATOM 4567 C C . ALA B 1 91 ? -6.890 0.635 71.066 1.00 25.35 83 ALA A C 1
ATOM 4568 O O . ALA B 1 91 ? -6.522 1.800 71.266 1.00 23.67 83 ALA A O 1
ATOM 4570 N N . LEU B 1 92 ? -7.346 -0.138 72.046 1.00 19.90 84 LEU A N 1
ATOM 4571 C CA . LEU B 1 92 ? -7.504 0.359 73.403 1.00 18.01 84 LEU A CA 1
ATOM 4572 C C . LEU B 1 92 ? -6.454 -0.177 74.362 1.00 20.54 84 LEU A C 1
ATOM 4573 O O . LEU B 1 92 ? -6.507 0.146 75.556 1.00 17.57 84 LEU A O 1
ATOM 4578 N N . ASN B 1 93 ? -5.511 -0.983 73.870 1.00 18.69 85 ASN A N 1
ATOM 4579 C CA . ASN B 1 93 ? -4.452 -1.615 74.660 1.00 19.32 85 ASN A CA 1
ATOM 4580 C C . ASN B 1 93 ? -5.012 -2.338 75.886 1.00 18.60 85 ASN A C 1
ATOM 4581 O O . ASN B 1 93 ? -4.690 -2.027 77.034 1.00 19.67 85 ASN A O 1
ATOM 4586 N N . ILE B 1 94 ? -5.851 -3.334 75.618 1.00 18.76 86 ILE A N 1
ATOM 4587 C CA . ILE B 1 94 ? -6.421 -4.175 76.662 1.00 19.54 86 ILE A CA 1
ATOM 4588 C C . ILE B 1 94 ? -5.516 -5.382 76.851 1.00 18.35 86 ILE A C 1
ATOM 4589 O O . ILE B 1 94 ? -5.121 -6.036 75.879 1.00 30.54 86 ILE A O 1
ATOM 4594 N N . SER B 1 95 ? -5.181 -5.679 78.100 1.00 17.66 87 SER A N 1
ATOM 4595 C CA . SER B 1 95 ? -4.214 -6.733 78.379 1.00 21.77 87 SER A CA 1
ATOM 4596 C C . SER B 1 95 ? -4.872 -7.980 78.960 1.00 17.92 87 SER A C 1
ATOM 4597 O O . SER B 1 95 ? -4.466 -8.453 80.027 1.00 19.63 87 SER A O 1
ATOM 4600 N N . PHE B 1 96 ? -5.884 -8.519 78.273 1.00 15.24 88 PHE A N 1
ATOM 4601 C CA . PHE B 1 96 ? -6.452 -9.804 78.665 1.00 13.88 88 PHE A CA 1
ATOM 4602 C C . PHE B 1 96 ? -5.364 -10.866 78.742 1.00 25.19 88 PHE A C 1
ATOM 4603 O O . PHE B 1 96 ? -4.446 -10.897 77.919 1.00 23.69 88 PHE A O 1
ATOM 4611 N N . ASP B 1 97 ? -5.477 -11.748 79.731 1.00 18.03 89 ASP A N 1
ATOM 4612 C CA . ASP B 1 97 ? -4.571 -12.880 79.822 1.00 19.74 89 ASP A CA 1
ATOM 4613 C C . ASP B 1 97 ? -4.957 -13.957 78.811 1.00 20.67 89 ASP A C 1
ATOM 4614 O O . ASP B 1 97 ? -6.098 -14.040 78.349 1.00 19.81 89 ASP A O 1
ATOM 4619 N N . ARG B 1 98 ? -3.979 -14.789 78.470 1.00 24.32 90 ARG A N 1
ATOM 4620 C CA . ARG B 1 98 ? -4.111 -15.773 77.403 1.00 27.11 90 ARG A CA 1
ATOM 4621 C C . ARG B 1 98 ? -4.707 -17.063 77.958 1.00 33.50 90 ARG A C 1
ATOM 4622 O O . ARG B 1 98 ? -4.141 -17.675 78.870 1.00 38.02 90 ARG A O 1
ATOM 4630 N N . PHE B 1 99 ? -5.845 -17.473 77.399 1.00 27.89 91 PHE A N 1
ATOM 4631 C CA . PHE B 1 99 ? -6.550 -18.666 77.846 1.00 36.68 91 PHE A CA 1
ATOM 4632 C C . PHE B 1 99 ? -6.084 -19.882 77.052 1.00 41.72 91 PHE A C 1
ATOM 4633 O O . PHE B 1 99 ? -5.983 -19.831 75.821 1.00 44.58 91 PHE A O 1
ATOM 4641 N N . ILE B 1 100 ? -5.806 -20.971 77.762 1.00 36.05 92 ILE A N 1
ATOM 4642 C CA . ILE B 1 100 ? -5.360 -22.222 77.162 1.00 37.92 92 ILE A CA 1
ATOM 4643 C C . ILE B 1 100 ? -6.575 -23.118 76.978 1.00 42.21 92 ILE A C 1
ATOM 4644 O O . ILE B 1 100 ? -7.235 -23.493 77.955 1.00 43.67 92 ILE A O 1
ATOM 4649 N N . ARG B 1 101 ? -6.870 -23.472 75.733 1.00 47.03 93 ARG A N 1
ATOM 4650 C CA . ARG B 1 101 ? -8.030 -24.300 75.444 1.00 47.06 93 ARG A CA 1
ATOM 4651 C C . ARG B 1 101 ? -7.741 -25.757 75.778 1.00 44.48 93 ARG A C 1
ATOM 4652 O O . ARG B 1 101 ? -6.639 -26.259 75.542 1.00 37.45 93 ARG A O 1
ATOM 4660 N N . THR B 1 102 ? -8.742 -26.432 76.338 1.00 45.61 94 THR A N 1
ATOM 4661 C CA . THR B 1 102 ? -8.616 -27.814 76.770 1.00 45.55 94 THR A CA 1
ATOM 4662 C C . THR B 1 102 ? -9.707 -28.654 76.117 1.00 46.49 94 THR A C 1
ATOM 4663 O O . THR B 1 102 ? -10.593 -28.141 75.428 1.00 41.28 94 THR A O 1
ATOM 4667 N N . THR B 1 103 ? -9.629 -29.969 76.346 1.00 47.70 95 THR A N 1
ATOM 4668 C CA . THR B 1 103 ? -10.663 -30.872 75.849 1.00 46.47 95 THR A CA 1
ATOM 4669 C C . THR B 1 103 ? -12.003 -30.597 76.519 1.00 42.79 95 THR A C 1
ATOM 4670 O O . THR B 1 103 ? -13.048 -30.614 75.859 1.00 46.28 95 THR A O 1
ATOM 4674 N N . ASP B 1 104 ? -11.989 -30.334 77.830 1.00 40.89 96 ASP A N 1
ATOM 4675 C CA . ASP B 1 104 ? -13.229 -30.070 78.555 1.00 47.40 96 ASP A CA 1
ATOM 4676 C C . ASP B 1 104 ? -13.924 -28.814 78.041 1.00 46.44 96 ASP A C 1
ATOM 4677 O O . ASP B 1 104 ? -15.152 -28.794 77.890 1.00 41.40 96 ASP A O 1
ATOM 4682 N N . ALA B 1 105 ? -13.158 -27.756 77.766 1.00 44.64 97 ALA A N 1
ATOM 4683 C CA . ALA B 1 105 ? -13.762 -26.513 77.296 1.00 47.03 97 ALA A CA 1
ATOM 4684 C C . ALA B 1 105 ? -14.402 -26.686 75.922 1.00 46.69 97 ALA A C 1
ATOM 4685 O O . ALA B 1 105 ? -15.488 -26.151 75.665 1.00 49.37 97 ALA A O 1
ATOM 4687 N N . ASP B 1 106 ? -13.749 -27.435 75.027 1.00 42.13 98 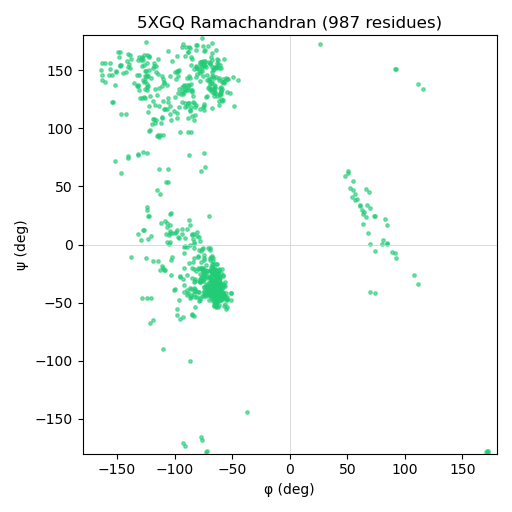ASP A N 1
ATOM 4688 C CA . ASP B 1 106 ? -14.300 -27.647 73.692 1.00 47.30 98 ASP A CA 1
ATOM 4689 C C . ASP B 1 106 ? -15.651 -28.349 73.740 1.00 40.46 98 ASP A C 1
ATOM 4690 O O . ASP B 1 106 ? -16.507 -28.109 72.880 1.00 40.36 98 ASP A O 1
ATOM 4695 N N . HIS B 1 107 ? -15.865 -29.208 74.737 1.00 37.97 99 HIS A N 1
ATOM 4696 C CA . HIS B 1 107 ? -17.085 -29.996 74.847 1.00 44.77 99 HIS A CA 1
ATOM 4697 C C . HIS B 1 107 ? -18.038 -29.463 75.913 1.00 41.77 99 HIS A C 1
ATOM 4698 O O . HIS B 1 107 ? -18.944 -30.188 76.337 1.00 44.42 99 HIS A O 1
ATOM 4705 N N . HIS B 1 108 ? -17.849 -28.217 76.355 1.00 34.55 100 HIS A N 1
ATOM 4706 C CA . HIS B 1 108 ? -18.761 -27.559 77.295 1.00 30.07 100 HIS A CA 1
ATOM 4707 C C . HIS B 1 108 ? -18.967 -28.393 78.558 1.00 34.11 100 HIS A C 1
ATOM 4708 O O . HIS B 1 108 ? -20.077 -28.500 79.085 1.00 33.59 100 HIS A O 1
ATOM 4715 N N . GLU B 1 109 ? -17.882 -28.992 79.052 1.00 30.55 101 GLU A N 1
ATOM 4716 C CA . GLU B 1 109 ? -17.991 -29.869 80.210 1.00 31.05 101 GLU A CA 1
ATOM 4717 C C . GLU B 1 109 ? -18.341 -29.113 81.487 1.00 32.30 101 GLU A C 1
ATOM 4718 O O . GLU B 1 109 ? -18.874 -29.721 82.423 1.00 29.31 101 GLU A O 1
ATOM 4724 N N . ALA B 1 110 ? -18.064 -27.807 81.547 1.00 30.28 102 ALA A N 1
ATOM 4725 C CA . ALA B 1 110 ? -18.393 -27.040 82.744 1.00 29.12 102 ALA A CA 1
ATOM 4726 C C . ALA B 1 110 ? -19.902 -26.946 82.942 1.00 20.17 102 ALA A C 1
ATOM 4727 O O . ALA B 1 110 ? -20.408 -27.154 84.051 1.00 20.61 102 ALA A O 1
ATOM 4729 N N . SER B 1 111 ? -20.640 -26.633 81.877 1.00 17.61 103 SER A N 1
ATOM 4730 C CA . SER B 1 111 ? -22.087 -26.500 82.011 1.00 22.46 103 SER A CA 1
ATOM 4731 C C . SER B 1 111 ? -22.746 -27.857 82.224 1.00 27.35 103 SER A C 1
ATOM 4732 O O . SER B 1 111 ? -23.735 -27.964 82.957 1.00 22.14 103 SER A O 1
ATOM 4735 N N . LYS B 1 112 ? -22.208 -28.905 81.596 1.00 25.37 104 LYS A N 1
ATOM 4736 C CA . LYS B 1 112 ? -22.710 -30.252 81.842 1.00 23.17 104 LYS A CA 1
ATOM 4737 C C . LYS B 1 112 ? -22.482 -30.666 83.290 1.00 24.22 104 LYS A C 1
ATOM 4738 O O . LYS B 1 112 ? -23.367 -31.255 83.924 1.00 22.64 104 LYS A O 1
ATOM 4744 N N . GLU B 1 113 ? -21.302 -30.360 83.834 1.00 17.02 105 GLU A N 1
ATOM 4745 C CA . GLU B 1 113 ? -21.027 -30.723 85.220 1.00 21.52 105 GLU A CA 1
ATOM 4746 C C . GLU B 1 113 ? -21.867 -29.893 86.181 1.00 27.70 105 GLU A C 1
ATOM 4747 O O . GLU B 1 113 ? -22.351 -30.412 87.195 1.00 27.42 105 GLU A O 1
ATOM 4753 N N . LEU B 1 114 ? -22.065 -28.607 85.871 1.00 22.48 106 LEU A N 1
ATOM 4754 C CA . LEU B 1 114 ? -22.921 -27.769 86.706 1.00 21.83 106 LEU A CA 1
ATOM 4755 C C . LEU B 1 114 ? -24.354 -28.288 86.712 1.00 23.00 106 LEU A C 1
ATOM 4756 O O . LEU B 1 114 ? -24.981 -28.402 87.773 1.00 19.93 106 LEU A O 1
ATOM 4761 N N . TRP B 1 115 ? -24.888 -28.606 85.528 1.00 23.07 107 TRP A N 1
ATOM 4762 C CA . TRP B 1 115 ? -26.231 -29.177 85.436 1.00 23.84 107 TRP A CA 1
ATOM 4763 C C . TRP B 1 115 ? -26.342 -30.463 86.248 1.00 25.61 107 TRP A C 1
ATOM 4764 O O . TRP B 1 115 ? -27.322 -30.662 86.976 1.00 21.74 107 TRP A O 1
ATOM 4775 N N . ARG B 1 116 ? -25.344 -31.346 86.135 1.00 22.65 108 ARG A N 1
ATOM 4776 C CA . ARG B 1 116 ? -25.345 -32.585 86.907 1.00 29.67 108 ARG A CA 1
ATOM 4777 C C . ARG B 1 116 ? -25.403 -32.311 88.406 1.00 27.69 108 ARG A C 1
ATOM 4778 O O . ARG B 1 116 ? -26.161 -32.964 89.134 1.00 26.40 108 ARG A O 1
ATOM 4786 N N . ARG B 1 117 ? -24.614 -31.348 88.885 1.00 22.65 109 ARG A N 1
ATOM 4787 C CA . ARG B 1 117 ? -24.598 -31.053 90.315 1.00 26.30 109 ARG A CA 1
ATOM 4788 C C . ARG B 1 117 ? -25.935 -30.501 90.790 1.00 22.63 109 ARG A C 1
ATOM 4789 O O . ARG B 1 117 ? -26.426 -30.889 91.857 1.00 22.59 109 ARG A O 1
ATOM 4797 N N . MET B 1 118 ? -26.533 -29.585 90.023 1.00 23.81 110 MET A N 1
ATOM 4798 C CA . MET B 1 118 ? -27.829 -29.037 90.410 1.00 24.52 110 MET A CA 1
ATOM 4799 C C . MET B 1 118 ? -28.914 -30.104 90.350 1.00 25.49 110 MET A C 1
ATOM 4800 O O . MET B 1 118 ? -29.809 -30.140 91.202 1.00 20.29 110 MET A O 1
ATOM 4805 N N . SER B 1 119 ? -28.843 -30.992 89.360 1.00 30.01 111 SER A N 1
ATOM 4806 C CA . SER B 1 119 ? -29.798 -32.091 89.282 1.00 30.52 111 SER A CA 1
ATOM 4807 C C . SER B 1 119 ? -29.575 -33.096 90.407 1.00 27.37 111 SER A C 1
ATOM 4808 O O . SER B 1 119 ? -30.538 -33.593 91.002 1.00 25.85 111 SER A O 1
ATOM 4811 N N . ALA B 1 120 ? -28.312 -33.406 90.715 1.00 30.96 112 ALA A N 1
ATOM 4812 C CA . ALA B 1 120 ? -28.022 -34.321 91.815 1.00 30.96 112 ALA A CA 1
ATOM 4813 C C . ALA B 1 120 ? -28.489 -33.761 93.152 1.00 28.60 112 ALA A C 1
ATOM 4814 O O . ALA B 1 120 ? -28.845 -34.526 94.053 1.00 34.62 112 ALA A O 1
ATOM 4816 N N . ALA B 1 121 ? -28.489 -32.440 93.303 1.00 25.03 113 ALA A N 1
ATOM 4817 C CA . ALA B 1 121 ? -28.979 -31.793 94.514 1.00 23.80 113 ALA A CA 1
ATOM 4818 C C . ALA B 1 121 ? -30.498 -31.719 94.576 1.00 26.07 113 ALA A C 1
ATOM 4819 O O . ALA B 1 121 ? -31.037 -31.255 95.588 1.00 30.96 113 ALA A O 1
ATOM 4821 N N . GLY B 1 122 ? -31.194 -32.148 93.524 1.00 29.74 114 GLY A N 1
ATOM 4822 C CA . GLY B 1 122 ? -32.642 -32.104 93.493 1.00 26.37 114 GLY A CA 1
ATOM 4823 C C . GLY B 1 122 ? -33.245 -30.774 93.106 1.00 29.33 114 GLY A C 1
ATOM 4824 O O . GLY B 1 122 ? -34.409 -30.520 93.434 1.00 26.06 114 GLY A O 1
ATOM 4825 N N . ASP B 1 123 ? -32.498 -29.915 92.408 1.00 25.64 115 ASP A N 1
ATOM 4826 C CA . ASP B 1 123 ? -32.952 -28.565 92.098 1.00 25.73 115 ASP A CA 1
ATOM 4827 C C . ASP B 1 123 ? -33.380 -28.396 90.644 1.00 22.25 115 ASP A C 1
ATOM 4828 O O . ASP B 1 123 ? -33.649 -27.268 90.217 1.00 15.97 115 ASP A O 1
ATOM 4833 N N . ILE B 1 124 ? -33.452 -29.480 89.875 1.00 24.43 116 ILE A N 1
ATOM 4834 C CA . ILE B 1 124 ? -33.857 -29.428 88.474 1.00 27.73 116 ILE A CA 1
ATOM 4835 C C . ILE B 1 124 ? -34.968 -30.446 88.253 1.00 27.59 116 ILE A C 1
ATOM 4836 O O . ILE B 1 124 ? -34.808 -31.629 88.575 1.00 29.99 116 ILE A O 1
ATOM 4841 N N . TYR B 1 125 ? -36.089 -29.992 87.700 1.00 23.44 117 TYR A N 1
ATOM 4842 C CA . TYR B 1 125 ? -37.213 -30.874 87.431 1.00 26.40 117 TYR A CA 1
ATOM 4843 C C . TYR B 1 125 ? -37.813 -30.536 86.075 1.00 29.83 117 TYR A C 1
ATOM 4844 O O . TYR B 1 125 ? -37.739 -29.394 85.610 1.00 27.05 117 TYR A O 1
ATOM 4853 N N . LEU B 1 126 ? -38.405 -31.547 85.443 1.00 26.74 118 LEU A N 1
ATOM 4854 C CA . LEU B 1 126 ? -39.114 -31.373 84.183 1.00 30.60 118 LEU A CA 1
ATOM 4855 C C . LEU B 1 126 ? -40.556 -30.965 84.455 1.00 33.61 118 LEU A C 1
ATOM 4856 O O . LEU B 1 126 ? -41.168 -31.426 85.421 1.00 37.72 118 LEU A O 1
ATOM 4861 N N . ASP B 1 127 ? -41.099 -30.097 83.603 1.00 31.54 119 ASP A N 1
ATOM 4862 C CA . ASP B 1 127 ? -42.477 -29.660 83.784 1.00 29.18 119 ASP A CA 1
ATOM 4863 C C . ASP B 1 127 ? -43.003 -29.088 82.477 1.00 32.23 119 ASP A C 1
ATOM 4864 O O . ASP B 1 127 ? -42.238 -28.660 81.607 1.00 27.94 119 ASP A O 1
ATOM 4869 N N . ASN B 1 128 ? -44.328 -29.109 82.349 1.00 31.36 120 ASN A N 1
ATOM 4870 C CA . ASN B 1 128 ? -45.007 -28.394 81.280 1.00 35.50 120 ASN A CA 1
ATOM 4871 C C . ASN B 1 128 ? -45.126 -26.925 81.652 1.00 34.79 120 ASN A C 1
ATOM 4872 O O . ASN B 1 128 ? -45.262 -26.570 82.828 1.00 38.68 120 ASN A O 1
ATOM 4877 N N . TYR B 1 129 ? -45.067 -26.067 80.641 1.00 28.70 121 TYR A N 1
ATOM 4878 C CA . TYR B 1 129 ? -45.213 -24.644 80.897 1.00 29.60 121 TYR A CA 1
ATOM 4879 C C . TYR B 1 129 ? -45.738 -23.967 79.643 1.00 30.96 121 TYR A C 1
ATOM 4880 O O . TYR B 1 129 ? -45.413 -24.368 78.522 1.00 37.84 121 TYR A O 1
ATOM 4889 N N . SER B 1 130 ? -46.550 -22.936 79.851 1.00 28.49 122 SER A N 1
ATOM 4890 C CA . SER B 1 130 ? -47.073 -22.109 78.774 1.00 32.89 122 SER A CA 1
ATOM 4891 C C . SER B 1 130 ? -46.907 -20.644 79.148 1.00 34.09 122 SER A C 1
ATOM 4892 O O . SER B 1 130 ? -47.170 -20.254 80.290 1.00 36.64 122 SER A O 1
ATOM 4895 N N . GLY B 1 131 ? -46.463 -19.839 78.193 1.00 29.28 123 GLY A N 1
ATOM 4896 C CA . GLY B 1 131 ? -46.287 -18.423 78.444 1.00 25.99 123 GLY A CA 1
ATOM 4897 C C . GLY B 1 131 ? -45.584 -17.752 77.286 1.00 20.98 123 GLY A C 1
ATOM 4898 O O . GLY B 1 131 ? -45.266 -18.376 76.270 1.00 28.63 123 GLY A O 1
ATOM 4899 N N . TRP B 1 132 ? -45.339 -16.456 77.463 1.00 24.65 124 TRP A N 1
ATOM 4900 C CA . TRP B 1 132 ? -44.664 -15.657 76.447 1.00 26.94 124 TRP A CA 1
ATOM 4901 C C . TRP B 1 132 ? -43.176 -15.985 76.428 1.00 24.97 124 TRP A C 1
ATOM 4902 O O . TRP B 1 132 ? -42.465 -15.725 77.403 1.00 30.98 124 TRP A O 1
ATOM 4913 N N . TYR B 1 133 ? -42.701 -16.540 75.318 1.00 27.48 125 TYR A N 1
ATOM 4914 C CA . TYR B 1 133 ? -41.305 -16.925 75.166 1.00 24.12 125 TYR A CA 1
ATOM 4915 C C . TYR B 1 133 ? -40.635 -16.059 74.106 1.00 25.28 125 TYR A C 1
ATOM 4916 O O . TYR B 1 133 ? -41.204 -15.829 73.033 1.00 19.31 125 TYR A O 1
ATOM 4925 N N . SER B 1 134 ? -39.433 -15.579 74.413 1.00 19.44 126 SER A N 1
ATOM 4926 C CA . SER B 1 134 ? -38.621 -14.802 73.484 1.00 21.96 126 SER A CA 1
ATOM 4927 C C . SER B 1 134 ? -37.474 -15.674 72.989 1.00 22.97 126 SER A C 1
ATOM 4928 O O . SER B 1 134 ? -36.620 -16.079 73.785 1.00 22.30 126 SER A O 1
ATOM 4931 N N . VAL B 1 135 ? -37.449 -15.960 71.681 1.00 19.77 127 VAL A N 1
ATOM 4932 C CA . VAL B 1 135 ? -36.374 -16.798 71.154 1.00 18.18 127 VAL A CA 1
ATOM 4933 C C . VAL B 1 135 ? -35.038 -16.069 71.216 1.00 17.51 127 VAL A C 1
ATOM 4934 O O . VAL B 1 135 ? -33.980 -16.707 71.285 1.00 24.79 127 VAL A O 1
ATOM 4938 N N . ARG B 1 136 ? -35.057 -14.733 71.187 1.00 21.02 128 ARG A N 1
ATOM 4939 C CA . ARG B 1 136 ? -33.819 -13.964 71.264 1.00 11.67 128 ARG A CA 1
ATOM 4940 C C . ARG B 1 136 ? -33.246 -13.964 72.676 1.00 25.11 128 ARG A C 1
ATOM 4941 O O . ARG B 1 136 ? -32.036 -14.143 72.859 1.00 29.56 128 ARG A O 1
ATOM 4949 N N . ASP B 1 137 ? -34.099 -13.767 73.687 1.00 24.38 129 ASP A N 1
ATOM 4950 C CA . ASP B 1 137 ? -33.647 -13.757 75.073 1.00 25.56 129 ASP A CA 1
ATOM 4951 C C . ASP B 1 137 ? -33.533 -15.151 75.669 1.00 23.68 129 ASP A C 1
ATOM 4952 O O . ASP B 1 137 ? -32.804 -15.328 76.653 1.00 23.19 129 ASP A O 1
ATOM 4957 N N . GLU B 1 138 ? -34.227 -16.134 75.098 1.00 23.15 130 GLU A N 1
ATOM 4958 C CA . GLU B 1 138 ? -34.302 -17.483 75.658 1.00 21.49 130 GLU A CA 1
ATOM 4959 C C . GLU B 1 138 ? -34.798 -17.437 77.103 1.00 23.83 130 GLU A C 1
ATOM 4960 O O . GLU B 1 138 ? -34.233 -18.052 78.014 1.00 21.31 130 GLU A O 1
ATOM 4966 N N . ARG B 1 139 ? -35.872 -16.677 77.305 1.00 18.20 131 ARG A N 1
ATOM 4967 C CA . ARG B 1 139 ? -36.499 -16.534 78.608 1.00 21.64 131 ARG A CA 1
ATOM 4968 C C . ARG B 1 139 ? -38.008 -16.488 78.431 1.00 27.24 131 ARG A C 1
ATOM 4969 O O . ARG B 1 139 ? -38.518 -16.155 77.357 1.00 26.46 131 ARG A O 1
ATOM 4977 N N . PHE B 1 140 ? -38.716 -16.824 79.504 1.00 24.88 132 PHE A N 1
ATOM 4978 C CA . PHE B 1 140 ? -40.158 -16.659 79.573 1.00 23.84 132 PHE A CA 1
ATOM 4979 C C . PHE B 1 140 ? -40.491 -15.350 80.278 1.00 24.52 132 PHE A C 1
ATOM 4980 O O . PHE B 1 140 ? -39.739 -14.880 81.137 1.00 23.16 132 PHE A O 1
ATOM 4988 N N . PHE B 1 141 ? -41.630 -14.764 79.903 1.00 23.24 133 PHE A N 1
ATOM 4989 C CA . PHE B 1 141 ? -42.059 -13.475 80.426 1.00 29.32 133 PHE A CA 1
ATOM 4990 C C . PHE B 1 141 ? -43.535 -13.534 80.792 1.00 32.53 133 PHE A C 1
ATOM 4991 O O . PHE B 1 141 ? -44.340 -14.111 80.058 1.00 35.38 133 PHE A O 1
ATOM 4999 N N . VAL B 1 142 ? -43.888 -12.931 81.928 1.00 36.77 134 VAL A N 1
ATOM 5000 C CA . VAL B 1 142 ? -45.285 -12.856 82.348 1.00 38.19 134 VAL A CA 1
ATOM 5001 C C . VAL B 1 142 ? -45.955 -11.705 81.610 1.00 38.10 134 VAL A C 1
ATOM 5002 O O . VAL B 1 142 ? -45.275 -10.868 81.004 1.00 39.36 134 VAL A O 1
ATOM 5006 N N . GLU B 1 143 ? -47.293 -11.652 81.673 1.00 31.15 135 GLU A N 1
ATOM 5007 C CA . GLU B 1 143 ? -48.055 -10.696 80.873 1.00 33.38 135 GLU A CA 1
ATOM 5008 C C . GLU B 1 143 ? -47.585 -9.262 81.094 1.00 29.19 135 GLU A C 1
ATOM 5009 O O . GLU B 1 143 ? -47.408 -8.507 80.132 1.00 26.20 135 GLU A O 1
ATOM 5015 N N . SER B 1 144 ? -47.366 -8.868 82.352 1.00 28.06 136 SER A N 1
ATOM 5016 C CA . SER B 1 144 ? -46.971 -7.495 82.655 1.00 28.89 136 SER A CA 1
ATOM 5017 C C . SER B 1 144 ? -45.566 -7.158 82.176 1.00 27.30 136 SER A C 1
ATOM 5018 O O . SER B 1 144 ? -45.196 -5.979 82.189 1.00 30.13 136 SER A O 1
ATOM 5021 N N . GLU B 1 145 ? -44.779 -8.151 81.769 1.00 24.91 137 GLU A N 1
ATOM 5022 C CA . GLU B 1 145 ? -43.464 -7.920 81.190 1.00 34.04 137 GLU A CA 1
ATOM 5023 C C . GLU B 1 145 ? -43.495 -7.841 79.668 1.00 34.29 137 GLU A C 1
ATOM 5024 O O . GLU B 1 145 ? -42.432 -7.828 79.040 1.00 32.79 137 GLU A O 1
ATOM 5030 N N . THR B 1 146 ? -44.682 -7.793 79.064 1.00 33.16 138 THR A N 1
ATOM 5031 C CA . THR B 1 146 ? -44.838 -7.641 77.625 1.00 29.94 138 THR A CA 1
ATOM 5032 C C . THR B 1 146 ? -45.702 -6.422 77.321 1.00 35.76 138 THR A C 1
ATOM 5033 O O . THR B 1 146 ? -46.417 -5.906 78.187 1.00 30.11 138 THR A O 1
ATOM 5037 N N . GLN B 1 147 ? -45.632 -5.964 76.073 1.00 32.25 139 GLN A N 1
ATOM 5038 C CA . GLN B 1 147 ? -46.408 -4.809 75.646 1.00 35.23 139 GLN A CA 1
ATOM 5039 C C . GLN B 1 147 ? -46.579 -4.857 74.135 1.00 41.62 139 GLN A C 1
ATOM 5040 O O . GLN B 1 147 ? -45.693 -5.321 73.411 1.00 37.33 139 GLN A O 1
ATOM 5046 N N . LEU B 1 148 ? -47.734 -4.383 73.670 1.00 44.34 140 LEU A N 1
ATOM 5047 C CA . LEU B 1 148 ? -47.996 -4.222 72.243 1.00 49.63 140 LEU A CA 1
ATOM 5048 C C . LEU B 1 148 ? -47.511 -2.838 71.832 1.00 53.88 140 LEU A C 1
ATOM 5049 O O . LEU B 1 148 ? -48.111 -1.826 72.208 1.00 60.82 140 LEU A O 1
ATOM 5054 N N . VAL B 1 149 ? -46.418 -2.791 71.072 1.00 57.37 141 VAL A N 1
ATOM 5055 C CA . VAL B 1 149 ? -45.846 -1.506 70.685 1.00 62.39 141 VAL A CA 1
ATOM 5056 C C . VAL B 1 149 ? -46.573 -0.936 69.474 1.00 69.05 141 VAL A C 1
ATOM 5057 O O . VAL B 1 149 ? -47.058 0.201 69.504 1.00 74.37 141 VAL A O 1
ATOM 5061 N N . ASP B 1 150 ? -46.669 -1.711 68.397 1.00 63.29 142 ASP A N 1
ATOM 5062 C CA . ASP B 1 150 ? -47.491 -1.330 67.253 1.00 61.04 142 ASP A CA 1
ATOM 5063 C C . ASP B 1 150 ? -48.090 -2.589 66.626 1.00 54.93 142 ASP A C 1
ATOM 5064 O O . ASP B 1 150 ? -47.859 -2.925 65.465 1.00 53.18 142 ASP A O 1
ATOM 5069 N N . GLY B 1 151 ? -48.893 -3.309 67.404 1.00 54.14 143 GLY A N 1
ATOM 5070 C CA . GLY B 1 151 ? -49.497 -4.538 66.941 1.00 54.24 143 GLY A CA 1
ATOM 5071 C C . GLY B 1 151 ? -48.629 -5.768 67.077 1.00 53.20 143 GLY A C 1
ATOM 5072 O O . GLY B 1 151 ? -49.065 -6.858 66.684 1.00 55.52 143 GLY A O 1
ATOM 5073 N N . THR B 1 152 ? -47.418 -5.632 67.612 1.00 49.07 144 THR A N 1
ATOM 5074 C CA . THR B 1 152 ? -46.527 -6.756 67.860 1.00 45.37 144 THR A CA 1
ATOM 5075 C C . THR B 1 152 ? -46.155 -6.789 69.337 1.00 37.53 144 THR A C 1
ATOM 5076 O O . THR B 1 152 ? -45.852 -5.750 69.935 1.00 41.71 144 THR A O 1
ATOM 5080 N N . ARG B 1 153 ? -46.179 -7.982 69.924 1.00 28.07 145 ARG A N 1
ATOM 5081 C CA . ARG B 1 153 ? -45.930 -8.140 71.351 1.00 30.02 145 ARG A CA 1
ATOM 5082 C C . ARG B 1 153 ? -44.434 -8.270 71.607 1.00 30.09 145 ARG A C 1
ATOM 5083 O O . ARG B 1 153 ? -43.807 -9.246 71.180 1.00 28.69 145 ARG A O 1
ATOM 5091 N N . LEU B 1 154 ? -43.871 -7.292 72.314 1.00 30.94 146 LEU A N 1
ATOM 5092 C CA . LEU B 1 154 ? -42.466 -7.280 72.685 1.00 29.64 146 LEU A CA 1
ATOM 5093 C C . LEU B 1 154 ? -42.329 -7.306 74.200 1.00 28.53 146 LEU A C 1
ATOM 5094 O O . LEU B 1 154 ? -43.237 -6.901 74.933 1.00 28.53 146 LEU A O 1
ATOM 5099 N N . THR B 1 155 ? -41.179 -7.787 74.668 1.00 22.18 147 THR A N 1
ATOM 5100 C CA . THR B 1 155 ? -40.848 -7.641 76.077 1.00 28.09 147 THR A CA 1
ATOM 5101 C C . THR B 1 155 ? -40.663 -6.163 76.396 1.00 32.11 147 THR A C 1
ATOM 5102 O O . THR B 1 155 ? -40.054 -5.422 75.621 1.00 36.35 147 THR A O 1
ATOM 5106 N N . VAL B 1 156 ? -41.207 -5.726 77.534 1.00 30.69 148 VAL A N 1
ATOM 5107 C CA . VAL B 1 156 ? -40.999 -4.342 77.935 1.00 39.43 148 VAL A CA 1
ATOM 5108 C C . VAL B 1 156 ? -39.533 -4.093 78.272 1.00 45.92 148 VAL A C 1
ATOM 5109 O O . VAL B 1 156 ? -39.057 -2.955 78.182 1.00 47.27 148 VAL A O 1
ATOM 5113 N N . GLU B 1 157 ? -38.802 -5.147 78.631 1.00 44.22 149 GLU A N 1
ATOM 5114 C CA . GLU B 1 157 ? -37.463 -4.983 79.182 1.00 47.81 149 GLU A CA 1
ATOM 5115 C C . GLU B 1 157 ? -36.403 -4.888 78.090 1.00 43.44 149 GLU A C 1
ATOM 5116 O O . GLU B 1 157 ? -35.456 -4.104 78.208 1.00 49.76 149 GLU A O 1
ATOM 5122 N N . THR B 1 158 ? -36.545 -5.670 77.019 1.00 37.75 150 THR A N 1
ATOM 5123 C CA . THR B 1 158 ? -35.538 -5.706 75.968 1.00 34.49 150 THR A CA 1
ATOM 5124 C C . THR B 1 158 ? -36.082 -5.418 74.581 1.00 33.21 150 THR A C 1
ATOM 5125 O O . THR B 1 158 ? -35.280 -5.222 73.661 1.00 32.67 150 THR A O 1
ATOM 5129 N N . GLY B 1 159 ? -37.399 -5.393 74.394 1.00 30.45 151 GLY A N 1
ATOM 5130 C CA . GLY B 1 159 ? -37.954 -5.150 73.077 1.00 24.90 151 GLY A CA 1
ATOM 5131 C C . GLY B 1 159 ? -37.836 -6.316 72.124 1.00 21.48 151 GLY A C 1
ATOM 5132 O O . GLY B 1 159 ? -37.830 -6.113 70.907 1.00 34.44 151 GLY A O 1
ATOM 5133 N N . THR B 1 160 ? -37.741 -7.519 72.634 1.00 22.90 152 THR A N 1
ATOM 5134 C CA . THR B 1 160 ? -37.684 -8.621 71.688 1.00 22.24 152 THR A CA 1
ATOM 5135 C C . THR B 1 160 ? -39.061 -9.248 71.514 1.00 23.18 152 THR A C 1
ATOM 5136 O O . THR B 1 160 ? -39.868 -9.246 72.445 1.00 27.65 152 THR A O 1
ATOM 5140 N N . PRO B 1 161 ? -39.366 -9.781 70.328 1.00 27.33 153 PRO A N 1
ATOM 5141 C CA . PRO B 1 161 ? -40.670 -10.424 70.130 1.00 27.38 153 PRO A CA 1
ATOM 5142 C C . PRO B 1 161 ? -40.827 -11.653 71.013 1.00 27.29 153 PRO A C 1
ATOM 5143 O O . PRO B 1 161 ? -39.874 -12.393 71.264 1.00 25.02 153 PRO A O 1
ATOM 5147 N N . VAL B 1 162 ? -42.050 -11.865 71.488 1.00 28.95 154 VAL A N 1
ATOM 5148 C CA . VAL B 1 162 ? -42.412 -13.075 72.212 1.00 25.37 154 VAL A CA 1
ATOM 5149 C C . VAL B 1 162 ? -43.584 -13.735 71.498 1.00 26.64 154 VAL A C 1
ATOM 5150 O O . VAL B 1 162 ? -44.451 -13.053 70.942 1.00 30.01 154 VAL A O 1
ATOM 5154 N N . THR B 1 163 ? -43.595 -15.064 71.501 1.00 25.43 155 THR A N 1
ATOM 5155 C CA . THR B 1 163 ? -44.726 -15.848 71.024 1.00 33.24 155 THR A CA 1
ATOM 5156 C C . THR B 1 163 ? -45.216 -16.761 72.142 1.00 35.36 155 THR A C 1
ATOM 5157 O O . THR B 1 163 ? -44.439 -17.184 73.005 1.00 29.59 155 THR A O 1
ATOM 5161 N N . TRP B 1 164 ? -46.514 -17.057 72.130 1.00 41.20 156 TRP A N 1
ATOM 5162 C CA . TRP B 1 164 ? -47.073 -17.967 73.120 1.00 36.59 156 TRP A CA 1
ATOM 5163 C C . TRP B 1 164 ? -46.666 -19.397 72.784 1.00 33.39 156 TRP A C 1
ATOM 5164 O O . TRP B 1 164 ? -46.994 -19.904 71.708 1.00 36.45 156 TRP A O 1
ATOM 5175 N N . THR B 1 165 ? -45.938 -20.042 73.693 1.00 29.50 157 THR A N 1
ATOM 5176 C CA . THR B 1 165 ? -45.473 -21.406 73.489 1.00 32.19 157 THR A CA 1
ATOM 5177 C C . THR B 1 165 ? -45.921 -22.273 74.657 1.00 30.38 157 THR A C 1
ATOM 5178 O O . THR B 1 165 ? -45.977 -21.811 75.801 1.00 30.76 157 THR A O 1
ATOM 5182 N N . GLU B 1 166 ? -46.243 -23.528 74.365 1.00 34.07 158 GLU A N 1
ATOM 5183 C CA . GLU B 1 166 ? -46.604 -24.514 75.381 1.00 43.64 158 GLU A CA 1
ATOM 5184 C C . GLU B 1 166 ? -45.625 -25.669 75.229 1.00 38.96 158 GLU A C 1
ATOM 5185 O O . GLU B 1 166 ? -45.813 -26.536 74.369 1.00 44.85 158 GLU A O 1
ATOM 5191 N N . GLU B 1 167 ? -44.584 -25.683 76.058 1.00 29.01 159 GLU A N 1
ATOM 5192 C CA . GLU B 1 167 ? -43.467 -26.596 75.875 1.00 35.22 159 GLU A CA 1
ATOM 5193 C C . GLU B 1 167 ? -43.172 -27.358 77.159 1.00 34.70 159 GLU A C 1
ATOM 5194 O O . GLU B 1 167 ? -43.575 -26.960 78.255 1.00 34.11 159 GLU A O 1
ATOM 5200 N N . GLN B 1 168 ? -42.473 -28.479 76.998 1.00 36.98 160 GLN A N 1
ATOM 5201 C CA . GLN B 1 168 ? -41.806 -29.148 78.105 1.00 34.81 160 GLN A CA 1
ATOM 5202 C C . GLN B 1 168 ? -40.415 -28.555 78.270 1.00 30.87 160 GLN A C 1
ATOM 5203 O O . GLN B 1 168 ? -39.710 -28.308 77.287 1.00 28.34 160 GLN A O 1
ATOM 5209 N N . THR B 1 169 ? -40.026 -28.311 79.518 1.00 34.92 161 THR A N 1
ATOM 5210 C CA . THR B 1 169 ? -38.752 -27.657 79.782 1.00 33.21 161 THR A CA 1
ATOM 5211 C C . THR B 1 169 ? -38.297 -28.026 81.185 1.00 27.31 161 THR A C 1
ATOM 5212 O O . THR B 1 169 ? -39.104 -28.398 82.040 1.00 25.23 161 THR A O 1
ATOM 5216 N N . TYR B 1 170 ? -36.990 -27.934 81.404 1.00 24.74 162 TYR A N 1
ATOM 5217 C CA . TYR B 1 170 ? -36.421 -28.183 82.720 1.00 25.07 162 TYR A CA 1
ATOM 5218 C C . TYR B 1 170 ? -36.332 -26.884 83.506 1.00 29.16 162 TYR A C 1
ATOM 5219 O O . TYR B 1 170 ? -35.936 -25.843 82.974 1.00 31.70 162 TYR A O 1
ATOM 5228 N N . PHE B 1 171 ? -36.716 -26.950 84.775 1.00 28.08 163 PHE A N 1
ATOM 5229 C CA . PHE B 1 171 ? -36.727 -25.789 85.649 1.00 25.31 163 PHE A CA 1
ATOM 5230 C C . PHE B 1 171 ? -35.655 -25.921 86.719 1.00 23.93 163 PHE A C 1
ATOM 5231 O O . PHE B 1 171 ? -35.360 -27.020 87.194 1.00 25.92 163 PHE A O 1
ATOM 5239 N N . PHE B 1 172 ? -35.069 -24.791 87.091 1.00 23.96 164 PHE A N 1
ATOM 5240 C CA . PHE B 1 172 ? -34.252 -24.707 88.288 1.00 22.24 164 PHE A CA 1
ATOM 5241 C C . PHE B 1 172 ? -35.126 -24.182 89.414 1.00 14.45 164 PHE A C 1
ATOM 5242 O O . PHE B 1 172 ? -35.870 -23.216 89.223 1.00 18.22 164 PHE A O 1
ATOM 5250 N N . ARG B 1 173 ? -35.050 -24.827 90.578 1.00 15.97 165 ARG A N 1
ATOM 5251 C CA . ARG B 1 173 ? -35.873 -24.404 91.705 1.00 25.99 165 ARG A CA 1
ATOM 5252 C C . ARG B 1 173 ? -35.357 -23.112 92.321 1.00 24.93 165 ARG A C 1
ATOM 5253 O O . ARG B 1 173 ? -34.901 -23.110 93.473 1.00 23.14 165 ARG A O 1
ATOM 5261 N N . LEU B 1 174 ? -35.436 -22.013 91.569 1.00 22.80 166 LEU A N 1
ATOM 5262 C CA . LEU B 1 174 ? -34.957 -20.724 92.062 1.00 17.99 166 LEU A CA 1
ATOM 5263 C C . LEU B 1 174 ? -35.729 -20.264 93.293 1.00 16.55 166 LEU A C 1
ATOM 5264 O O . LEU B 1 174 ? -35.171 -19.567 94.153 1.00 15.28 166 LEU A O 1
ATOM 5269 N N . SER B 1 175 ? -37.007 -20.651 93.399 1.00 14.03 167 SER A N 1
ATOM 5270 C CA . SER B 1 175 ? -37.831 -20.246 94.533 1.00 17.32 167 SER A CA 1
ATOM 5271 C C . SER B 1 175 ? -37.270 -20.755 95.855 1.00 21.15 167 SER A C 1
ATOM 5272 O O . SER B 1 175 ? -37.523 -20.156 96.905 1.00 27.98 167 SER A O 1
ATOM 5275 N N . ALA B 1 176 ? -36.519 -21.851 95.825 1.00 20.30 168 ALA A N 1
ATOM 5276 C CA . ALA B 1 176 ? -35.919 -22.421 97.021 1.00 20.15 168 ALA A CA 1
ATOM 5277 C C . ALA B 1 176 ? -34.694 -21.650 97.502 1.00 24.08 168 ALA A C 1
ATOM 5278 O O . ALA B 1 176 ? -34.144 -21.983 98.557 1.00 21.35 168 ALA A O 1
ATOM 5280 N N . TYR B 1 177 ? -34.254 -20.624 96.775 1.00 18.39 169 TYR A N 1
ATOM 5281 C CA . TYR B 1 177 ? -33.048 -19.896 97.146 1.00 16.86 169 TYR A CA 1
ATOM 5282 C C . TYR B 1 177 ? -33.307 -18.420 97.392 1.00 16.61 169 TYR A C 1
ATOM 5283 O O . TYR B 1 177 ? -32.352 -17.662 97.595 1.00 18.18 169 TYR A O 1
ATOM 5292 N N . THR B 1 178 ? -34.571 -17.995 97.401 1.00 15.10 170 THR A N 1
ATOM 5293 C CA . THR B 1 178 ? -34.879 -16.592 97.665 1.00 17.10 170 THR A CA 1
ATOM 5294 C C . THR B 1 178 ? -34.263 -16.131 98.981 1.00 18.51 170 THR A C 1
ATOM 5295 O O . THR B 1 178 ? -33.531 -15.135 99.025 1.00 15.16 170 THR A O 1
ATOM 5299 N N . ASP B 1 179 ? -34.539 -16.853 100.068 1.00 14.69 171 ASP A N 1
ATOM 5300 C CA . ASP B 1 179 ? -34.053 -16.417 101.376 1.00 19.88 171 ASP A CA 1
ATOM 5301 C C . ASP B 1 179 ? -32.542 -16.594 101.498 1.00 15.13 171 ASP A C 1
ATOM 5302 O O . ASP B 1 179 ? -31.861 -15.757 102.103 1.00 18.42 171 ASP A O 1
ATOM 5307 N N . LYS B 1 180 ? -31.998 -17.667 100.921 1.00 14.84 172 LYS A N 1
ATOM 5308 C CA . LYS B 1 180 ? -30.549 -17.858 100.943 1.00 19.55 172 LYS A CA 1
ATOM 5309 C C . LYS B 1 180 ? -29.822 -16.748 100.194 1.00 13.71 172 LYS A C 1
ATOM 5310 O O . LYS B 1 180 ? -28.719 -16.359 100.589 1.00 9.59 172 LYS A O 1
ATOM 5316 N N . LEU B 1 181 ? -30.417 -16.232 99.112 1.00 14.78 173 LEU A N 1
ATOM 5317 C CA . LEU B 1 181 ? -29.814 -15.112 98.389 1.00 15.55 173 LEU A CA 1
ATOM 5318 C C . LEU B 1 181 ? -29.846 -13.835 99.218 1.00 11.27 173 LEU A C 1
ATOM 5319 O O . LEU B 1 181 ? -28.851 -13.100 99.275 1.00 12.73 173 LEU A O 1
ATOM 5324 N N . LEU B 1 182 ? -30.980 -13.559 99.873 1.00 14.26 174 LEU A N 1
ATOM 5325 C CA . LEU B 1 182 ? -31.077 -12.396 100.753 1.00 13.87 174 LEU A CA 1
ATOM 5326 C C . LEU B 1 182 ? -30.092 -12.491 101.915 1.00 17.72 174 LEU A C 1
ATOM 5327 O O . LEU B 1 182 ? -29.469 -11.492 102.292 1.00 14.64 174 LEU A O 1
ATOM 5332 N N . ALA B 1 183 ? -29.929 -13.683 102.490 1.00 15.32 175 ALA A N 1
ATOM 5333 C CA . ALA B 1 183 ? -28.956 -13.839 103.567 1.00 13.73 175 ALA A CA 1
ATOM 5334 C C . ALA B 1 183 ? -27.531 -13.623 103.067 1.00 9.72 175 ALA A C 1
ATOM 5335 O O . ALA B 1 183 ? -26.692 -13.080 103.795 1.00 16.40 175 ALA A O 1
ATOM 5337 N N . HIS B 1 184 ? -27.241 -14.027 101.829 1.00 12.62 176 HIS A N 1
ATOM 5338 C CA . HIS B 1 184 ? -25.918 -13.773 101.267 1.00 13.68 176 HIS A CA 1
ATOM 5339 C C . HIS B 1 184 ? -25.687 -12.284 101.039 1.00 15.92 176 HIS A C 1
ATOM 5340 O O . HIS B 1 184 ? -24.604 -11.772 101.339 1.00 15.91 176 HIS A O 1
ATOM 5347 N N . TYR B 1 185 ? -26.685 -11.572 100.504 1.00 12.91 177 TYR A N 1
ATOM 5348 C CA . TYR B 1 185 ? -26.543 -10.127 100.339 1.00 12.45 177 TYR A CA 1
ATOM 5349 C C . TYR B 1 185 ? -26.273 -9.447 101.677 1.00 15.30 177 TYR A C 1
ATOM 5350 O O . TYR B 1 185 ? -25.441 -8.539 101.765 1.00 16.16 177 TYR A O 1
ATOM 5359 N N . HIS B 1 186 ? -26.969 -9.878 102.732 1.00 16.80 178 HIS A N 1
ATOM 5360 C CA . HIS B 1 186 ? -26.812 -9.245 104.038 1.00 19.73 178 HIS A CA 1
ATOM 5361 C C . HIS B 1 186 ? -25.464 -9.582 104.669 1.00 15.44 178 HIS A C 1
ATOM 5362 O O . HIS B 1 186 ? -24.829 -8.720 105.290 1.00 13.46 178 HIS A O 1
ATOM 5369 N N . ALA B 1 187 ? -25.018 -10.832 104.536 1.00 10.56 179 ALA A N 1
ATOM 5370 C CA . ALA B 1 187 ? -23.728 -11.219 105.091 1.00 13.59 179 ALA A CA 1
ATOM 5371 C C . ALA B 1 187 ? -22.554 -10.648 104.306 1.00 16.46 179 ALA A C 1
ATOM 5372 O O . ALA B 1 187 ? -21.452 -10.557 104.855 1.00 16.46 179 ALA A O 1
ATOM 5374 N N . ASN B 1 188 ? -22.753 -10.285 103.036 1.00 15.34 180 ASN A N 1
ATOM 5375 C CA . ASN B 1 188 ? -21.682 -9.795 102.165 1.00 13.12 180 ASN A CA 1
ATOM 5376 C C . ASN B 1 188 ? -22.091 -8.459 101.555 1.00 1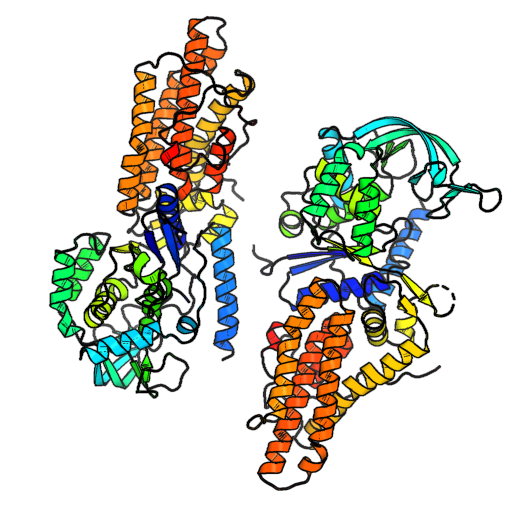5.99 180 ASN A C 1
ATOM 5377 O O . ASN B 1 188 ? -22.501 -8.390 100.388 1.00 16.54 180 ASN A O 1
ATOM 5382 N N . PRO B 1 189 ? -21.961 -7.367 102.310 1.00 17.91 181 PRO A N 1
ATOM 5383 C CA . PRO B 1 189 ? -22.405 -6.059 101.795 1.00 19.25 181 PRO A CA 1
ATOM 5384 C C . PRO B 1 189 ? -21.651 -5.574 100.557 1.00 25.35 181 PRO A C 1
ATOM 5385 O O . PRO B 1 189 ? -22.147 -4.673 99.872 1.00 27.17 181 PRO A O 1
ATOM 5389 N N . ASP B 1 190 ? -20.482 -6.131 100.244 1.00 20.96 182 ASP A N 1
ATOM 5390 C CA . ASP B 1 190 ? -19.729 -5.735 99.059 1.00 22.96 182 ASP A CA 1
ATOM 5391 C C . ASP B 1 190 ? -19.906 -6.703 97.893 1.00 19.53 182 ASP A C 1
ATOM 5392 O O . ASP B 1 190 ? -19.195 -6.588 96.888 1.00 16.09 182 ASP A O 1
ATOM 5397 N N . PHE B 1 191 ? -20.852 -7.642 97.995 1.00 18.15 183 PHE A N 1
ATOM 5398 C CA . PHE B 1 191 ? -21.053 -8.615 96.924 1.00 18.40 183 PHE A CA 1
ATOM 5399 C C . PHE B 1 191 ? -21.588 -7.966 95.645 1.00 21.77 183 PHE A C 1
ATOM 5400 O O . PHE B 1 191 ? -21.226 -8.394 94.542 1.00 18.33 183 PHE A O 1
ATOM 5408 N N . ILE B 1 192 ? -22.429 -6.937 95.765 1.00 17.21 184 ILE A N 1
ATOM 5409 C CA . ILE B 1 192 ? -23.029 -6.248 94.621 1.00 14.17 184 ILE A CA 1
ATOM 5410 C C . ILE B 1 192 ? -22.733 -4.759 94.742 1.00 20.01 184 ILE A C 1
ATOM 5411 O O . ILE B 1 192 ? -22.901 -4.178 95.820 1.00 19.84 184 ILE A O 1
ATOM 5416 N N . ALA B 1 193 ? -22.306 -4.143 93.642 1.00 20.40 185 ALA A N 1
ATOM 5417 C CA . ALA B 1 193 ? -21.997 -2.713 93.609 1.00 13.06 185 ALA A CA 1
ATOM 5418 C C . ALA B 1 193 ? -22.314 -2.140 92.222 1.00 15.16 185 ALA A C 1
ATOM 5419 O O . ALA B 1 193 ? -22.308 -2.879 91.242 1.00 14.48 185 ALA A O 1
ATOM 5421 N N . PRO B 1 194 ? -22.613 -0.829 92.132 1.00 20.79 186 PRO A N 1
ATOM 5422 C CA . PRO B 1 194 ? -22.725 0.145 93.226 1.00 17.37 186 PRO A CA 1
ATOM 5423 C C . PRO B 1 194 ? -23.985 -0.040 94.073 1.00 15.76 186 PRO A C 1
ATOM 5424 O O . PRO B 1 194 ? -24.782 -0.956 93.835 1.00 18.07 186 PRO A O 1
ATOM 5428 N N . GLU B 1 195 ? -24.162 0.835 95.063 1.00 10.35 187 GLU A N 1
ATOM 5429 C CA . GLU B 1 195 ? -25.188 0.589 96.071 1.00 16.08 187 GLU A CA 1
ATOM 5430 C C . GLU B 1 195 ? -26.594 0.686 95.490 1.00 16.27 187 GLU A C 1
ATOM 5431 O O . GLU B 1 195 ? -27.494 -0.034 95.936 1.00 19.60 187 GLU A O 1
ATOM 5437 N N . THR B 1 196 ? -26.804 1.544 94.489 1.00 14.83 188 THR A N 1
ATOM 5438 C CA . THR B 1 196 ? -28.113 1.602 93.843 1.00 20.32 188 THR A CA 1
ATOM 5439 C C . THR B 1 196 ? -28.472 0.264 93.205 1.00 14.89 188 THR A C 1
ATOM 5440 O O . THR B 1 196 ? -29.623 -0.174 93.269 1.00 18.88 188 THR A O 1
ATOM 5444 N N . ARG B 1 197 ? -27.492 -0.406 92.597 1.00 16.95 189 ARG A N 1
ATOM 5445 C CA . ARG B 1 197 ? -27.737 -1.728 92.032 1.00 18.17 189 ARG A CA 1
ATOM 5446 C C . ARG B 1 197 ? -28.003 -2.756 93.124 1.00 15.40 189 ARG A C 1
ATOM 5447 O O . ARG B 1 197 ? -28.875 -3.618 92.970 1.00 13.85 189 ARG A O 1
ATOM 5455 N N . ARG B 1 198 ? -27.265 -2.682 94.234 1.00 15.70 190 ARG A N 1
ATOM 5456 C CA . ARG B 1 198 ? -27.519 -3.584 95.352 1.00 18.56 190 ARG A CA 1
ATOM 5457 C C . ARG B 1 198 ? -28.949 -3.447 95.857 1.00 15.01 190 ARG A C 1
ATOM 5458 O O . ARG B 1 198 ? -29.629 -4.447 96.105 1.00 15.40 190 ARG A O 1
ATOM 5466 N N . ASN B 1 199 ? -29.423 -2.212 96.025 1.00 18.00 191 ASN A N 1
ATOM 5467 C CA . ASN B 1 199 ? -30.775 -2.015 96.538 1.00 19.31 191 ASN A CA 1
ATOM 5468 C C . ASN B 1 199 ? -31.811 -2.587 95.582 1.00 19.92 191 ASN A C 1
ATOM 5469 O O . ASN B 1 199 ? -32.801 -3.185 96.016 1.00 17.32 191 ASN A O 1
ATOM 5474 N N . GLU B 1 200 ? -31.592 -2.428 94.273 1.00 13.18 192 GLU A N 1
ATOM 5475 C CA . GLU B 1 200 ? -32.546 -2.929 93.289 1.00 19.20 192 GLU A CA 1
ATOM 5476 C C . GLU B 1 200 ? -32.605 -4.451 93.300 1.00 17.01 192 GLU A C 1
ATOM 5477 O O . GLU B 1 200 ? -33.690 -5.035 93.197 1.00 15.66 192 GLU A O 1
ATOM 5483 N N . VAL B 1 201 ? -31.451 -5.108 93.418 1.00 17.60 193 VAL A N 1
ATOM 5484 C CA . VAL B 1 201 ? -31.434 -6.567 93.468 1.00 18.48 193 VAL A CA 1
ATOM 5485 C C . VAL B 1 201 ? -32.125 -7.066 94.732 1.00 17.12 193 VAL A C 1
ATOM 5486 O O . VAL B 1 201 ? -32.917 -8.014 94.688 1.00 13.62 193 VAL A O 1
ATOM 5490 N N . ILE B 1 202 ? -31.854 -6.431 95.876 1.00 22.40 194 ILE A N 1
ATOM 5491 C CA . ILE B 1 202 ? -32.496 -6.853 97.121 1.00 17.01 194 ILE A CA 1
ATOM 5492 C C . ILE B 1 202 ? -34.005 -6.681 97.026 1.00 19.45 194 ILE A C 1
ATOM 5493 O O . ILE B 1 202 ? -34.769 -7.550 97.456 1.00 25.50 194 ILE A O 1
ATOM 5498 N N . SER B 1 203 ? -34.456 -5.568 96.441 1.00 18.88 195 SER A N 1
ATOM 5499 C CA . SER B 1 203 ? -35.891 -5.337 96.288 1.00 21.30 195 SER A CA 1
ATOM 5500 C C . SER B 1 203 ? -36.527 -6.385 95.385 1.00 20.09 195 SER A C 1
ATOM 5501 O O . SER B 1 203 ? -37.628 -6.869 95.669 1.00 23.90 195 SER A O 1
ATOM 5504 N N . PHE B 1 204 ? -35.851 -6.742 94.291 1.00 16.88 196 PHE A N 1
ATOM 5505 C CA . PHE B 1 204 ? -36.394 -7.737 93.373 1.00 19.62 196 PHE A CA 1
ATOM 5506 C C . PHE B 1 204 ? -36.529 -9.095 94.054 1.00 23.79 196 PHE A C 1
ATOM 5507 O O . PHE B 1 204 ? -37.606 -9.708 94.042 1.00 15.82 196 PHE A O 1
ATOM 5515 N N . VAL B 1 205 ? -35.449 -9.570 94.682 1.00 21.89 197 VAL A N 1
ATOM 5516 C CA . VAL B 1 205 ? -35.477 -10.884 95.317 1.00 15.84 197 VAL A CA 1
ATOM 5517 C C . VAL B 1 205 ? -36.429 -10.898 96.509 1.00 16.09 197 VAL A C 1
ATOM 5518 O O . VAL B 1 205 ? -37.094 -11.910 96.764 1.00 17.54 197 VAL A O 1
ATOM 5522 N N . SER B 1 206 ? -36.533 -9.780 97.240 1.00 13.41 198 SER A N 1
ATOM 5523 C CA . SER B 1 206 ? -37.423 -9.709 98.398 1.00 20.96 198 SER A CA 1
ATOM 5524 C C . SER B 1 206 ? -38.881 -9.913 98.012 1.00 23.72 198 SER A C 1
ATOM 5525 O O . SER B 1 206 ? -39.686 -10.374 98.832 1.00 21.42 198 SER A O 1
ATOM 5528 N N . GLY B 1 207 ? -39.243 -9.565 96.783 1.00 20.99 199 GLY A N 1
ATOM 5529 C CA . GLY B 1 207 ? -40.578 -9.820 96.304 1.00 24.35 199 GLY A CA 1
ATOM 5530 C C . GLY B 1 207 ? -40.900 -11.273 96.035 1.00 27.39 199 GLY A C 1
ATOM 5531 O O . GLY B 1 207 ? -42.042 -11.571 95.674 1.00 25.57 199 GLY A O 1
ATOM 5532 N N . GLY B 1 208 ? -39.943 -12.179 96.202 1.00 21.65 200 GLY A N 1
ATOM 5533 C CA . GLY B 1 208 ? -40.154 -13.583 95.871 1.00 17.28 200 GLY A CA 1
ATOM 5534 C C . GLY B 1 208 ? -39.761 -13.903 94.443 1.00 19.16 200 GLY A C 1
ATOM 5535 O O . GLY B 1 208 ? -39.819 -13.064 93.545 1.00 20.36 200 GLY A O 1
ATOM 5536 N N . LEU B 1 209 ? -39.349 -15.156 94.230 1.00 21.76 201 LEU A N 1
ATOM 5537 C CA . LEU B 1 209 ? -38.879 -15.627 92.934 1.00 19.96 201 LEU A CA 1
ATOM 5538 C C . LEU B 1 209 ? -39.629 -16.885 92.525 1.00 21.31 201 LEU A C 1
ATOM 5539 O O . LEU B 1 209 ? -39.906 -17.751 93.357 1.00 21.30 201 LEU A O 1
ATOM 5544 N N . ASP B 1 210 ? -39.942 -16.980 91.236 1.00 26.22 202 ASP A N 1
ATOM 5545 C CA . ASP B 1 210 ? -40.481 -18.191 90.641 1.00 24.56 202 ASP A CA 1
ATOM 5546 C C . ASP B 1 210 ? -39.345 -19.096 90.174 1.00 20.07 202 ASP A C 1
ATOM 5547 O O . ASP B 1 210 ? -38.186 -18.687 90.085 1.00 23.11 202 ASP A O 1
ATOM 5552 N N . ASP B 1 211 ? -39.688 -20.349 89.885 1.00 23.27 203 ASP A N 1
ATOM 5553 C CA . ASP B 1 211 ? -38.700 -21.270 89.343 1.00 21.79 203 ASP A CA 1
ATOM 5554 C C . ASP B 1 211 ? -38.329 -20.854 87.923 1.00 19.61 203 AS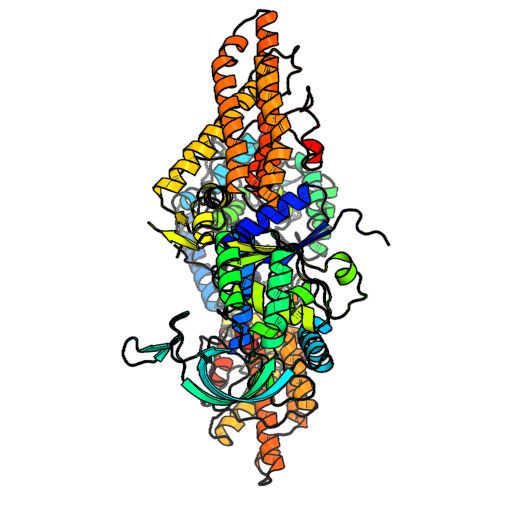P A C 1
ATOM 5555 O O . ASP B 1 211 ? -39.094 -20.178 87.231 1.00 24.02 203 ASP A O 1
ATOM 5560 N N . LEU B 1 212 ? -37.133 -21.250 87.497 1.00 20.35 204 LEU A N 1
ATOM 5561 C CA . LEU B 1 212 ? -36.491 -20.672 86.323 1.00 17.76 204 LEU A CA 1
ATOM 5562 C C . LEU B 1 212 ? -36.302 -21.741 85.259 1.00 21.74 204 LEU A C 1
ATOM 5563 O O . LEU B 1 212 ? -35.620 -22.743 85.497 1.00 24.32 204 LEU A O 1
ATOM 5568 N N . SER B 1 213 ? -36.899 -21.520 84.090 1.00 22.83 205 SER A N 1
ATOM 5569 C CA . SER B 1 213 ? -36.672 -22.395 82.949 1.00 23.55 205 SER A CA 1
ATOM 5570 C C . SER B 1 213 ? -35.233 -22.254 82.458 1.00 22.55 205 SER A C 1
ATOM 5571 O O . SER B 1 213 ? -34.743 -21.138 82.265 1.00 19.02 205 SER A O 1
ATOM 5574 N N . ILE B 1 214 ? -34.558 -23.388 82.249 1.00 19.09 206 ILE A N 1
ATOM 5575 C CA . ILE B 1 214 ? -33.144 -23.376 81.885 1.00 23.93 206 ILE A CA 1
ATOM 5576 C C . ILE B 1 214 ? -32.852 -24.290 80.697 1.00 23.44 206 ILE A C 1
ATOM 5577 O O . ILE B 1 214 ? -31.686 -24.504 80.350 1.00 24.22 206 ILE A O 1
ATOM 5582 N N . SER B 1 215 ? -33.893 -24.819 80.050 1.00 28.09 207 SER A N 1
ATOM 5583 C CA . SER B 1 215 ? -33.700 -25.675 78.885 1.00 25.35 207 SER A CA 1
ATOM 5584 C C . SER B 1 215 ? -34.870 -25.523 77.919 1.00 28.32 207 SER A C 1
ATOM 5585 O O . SER B 1 215 ? -35.931 -24.993 78.262 1.00 23.71 207 SER A O 1
ATOM 5588 N N . ARG B 1 216 ? -34.668 -26.017 76.699 1.00 27.82 208 ARG A N 1
ATOM 5589 C CA . ARG B 1 216 ? -35.716 -26.021 75.686 1.00 30.17 208 ARG A CA 1
ATOM 5590 C C . ARG B 1 216 ? -35.585 -27.276 74.832 1.00 30.85 208 ARG A C 1
ATOM 5591 O O . ARG B 1 216 ? -34.481 -27.782 74.610 1.00 31.76 208 ARG A O 1
ATOM 5599 N N . THR B 1 217 ? -36.724 -27.783 74.363 1.00 31.07 209 THR A N 1
ATOM 5600 C CA . THR B 1 217 ? -36.737 -28.930 73.458 1.00 35.93 209 THR A CA 1
ATOM 5601 C C . THR B 1 217 ? -36.485 -28.430 72.042 1.00 38.20 209 THR A C 1
ATOM 5602 O O . THR B 1 217 ? -37.331 -27.745 71.459 1.00 42.52 209 THR A O 1
ATOM 5606 N N . SER B 1 218 ? -35.326 -28.770 71.485 1.00 42.10 210 SER A N 1
ATOM 5607 C CA . SER B 1 218 ? -34.973 -28.299 70.154 1.00 52.95 210 SER A CA 1
ATOM 5608 C C . SER B 1 218 ? -33.839 -29.150 69.606 1.00 57.99 210 SER A C 1
ATOM 5609 O O . SER B 1 218 ? -32.968 -29.604 70.353 1.00 60.04 210 SER A O 1
ATOM 5612 N N . PHE B 1 219 ? -33.864 -29.362 68.290 1.00 60.33 211 PHE A N 1
ATOM 5613 C CA . PHE B 1 219 ? -32.798 -30.064 67.592 1.00 59.30 211 PHE A CA 1
ATOM 5614 C C . PHE B 1 219 ? -31.803 -29.109 66.946 1.00 58.22 211 PHE A C 1
ATOM 5615 O O . PHE B 1 219 ? -30.983 -29.540 66.129 1.00 57.20 211 PHE A O 1
ATOM 5623 N N . ASP B 1 220 ? -31.857 -27.824 67.293 1.00 55.61 212 ASP A N 1
ATOM 5624 C CA . ASP B 1 220 ? -30.831 -26.885 66.875 1.00 53.56 212 ASP A CA 1
ATOM 5625 C C . ASP B 1 220 ? -29.508 -27.220 67.559 1.00 52.48 212 ASP A C 1
ATOM 5626 O O . ASP B 1 220 ? -29.429 -28.081 68.440 1.00 45.97 212 ASP A O 1
ATOM 5631 N N . TRP B 1 221 ? -28.454 -26.520 67.151 1.00 54.05 213 TRP A N 1
ATOM 5632 C CA . TRP B 1 221 ? -27.176 -26.673 67.829 1.00 58.32 213 TRP A CA 1
ATOM 5633 C C . TRP B 1 221 ? -27.254 -26.076 69.228 1.00 49.34 213 TRP A C 1
ATOM 5634 O O . TRP B 1 221 ? -27.901 -25.048 69.449 1.00 45.99 213 TRP A O 1
ATOM 5645 N N . GLY B 1 222 ? -26.595 -26.728 70.174 1.00 47.34 214 GLY A N 1
ATOM 5646 C CA . GLY B 1 222 ? -26.559 -26.224 71.529 1.00 44.52 214 GLY A CA 1
ATOM 5647 C C . GLY B 1 222 ? -25.909 -27.230 72.450 1.00 44.51 214 GLY A C 1
ATOM 5648 O O . GLY B 1 222 ? -25.472 -28.307 72.032 1.00 44.74 214 GLY A O 1
ATOM 5649 N N . VAL B 1 223 ? -25.849 -26.852 73.723 1.00 37.77 215 VAL A N 1
ATOM 5650 C CA . VAL B 1 223 ? -25.318 -27.736 74.753 1.00 27.59 215 VAL A CA 1
ATOM 5651 C C . VAL B 1 223 ? -26.442 -28.667 75.191 1.00 32.35 215 VAL A C 1
ATOM 5652 O O . VAL B 1 223 ? -27.376 -28.247 75.878 1.00 32.27 215 VAL A O 1
ATOM 5656 N N . GLN B 1 224 ? -26.356 -29.932 74.789 1.00 35.71 216 GLN A N 1
ATOM 5657 C CA . GLN B 1 224 ? -27.390 -30.894 75.141 1.00 33.64 216 GLN A CA 1
ATOM 5658 C C . GLN B 1 224 ? -27.372 -31.171 76.638 1.00 29.66 216 GLN A C 1
ATOM 5659 O O . GLN B 1 224 ? -26.309 -31.286 77.254 1.00 23.77 216 GLN A O 1
ATOM 5665 N N . VAL B 1 225 ? -28.559 -31.259 77.220 1.00 31.66 217 VAL A N 1
ATOM 5666 C CA . VAL B 1 225 ? -28.672 -31.549 78.652 1.00 30.09 217 VAL A CA 1
ATOM 5667 C C . VAL B 1 225 ? -28.167 -32.964 78.913 1.00 31.93 217 VAL A C 1
ATOM 5668 O O . VAL B 1 225 ? -28.523 -33.892 78.163 1.00 39.22 217 VAL A O 1
ATOM 5672 N N . PRO B 1 226 ? -27.333 -33.180 79.931 1.00 30.85 218 PRO A N 1
ATOM 5673 C CA . PRO B 1 226 ? -26.898 -34.546 80.247 1.00 32.61 218 PRO A CA 1
ATOM 5674 C C . PRO B 1 226 ? -28.084 -35.444 80.572 1.00 32.23 218 PRO A C 1
ATOM 5675 O O . PRO B 1 226 ? -29.002 -35.053 81.299 1.00 28.55 218 PRO A O 1
ATOM 5679 N N . GLU B 1 227 ? -28.055 -36.655 80.012 1.00 33.17 219 GLU A N 1
ATOM 5680 C CA . GLU B 1 227 ? -29.066 -37.705 80.139 1.00 40.88 219 GLU A CA 1
ATOM 5681 C C . GLU B 1 227 ? -30.378 -37.379 79.430 1.00 38.70 219 GLU A C 1
ATOM 5682 O O . GLU B 1 227 ? -31.303 -38.198 79.477 1.00 40.31 219 GLU A O 1
ATOM 5688 N N . HIS B 1 228 ? -30.498 -36.222 78.778 1.00 36.56 220 HIS A N 1
ATOM 5689 C CA . HIS B 1 228 ? -31.723 -35.837 78.071 1.00 35.29 220 HIS A CA 1
ATOM 5690 C C . HIS B 1 228 ? -31.349 -35.146 76.770 1.00 35.96 220 HIS A C 1
ATOM 5691 O O . HIS B 1 228 ? -31.445 -33.919 76.644 1.00 33.02 220 HIS A O 1
ATOM 5698 N N . PRO B 1 229 ? -30.935 -35.917 75.759 1.00 40.52 221 PRO A N 1
ATOM 5699 C CA . PRO B 1 229 ? -30.381 -35.310 74.536 1.00 40.49 221 PRO A CA 1
ATOM 5700 C C . PRO B 1 229 ? -31.391 -34.532 73.708 1.00 36.68 221 PRO A C 1
ATOM 5701 O O . PRO B 1 229 ? -30.978 -33.844 72.765 1.00 35.66 221 PRO A O 1
ATOM 5705 N N . ASP B 1 230 ? -32.687 -34.622 74.012 1.00 31.33 222 ASP A N 1
ATOM 5706 C CA . ASP B 1 230 ? -33.686 -33.845 73.289 1.00 32.42 222 ASP A CA 1
ATOM 5707 C C . ASP B 1 230 ? -33.746 -32.393 73.750 1.00 33.77 222 ASP A C 1
ATOM 5708 O O . ASP B 1 230 ? -34.238 -31.539 73.000 1.00 32.94 222 ASP A O 1
ATOM 5713 N N . HIS B 1 231 ? -33.257 -32.096 74.953 1.00 33.57 223 HIS A N 1
ATOM 5714 C CA . HIS B 1 231 ? -33.214 -30.742 75.487 1.00 33.26 223 HIS A CA 1
ATOM 5715 C C . HIS B 1 231 ? -31.836 -30.127 75.266 1.00 33.18 223 HIS A C 1
ATOM 5716 O O . HIS B 1 231 ? -30.812 -30.813 75.320 1.00 36.30 223 HIS A O 1
ATOM 5723 N N . VAL B 1 232 ? -31.819 -28.821 75.011 1.00 30.86 224 VAL A N 1
ATOM 5724 C CA . VAL B 1 232 ? -30.588 -28.041 74.989 1.00 32.71 224 VAL A CA 1
ATOM 5725 C C . VAL B 1 232 ? -30.707 -26.939 76.032 1.00 28.33 224 VAL A C 1
ATOM 5726 O O . VAL B 1 232 ? -31.797 -26.400 76.259 1.00 23.74 224 VAL A O 1
ATOM 5730 N N . MET B 1 233 ? -29.592 -26.634 76.691 1.00 24.64 225 MET A N 1
ATOM 5731 C CA . MET B 1 233 ? -29.560 -25.537 77.647 1.00 21.75 225 MET A CA 1
ATOM 5732 C C . MET B 1 233 ? -29.768 -24.207 76.933 1.00 22.07 225 MET A C 1
ATOM 5733 O O . MET B 1 233 ? -29.444 -24.052 75.754 1.00 29.40 225 MET A O 1
ATOM 5738 N N . TYR B 1 234 ? -30.313 -23.238 77.659 1.00 19.25 226 TYR A N 1
ATOM 5739 C CA . TYR B 1 234 ? -30.338 -21.883 77.138 1.00 23.57 226 TYR A CA 1
ATOM 5740 C C . TYR B 1 234 ? -28.912 -21.357 77.016 1.00 26.18 226 TYR A C 1
ATOM 5741 O O . TYR B 1 234 ? -28.010 -21.765 77.755 1.00 21.48 226 TYR A O 1
ATOM 5750 N N . VAL B 1 235 ? -28.711 -20.453 76.053 1.00 28.35 227 VAL A N 1
ATOM 5751 C CA . VAL B 1 235 ? -27.370 -19.965 75.746 1.00 26.65 227 VAL A CA 1
ATOM 5752 C C . VAL B 1 235 ? -26.756 -19.251 76.945 1.00 19.47 227 VAL A C 1
ATOM 5753 O O . VAL B 1 235 ? -25.541 -19.311 77.155 1.00 27.08 227 VAL A O 1
ATOM 5757 N N . TRP B 1 236 ? -27.572 -18.587 77.760 1.00 20.45 228 TRP A N 1
ATOM 5758 C CA . TRP B 1 236 ? -27.035 -17.847 78.894 1.00 27.26 228 TRP A CA 1
ATOM 5759 C C . TRP B 1 236 ? -26.676 -18.750 80.069 1.00 23.41 228 TRP A C 1
ATOM 5760 O O . TRP B 1 236 ? -25.818 -18.378 80.875 1.00 22.13 228 TRP A O 1
ATOM 5771 N N . VAL B 1 237 ? -27.307 -19.919 80.186 1.00 24.69 229 VAL A N 1
ATOM 5772 C CA . VAL B 1 237 ? -26.907 -20.878 81.211 1.00 25.20 229 VAL A CA 1
ATOM 5773 C C . VAL B 1 237 ? -25.495 -21.381 80.935 1.00 26.97 229 VAL A C 1
ATOM 5774 O O . VAL B 1 237 ? -24.635 -21.407 81.826 1.00 21.18 229 VAL A O 1
ATOM 5778 N N . ASP B 1 238 ? -25.232 -21.785 79.692 1.00 24.14 230 ASP A N 1
ATOM 5779 C CA . ASP B 1 238 ? -23.887 -22.214 79.335 1.00 25.98 230 ASP A CA 1
ATOM 5780 C C . ASP B 1 238 ? -22.910 -21.043 79.353 1.00 19.75 230 ASP A C 1
ATOM 5781 O O . ASP B 1 238 ? -21.756 -21.201 79.763 1.00 23.08 230 ASP A O 1
ATOM 5786 N N . ALA B 1 239 ? -23.358 -19.853 78.940 1.00 20.45 231 ALA A N 1
ATOM 5787 C CA . ALA B 1 239 ? -22.461 -18.700 78.906 1.00 26.28 231 ALA A CA 1
ATOM 5788 C C . ALA B 1 239 ? -21.941 -18.353 80.297 1.00 24.60 231 ALA A C 1
ATOM 5789 O O . ALA B 1 239 ? -20.756 -18.037 80.459 1.00 18.66 231 ALA A O 1
ATOM 5791 N N . LEU B 1 240 ? -22.807 -18.402 81.315 1.00 23.60 232 LEU A N 1
ATOM 5792 C CA . LEU B 1 240 ? -22.362 -18.107 82.676 1.00 19.82 232 LEU A CA 1
ATOM 5793 C C . LEU B 1 240 ? -21.234 -19.031 83.122 1.00 19.08 232 LEU A C 1
ATOM 5794 O O . LEU B 1 240 ? -20.321 -18.594 83.832 1.00 17.27 232 LEU A O 1
ATOM 5799 N N . THR B 1 241 ? -21.267 -20.302 82.713 1.00 16.25 233 THR A N 1
ATOM 5800 C CA . THR B 1 241 ? -20.228 -21.238 83.135 1.00 21.24 233 THR A CA 1
ATOM 5801 C C . THR B 1 241 ? -18.859 -20.929 82.537 1.00 19.89 233 THR A C 1
ATOM 5802 O O . THR B 1 241 ? -17.869 -21.533 82.966 1.00 19.28 233 THR A O 1
ATOM 5806 N N . ASN B 1 242 ? -18.775 -20.016 81.561 1.00 24.36 234 ASN A N 1
ATOM 5807 C CA . ASN B 1 242 ? -17.473 -19.612 81.035 1.00 22.08 234 ASN A CA 1
ATOM 5808 C C . ASN B 1 242 ? -16.576 -19.055 82.136 1.00 21.87 234 ASN A C 1
ATOM 5809 O O . ASN B 1 242 ? -15.355 -19.244 82.097 1.00 19.38 234 ASN A O 1
ATOM 5814 N N . TYR B 1 243 ? -17.160 -18.375 83.126 1.00 20.32 235 TYR A N 1
ATOM 5815 C CA . TYR B 1 243 ? -16.385 -17.922 84.278 1.00 19.19 235 TYR A CA 1
ATOM 5816 C C . TYR B 1 243 ? -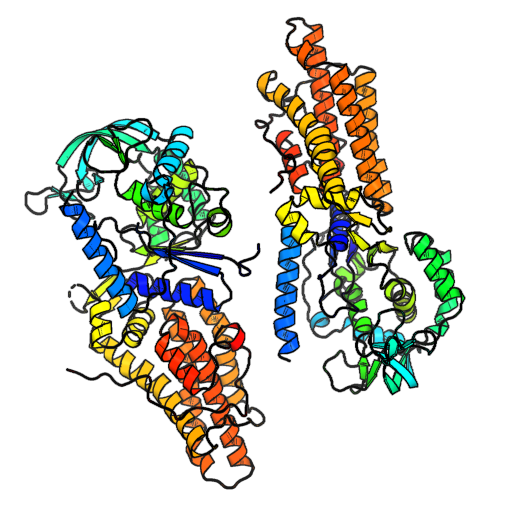15.719 -19.094 84.988 1.00 16.38 235 TYR A C 1
ATOM 5817 O O . TYR B 1 243 ? -14.554 -19.011 85.396 1.00 17.22 235 TYR A O 1
ATOM 5826 N N . LEU B 1 244 ? -16.451 -20.196 85.148 1.00 18.91 236 LEU A N 1
ATOM 5827 C CA . LEU B 1 244 ? -15.875 -21.394 85.749 1.00 19.79 236 LEU A CA 1
ATOM 5828 C C . LEU B 1 244 ? -14.839 -22.031 84.833 1.00 22.37 236 LEU A C 1
ATOM 5829 O O . LEU B 1 244 ? -13.794 -22.499 85.301 1.00 21.05 236 LEU A O 1
ATOM 5834 N N . THR B 1 245 ? -15.117 -22.065 83.525 1.00 18.25 237 THR A N 1
ATOM 5835 C CA . THR B 1 245 ? -14.171 -22.650 82.580 1.00 21.31 237 THR A CA 1
ATOM 5836 C C . THR B 1 245 ? -12.847 -21.901 82.601 1.00 21.67 237 THR A C 1
ATOM 5837 O O . THR B 1 245 ? -11.778 -22.506 82.462 1.00 22.37 237 THR A O 1
ATOM 5841 N N . GLY B 1 246 ? -12.897 -20.581 82.790 1.00 18.40 238 GLY A N 1
ATOM 5842 C CA . GLY B 1 246 ? -11.683 -19.794 82.861 1.00 20.75 238 GLY A CA 1
ATOM 5843 C C . GLY B 1 246 ? -10.778 -20.185 84.006 1.00 22.47 238 GLY A C 1
ATOM 5844 O O . GLY B 1 246 ? -9.575 -19.911 83.957 1.00 23.37 238 GLY A O 1
ATOM 5845 N N . ALA B 1 247 ? -11.330 -20.829 85.034 1.00 20.19 239 ALA A N 1
ATOM 5846 C CA . ALA B 1 247 ? -10.574 -21.308 86.182 1.00 19.30 239 ALA A CA 1
ATOM 5847 C C . ALA B 1 247 ? -10.405 -22.825 86.181 1.00 22.19 239 ALA A C 1
ATOM 5848 O O . ALA B 1 247 ? -10.123 -23.407 87.227 1.00 26.67 239 ALA A O 1
ATOM 5850 N N . GLY B 1 248 ? -10.585 -23.482 85.035 1.00 25.49 240 GLY A N 1
ATOM 5851 C CA . GLY B 1 248 ? -10.277 -24.893 84.912 1.00 25.52 240 GLY A CA 1
ATOM 5852 C C . GLY B 1 248 ? -11.400 -25.849 85.256 1.00 31.99 240 GLY A C 1
ATOM 5853 O O . GLY B 1 248 ? -11.235 -27.061 85.066 1.00 34.99 240 GLY A O 1
ATOM 5854 N N . PHE B 1 249 ? -12.524 -25.353 85.766 1.00 28.49 241 PHE A N 1
ATOM 5855 C CA . PHE B 1 249 ? -13.704 -26.175 86.032 1.00 22.09 241 PHE A CA 1
ATOM 5856 C C . PHE B 1 249 ? -14.103 -26.942 84.762 1.00 26.43 241 PHE A C 1
ATOM 5857 O O . PHE B 1 249 ? -14.018 -26.398 83.662 1.00 32.64 241 PHE A O 1
ATOM 5865 N N . PRO B 1 250 ? -14.566 -28.199 84.897 1.00 25.63 242 PRO A N 1
ATOM 5866 C CA . PRO B 1 250 ? -14.930 -28.968 86.093 1.00 24.46 242 PRO A CA 1
ATOM 5867 C C . PRO B 1 250 ? -13.787 -29.661 86.820 1.00 32.29 242 PRO A C 1
ATOM 5868 O O . PRO B 1 250 ? -14.057 -30.386 87.776 1.00 31.78 242 PRO A O 1
ATOM 5872 N N . ASP B 1 251 ? -12.544 -29.456 86.386 1.00 31.78 243 ASP A N 1
ATOM 5873 C CA . ASP B 1 251 ? -11.389 -30.053 87.057 1.00 33.36 243 ASP A CA 1
ATOM 5874 C C . ASP B 1 251 ? -11.150 -29.300 88.364 1.00 36.02 243 ASP A C 1
ATOM 5875 O O . ASP B 1 251 ? -10.262 -28.451 88.482 1.00 32.80 243 ASP A O 1
ATOM 5880 N N . THR B 1 252 ? -11.963 -29.630 89.374 1.00 33.25 244 THR A N 1
ATOM 5881 C CA . THR B 1 252 ? -11.909 -28.908 90.642 1.00 29.76 244 THR A CA 1
ATOM 5882 C C . THR B 1 252 ? -10.601 -29.127 91.392 1.00 35.84 244 THR A C 1
ATOM 5883 O O . THR B 1 252 ? -10.263 -28.325 92.272 1.00 31.96 244 THR A O 1
ATOM 5887 N N . ASP B 1 253 ? -9.858 -30.182 91.074 1.00 34.22 245 ASP A N 1
ATOM 5888 C CA . ASP B 1 253 ? -8.563 -30.398 91.699 1.00 45.70 245 ASP A CA 1
ATOM 5889 C C . ASP B 1 253 ? -7.425 -29.785 90.899 1.00 46.21 245 ASP A C 1
ATOM 5890 O O . ASP B 1 253 ? -6.272 -29.849 91.337 1.00 52.86 245 ASP A O 1
ATOM 5895 N N . SER B 1 254 ? -7.721 -29.184 89.749 1.00 44.03 246 SER A N 1
ATOM 5896 C CA . SER B 1 254 ? -6.678 -28.585 88.935 1.00 39.40 246 SER A CA 1
ATOM 5897 C C . SER B 1 254 ? -6.007 -27.438 89.683 1.00 40.77 246 SER A C 1
ATOM 5898 O O . SER B 1 254 ? -6.548 -26.870 90.637 1.00 36.63 246 SER A O 1
ATOM 5901 N N . GLU B 1 255 ? -4.797 -27.105 89.236 1.00 44.46 247 GLU A N 1
ATOM 5902 C CA . GLU B 1 255 ? -4.086 -25.979 89.823 1.00 45.02 247 GLU A CA 1
ATOM 5903 C C . GLU B 1 255 ? -4.817 -24.672 89.561 1.00 32.87 247 GLU A C 1
ATOM 5904 O O . GLU B 1 255 ? -4.812 -23.778 90.414 1.00 33.85 247 GLU A O 1
ATOM 5910 N N . LEU B 1 256 ? -5.459 -24.546 88.395 1.00 28.32 248 LEU A N 1
ATOM 5911 C CA . LEU B 1 256 ? -6.192 -23.324 88.081 1.00 29.30 248 LEU A CA 1
ATOM 5912 C C . LEU B 1 256 ? -7.349 -23.109 89.048 1.00 29.17 248 LEU A C 1
ATOM 5913 O O . LEU B 1 256 ? -7.535 -22.007 89.578 1.00 34.48 248 LEU A O 1
ATOM 5918 N N . PHE B 1 257 ? -8.143 -24.154 89.293 1.00 23.93 249 PHE A N 1
ATOM 5919 C CA . PHE B 1 257 ? -9.357 -23.975 90.082 1.00 23.58 249 PHE A CA 1
ATOM 5920 C C . PHE B 1 257 ? -9.041 -23.713 91.547 1.00 23.68 249 PHE A C 1
ATOM 5921 O O . PHE B 1 257 ? -9.656 -22.840 92.173 1.00 27.96 249 PHE A O 1
ATOM 5929 N N . ARG B 1 258 ? -8.100 -24.464 92.118 1.00 27.89 250 ARG A N 1
ATOM 5930 C CA . ARG B 1 258 ? -7.736 -24.238 93.511 1.00 36.60 250 ARG A CA 1
ATOM 5931 C C . ARG B 1 258 ? -7.144 -22.849 93.711 1.00 31.49 250 ARG A C 1
ATOM 5932 O O . ARG B 1 258 ? -7.321 -22.239 94.771 1.00 31.80 250 ARG A O 1
ATOM 5940 N N . ARG B 1 259 ? -6.476 -22.317 92.694 1.00 29.17 251 ARG A N 1
ATOM 5941 C CA . ARG B 1 259 ? -5.787 -21.042 92.827 1.00 25.99 251 ARG A CA 1
ATOM 5942 C C . ARG B 1 259 ? -6.670 -19.845 92.480 1.00 18.12 251 ARG A C 1
ATOM 5943 O O . ARG B 1 259 ? -6.597 -18.813 93.156 1.00 22.03 251 ARG A O 1
ATOM 5951 N N . TYR B 1 260 ? -7.518 -19.949 91.452 1.00 22.51 252 TYR A N 1
ATOM 5952 C CA . TYR B 1 260 ? -8.200 -18.768 90.939 1.00 25.30 252 TYR A CA 1
ATOM 5953 C C . TYR B 1 260 ? -9.689 -18.708 91.236 1.00 22.49 252 TYR A C 1
ATOM 5954 O O . TYR B 1 260 ? -10.254 -17.611 91.208 1.00 21.30 252 TYR A O 1
ATOM 5963 N N . TRP B 1 261 ? -10.337 -19.835 91.512 1.00 18.09 253 TRP A N 1
ATOM 5964 C CA . TRP B 1 261 ? -11.730 -19.799 91.932 1.00 17.42 253 TRP A CA 1
ATOM 5965 C C . TRP B 1 261 ? -11.815 -19.729 93.459 1.00 21.06 253 TRP A C 1
ATOM 5966 O O . TRP B 1 261 ? -11.085 -20.436 94.157 1.00 23.29 253 TRP A O 1
ATOM 5977 N N . PRO B 1 262 ? -12.722 -18.887 93.991 1.00 19.45 254 PRO A N 1
ATOM 5978 C CA . PRO B 1 262 ? -13.740 -18.093 93.287 1.00 20.86 254 PRO A CA 1
ATOM 5979 C C . PRO B 1 262 ? -13.226 -16.809 92.637 1.00 23.11 254 PRO A C 1
ATOM 5980 O O . PRO B 1 262 ? -12.266 -16.210 93.117 1.00 19.03 254 PRO A O 1
ATOM 5984 N N . ALA B 1 263 ? -13.877 -16.397 91.551 1.00 20.28 255 ALA A N 1
ATOM 5985 C CA . ALA B 1 263 ? -13.546 -15.129 90.916 1.00 13.75 255 ALA A CA 1
ATOM 5986 C C . ALA B 1 263 ? -13.660 -13.983 91.911 1.00 16.73 255 ALA A C 1
ATOM 5987 O O . ALA B 1 263 ? -14.578 -13.936 92.734 1.00 17.15 255 ALA A O 1
ATOM 5989 N N . ASP B 1 264 ? -12.724 -13.046 91.816 1.00 14.17 256 ASP A N 1
ATOM 5990 C CA . ASP B 1 264 ? -12.727 -11.904 92.715 1.00 16.66 256 ASP A CA 1
ATOM 5991 C C . ASP B 1 264 ? -13.685 -10.813 92.254 1.00 16.34 256 ASP A C 1
ATOM 5992 O O . ASP B 1 264 ? -14.266 -10.109 93.088 1.00 14.95 256 ASP A O 1
ATOM 5997 N N . LEU B 1 265 ? -13.889 -10.670 90.949 1.00 13.75 257 LEU A N 1
ATOM 5998 C CA . LEU B 1 265 ? -14.700 -9.569 90.450 1.00 13.53 257 LEU A CA 1
ATOM 5999 C C . LEU B 1 265 ? -15.314 -9.966 89.122 1.00 18.53 257 LEU A C 1
ATOM 6000 O O . LEU B 1 265 ? -14.591 -10.326 88.187 1.00 18.01 257 LEU A O 1
ATOM 6005 N N . HIS B 1 266 ? -16.639 -9.917 89.050 1.00 11.09 258 HIS A N 1
ATOM 6006 C CA . HIS B 1 266 ? -17.366 -9.992 87.786 1.00 13.43 258 HIS A CA 1
ATOM 6007 C C . HIS B 1 266 ? -17.707 -8.564 87.381 1.00 12.99 258 HIS A C 1
ATOM 6008 O O . HIS B 1 266 ? -18.562 -7.926 88.001 1.00 12.02 258 HIS A O 1
ATOM 6015 N N . MET B 1 267 ? -17.044 -8.055 86.349 1.00 16.44 259 MET A N 1
ATOM 6016 C CA . MET B 1 267 ? -17.400 -6.755 85.794 1.00 17.37 259 MET A CA 1
ATOM 6017 C C . MET B 1 267 ? -18.471 -6.957 84.727 1.00 14.67 259 MET A C 1
ATOM 6018 O O . MET B 1 267 ? -18.251 -7.692 83.757 1.00 22.67 259 MET A O 1
ATOM 6023 N N . ILE B 1 268 ? -19.632 -6.320 84.909 1.00 14.60 260 ILE A N 1
ATOM 6024 C CA . ILE B 1 268 ? -20.746 -6.467 83.979 1.00 18.48 260 ILE A CA 1
ATOM 6025 C C . ILE B 1 268 ? -21.397 -5.111 83.745 1.00 21.74 260 ILE A C 1
ATOM 6026 O O . ILE B 1 268 ? -21.202 -4.158 84.502 1.00 18.67 260 ILE A O 1
ATOM 6031 N N . GLY B 1 269 ? -22.186 -5.038 82.675 1.00 17.81 261 GLY A N 1
ATOM 6032 C CA . GLY B 1 269 ? -23.122 -3.942 82.523 1.00 15.01 261 GLY A CA 1
ATOM 6033 C C . GLY B 1 269 ? -24.390 -4.192 83.319 1.00 21.37 261 GLY A C 1
ATOM 6034 O O . GLY B 1 269 ? -24.784 -5.330 83.570 1.00 17.01 261 GLY A O 1
ATOM 6035 N N . LYS B 1 270 ? -25.042 -3.103 83.723 1.00 19.51 262 LYS A N 1
ATOM 6036 C CA . LYS B 1 270 ? -26.208 -3.254 84.584 1.00 20.16 262 LYS A CA 1
ATOM 6037 C C . LYS B 1 270 ? -27.404 -3.873 83.873 1.00 23.63 262 LYS A C 1
ATOM 6038 O O . LYS B 1 270 ? -28.411 -4.152 84.529 1.00 22.88 262 LYS A O 1
ATOM 6044 N N . ASP B 1 271 ? -27.311 -4.122 82.566 1.00 20.83 263 ASP A N 1
ATOM 6045 C CA . ASP B 1 271 ? -28.411 -4.735 81.834 1.00 26.31 263 ASP A CA 1
ATOM 6046 C C . ASP B 1 271 ? -28.589 -6.212 82.166 1.00 26.15 263 ASP A C 1
ATOM 6047 O O . ASP B 1 271 ? -29.684 -6.749 81.972 1.00 29.58 263 ASP A O 1
ATOM 6052 N N . ILE B 1 272 ? -27.552 -6.882 82.662 1.00 19.18 264 ILE A N 1
ATOM 6053 C CA . ILE B 1 272 ? -27.634 -8.316 82.927 1.00 20.04 264 ILE A CA 1
ATOM 6054 C C . ILE B 1 272 ? -27.287 -8.606 84.384 1.00 14.53 264 ILE A C 1
ATOM 6055 O O . ILE B 1 272 ? -26.748 -9.669 84.705 1.00 13.42 264 ILE A O 1
ATOM 6060 N N . ILE B 1 273 ? -27.613 -7.674 85.280 1.00 18.13 265 ILE A N 1
ATOM 6061 C CA . ILE B 1 273 ? -27.243 -7.846 86.680 1.00 22.18 265 ILE A CA 1
ATOM 6062 C C . ILE B 1 273 ? -28.014 -8.996 87.330 1.00 17.64 265 ILE A C 1
ATOM 6063 O O . ILE B 1 273 ? -27.473 -9.706 88.183 1.00 15.94 265 ILE A O 1
ATOM 6068 N N . ARG B 1 274 ? -29.267 -9.223 86.934 1.00 12.94 266 ARG A N 1
ATOM 6069 C CA . ARG B 1 274 ? -30.029 -10.303 87.558 1.00 15.65 266 ARG A CA 1
ATOM 6070 C C . ARG B 1 274 ? -29.480 -11.673 87.178 1.00 17.75 266 ARG A C 1
ATOM 6071 O O . ARG B 1 274 ? -29.570 -12.616 87.966 1.00 18.64 266 ARG A O 1
ATOM 6079 N N . PHE B 1 275 ? -28.881 -11.804 85.998 1.00 12.34 267 PHE A N 1
ATOM 6080 C CA . PHE B 1 275 ? -28.253 -13.074 85.667 1.00 19.03 267 PHE A CA 1
ATOM 6081 C C . PHE B 1 275 ? -27.060 -13.361 86.566 1.00 12.53 267 PHE A C 1
ATOM 6082 O O . PHE B 1 275 ? -26.804 -14.525 86.891 1.00 16.41 267 PHE A O 1
ATOM 6090 N N . HIS B 1 276 ? -26.328 -12.326 86.981 1.00 12.32 268 HIS A N 1
ATOM 6091 C CA . HIS B 1 276 ? -25.102 -12.529 87.743 1.00 12.23 268 HIS A CA 1
ATOM 6092 C C . HIS B 1 276 ? -25.303 -12.436 89.247 1.00 13.09 268 HIS A C 1
ATOM 6093 O O . HIS B 1 276 ? -24.541 -13.054 89.996 1.00 14.59 268 HIS A O 1
ATOM 6100 N N . ALA B 1 277 ? -26.301 -11.677 89.705 1.00 15.14 269 ALA A N 1
ATOM 6101 C CA . ALA B 1 277 ? -26.521 -11.443 91.125 1.00 18.04 269 ALA A CA 1
ATOM 6102 C C . ALA B 1 277 ? -27.663 -12.268 91.699 1.00 14.95 269 ALA A C 1
ATOM 6103 O O . ALA B 1 277 ? -27.826 -12.299 92.927 1.00 17.24 269 ALA A O 1
ATOM 6105 N N . VAL B 1 278 ? -28.460 -12.919 90.850 1.00 15.67 270 VAL A N 1
ATOM 6106 C CA . VAL B 1 278 ? -29.567 -13.755 91.303 1.00 18.90 270 VAL A CA 1
ATOM 6107 C C . VAL B 1 278 ? -29.363 -15.174 90.790 1.00 15.14 270 VAL A C 1
ATOM 6108 O O . VAL B 1 278 ? -29.111 -16.092 91.575 1.00 12.65 270 VAL A O 1
ATOM 6112 N N . TYR B 1 279 ? -29.454 -15.365 89.469 1.00 12.16 271 TYR A N 1
ATOM 6113 C CA . TYR B 1 279 ? -29.429 -16.718 88.912 1.00 12.48 271 TYR A CA 1
ATOM 6114 C C . TYR B 1 279 ? -28.085 -17.392 89.165 1.00 18.41 271 TYR A C 1
ATOM 6115 O O . TYR B 1 279 ? -28.024 -18.518 89.673 1.00 17.27 271 TYR A O 1
ATOM 6124 N N . TRP B 1 280 ? -26.996 -16.705 88.810 1.00 18.04 272 TRP A N 1
ATOM 6125 C CA . TRP B 1 280 ? -25.649 -17.262 88.946 1.00 14.47 272 TRP A CA 1
ATOM 6126 C C . TRP B 1 280 ? -25.333 -17.719 90.367 1.00 13.09 272 TRP A C 1
ATOM 6127 O O . TRP B 1 280 ? -24.979 -18.899 90.546 1.00 15.04 272 TRP A O 1
ATOM 6138 N N . PRO B 1 281 ? -25.440 -16.882 91.408 1.00 12.79 273 PRO A N 1
ATOM 6139 C CA . PRO B 1 281 ? -25.141 -17.391 92.757 1.00 14.93 273 PRO A CA 1
ATOM 6140 C C . PRO B 1 281 ? -26.085 -18.492 93.212 1.00 16.35 273 PRO A C 1
ATOM 6141 O O . PRO B 1 281 ? -25.663 -19.378 93.963 1.00 18.57 273 PRO A O 1
ATOM 6145 N N . ALA B 1 282 ? -27.347 -18.484 92.774 1.00 14.14 274 ALA A N 1
ATOM 6146 C CA . ALA B 1 282 ? -28.246 -19.576 93.140 1.00 16.82 274 ALA A CA 1
ATOM 6147 C C . ALA B 1 282 ? -27.813 -20.884 92.486 1.00 16.76 274 ALA A C 1
ATOM 6148 O O . ALA B 1 282 ? -27.868 -21.945 93.120 1.00 17.65 274 ALA A O 1
ATOM 6150 N N . PHE B 1 283 ? -27.375 -20.823 91.222 1.00 14.39 275 PHE A N 1
ATOM 6151 C CA . PHE B 1 283 ? -26.792 -21.987 90.554 1.00 16.75 275 PHE A CA 1
ATOM 6152 C C . PHE B 1 283 ? -25.625 -22.556 91.353 1.00 18.53 275 PHE A C 1
ATOM 6153 O O . PHE B 1 283 ? -25.526 -23.772 91.555 1.00 17.92 275 PHE A O 1
ATOM 6161 N N . LEU B 1 284 ? -24.716 -21.685 91.799 1.00 19.84 276 LEU A N 1
ATOM 6162 C CA . LEU B 1 284 ? -23.509 -22.148 92.474 1.00 20.56 276 LEU A CA 1
ATOM 6163 C C . LEU B 1 284 ? -23.822 -22.684 93.866 1.00 15.74 276 LEU A C 1
ATOM 6164 O O . LEU B 1 284 ? -23.201 -23.657 94.314 1.00 15.91 276 LEU A O 1
ATOM 6169 N N . MET B 1 285 ? -24.778 -22.065 94.565 1.00 19.37 277 MET A N 1
ATOM 6170 C CA . MET B 1 285 ? -25.234 -22.607 95.844 1.00 21.02 277 MET A CA 1
ATOM 6171 C C . MET B 1 285 ? -25.764 -24.024 95.671 1.00 22.77 277 MET A C 1
ATOM 6172 O O . MET B 1 285 ? -25.418 -24.929 96.436 1.00 21.52 277 MET A O 1
ATOM 6177 N N . SER B 1 286 ? -26.609 -24.231 94.657 1.00 17.62 278 SER A N 1
ATOM 6178 C CA . SER B 1 286 ? -27.159 -25.556 94.390 1.00 24.16 278 SER A CA 1
ATOM 6179 C C . SER B 1 286 ? -26.059 -26.559 94.076 1.00 21.81 278 SER A C 1
ATOM 6180 O O . SER B 1 286 ? -26.119 -27.713 94.513 1.00 30.72 278 SER A O 1
ATOM 6183 N N . ALA B 1 287 ? -25.050 -26.137 93.317 1.00 17.91 279 ALA A N 1
ATOM 6184 C CA . ALA B 1 287 ? -23.977 -27.019 92.885 1.00 17.60 279 ALA A CA 1
ATOM 6185 C C . ALA B 1 287 ? -22.883 -27.188 93.930 1.00 20.88 279 ALA A C 1
ATOM 6186 O O . ALA B 1 287 ? -21.946 -27.957 93.699 1.00 26.20 279 ALA A O 1
ATOM 6188 N N . GLY B 1 288 ? -22.973 -26.498 95.062 1.00 17.06 280 GLY A N 1
ATOM 6189 C CA . GLY B 1 288 ? -21.930 -26.584 96.066 1.00 24.64 280 GLY A CA 1
ATOM 6190 C C . GLY B 1 288 ? -20.625 -25.933 95.666 1.00 25.52 280 GLY A C 1
ATOM 6191 O O . GLY B 1 288 ? -19.559 -26.384 96.095 1.00 25.15 280 GLY A O 1
ATOM 6192 N N . ILE B 1 289 ? -20.679 -24.876 94.858 1.00 24.91 281 ILE A N 1
ATOM 6193 C CA . ILE B 1 289 ? -19.494 -24.187 94.356 1.00 19.37 281 ILE A CA 1
ATOM 6194 C C . ILE B 1 289 ? -19.389 -22.829 95.037 1.00 20.25 281 ILE A C 1
ATOM 6195 O O . ILE B 1 289 ? -20.401 -22.146 95.234 1.00 15.28 281 ILE A O 1
ATOM 6200 N N . GLU B 1 290 ? -18.164 -22.439 95.393 1.00 17.09 282 GLU A N 1
ATOM 6201 C CA . GLU B 1 290 ? -17.941 -21.144 96.025 1.00 20.71 282 GLU A CA 1
ATOM 6202 C C . GLU B 1 290 ? -18.443 -20.010 95.141 1.00 20.84 282 GLU A C 1
ATOM 6203 O O . GLU B 1 290 ? -18.259 -20.022 93.920 1.00 17.42 282 GLU A O 1
ATOM 6209 N N . LEU B 1 291 ? -19.060 -19.007 95.773 1.00 15.19 283 LEU A N 1
ATOM 6210 C CA . LEU B 1 291 ? -19.632 -17.890 95.038 1.00 16.17 283 LEU A CA 1
ATOM 6211 C C . LEU B 1 291 ? -18.565 -16.849 94.710 1.00 15.74 283 LEU A C 1
ATOM 6212 O O . LEU B 1 291 ? -17.586 -16.705 95.447 1.00 17.63 283 LEU A O 1
ATOM 6217 N N . PRO B 1 292 ? -18.732 -16.105 93.614 1.00 18.64 284 PRO A N 1
ATOM 6218 C CA . PRO B 1 292 ? -17.795 -15.016 93.326 1.00 21.19 284 PRO A CA 1
ATOM 6219 C C . PRO B 1 292 ? -17.818 -13.987 94.444 1.00 22.74 284 PRO A C 1
ATOM 6220 O O . PRO B 1 292 ? -18.804 -13.851 95.173 1.00 21.03 284 PRO A O 1
ATOM 6224 N N . ARG B 1 293 ? -16.703 -13.272 94.588 1.00 17.27 285 ARG A N 1
ATOM 6225 C CA . ARG B 1 293 ? -16.559 -12.358 95.714 1.00 19.88 285 ARG A CA 1
ATOM 6226 C C . ARG B 1 293 ? -17.327 -11.062 95.505 1.00 18.46 285 ARG A C 1
ATOM 6227 O O . ARG B 1 293 ? -17.815 -10.476 96.474 1.00 14.58 285 ARG A O 1
ATOM 6235 N N . ARG B 1 294 ? -17.449 -10.600 94.266 1.00 10.57 286 ARG A N 1
ATOM 6236 C CA . ARG B 1 294 ? -17.972 -9.265 94.033 1.00 10.55 286 ARG A CA 1
ATOM 6237 C C . ARG B 1 294 ? -18.400 -9.131 92.579 1.00 17.33 286 ARG A C 1
ATOM 6238 O O . ARG B 1 294 ? -17.752 -9.670 91.676 1.00 16.79 286 ARG A O 1
ATOM 6246 N N . ILE B 1 295 ? -19.507 -8.421 92.377 1.00 12.65 287 ILE A N 1
ATOM 6247 C CA . ILE B 1 295 ? -20.055 -8.102 91.066 1.00 13.37 287 ILE A CA 1
ATOM 6248 C C . ILE B 1 295 ? -20.229 -6.596 91.005 1.00 15.02 287 ILE A C 1
ATOM 6249 O O . ILE B 1 295 ? -20.865 -6.012 91.892 1.00 15.35 287 ILE A O 1
ATOM 6254 N N . PHE B 1 296 ? -19.662 -5.965 89.977 1.00 12.16 288 PHE A N 1
ATOM 6255 C CA . PHE B 1 296 ? -19.812 -4.529 89.783 1.00 13.53 288 PHE A CA 1
ATOM 6256 C C . PHE B 1 296 ? -20.498 -4.270 88.450 1.00 20.54 288 PHE A C 1
ATOM 6257 O O . PHE B 1 296 ? -19.998 -4.685 87.399 1.00 14.90 288 PHE A O 1
ATOM 6265 N N . ALA B 1 297 ? -21.622 -3.560 88.488 1.00 18.33 289 ALA A N 1
ATOM 6266 C CA . ALA B 1 297 ? -22.400 -3.238 87.294 1.00 20.27 289 ALA A CA 1
ATOM 6267 C C . ALA B 1 297 ? -22.154 -1.777 86.931 1.00 20.41 289 ALA A C 1
ATOM 6268 O O . ALA B 1 297 ? -22.558 -0.871 87.667 1.00 16.58 289 ALA A O 1
ATOM 6270 N N . HIS B 1 298 ? -21.492 -1.550 85.800 1.00 13.70 290 HIS A N 1
ATOM 6271 C CA . HIS B 1 298 ? -21.214 -0.196 85.351 1.00 16.09 290 HIS A CA 1
ATOM 6272 C C . HIS B 1 298 ? -22.379 0.348 84.525 1.00 18.69 290 HIS A C 1
ATOM 6273 O O . HIS B 1 298 ? -23.297 -0.379 84.134 1.00 18.49 290 HIS A O 1
ATOM 6280 N N . GLY B 1 299 ? -22.330 1.654 84.259 1.00 22.00 291 GLY A N 1
ATOM 6281 C CA . GLY B 1 299 ? -23.337 2.321 83.462 1.00 24.08 291 GLY A CA 1
ATOM 6282 C C . GLY B 1 299 ? -22.981 2.339 81.986 1.00 18.30 291 GLY A C 1
ATOM 6283 O O . GLY B 1 299 ? -22.004 1.737 81.539 1.00 20.28 291 GLY A O 1
ATOM 6284 N N . PHE B 1 300 ? -23.800 3.053 81.218 1.00 23.87 292 PHE A N 1
ATOM 6285 C CA . PHE B 1 300 ? -23.640 3.159 79.774 1.00 22.85 292 PHE A CA 1
ATOM 6286 C C . PHE B 1 300 ? -23.349 4.602 79.388 1.00 24.50 292 PHE A C 1
ATOM 6287 O O . PHE B 1 300 ? -23.730 5.539 80.094 1.00 24.28 292 PHE A O 1
ATOM 6295 N N . LEU B 1 301 ? -22.672 4.766 78.256 1.00 17.81 293 LEU A N 1
ATOM 6296 C CA . LEU B 1 301 ? -22.274 6.068 77.745 1.00 27.77 293 LEU A CA 1
ATOM 6297 C C . LEU B 1 301 ? -23.229 6.535 76.651 1.00 33.14 293 LEU A C 1
ATOM 6298 O O . LEU B 1 301 ? -23.790 5.730 75.905 1.00 35.43 293 LEU A O 1
ATOM 6303 N N . HIS B 1 302 ? -23.404 7.851 76.555 1.00 36.70 294 HIS A N 1
ATOM 6304 C CA . HIS B 1 302 ? -24.250 8.425 75.519 1.00 41.05 294 HIS A CA 1
ATOM 6305 C C . HIS B 1 302 ? -23.705 9.790 75.128 1.00 37.53 294 HIS A C 1
ATOM 6306 O O . HIS B 1 302 ? -22.922 10.404 75.862 1.00 29.95 294 HIS A O 1
ATOM 6313 N N . ASN B 1 303 ? -24.123 10.251 73.951 1.00 44.42 295 ASN A N 1
ATOM 6314 C CA . ASN B 1 303 ? -23.779 11.580 73.466 1.00 49.61 295 ASN A CA 1
ATOM 6315 C C . ASN B 1 303 ? -24.797 12.602 73.958 1.00 48.36 295 ASN A C 1
ATOM 6316 O O . ASN B 1 303 ? -25.990 12.309 74.086 1.00 48.51 295 ASN A O 1
ATOM 6321 N N . ARG B 1 304 ? -24.311 13.806 74.247 1.00 50.49 296 ARG A N 1
ATOM 6322 C CA . ARG B 1 304 ? -25.195 14.905 74.636 1.00 58.83 296 ARG A CA 1
ATOM 6323 C C . ARG B 1 304 ? -26.008 15.372 73.445 1.00 60.13 296 ARG A C 1
ATOM 6324 O O . ARG B 1 304 ? -25.540 15.359 72.304 1.00 65.13 296 ARG A O 1
ATOM 6332 N N . ILE B 1 315 ? -24.227 4.933 69.328 1.00 60.80 307 ILE A N 1
ATOM 6333 C CA . ILE B 1 315 ? -23.712 4.834 70.687 1.00 62.04 307 ILE A CA 1
ATOM 6334 C C . ILE B 1 315 ? -22.261 5.308 70.706 1.00 57.92 307 ILE A C 1
ATOM 6335 O O . ILE B 1 315 ? -21.614 5.372 69.660 1.00 61.40 307 ILE A O 1
ATOM 6340 N N . VAL B 1 316 ? -21.758 5.655 71.893 1.00 52.09 308 VAL A N 1
ATOM 6341 C CA . VAL B 1 316 ? -20.369 6.079 72.024 1.00 43.97 308 VAL A CA 1
ATOM 6342 C C . VAL B 1 316 ? -19.452 4.906 71.711 1.00 42.78 308 VAL A C 1
ATOM 6343 O O . VAL B 1 316 ? -19.598 3.813 72.277 1.00 40.08 308 VAL A O 1
ATOM 6347 N N . ASP B 1 317 ? -18.499 5.130 70.801 1.00 33.09 309 ASP A N 1
ATOM 6348 C CA . ASP B 1 317 ? -17.611 4.088 70.285 1.00 36.01 309 ASP A CA 1
ATOM 6349 C C . ASP B 1 317 ? -16.184 4.417 70.705 1.00 31.58 309 ASP A C 1
ATOM 6350 O O . ASP B 1 317 ? -15.482 5.172 70.013 1.00 32.52 309 ASP A O 1
ATOM 6355 N N . PRO B 1 318 ? -15.717 3.880 71.833 1.00 27.44 310 PRO A N 1
ATOM 6356 C CA . PRO B 1 318 ? -14.366 4.226 72.299 1.00 25.60 310 PRO A CA 1
ATOM 6357 C C . PRO B 1 318 ? -13.272 3.826 71.329 1.00 25.11 310 PRO A C 1
ATOM 6358 O O . PRO B 1 318 ? -12.233 4.498 71.279 1.00 28.39 310 PRO A O 1
ATOM 6362 N N . VAL B 1 319 ? -13.470 2.754 70.556 1.00 24.13 311 VAL A N 1
ATOM 6363 C CA . VAL B 1 319 ? -12.466 2.349 69.575 1.00 24.09 311 VAL A CA 1
ATOM 6364 C C . VAL B 1 319 ? -12.291 3.438 68.525 1.00 28.02 311 VAL A C 1
ATOM 6365 O O . VAL B 1 319 ? -11.169 3.860 68.222 1.00 25.23 311 VAL A O 1
ATOM 6369 N N . ALA B 1 320 ? -13.403 3.924 67.967 1.00 33.87 312 ALA A N 1
ATOM 6370 C CA . ALA B 1 320 ? -13.328 5.015 67.001 1.00 34.48 312 ALA A CA 1
ATOM 6371 C C . ALA B 1 320 ? -12.733 6.269 67.630 1.00 32.83 312 ALA A C 1
ATOM 6372 O O . ALA B 1 320 ? -11.924 6.961 67.000 1.00 31.36 312 ALA A O 1
ATOM 6374 N N . LEU B 1 321 ? -13.111 6.572 68.876 1.00 29.60 313 LEU A N 1
ATOM 6375 C CA . LEU B 1 321 ? -12.549 7.738 69.554 1.00 28.81 313 LEU A CA 1
ATOM 6376 C C . LEU B 1 321 ? -11.040 7.614 69.720 1.00 23.84 313 LEU A C 1
ATOM 6377 O O . LEU B 1 321 ? -10.308 8.596 69.554 1.00 25.11 313 LEU A O 1
ATOM 6382 N N . ALA B 1 322 ? -10.557 6.418 70.064 1.00 23.78 314 ALA A N 1
ATOM 6383 C CA . ALA B 1 322 ? -9.133 6.243 70.324 1.00 23.25 314 ALA A CA 1
ATOM 6384 C C . ALA B 1 322 ? -8.310 6.423 69.055 1.00 27.86 314 ALA A C 1
ATOM 6385 O O . ALA B 1 322 ? -7.239 7.041 69.084 1.00 28.13 314 ALA A O 1
ATOM 6387 N N . GLU B 1 323 ? -8.791 5.889 67.932 1.00 27.46 315 GLU A N 1
ATOM 6388 C CA . GLU B 1 323 ? -8.063 6.037 66.677 1.00 32.06 315 GLU A CA 1
ATOM 6389 C C . GLU B 1 323 ? -8.011 7.491 66.233 1.00 31.82 315 GLU A C 1
ATOM 6390 O O . GLU B 1 323 ? -7.030 7.912 65.613 1.00 38.57 315 GLU A O 1
ATOM 6396 N N . ALA B 1 324 ? -9.037 8.272 66.552 1.00 29.41 316 ALA A N 1
ATOM 6397 C CA . ALA B 1 324 ? -9.064 9.684 66.199 1.00 31.15 316 ALA A CA 1
ATOM 6398 C C . ALA B 1 324 ? -8.312 10.556 67.199 1.00 32.39 316 ALA A C 1
ATOM 6399 O O . ALA B 1 324 ? -7.626 11.502 66.799 1.00 35.71 316 ALA A O 1
ATOM 6401 N N . LEU B 1 325 ? -8.431 10.262 68.496 1.00 28.88 317 LEU A N 1
ATOM 6402 C CA . LEU B 1 325 ? -7.935 11.156 69.533 1.00 23.15 317 LEU A CA 1
ATOM 6403 C C . LEU B 1 325 ? -6.721 10.633 70.286 1.00 25.47 317 LEU A C 1
ATOM 6404 O O . LEU B 1 325 ? -6.008 11.433 70.898 1.00 26.13 317 LEU A O 1
ATOM 6409 N N . GLY B 1 326 ? -6.471 9.327 70.263 1.00 25.21 318 GLY A N 1
ATOM 6410 C CA . GLY B 1 326 ? -5.367 8.773 71.052 1.00 19.95 318 GLY A CA 1
ATOM 6411 C C . GLY B 1 326 ? -5.919 7.849 72.120 1.00 22.03 318 GLY A C 1
ATOM 6412 O O . GLY B 1 326 ? -6.877 8.167 72.822 1.00 18.91 318 GLY A O 1
ATOM 6413 N N . VAL B 1 327 ? -5.291 6.677 72.241 1.00 25.01 319 VAL A N 1
ATOM 6414 C CA . VAL B 1 327 ? -5.794 5.648 73.149 1.00 31.09 319 VAL A CA 1
ATOM 6415 C C . VAL B 1 327 ? -5.775 6.143 74.588 1.00 23.09 319 VAL A C 1
ATOM 6416 O O . VAL B 1 327 ? -6.735 5.931 75.343 1.00 17.90 319 VAL A O 1
ATOM 6420 N N . ASP B 1 328 ? -4.697 6.824 74.991 1.00 17.20 320 ASP A N 1
ATOM 6421 C CA . ASP B 1 328 ? -4.594 7.249 76.383 1.00 22.13 320 ASP A CA 1
ATOM 6422 C C . ASP B 1 328 ? -5.471 8.458 76.664 1.00 22.43 320 ASP A C 1
ATOM 6423 O O . ASP B 1 328 ? -5.963 8.618 77.787 1.00 20.75 320 ASP A O 1
ATOM 6428 N N . GLN B 1 329 ? -5.680 9.315 75.661 1.00 19.59 321 GLN A N 1
ATOM 6429 C CA . GLN B 1 329 ? -6.645 10.399 75.811 1.00 23.28 321 GLN A CA 1
ATOM 6430 C C . GLN B 1 329 ? -8.043 9.850 76.067 1.00 20.75 321 GLN A C 1
ATOM 6431 O O . GLN B 1 329 ? -8.781 10.377 76.907 1.00 17.92 321 GLN A O 1
ATOM 6437 N N . VAL B 1 330 ? -8.417 8.779 75.365 1.00 18.82 322 VAL A N 1
ATOM 6438 C CA . VAL B 1 330 ? -9.765 8.237 75.499 1.00 19.26 322 VAL A CA 1
ATOM 6439 C C . VAL B 1 330 ? -9.916 7.448 76.793 1.00 23.15 322 VAL A C 1
ATOM 6440 O O . VAL B 1 330 ? -10.926 7.582 77.495 1.00 15.87 322 VAL A O 1
ATOM 6444 N N . ARG B 1 331 ? -8.927 6.606 77.115 1.00 18.82 323 ARG A N 1
ATOM 6445 C CA . ARG B 1 331 ? -8.962 5.854 78.366 1.00 18.00 323 ARG A CA 1
ATOM 6446 C C . ARG B 1 331 ? -9.077 6.785 79.565 1.00 20.18 323 ARG A C 1
ATOM 6447 O O . ARG B 1 331 ? -9.876 6.538 80.480 1.00 17.31 323 ARG A O 1
ATOM 6455 N N . TYR B 1 332 ? -8.284 7.861 79.574 1.00 15.26 324 TYR A N 1
ATOM 6456 C CA . TYR B 1 332 ? -8.336 8.819 80.671 1.00 15.62 324 TYR A CA 1
ATOM 6457 C C . TYR B 1 332 ? -9.707 9.476 80.764 1.00 13.48 324 TYR A C 1
ATOM 6458 O O . TYR B 1 332 ? -10.302 9.546 81.845 1.00 17.87 324 TYR A O 1
ATOM 6467 N N . PHE B 1 333 ? -10.230 9.963 79.637 1.00 17.62 325 PHE A N 1
ATOM 6468 C CA . PHE B 1 333 ? -11.491 10.698 79.675 1.00 20.19 325 PHE A CA 1
ATOM 6469 C C . PHE B 1 333 ? -12.634 9.820 80.166 1.00 18.05 325 PHE A C 1
ATOM 6470 O O . PHE B 1 333 ? -13.440 10.247 81.000 1.00 24.46 325 PHE A O 1
ATOM 6478 N N . LEU B 1 334 ? -12.719 8.589 79.660 1.00 18.83 326 LEU A N 1
ATOM 6479 C CA . LEU B 1 334 ? -13.800 7.695 80.056 1.00 18.44 326 LEU A CA 1
ATOM 6480 C C . LEU B 1 334 ? -13.718 7.312 81.530 1.00 18.63 326 LEU A C 1
ATOM 6481 O O . LEU B 1 334 ? -14.752 7.139 82.184 1.00 20.39 326 LEU A O 1
ATOM 6486 N N . LEU B 1 335 ? -12.516 7.180 82.078 1.00 20.88 327 LEU A N 1
ATOM 6487 C CA . LEU B 1 335 ? -12.399 6.769 83.470 1.00 18.19 327 LEU A CA 1
ATOM 6488 C C . LEU B 1 335 ? -12.443 7.936 84.445 1.00 18.95 327 LEU A C 1
ATOM 6489 O O . LEU B 1 335 ? -12.656 7.715 85.641 1.00 22.69 327 LEU A O 1
ATOM 6494 N N . ARG B 1 336 ? -12.262 9.166 83.969 1.00 15.04 328 ARG A N 1
ATOM 6495 C CA . ARG B 1 336 ? -12.299 10.345 84.826 1.00 23.45 328 ARG A CA 1
ATOM 6496 C C . ARG B 1 336 ? -13.630 11.080 84.769 1.00 21.57 328 ARG A C 1
ATOM 6497 O O . ARG B 1 336 ? -14.109 11.561 85.799 1.00 23.08 328 ARG A O 1
ATOM 6505 N N . GLU B 1 337 ? -14.240 11.164 83.587 1.00 20.80 329 GLU A N 1
ATOM 6506 C CA . GLU B 1 337 ? -15.402 12.029 83.399 1.00 22.22 329 GLU A CA 1
ATOM 6507 C C . GLU B 1 337 ? -16.641 11.473 84.089 1.00 25.99 329 GLU A C 1
ATOM 6508 O O . GLU B 1 337 ? -17.451 12.235 84.629 1.00 26.45 329 GLU A O 1
ATOM 6514 N N . VAL B 1 338 ? -16.810 10.158 84.080 1.00 19.07 330 VAL A N 1
ATOM 6515 C CA . VAL B 1 338 ? -18.030 9.517 84.558 1.00 25.10 330 VAL A CA 1
ATOM 6516 C C . VAL B 1 338 ? -17.714 8.783 85.855 1.00 22.35 330 VAL A C 1
ATOM 6517 O O . VAL B 1 338 ? -16.821 7.925 85.871 1.00 25.62 330 VAL A O 1
ATOM 6521 N N . PRO B 1 339 ? -18.412 9.073 86.951 1.00 27.31 331 PRO A N 1
ATOM 6522 C CA . PRO B 1 339 ? -18.277 8.235 88.151 1.00 26.62 331 PRO A CA 1
ATOM 6523 C C . PRO B 1 339 ? -18.665 6.801 87.829 1.00 17.99 331 PRO A C 1
ATOM 6524 O O . PRO B 1 339 ? -19.768 6.532 87.353 1.00 16.80 331 PRO A O 1
ATOM 6528 N N . PHE B 1 340 ? -17.742 5.878 88.075 1.00 17.04 332 PHE A N 1
ATOM 6529 C CA . PHE B 1 340 ? -17.945 4.515 87.611 1.00 16.92 332 PHE A CA 1
ATOM 6530 C C . PHE B 1 340 ? -19.144 3.889 88.313 1.00 24.01 332 PHE A C 1
ATOM 6531 O O . PHE B 1 340 ? -19.269 3.950 89.539 1.00 16.65 332 PHE A O 1
ATOM 6539 N N . GLY B 1 341 ? -20.040 3.296 87.521 1.00 16.10 333 GLY A N 1
ATOM 6540 C CA . GLY B 1 341 ? -21.322 2.821 87.989 1.00 18.72 333 GLY A CA 1
ATOM 6541 C C . GLY B 1 341 ? -22.485 3.668 87.517 1.00 20.17 333 GLY A C 1
ATOM 6542 O O . GLY B 1 341 ? -23.608 3.158 87.409 1.00 21.64 333 GLY A O 1
ATOM 6543 N N . GLN B 1 342 ? -22.241 4.945 87.231 1.00 17.26 334 GLN A N 1
ATOM 6544 C CA . GLN B 1 342 ? -23.263 5.832 86.693 1.00 18.35 334 GLN A CA 1
ATOM 6545 C C . GLN B 1 342 ? -23.251 5.808 85.170 1.00 20.01 334 GLN A C 1
ATOM 6546 O O . GLN B 1 342 ? -22.283 5.381 84.535 1.00 22.90 334 GLN A O 1
ATOM 6552 N N . ASP B 1 343 ? -24.346 6.282 84.585 1.00 18.88 335 ASP A N 1
ATOM 6553 C CA . ASP B 1 343 ? -24.377 6.547 83.155 1.00 21.93 335 ASP A CA 1
ATOM 6554 C C . ASP B 1 343 ? -23.661 7.861 82.860 1.00 27.32 335 ASP A C 1
ATOM 6555 O O . ASP B 1 343 ? -23.668 8.790 83.672 1.00 30.76 335 ASP A O 1
ATOM 6560 N N . GLY B 1 344 ? -23.025 7.935 81.688 1.00 29.10 336 GLY A N 1
ATOM 6561 C CA . GLY B 1 344 ? -22.186 9.064 81.359 1.00 38.97 336 GLY A CA 1
ATOM 6562 C C . GLY B 1 344 ? -22.554 9.700 80.032 1.00 38.09 336 GLY A C 1
ATOM 6563 O O . GLY B 1 344 ? -23.156 9.076 79.159 1.00 36.31 336 GLY A O 1
ATOM 6564 N N . SER B 1 345 ? -22.140 10.963 79.887 1.00 41.30 337 SER A N 1
ATOM 6565 C CA . SER B 1 345 ? -22.361 11.768 78.687 1.00 50.83 337 SER A CA 1
ATOM 6566 C C . SER B 1 345 ? -21.015 12.249 78.148 1.00 59.30 337 SER A C 1
ATOM 6567 O O . SER B 1 345 ? -20.319 13.034 78.801 1.00 62.65 337 SER A O 1
ATOM 6570 N N . TYR B 1 346 ? -20.645 11.778 76.963 1.00 50.24 338 TYR A N 1
ATOM 6571 C CA . TYR B 1 346 ? -19.414 12.189 76.302 1.00 48.41 338 TYR A CA 1
ATOM 6572 C C . TYR B 1 346 ? -19.751 13.240 75.246 1.00 53.00 338 TYR A C 1
ATOM 6573 O O . TYR B 1 346 ? -20.585 12.990 74.370 1.00 53.64 338 TYR A O 1
ATOM 6582 N N . SER B 1 347 ? -19.073 14.385 75.303 1.00 58.05 339 SER A N 1
ATOM 6583 C CA . SER B 1 347 ? -19.212 15.419 74.287 1.00 52.16 339 SER A CA 1
ATOM 6584 C C . SER B 1 347 ? -17.835 15.823 73.802 1.00 47.15 339 SER A C 1
ATOM 6585 O O . SER B 1 347 ? -16.829 15.622 74.484 1.00 42.43 339 SER A O 1
ATOM 6588 N N . ASP B 1 348 ? -17.817 16.408 72.609 1.00 46.21 340 ASP A N 1
ATOM 6589 C CA . ASP B 1 348 ? -16.559 16.848 72.026 1.00 52.34 340 ASP A CA 1
ATOM 6590 C C . ASP B 1 348 ? -15.888 17.886 72.913 1.00 47.79 340 ASP A C 1
ATOM 6591 O O . ASP B 1 348 ? -14.689 17.791 73.194 1.00 46.69 340 ASP A O 1
ATOM 6596 N N . GLU B 1 349 ? -16.654 18.869 73.394 1.00 42.98 341 GLU A N 1
ATOM 6597 C CA . GLU B 1 349 ? -16.059 19.902 74.234 1.00 38.43 341 GLU A CA 1
ATOM 6598 C C . GLU B 1 349 ? -15.548 19.327 75.552 1.00 37.17 341 GLU A C 1
ATOM 6599 O O . GLU B 1 349 ? -14.503 19.755 76.057 1.00 36.98 341 GLU A O 1
ATOM 6605 N N . ALA B 1 350 ? -16.267 18.352 76.122 1.00 33.62 342 ALA A N 1
ATOM 6606 C CA . ALA B 1 350 ? -15.873 17.799 77.416 1.00 32.36 342 ALA A CA 1
ATOM 6607 C C . ALA B 1 350 ? -14.584 16.994 77.323 1.00 32.18 342 ALA A C 1
ATOM 6608 O O . ALA B 1 350 ? -13.784 16.999 78.266 1.00 29.82 342 ALA A O 1
ATOM 6610 N N . ILE B 1 351 ? -14.360 16.298 76.206 1.00 29.91 343 ILE A N 1
ATOM 6611 C CA . ILE B 1 351 ? -13.126 15.534 76.073 1.00 27.57 343 ILE A CA 1
ATOM 6612 C C . ILE B 1 351 ? -11.978 16.428 75.611 1.00 31.80 343 ILE A C 1
ATOM 6613 O O . ILE B 1 351 ? -10.827 16.212 76.007 1.00 32.03 343 ILE A O 1
ATOM 6618 N N . VAL B 1 352 ? -12.264 17.452 74.799 1.00 27.84 344 VAL A N 1
ATOM 6619 C CA . VAL B 1 352 ? -11.235 18.425 74.435 1.00 27.35 344 VAL A CA 1
ATOM 6620 C C . VAL B 1 352 ? -10.676 19.101 75.681 1.00 33.49 344 VAL A C 1
ATOM 6621 O O . VAL B 1 352 ? -9.460 19.292 75.810 1.00 29.83 344 VAL A O 1
ATOM 6625 N N . THR B 1 353 ? -11.552 19.457 76.627 1.00 32.33 345 THR A N 1
ATOM 6626 C CA . THR B 1 353 ? -11.096 20.075 77.869 1.00 33.07 345 THR A CA 1
ATOM 6627 C C . THR B 1 353 ? -10.108 19.177 78.606 1.00 30.23 345 THR A C 1
ATOM 6628 O O . THR B 1 353 ? -9.071 19.644 79.089 1.00 31.09 345 THR A O 1
ATOM 6632 N N . ARG B 1 354 ? -10.403 17.881 78.693 1.00 29.65 346 ARG A N 1
ATOM 6633 C CA . ARG B 1 354 ? -9.528 16.988 79.442 1.00 26.75 346 ARG A CA 1
ATOM 6634 C C . ARG B 1 354 ? -8.248 16.687 78.675 1.00 25.63 346 ARG A C 1
ATOM 6635 O O . ARG B 1 354 ? -7.198 16.466 79.287 1.00 24.83 346 ARG A O 1
ATOM 6643 N N . ILE B 1 355 ? -8.307 16.687 77.343 1.00 29.16 347 ILE A N 1
ATOM 6644 C CA . ILE B 1 355 ? -7.097 16.475 76.556 1.00 26.65 347 ILE A CA 1
ATOM 6645 C C . ILE B 1 355 ? -6.140 17.653 76.714 1.00 29.03 347 ILE A C 1
ATOM 6646 O O . ILE B 1 355 ? -4.926 17.466 76.868 1.00 25.74 347 ILE A O 1
ATOM 6651 N N . ASN B 1 356 ? -6.666 18.881 76.694 1.00 22.83 348 ASN A N 1
ATOM 6652 C CA . ASN B 1 356 ? -5.817 20.068 76.717 1.00 26.10 348 ASN A CA 1
ATOM 6653 C C . ASN B 1 356 ? -5.473 20.532 78.125 1.00 26.40 348 ASN A C 1
ATOM 6654 O O . ASN B 1 356 ? -4.334 20.931 78.377 1.00 27.38 348 ASN A O 1
ATOM 6659 N N . THR B 1 357 ? -6.432 20.514 79.046 1.00 28.09 349 THR A N 1
ATOM 6660 C CA . THR B 1 357 ? -6.188 20.982 80.409 1.00 29.56 349 THR A CA 1
ATOM 6661 C C . THR B 1 357 ? -5.556 19.900 81.276 1.00 30.18 349 THR A C 1
ATOM 6662 O O . THR B 1 357 ? -4.435 20.071 81.769 1.00 31.03 349 THR A O 1
ATOM 6666 N N . ASP B 1 358 ? -6.264 18.782 81.472 1.00 27.10 350 ASP A N 1
ATOM 6667 C CA . ASP B 1 358 ? -5.796 17.757 82.398 1.00 28.45 350 ASP A CA 1
ATOM 6668 C C . ASP B 1 358 ? -4.483 17.142 81.929 1.00 23.17 350 ASP A C 1
ATOM 6669 O O . ASP B 1 358 ? -3.543 16.980 82.715 1.00 22.65 350 ASP A O 1
ATOM 6674 N N . LEU B 1 359 ? -4.403 16.789 80.646 1.00 26.79 351 LEU A N 1
ATOM 6675 C CA . LEU B 1 359 ? -3.275 16.017 80.141 1.00 17.88 351 LEU A CA 1
ATOM 6676 C C . LEU B 1 359 ? -2.167 16.913 79.592 1.00 21.89 351 LEU A C 1
ATOM 6677 O O . LEU B 1 359 ? -1.044 16.904 80.107 1.00 25.13 351 LEU A O 1
ATOM 6682 N N . ALA B 1 360 ? -2.467 17.688 78.547 1.00 22.13 352 ALA A N 1
ATOM 6683 C CA . ALA B 1 360 ? -1.417 18.435 77.861 1.00 27.39 352 ALA A CA 1
ATOM 6684 C C . ALA B 1 360 ? -0.809 19.503 78.760 1.00 30.30 352 ALA A C 1
ATOM 6685 O O . ALA B 1 360 ? 0.402 19.737 78.716 1.00 26.63 352 ALA A O 1
ATOM 6687 N N . ASN B 1 361 ? -1.628 20.157 79.584 1.00 30.83 353 ASN A N 1
ATOM 6688 C CA . ASN B 1 361 ? -1.174 21.282 80.396 1.00 29.88 353 ASN A CA 1
ATOM 6689 C C . ASN B 1 361 ? -0.841 20.873 81.828 1.00 29.94 353 ASN A C 1
ATOM 6690 O O . ASN B 1 361 ? 0.300 21.043 82.272 1.00 26.89 353 ASN A O 1
ATOM 6695 N N . GLU B 1 362 ? -1.824 20.340 82.563 1.00 24.34 354 GLU A N 1
ATOM 6696 C CA . GLU B 1 362 ? -1.642 20.115 83.995 1.00 21.72 354 GLU A CA 1
ATOM 6697 C C . GLU B 1 362 ? -0.566 19.069 84.263 1.00 25.17 354 GLU A C 1
ATOM 6698 O O . GLU B 1 362 ? 0.265 19.242 85.164 1.00 29.44 354 GLU A O 1
ATOM 6704 N N . LEU B 1 363 ? -0.555 17.985 83.490 1.00 18.71 355 LEU A N 1
ATOM 6705 C CA . LEU B 1 363 ? 0.478 16.965 83.617 1.00 20.64 355 LEU A CA 1
ATOM 6706 C C . LEU B 1 363 ? 1.610 17.151 82.613 1.00 24.58 355 LEU A C 1
ATOM 6707 O O . LEU B 1 363 ? 2.785 17.110 82.991 1.00 24.35 355 LEU A O 1
ATOM 6712 N N . GLY B 1 364 ? 1.278 17.366 81.338 1.00 23.49 356 GLY A N 1
ATOM 6713 C CA . GLY B 1 364 ? 2.307 17.391 80.308 1.00 25.99 356 GLY A CA 1
ATOM 6714 C C . GLY B 1 364 ? 3.291 18.532 80.483 1.00 26.78 356 GLY A C 1
ATOM 6715 O O . GLY B 1 364 ? 4.505 18.321 80.519 1.00 23.11 356 GLY A O 1
ATOM 6716 N N . ASN B 1 365 ? 2.777 19.760 80.604 1.00 27.24 357 ASN A N 1
ATOM 6717 C CA . ASN B 1 365 ? 3.657 20.925 80.658 1.00 26.23 357 ASN A CA 1
ATOM 6718 C C . ASN B 1 365 ? 4.413 21.017 81.979 1.00 28.05 357 ASN A C 1
ATOM 6719 O O . ASN B 1 365 ? 5.509 21.587 82.020 1.00 35.55 357 ASN A O 1
ATOM 6724 N N . LEU B 1 366 ? 3.854 20.477 83.064 1.00 26.48 358 LEU A N 1
ATOM 6725 C CA . LEU B 1 366 ? 4.616 20.395 84.306 1.00 24.96 358 LEU A CA 1
ATOM 6726 C C . LEU B 1 366 ? 5.840 19.503 84.135 1.00 27.28 358 LEU A C 1
ATOM 6727 O O . LEU B 1 366 ? 6.943 19.853 84.572 1.00 31.70 358 LEU A O 1
ATOM 6732 N N . ALA B 1 367 ? 5.668 18.348 83.492 1.00 24.14 359 ALA A N 1
ATOM 6733 C CA . ALA B 1 367 ? 6.809 17.483 83.218 1.00 30.86 359 ALA A CA 1
ATOM 6734 C C . ALA B 1 367 ? 7.772 18.133 82.234 1.00 30.06 359 ALA A C 1
ATOM 6735 O O . ALA B 1 367 ? 8.989 18.105 82.440 1.00 29.41 359 ALA A O 1
ATOM 6737 N N . GLN B 1 368 ? 7.248 18.736 81.165 1.00 21.50 360 GLN A N 1
ATOM 6738 C CA . GLN B 1 368 ? 8.114 19.295 80.130 1.00 29.28 360 GLN A CA 1
ATOM 6739 C C . GLN B 1 368 ? 8.937 20.463 80.659 1.00 25.83 360 GLN A C 1
ATOM 6740 O O . GLN B 1 368 ? 10.140 20.546 80.393 1.00 31.78 360 GLN A O 1
ATOM 6746 N N . ARG B 1 369 ? 8.312 21.371 81.415 1.00 25.35 361 ARG A N 1
ATOM 6747 C CA . ARG B 1 369 ? 9.039 22.545 81.895 1.00 33.94 361 ARG A CA 1
ATOM 6748 C C . ARG B 1 369 ? 10.148 22.163 82.870 1.00 33.90 361 ARG A C 1
ATOM 6749 O O . ARG B 1 369 ? 11.216 22.784 82.873 1.00 29.46 361 ARG A O 1
ATOM 6757 N N . SER B 1 370 ? 9.918 21.154 83.712 1.00 33.18 362 SER A N 1
ATOM 6758 C CA . SER B 1 370 ? 10.933 20.777 84.689 1.00 32.51 362 SER A CA 1
ATOM 6759 C C . SER B 1 370 ? 12.009 19.894 84.065 1.00 29.54 362 SER A C 1
ATOM 6760 O O . SER B 1 370 ? 13.198 20.054 84.362 1.00 26.30 362 SER A O 1
ATOM 6763 N N . LEU B 1 371 ? 11.616 18.968 83.190 1.00 27.15 363 LEU A N 1
ATOM 6764 C CA . LEU B 1 371 ? 12.605 18.139 82.510 1.00 32.14 363 LEU A CA 1
ATOM 6765 C C . LEU B 1 371 ? 13.483 18.975 81.587 1.00 29.67 363 LEU A C 1
ATOM 6766 O O . LEU B 1 371 ? 14.684 18.712 81.458 1.00 33.21 363 LEU A O 1
ATOM 6771 N N . SER B 1 372 ? 12.905 19.993 80.946 1.00 27.55 364 SER A N 1
ATOM 6772 C CA . SER B 1 372 ? 13.693 20.869 80.085 1.00 31.34 364 SER A CA 1
ATOM 6773 C C . SER B 1 372 ? 14.747 21.631 80.874 1.00 30.26 364 SER A C 1
ATOM 6774 O O . SER B 1 372 ? 15.828 21.919 80.346 1.00 25.83 364 SER A O 1
ATOM 6777 N N . MET B 1 373 ? 14.448 21.976 82.130 1.00 29.25 365 MET A N 1
ATOM 6778 C CA . MET B 1 373 ? 15.424 22.670 82.962 1.00 34.24 365 MET A CA 1
ATOM 6779 C C . MET B 1 373 ? 16.548 21.742 83.407 1.00 35.07 365 MET A C 1
ATOM 6780 O O . MET B 1 373 ? 17.692 22.185 83.552 1.00 37.95 365 MET A O 1
ATOM 6785 N N . VAL B 1 374 ? 16.246 20.462 83.633 1.00 32.68 366 VAL A N 1
ATOM 6786 C CA . VAL B 1 374 ? 17.296 19.494 83.936 1.00 27.67 366 VAL A CA 1
ATOM 6787 C C . VAL B 1 374 ? 18.234 19.336 82.744 1.00 30.27 366 VAL A C 1
ATOM 6788 O O . VAL B 1 374 ? 19.456 19.223 82.905 1.00 29.24 366 VAL A O 1
ATOM 6792 N N . ALA B 1 375 ? 17.678 19.340 81.530 1.00 22.88 367 ALA A N 1
ATOM 6793 C CA . ALA B 1 375 ? 18.481 19.131 80.331 1.00 32.52 367 ALA A CA 1
ATOM 6794 C C . ALA B 1 375 ? 19.391 20.324 80.050 1.00 36.15 367 ALA A C 1
ATOM 6795 O O . ALA B 1 375 ? 20.583 20.155 79.785 1.00 32.65 367 ALA A O 1
ATOM 6797 N N . LYS B 1 376 ? 18.847 21.538 80.097 1.00 38.06 368 LYS A N 1
ATOM 6798 C CA . LYS B 1 376 ? 19.595 22.728 79.699 1.00 40.30 368 LYS A CA 1
ATOM 6799 C C . LYS B 1 376 ? 20.463 23.300 80.811 1.00 37.47 368 LYS A C 1
ATOM 6800 O O . LYS B 1 376 ? 21.497 23.915 80.519 1.00 39.31 368 LYS A O 1
ATOM 6806 N N . ASN B 1 377 ? 20.075 23.123 82.077 1.00 33.53 369 ASN A N 1
ATOM 6807 C CA . ASN B 1 377 ? 20.782 23.756 83.182 1.00 35.82 369 ASN A CA 1
ATOM 6808 C C . ASN B 1 377 ? 21.511 22.787 84.100 1.00 38.92 369 ASN A C 1
ATOM 6809 O O . ASN B 1 377 ? 22.436 23.211 84.803 1.00 37.57 369 ASN A O 1
ATOM 6814 N N . LEU B 1 378 ? 21.128 21.510 84.126 1.00 32.00 370 LEU A N 1
ATOM 6815 C CA . LEU B 1 378 ? 21.731 20.564 85.058 1.00 32.76 370 LEU A CA 1
ATOM 6816 C C . LEU B 1 378 ? 22.374 19.378 84.349 1.00 31.02 370 LEU A C 1
ATOM 6817 O O . LEU B 1 378 ? 22.521 18.309 84.950 1.00 29.53 370 LEU A O 1
ATOM 6822 N N . ASP B 1 379 ? 22.760 19.553 83.081 1.00 33.02 371 ASP A N 1
ATOM 6823 C CA . ASP B 1 379 ? 23.516 18.554 82.319 1.00 40.42 371 ASP A CA 1
ATOM 6824 C C . ASP B 1 379 ? 22.737 17.254 82.136 1.00 40.79 371 ASP A C 1
ATOM 6825 O O . ASP B 1 379 ? 23.331 16.176 82.025 1.00 38.89 371 ASP A O 1
ATOM 6830 N N . GLY B 1 380 ? 21.408 17.344 82.090 1.00 40.28 372 GLY A N 1
ATOM 6831 C CA . GLY B 1 380 ? 20.585 16.159 81.911 1.00 36.63 372 GLY A CA 1
ATOM 6832 C C . GLY B 1 380 ? 20.737 15.144 83.019 1.00 32.28 372 GLY A C 1
ATOM 6833 O O . GLY B 1 380 ? 20.641 13.937 82.769 1.00 26.83 372 GLY A O 1
ATOM 6834 N N . ARG B 1 381 ? 20.978 15.603 84.242 1.00 27.71 373 ARG A N 1
ATOM 6835 C CA . ARG B 1 381 ? 21.261 14.741 85.378 1.00 32.62 373 ARG A CA 1
ATOM 6836 C C . ARG B 1 381 ? 20.376 15.164 86.541 1.00 31.58 373 ARG A C 1
ATOM 6837 O O . ARG B 1 381 ? 20.273 16.358 86.839 1.00 26.78 373 ARG A O 1
ATOM 6845 N N . VAL B 1 382 ? 19.734 14.193 87.184 1.00 26.89 374 VAL A N 1
ATOM 6846 C CA . VAL B 1 382 ? 18.853 14.511 88.316 1.00 32.01 374 VAL A CA 1
ATOM 6847 C C . VAL B 1 382 ? 19.663 15.201 89.409 1.00 31.69 374 VAL A C 1
ATOM 6848 O O . VAL B 1 382 ? 20.690 14.655 89.857 1.00 30.80 374 VAL A O 1
ATOM 6852 N N . PRO B 1 383 ? 19.260 16.386 89.869 1.00 29.51 375 PRO A N 1
ATOM 6853 C CA . PRO B 1 383 ? 20.061 17.101 90.867 1.00 34.67 375 PRO A CA 1
ATOM 6854 C C . PRO B 1 383 ? 19.946 16.471 92.244 1.00 38.71 375 PRO A C 1
ATOM 6855 O O . PRO B 1 383 ? 18.959 15.808 92.575 1.00 37.17 375 PRO A O 1
ATOM 6859 N N . ASN B 1 384 ? 20.986 16.681 93.048 1.00 33.05 376 ASN A N 1
ATOM 6860 C CA . ASN B 1 384 ? 20.973 16.267 94.441 1.00 31.32 376 ASN A CA 1
ATOM 6861 C C . ASN B 1 384 ? 20.336 17.368 95.272 1.00 36.55 376 ASN A C 1
ATOM 6862 O O . ASN B 1 384 ? 20.900 18.468 95.357 1.00 38.48 376 ASN A O 1
ATOM 6867 N N . PRO B 1 385 ? 19.187 17.130 95.892 1.00 33.69 377 PRO A N 1
ATOM 6868 C CA . PRO B 1 385 ? 18.478 18.210 96.577 1.00 34.87 377 PRO A CA 1
ATOM 6869 C C . PRO B 1 385 ? 19.139 18.584 97.892 1.00 32.79 377 PRO A C 1
ATOM 6870 O O . PRO B 1 385 ? 19.849 17.796 98.520 1.00 35.89 377 PRO A O 1
ATOM 6874 N N . GLY B 1 386 ? 18.893 19.823 98.302 1.00 32.38 378 GLY A N 1
ATOM 6875 C CA . GLY B 1 386 ? 19.252 20.273 99.625 1.00 28.92 378 GLY A CA 1
ATOM 6876 C C . GLY B 1 386 ? 18.282 19.728 100.651 1.00 30.49 378 GLY A C 1
ATOM 6877 O O . GLY B 1 386 ? 17.469 18.843 100.379 1.00 31.11 378 GLY A O 1
ATOM 6878 N N . GLU B 1 387 ? 18.378 20.269 101.861 1.00 29.91 379 GLU A N 1
ATOM 6879 C CA . GLU B 1 387 ? 17.447 19.880 102.908 1.00 31.92 379 GLU A CA 1
ATOM 6880 C C . GLU B 1 387 ? 16.073 20.449 102.591 1.00 34.49 379 GLU A C 1
ATOM 6881 O O . GLU B 1 387 ? 15.944 21.616 102.207 1.00 37.36 379 GLU A O 1
ATOM 6887 N N . PHE B 1 388 ? 15.050 19.616 102.740 1.00 38.82 380 PHE A N 1
ATOM 6888 C CA . PHE B 1 388 ? 13.712 19.978 102.291 1.00 33.14 380 PHE A CA 1
ATOM 6889 C C . PHE B 1 388 ? 13.100 21.041 103.193 1.00 35.22 380 PHE A C 1
ATOM 6890 O O . PHE B 1 388 ? 13.050 20.885 104.418 1.00 31.94 380 PHE A O 1
ATOM 6898 N N . ALA B 1 389 ? 12.631 22.122 102.578 1.00 36.79 381 ALA A N 1
ATOM 6899 C CA . ALA B 1 389 ? 11.875 23.140 103.283 1.00 35.50 381 ALA A CA 1
ATOM 6900 C C . ALA B 1 389 ? 10.458 22.639 103.558 1.00 36.70 381 ALA A C 1
ATOM 6901 O O . ALA B 1 389 ? 10.029 21.597 103.056 1.00 34.25 381 ALA A O 1
ATOM 6903 N N . ASP B 1 390 ? 9.721 23.403 104.372 1.00 41.14 382 ASP A N 1
ATOM 6904 C CA . ASP B 1 390 ? 8.349 23.024 104.702 1.00 41.33 382 ASP A CA 1
ATOM 6905 C C . ASP B 1 390 ? 7.468 22.919 103.458 1.00 30.68 382 ASP A C 1
ATOM 6906 O O . ASP B 1 390 ? 6.583 22.058 103.397 1.00 28.64 382 ASP A O 1
ATOM 6911 N N . ALA B 1 391 ? 7.693 23.781 102.460 1.00 30.39 383 ALA A N 1
ATOM 6912 C CA . ALA B 1 391 ? 6.942 23.684 101.211 1.00 30.63 383 ALA A CA 1
ATOM 6913 C C . ALA B 1 391 ? 7.304 22.419 100.439 1.00 30.88 383 ALA A C 1
ATOM 6914 O O . ALA B 1 391 ? 6.425 21.765 99.862 1.00 28.03 383 ALA A O 1
ATOM 6916 N N . ASP B 1 392 ? 8.593 22.063 100.411 1.00 26.32 384 ASP A N 1
ATOM 6917 C CA . ASP B 1 392 ? 9.017 20.831 99.752 1.00 26.64 384 ASP A CA 1
ATOM 6918 C C . ASP B 1 392 ? 8.420 19.607 100.441 1.00 28.31 384 ASP A C 1
ATOM 6919 O O . ASP B 1 392 ? 7.877 18.712 99.784 1.00 25.93 384 ASP A O 1
ATOM 6924 N N . ALA B 1 393 ? 8.527 19.543 101.771 1.00 25.62 385 ALA A N 1
ATOM 6925 C CA . ALA B 1 393 ? 8.013 18.382 102.490 1.00 27.64 385 ALA A CA 1
ATOM 6926 C C . ALA B 1 393 ? 6.498 18.268 102.369 1.00 31.54 385 ALA A C 1
ATOM 6927 O O . ALA B 1 393 ? 5.963 17.153 102.378 1.00 29.13 385 ALA A O 1
ATOM 6929 N N . ALA B 1 394 ? 5.791 19.397 102.246 1.00 31.90 386 ALA A N 1
ATOM 6930 C CA . ALA B 1 394 ? 4.337 19.345 102.120 1.00 33.48 386 ALA A CA 1
ATOM 6931 C C . ALA B 1 394 ? 3.917 18.716 100.798 1.00 27.65 386 ALA A C 1
ATOM 6932 O O . ALA B 1 394 ? 2.958 17.938 100.753 1.00 28.01 386 ALA A O 1
ATOM 6934 N N . LEU B 1 395 ? 4.615 19.044 99.709 1.00 29.43 387 LEU A N 1
ATOM 6935 C CA . LEU B 1 395 ? 4.277 18.448 98.420 1.00 24.40 387 LEU A CA 1
ATOM 6936 C C . LEU B 1 395 ? 4.640 16.971 98.388 1.00 26.69 387 LEU A C 1
ATOM 6937 O O . LEU B 1 395 ? 3.865 16.145 97.890 1.00 32.10 387 LEU A O 1
ATOM 6942 N N . LEU B 1 396 ? 5.815 16.622 98.918 1.00 29.86 388 LEU A N 1
ATOM 6943 C CA . LEU B 1 396 ? 6.234 15.225 98.956 1.00 29.32 388 LEU A CA 1
ATOM 6944 C C . LEU B 1 396 ? 5.295 14.389 99.814 1.00 25.78 388 LEU A C 1
ATOM 6945 O O . LEU B 1 396 ? 5.024 13.225 99.497 1.00 26.22 388 LEU A O 1
ATOM 6950 N N . ALA B 1 397 ? 4.786 14.964 100.906 1.00 22.41 389 ALA A N 1
ATOM 6951 C CA . ALA B 1 397 ? 3.871 14.219 101.765 1.00 25.43 389 ALA A CA 1
ATOM 6952 C C . ALA B 1 397 ? 2.568 13.908 101.038 1.00 21.35 389 ALA A C 1
ATOM 6953 O O . ALA B 1 397 ? 2.042 12.794 101.147 1.00 24.90 389 ALA A O 1
ATOM 6955 N N . THR B 1 398 ? 2.042 14.873 100.278 1.00 20.34 390 THR A N 1
ATOM 6956 C CA . THR B 1 398 ? 0.831 14.621 99.505 1.00 25.51 390 THR A CA 1
ATOM 6957 C C . THR B 1 398 ? 1.066 13.537 98.458 1.00 28.25 390 THR A C 1
ATOM 6958 O O . THR B 1 398 ? 0.204 12.679 98.233 1.00 25.80 390 THR A O 1
ATOM 6962 N N . ALA B 1 399 ? 2.241 13.551 97.824 1.00 22.68 391 ALA A N 1
ATOM 6963 C CA . ALA B 1 399 ? 2.552 12.550 96.812 1.00 20.20 391 ALA A CA 1
ATOM 6964 C C . ALA B 1 399 ? 2.764 11.175 97.439 1.00 21.81 391 ALA A C 1
ATOM 6965 O O . ALA B 1 399 ? 2.280 10.166 96.914 1.00 26.43 391 ALA A O 1
ATOM 6967 N N . ASP B 1 400 ? 3.466 11.117 98.574 1.00 19.01 392 ASP A N 1
ATOM 6968 C CA . ASP B 1 400 ? 3.721 9.833 99.226 1.00 24.21 392 ASP A CA 1
ATOM 6969 C C . ASP B 1 400 ? 2.434 9.172 99.713 1.00 22.26 392 ASP A C 1
ATOM 6970 O O . ASP B 1 400 ? 2.352 7.940 99.762 1.00 23.83 392 ASP A O 1
ATOM 6975 N N . GLY B 1 401 ? 1.424 9.962 100.073 1.00 21.06 393 GLY A N 1
ATOM 6976 C CA . GLY B 1 401 ? 0.156 9.402 100.495 1.00 22.45 393 GLY A CA 1
ATOM 6977 C C . GLY B 1 401 ? -0.804 9.026 99.387 1.00 25.18 393 GLY A C 1
ATOM 6978 O O . GLY B 1 401 ? -1.910 8.566 99.679 1.00 24.89 393 GLY A O 1
ATOM 6979 N N . LEU B 1 402 ? -0.412 9.196 98.117 1.00 19.50 394 LEU A N 1
ATOM 6980 C CA . LEU B 1 402 ? -1.335 8.946 97.013 1.00 18.68 394 LEU A CA 1
AT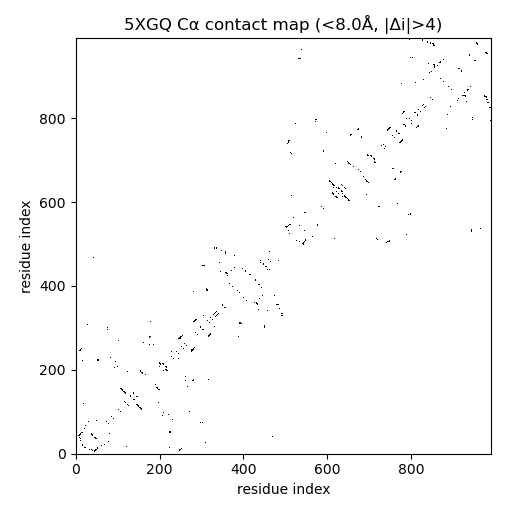OM 6981 C C . LEU B 1 402 ? -1.609 7.458 96.825 1.00 19.87 394 LEU A C 1
ATOM 6982 O O . LEU B 1 402 ? -2.752 7.064 96.557 1.00 21.55 394 LEU A O 1
ATOM 6987 N N . LEU B 1 403 ? -0.578 6.617 96.953 1.00 16.10 395 LEU A N 1
ATOM 6988 C CA . LEU B 1 403 ? -0.730 5.196 96.646 1.00 23.23 395 LEU A CA 1
ATOM 6989 C C . LEU B 1 403 ? -1.804 4.551 97.518 1.00 26.38 395 LEU A C 1
ATOM 6990 O O . LEU B 1 403 ? -2.652 3.798 97.026 1.00 18.38 395 LEU A O 1
ATOM 6995 N N . GLU B 1 404 ? -1.786 4.837 98.820 1.00 27.57 396 GLU A N 1
ATOM 6996 C CA . GLU B 1 404 ? -2.810 4.290 99.703 1.00 27.42 396 GLU A CA 1
ATOM 6997 C C . GLU B 1 404 ? -4.197 4.784 99.310 1.00 20.99 396 GLU A C 1
ATOM 6998 O O . GLU B 1 404 ? -5.159 4.008 99.291 1.00 21.63 396 GLU A O 1
ATOM 7004 N N . ARG B 1 405 ? -4.319 6.073 98.985 1.00 19.29 397 ARG A N 1
ATOM 7005 C CA . ARG B 1 405 ? -5.620 6.622 98.616 1.00 20.93 397 ARG A CA 1
ATOM 7006 C C . ARG B 1 405 ? -6.104 6.056 97.289 1.00 20.14 397 ARG A C 1
ATOM 7007 O O . ARG B 1 405 ? -7.289 5.736 97.142 1.00 20.94 397 ARG A O 1
ATOM 7015 N N . VAL B 1 406 ? -5.206 5.936 96.309 1.00 18.14 398 VAL A N 1
ATOM 7016 C CA . VAL B 1 406 ? -5.597 5.400 95.009 1.00 13.64 398 VAL A CA 1
ATOM 7017 C C . VAL B 1 406 ? -5.971 3.928 95.132 1.00 15.55 398 VAL A C 1
ATOM 7018 O O . VAL B 1 406 ? -6.916 3.458 94.486 1.00 17.95 398 VAL A O 1
ATOM 7022 N N . ARG B 1 407 ? -5.255 3.181 95.978 1.00 19.10 399 ARG A N 1
ATOM 7023 C CA . ARG B 1 407 ? -5.561 1.763 96.152 1.00 14.68 399 ARG A CA 1
ATOM 7024 C C . ARG B 1 407 ? -6.962 1.567 96.711 1.00 19.39 399 ARG A C 1
ATOM 7025 O O . ARG B 1 407 ? -7.692 0.669 96.274 1.00 19.17 399 ARG A O 1
ATOM 7033 N N . GLY B 1 408 ? -7.353 2.401 97.678 1.00 22.31 400 GLY A N 1
ATOM 7034 C CA . GLY B 1 408 ? -8.698 2.308 98.225 1.00 22.36 400 GLY A CA 1
ATOM 7035 C C . GLY B 1 408 ? -9.776 2.602 97.197 1.00 21.25 400 GLY A C 1
ATOM 7036 O O . GLY B 1 408 ? -10.844 1.985 97.211 1.00 22.04 400 GLY A O 1
ATOM 7037 N N . HIS B 1 409 ? -9.520 3.555 96.296 1.00 17.54 401 HIS A N 1
ATOM 7038 C CA . HIS B 1 409 ? -10.502 3.858 95.259 1.00 20.15 401 HIS A CA 1
ATOM 7039 C C . HIS B 1 409 ? -10.611 2.714 94.259 1.00 21.29 401 HIS A C 1
ATOM 7040 O O . HIS B 1 409 ? -11.720 2.322 93.874 1.00 17.51 401 HIS A O 1
ATOM 7047 N N . PHE B 1 410 ? -9.472 2.152 93.840 1.00 18.66 402 PHE A N 1
ATOM 7048 C CA . PHE B 1 410 ? -9.513 1.020 92.919 1.00 18.87 402 PHE A CA 1
ATOM 7049 C C . PHE B 1 410 ? -10.182 -0.199 93.546 1.00 23.79 402 PHE A C 1
ATOM 7050 O O . PHE B 1 410 ? -10.827 -0.980 92.836 1.00 20.96 402 PHE A O 1
ATOM 7058 N N . ASP B 1 411 ? -10.049 -0.382 94.864 1.00 19.43 403 ASP A N 1
ATOM 7059 C CA . ASP B 1 411 ? -10.716 -1.505 95.517 1.00 22.10 403 ASP A CA 1
ATOM 7060 C C . ASP B 1 411 ? -12.232 -1.345 95.532 1.00 20.13 403 ASP A C 1
ATOM 7061 O O . ASP B 1 411 ? -12.949 -2.343 95.649 1.00 22.77 403 ASP A O 1
ATOM 7066 N N . ALA B 1 412 ? -12.737 -0.121 95.419 1.00 25.85 404 ALA A N 1
ATOM 7067 C CA . ALA B 1 412 ? -14.163 0.121 95.252 1.00 25.73 404 ALA A CA 1
ATOM 7068 C C . ALA B 1 412 ? -14.548 0.297 93.788 1.00 17.59 404 ALA A C 1
ATOM 7069 O O . ALA B 1 412 ? -15.714 0.586 93.492 1.00 21.01 404 ALA A O 1
ATOM 7071 N N . GLN B 1 413 ? -13.598 0.105 92.870 1.00 15.83 405 GLN A N 1
ATOM 7072 C CA . GLN B 1 413 ? -13.795 0.373 91.442 1.00 16.90 405 GLN A CA 1
ATOM 7073 C C . GLN B 1 413 ? -14.232 1.819 91.215 1.00 23.11 405 GLN A C 1
ATOM 7074 O O . GLN B 1 413 ? -15.071 2.111 90.363 1.00 27.98 405 GLN A O 1
ATOM 7080 N N . ALA B 1 414 ? -13.661 2.733 91.990 1.00 19.90 406 ALA A N 1
ATOM 7081 C CA . ALA B 1 414 ? -13.908 4.160 91.837 1.00 16.81 406 ALA A CA 1
ATOM 7082 C C . ALA B 1 414 ? -12.682 4.803 91.199 1.00 19.04 406 ALA A C 1
ATOM 7083 O O . ALA B 1 414 ? -11.995 5.623 91.806 1.00 18.79 406 ALA A O 1
ATOM 7085 N N . MET B 1 415 ? -12.412 4.415 89.947 1.00 22.12 407 MET A N 1
ATOM 7086 C CA . MET B 1 415 ? -11.228 4.916 89.253 1.00 20.40 407 MET A CA 1
ATOM 7087 C C . MET B 1 415 ? -11.296 6.420 89.011 1.00 20.40 407 MET A C 1
ATOM 7088 O O . MET B 1 415 ? -10.253 7.073 88.897 1.00 17.27 407 MET A O 1
ATOM 7093 N N . HIS B 1 416 ? -12.497 6.988 88.913 1.00 20.55 408 HIS A N 1
ATOM 7094 C CA . HIS B 1 416 ? -12.604 8.436 88.757 1.00 19.64 408 HIS A CA 1
ATOM 7095 C C . HIS B 1 416 ? -12.063 9.164 89.983 1.00 20.62 408 HIS A C 1
ATOM 7096 O O . HIS B 1 416 ? -11.453 10.232 89.853 1.00 16.24 408 HIS A O 1
ATOM 7103 N N . LEU B 1 417 ? -12.272 8.601 91.182 1.00 17.87 409 LEU A N 1
ATOM 7104 C CA . LEU B 1 417 ? -11.773 9.238 92.397 1.00 17.91 409 LEU A CA 1
ATOM 7105 C C . LEU B 1 417 ? -10.269 9.055 92.548 1.00 19.86 409 LEU A C 1
ATOM 7106 O O . LEU B 1 417 ? -9.590 9.923 93.111 1.00 20.30 409 LEU A O 1
ATOM 7111 N N . ALA B 1 418 ? -9.732 7.935 92.065 1.00 13.97 410 ALA A N 1
ATOM 7112 C CA . ALA B 1 418 ? -8.284 7.771 92.050 1.00 17.56 410 ALA A CA 1
ATOM 7113 C C . ALA B 1 418 ? -7.630 8.804 91.143 1.00 17.46 410 ALA A C 1
ATOM 7114 O O . ALA B 1 418 ? -6.631 9.428 91.521 1.00 18.65 410 ALA A O 1
ATOM 7116 N N . LEU B 1 419 ? -8.195 9.022 89.950 1.00 19.24 411 LEU A N 1
ATOM 7117 C CA . LEU B 1 419 ? -7.614 10.000 89.033 1.00 21.27 411 LEU A CA 1
ATOM 7118 C C . LEU B 1 419 ? -7.770 11.422 89.565 1.00 24.20 411 LEU A C 1
ATOM 7119 O O . LEU B 1 419 ? -6.868 12.253 89.400 1.00 19.89 411 LEU A O 1
ATOM 7124 N N . GLU B 1 420 ? -8.904 11.721 90.207 1.00 20.22 412 GLU A N 1
ATOM 7125 C CA . GLU B 1 420 ? -9.081 13.035 90.819 1.00 23.53 412 GLU A CA 1
ATOM 7126 C C . GLU B 1 420 ? -8.055 13.276 91.921 1.00 22.11 412 GLU A C 1
ATOM 7127 O O . GLU B 1 420 ? -7.502 14.379 92.037 1.00 21.21 412 GLU A O 1
ATOM 7133 N N . ALA B 1 421 ? -7.779 12.253 92.734 1.00 18.55 413 ALA A N 1
ATOM 7134 C CA . ALA B 1 421 ? -6.781 12.397 93.791 1.00 19.94 413 ALA A CA 1
ATOM 7135 C C . ALA B 1 421 ? -5.397 12.672 93.213 1.00 21.19 413 ALA A C 1
ATOM 7136 O O . ALA B 1 421 ? -4.629 13.463 93.773 1.00 18.32 413 ALA A O 1
ATOM 7138 N N . ILE B 1 422 ? -5.063 12.036 92.088 1.00 24.04 414 ILE A N 1
ATOM 7139 C CA . ILE B 1 422 ? -3.760 12.254 91.464 1.00 19.37 414 ILE A CA 1
ATOM 7140 C C . ILE B 1 422 ? -3.664 13.665 90.893 1.00 19.73 414 ILE A C 1
ATOM 7141 O O . ILE B 1 422 ? -2.644 14.345 91.053 1.00 21.76 414 ILE A O 1
ATOM 7146 N N . TRP B 1 423 ? -4.714 14.129 90.211 1.00 15.59 415 TRP A N 1
ATOM 7147 C CA . TRP B 1 423 ? -4.647 15.454 89.607 1.00 15.84 415 TRP A CA 1
ATOM 7148 C C . TRP B 1 423 ? -4.819 16.572 90.626 1.00 20.10 415 TRP A C 1
ATOM 7149 O O . TRP B 1 423 ? -4.393 17.700 90.362 1.00 23.61 415 TRP A O 1
ATOM 7160 N N . LEU B 1 424 ? -5.411 16.289 91.786 1.00 21.91 416 LEU A N 1
ATOM 7161 C CA . LEU B 1 424 ? -5.352 17.252 92.880 1.00 23.90 416 LEU A CA 1
ATOM 7162 C C . LEU B 1 424 ? -3.917 17.452 93.354 1.00 25.79 416 LEU A C 1
ATOM 7163 O O . LEU B 1 424 ? -3.518 18.575 93.689 1.00 25.74 416 LEU A O 1
ATOM 7168 N N . MET B 1 425 ? -3.125 16.375 93.391 1.00 23.51 417 MET A N 1
ATOM 7169 C CA . MET B 1 425 ? -1.710 16.523 93.714 1.00 21.73 417 MET A CA 1
ATOM 7170 C C . MET B 1 425 ? -0.982 17.289 92.616 1.00 21.68 417 MET A C 1
ATOM 7171 O O . MET B 1 425 ? -0.164 18.171 92.905 1.00 22.12 417 MET A O 1
ATOM 7176 N N . LEU B 1 426 ? -1.274 16.978 91.348 1.00 22.26 418 LEU A N 1
ATOM 7177 C CA . LEU B 1 426 ? -0.651 17.717 90.255 1.00 27.17 418 LEU A CA 1
ATOM 7178 C C . LEU B 1 426 ? -1.036 19.193 90.282 1.00 25.66 418 LEU A C 1
ATOM 7179 O O . LEU B 1 426 ? -0.264 20.041 89.823 1.00 24.57 418 LEU A O 1
ATOM 7184 N N . GLY B 1 427 ? -2.212 19.526 90.817 1.00 22.56 419 GLY A N 1
ATOM 7185 C CA . GLY B 1 427 ? -2.521 20.925 91.065 1.00 21.64 419 GLY A CA 1
ATOM 7186 C C . GLY B 1 427 ? -1.596 21.544 92.097 1.00 23.02 419 GLY A C 1
ATOM 7187 O O . GLY B 1 427 ? -1.117 22.667 91.922 1.00 30.09 419 GLY A O 1
ATOM 7188 N N . ASP B 1 428 ? -1.326 20.820 93.184 1.00 23.81 420 ASP A N 1
ATOM 7189 C CA . ASP B 1 428 ? -0.396 21.325 94.189 1.00 24.04 420 ASP A CA 1
ATOM 7190 C C . ASP B 1 428 ? 1.007 21.463 93.615 1.00 28.93 420 ASP A C 1
ATOM 7191 O O . ASP B 1 428 ? 1.740 22.395 93.967 1.00 26.94 420 ASP A O 1
ATOM 7196 N N . ALA B 1 429 ? 1.396 20.543 92.726 1.00 24.15 421 ALA A N 1
ATOM 7197 C CA . ALA B 1 429 ? 2.740 20.576 92.160 1.00 22.70 421 ALA A CA 1
ATOM 7198 C C . ALA B 1 429 ? 2.911 21.758 91.216 1.00 23.05 421 ALA A C 1
ATOM 7199 O O . ALA B 1 429 ? 3.965 22.406 91.210 1.00 28.14 421 ALA A O 1
ATOM 7201 N N . ASN B 1 430 ? 1.885 22.055 90.414 1.00 23.93 422 ASN A N 1
ATOM 7202 C CA . ASN B 1 430 ? 1.947 23.222 89.539 1.00 29.59 422 ASN A CA 1
ATOM 7203 C C . ASN B 1 430 ? 1.961 24.516 90.343 1.00 31.63 422 ASN A C 1
ATOM 7204 O O . ASN B 1 430 ? 2.655 25.472 89.978 1.00 29.29 422 ASN A O 1
ATOM 7209 N N . LYS B 1 431 ? 1.200 24.565 91.440 1.00 34.41 423 LYS A N 1
ATOM 7210 C CA . LYS B 1 431 ? 1.247 25.723 92.329 1.00 38.55 423 LYS A CA 1
ATOM 7211 C C . LYS B 1 431 ? 2.612 25.847 92.997 1.00 34.25 423 LYS A C 1
ATOM 7212 O O . LYS B 1 431 ? 3.179 26.944 93.064 1.00 33.28 423 LYS A O 1
ATOM 7218 N N . TYR B 1 432 ? 3.151 24.730 93.494 1.00 33.78 424 TYR A N 1
ATOM 7219 C CA . TYR B 1 432 ? 4.486 24.729 94.085 1.00 33.17 424 TYR A CA 1
ATOM 7220 C C . TYR B 1 432 ? 5.532 25.182 93.075 1.00 35.73 424 TYR A C 1
ATOM 7221 O O . TYR B 1 432 ? 6.452 25.935 93.415 1.00 35.59 424 TYR A O 1
ATOM 7230 N N . PHE B 1 433 ? 5.396 24.741 91.823 1.00 25.98 425 PHE A N 1
ATOM 7231 C CA . PHE B 1 433 ? 6.368 25.090 90.794 1.00 28.21 425 PHE A CA 1
ATOM 7232 C C . PHE B 1 433 ? 6.340 26.584 90.490 1.00 29.35 425 PHE A C 1
ATOM 7233 O O . PHE B 1 433 ? 7.393 27.211 90.338 1.00 31.22 425 PHE A O 1
ATOM 7241 N N . SER B 1 434 ? 5.146 27.175 90.408 1.00 33.43 426 SER A N 1
ATOM 7242 C CA . SER B 1 434 ? 5.050 28.602 90.121 1.00 38.04 426 SER A CA 1
ATOM 7243 C C . SER B 1 434 ? 5.527 29.451 91.293 1.00 39.06 426 SER A C 1
ATOM 7244 O O . SER B 1 434 ? 6.078 30.538 91.084 1.00 42.81 426 SER A O 1
ATOM 7247 N N . VAL B 1 435 ? 5.332 28.976 92.523 1.00 33.62 427 VAL A N 1
ATOM 7248 C CA . VAL B 1 435 ? 5.739 29.754 93.689 1.00 35.86 427 VAL A CA 1
ATOM 7249 C C . VAL B 1 435 ? 7.258 29.768 93.827 1.00 35.52 427 VAL A C 1
ATOM 7250 O O . VAL B 1 435 ? 7.853 30.803 94.150 1.00 35.82 427 VAL A O 1
ATOM 7254 N N . GLN B 1 436 ? 7.912 28.631 93.571 1.00 31.15 428 GLN A N 1
ATOM 7255 C CA . GLN B 1 436 ? 9.358 28.552 93.754 1.00 34.24 428 GLN A CA 1
ATOM 7256 C C . GLN B 1 436 ? 10.132 29.296 92.673 1.00 30.15 428 GLN A C 1
ATOM 7257 O O . GLN B 1 436 ? 11.278 29.687 92.914 1.00 33.99 428 GLN A O 1
ATOM 7263 N N . GLN B 1 437 ? 9.533 29.509 91.505 1.00 33.70 429 GLN A N 1
ATOM 7264 C CA . GLN B 1 437 ? 10.178 30.189 90.387 1.00 39.73 429 GLN A CA 1
ATOM 7265 C C . GLN B 1 437 ? 11.580 29.644 90.106 1.00 42.72 429 GLN A C 1
ATOM 7266 O O . GLN B 1 437 ? 12.563 30.392 90.153 1.00 40.76 429 GLN A O 1
ATOM 7272 N N . PRO B 1 438 ? 11.713 28.347 89.808 1.00 43.59 430 PRO A N 1
ATOM 7273 C CA . PRO B 1 438 ? 13.054 27.810 89.531 1.00 43.95 430 PRO A CA 1
ATOM 7274 C C . PRO B 1 438 ? 13.723 28.466 88.337 1.00 43.45 430 PRO A C 1
ATOM 7275 O O . PRO B 1 438 ? 14.957 28.554 88.302 1.00 44.44 430 PRO A O 1
ATOM 7279 N N . TRP B 1 439 ? 12.944 28.945 87.362 1.00 38.32 431 TRP A N 1
ATOM 7280 C CA . TRP B 1 439 ? 13.526 29.632 86.215 1.00 41.93 431 TRP A CA 1
ATOM 7281 C C . TRP B 1 439 ? 14.215 30.931 86.616 1.00 41.88 431 TRP A C 1
ATOM 7282 O O . TRP B 1 439 ? 15.072 31.422 85.872 1.00 43.71 431 TRP A O 1
ATOM 7293 N N . VAL B 1 440 ? 13.865 31.496 87.771 1.00 38.45 432 VAL A N 1
ATOM 7294 C CA . VAL B 1 440 ? 14.573 32.670 88.265 1.00 44.48 432 VAL A CA 1
ATOM 7295 C C . VAL B 1 440 ? 15.855 32.261 88.981 1.00 42.98 432 VAL A C 1
ATOM 7296 O O . VAL B 1 440 ? 16.891 32.925 88.852 1.00 36.77 432 VAL A O 1
ATOM 7300 N N . LEU B 1 441 ? 15.813 31.151 89.723 1.00 38.89 433 LEU A N 1
ATOM 7301 C CA . LEU B 1 441 ? 16.959 30.754 90.534 1.00 43.42 433 LEU A CA 1
ATOM 7302 C C . LEU B 1 441 ? 18.130 30.277 89.683 1.00 43.01 433 LEU A C 1
ATOM 7303 O O . LEU B 1 441 ? 19.286 30.396 90.107 1.00 44.33 433 LEU A O 1
ATOM 7308 N N . ARG B 1 442 ? 17.863 29.731 88.495 1.00 40.86 434 ARG A N 1
ATOM 7309 C CA . ARG B 1 442 ? 18.953 29.277 87.641 1.00 43.86 434 ARG A CA 1
ATOM 7310 C C . ARG B 1 442 ? 19.802 30.439 87.146 1.00 51.06 434 ARG A C 1
ATOM 7311 O O . ARG B 1 442 ? 20.959 30.229 86.772 1.00 52.50 434 ARG A O 1
ATOM 7319 N N . LYS B 1 443 ? 19.252 31.658 87.134 1.00 55.96 435 LYS A N 1
ATOM 7320 C CA . LYS B 1 443 ? 19.990 32.825 86.663 1.00 58.68 435 LYS A CA 1
ATOM 7321 C C . LYS B 1 443 ? 20.997 33.338 87.677 1.00 66.27 435 LYS A C 1
ATOM 7322 O O . LYS B 1 443 ? 21.921 34.062 87.293 1.00 69.15 435 LYS A O 1
ATOM 7328 N N . SER B 1 444 ? 20.837 32.989 88.948 1.00 67.36 436 SER A N 1
ATOM 7329 C CA . SER B 1 444 ? 21.696 33.529 89.989 1.00 69.32 436 SER A CA 1
ATOM 7330 C C . SER B 1 444 ? 22.975 32.710 90.112 1.00 72.08 436 SER A C 1
ATOM 7331 O O . SER B 1 444 ? 22.938 31.477 90.185 1.00 69.83 436 SER A O 1
ATOM 7334 N N . GLU B 1 445 ? 24.109 33.404 90.129 1.00 84.80 437 GLU A N 1
ATOM 7335 C CA . GLU B 1 445 ? 25.397 32.790 90.421 1.00 87.29 437 GLU A CA 1
ATOM 7336 C C . GLU B 1 445 ? 25.607 32.574 91.912 1.00 85.39 437 GLU A C 1
ATOM 7337 O O . GLU B 1 445 ? 26.708 32.191 92.321 1.00 86.55 437 GLU A O 1
ATOM 7343 N N . SER B 1 446 ? 24.581 32.823 92.723 1.00 77.11 438 SER A N 1
ATOM 7344 C CA . SER B 1 446 ? 24.675 32.661 94.164 1.00 72.28 438 SER A CA 1
ATOM 7345 C C . SER B 1 446 ? 24.830 31.187 94.531 1.00 74.57 438 SER A C 1
ATOM 7346 O O . SER B 1 446 ? 24.596 30.282 93.725 1.00 78.71 438 SER A O 1
ATOM 7349 N N . GLU B 1 447 ? 25.237 30.953 95.778 1.00 72.45 439 GLU A N 1
ATOM 7350 C CA . GLU B 1 447 ? 25.376 29.602 96.306 1.00 70.33 439 GLU A CA 1
ATOM 7351 C C . GLU B 1 447 ? 24.066 29.088 96.886 1.00 66.03 439 GLU A C 1
ATOM 7352 O O . GLU B 1 447 ? 23.740 27.905 96.738 1.00 65.45 439 GLU A O 1
ATOM 7358 N N . ALA B 1 448 ? 23.304 29.963 97.543 1.00 60.89 440 ALA A N 1
ATOM 7359 C CA . ALA B 1 448 ? 22.021 29.553 98.095 1.00 54.89 440 ALA A CA 1
ATOM 7360 C C . ALA B 1 448 ? 20.987 29.346 96.996 1.00 54.17 440 ALA A C 1
ATOM 7361 O O . ALA B 1 448 ? 20.254 28.351 97.007 1.00 48.96 440 ALA A O 1
ATOM 7363 N N . ASP B 1 449 ? 20.918 30.267 96.031 1.00 54.76 441 ASP A N 1
ATOM 7364 C CA . ASP B 1 449 ? 19.897 30.159 94.994 1.00 54.13 441 ASP A CA 1
ATOM 7365 C C . ASP B 1 449 ? 20.075 28.889 94.170 1.00 49.66 441 ASP A C 1
ATOM 7366 O O . ASP B 1 449 ? 19.092 28.210 93.848 1.00 41.80 441 ASP A O 1
ATOM 7371 N N . GLN B 1 450 ? 21.320 28.544 93.831 1.00 48.71 442 GLN A N 1
ATOM 7372 C CA . GLN B 1 450 ? 21.559 27.328 93.062 1.00 48.44 442 GLN A CA 1
ATOM 7373 C C . GLN B 1 450 ? 21.170 26.085 93.851 1.00 46.02 442 GLN A C 1
ATOM 7374 O O . GLN B 1 450 ? 20.726 25.092 93.264 1.00 44.58 442 GLN A O 1
ATOM 7380 N N . ALA B 1 451 ? 21.318 26.125 95.178 1.00 38.58 443 ALA A N 1
ATOM 7381 C CA . ALA B 1 451 ? 20.885 25.006 96.006 1.00 38.69 443 ALA A CA 1
ATOM 7382 C C . ALA B 1 451 ? 19.367 24.883 96.004 1.00 46.89 443 ALA A C 1
ATOM 7383 O O . ALA B 1 451 ? 18.822 23.784 95.849 1.00 51.53 443 ALA A O 1
ATOM 7385 N N . ARG B 1 452 ? 18.667 26.005 96.178 1.00 41.34 444 ARG A N 1
ATOM 7386 C CA . ARG B 1 452 ? 17.212 25.989 96.104 1.00 37.86 444 ARG A CA 1
ATOM 7387 C C . ARG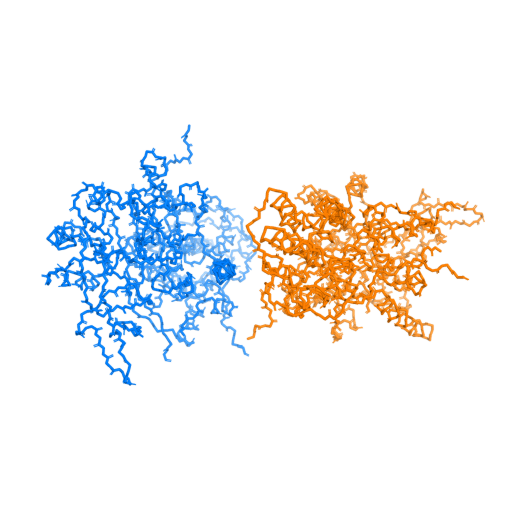 B 1 452 ? 16.733 25.598 94.710 1.00 36.93 444 ARG A C 1
ATOM 7388 O O . ARG B 1 452 ? 15.680 24.967 94.567 1.00 37.13 444 ARG A O 1
ATOM 7396 N N . PHE B 1 453 ? 17.494 25.960 93.677 1.00 30.05 445 PHE A N 1
ATOM 7397 C CA . PHE B 1 453 ? 17.140 25.573 92.317 1.00 32.58 445 PHE A CA 1
ATOM 7398 C C . PHE B 1 453 ? 17.175 24.060 92.146 1.00 36.91 445 PHE A C 1
ATOM 7399 O O . PHE B 1 453 ? 16.302 23.481 91.489 1.00 36.86 445 PHE A O 1
ATOM 7407 N N . ARG B 1 454 ? 18.170 23.400 92.740 1.00 35.20 446 ARG A N 1
ATOM 7408 C CA . ARG B 1 454 ? 18.250 21.946 92.651 1.00 37.06 446 ARG A CA 1
ATOM 7409 C C . ARG B 1 454 ? 17.147 21.276 93.462 1.00 30.68 446 ARG A C 1
ATOM 7410 O O . ARG B 1 454 ? 16.604 20.246 93.047 1.00 29.77 446 ARG A O 1
ATOM 7418 N N . THR B 1 455 ? 16.799 21.840 94.618 1.00 27.57 447 THR A N 1
ATOM 7419 C CA . THR B 1 455 ? 15.793 21.209 95.464 1.00 27.50 447 THR A CA 1
ATOM 7420 C C . THR B 1 455 ? 14.426 21.222 94.793 1.00 28.75 447 THR A C 1
ATOM 7421 O O . THR B 1 455 ? 13.744 20.192 94.733 1.00 27.03 447 THR A O 1
ATOM 7425 N N . THR B 1 456 ? 14.011 22.381 94.274 1.00 26.48 448 THR A N 1
ATOM 7426 C CA . THR B 1 456 ? 12.670 22.493 93.711 1.00 29.65 448 THR A CA 1
ATOM 7427 C C . THR B 1 456 ? 12.516 21.653 92.449 1.00 32.66 448 THR A C 1
ATOM 7428 O O . THR B 1 456 ? 11.425 21.133 92.185 1.00 26.37 448 THR A O 1
ATOM 7432 N N . LEU B 1 457 ? 13.587 21.506 91.664 1.00 25.38 449 LEU A N 1
ATOM 7433 C CA . LEU B 1 457 ? 13.515 20.653 90.483 1.00 25.81 449 LEU A CA 1
ATOM 7434 C C . LEU B 1 457 ? 13.465 19.181 90.868 1.00 25.81 449 LEU A C 1
ATOM 7435 O O . LEU B 1 457 ? 12.744 18.396 90.242 1.00 28.31 449 LEU A O 1
ATOM 7440 N N . TYR B 1 458 ? 14.237 18.782 91.883 1.00 19.85 450 TYR A N 1
ATOM 7441 C CA . TYR B 1 458 ? 14.162 17.406 92.358 1.00 23.89 450 TYR A CA 1
ATOM 7442 C C . TYR B 1 458 ? 12.762 17.072 92.861 1.00 26.49 450 TYR A C 1
ATOM 7443 O O . TYR B 1 458 ? 12.228 15.998 92.562 1.00 29.23 450 TYR A O 1
ATOM 7452 N N . VAL B 1 459 ? 12.158 17.978 93.637 1.00 28.10 451 VAL A N 1
ATOM 7453 C CA . VAL B 1 459 ? 10.834 17.728 94.204 1.00 22.91 451 VAL A CA 1
ATOM 7454 C C . VAL B 1 459 ? 9.793 17.610 93.100 1.00 26.93 451 VAL A C 1
ATOM 7455 O O . VAL B 1 459 ? 8.926 16.727 93.135 1.00 27.51 451 VAL A O 1
ATOM 7459 N N . THR B 1 460 ? 9.861 18.500 92.105 1.00 22.76 452 THR A N 1
ATOM 7460 C CA . THR B 1 460 ? 8.910 18.455 91.000 1.00 22.71 452 THR A CA 1
ATOM 7461 C C . THR B 1 460 ? 9.050 17.158 90.214 1.00 23.62 452 THR A C 1
ATOM 7462 O O . THR B 1 460 ? 8.052 16.499 89.905 1.00 22.26 452 THR A O 1
ATOM 7466 N N . CYS B 1 461 ? 10.286 16.776 89.877 1.00 22.68 453 CYS A N 1
ATOM 7467 C CA . CYS B 1 461 ? 10.502 15.511 89.184 1.00 26.83 453 CYS A CA 1
ATOM 7468 C C . CYS B 1 461 ? 10.051 14.325 90.025 1.00 24.14 453 CYS A C 1
ATOM 7469 O O . CYS B 1 461 ? 9.530 13.345 89.479 1.00 22.33 453 CYS A O 1
ATOM 7472 N N . GLU B 1 462 ? 10.246 14.389 91.345 1.00 20.35 454 GLU A N 1
ATOM 7473 C CA . GLU B 1 462 ? 9.896 13.261 92.204 1.00 21.59 454 GLU A CA 1
ATOM 7474 C C . GLU B 1 462 ? 8.385 13.045 92.273 1.00 20.48 454 GLU A C 1
ATOM 7475 O O . GLU B 1 462 ? 7.921 11.898 92.300 1.00 20.41 454 GLU A O 1
ATOM 7481 N N . VAL B 1 463 ? 7.598 14.122 92.306 1.00 17.31 455 VAL A N 1
ATOM 7482 C CA . VAL B 1 463 ? 6.151 13.932 92.364 1.00 21.72 455 VAL A CA 1
ATOM 7483 C C . VAL B 1 463 ? 5.594 13.577 90.987 1.00 20.46 455 VAL A C 1
ATOM 7484 O O . VAL B 1 463 ? 4.591 12.861 90.888 1.00 20.64 455 VAL A O 1
ATOM 7488 N N . VAL B 1 464 ? 6.226 14.051 89.910 1.00 17.08 456 VAL A N 1
ATOM 7489 C CA . VAL B 1 464 ? 5.829 13.601 88.578 1.00 20.98 456 VAL A CA 1
ATOM 7490 C C . VAL B 1 464 ? 6.121 12.114 88.418 1.00 19.33 456 VAL A C 1
ATOM 7491 O O . VAL B 1 464 ? 5.329 11.375 87.822 1.00 20.84 456 VAL A O 1
ATOM 7495 N N . ARG B 1 465 ? 7.251 11.647 88.964 1.00 16.49 457 ARG A N 1
ATOM 7496 C CA . ARG B 1 465 ? 7.562 10.222 88.931 1.00 12.28 457 ARG A CA 1
ATOM 7497 C C . ARG B 1 465 ? 6.492 9.401 89.641 1.00 18.73 457 ARG A C 1
ATOM 7498 O O . ARG B 1 465 ? 6.037 8.378 89.116 1.00 19.02 457 ARG A O 1
ATOM 7506 N N . ILE B 1 466 ? 6.080 9.832 90.840 1.00 17.61 458 ILE A N 1
ATOM 7507 C CA . ILE B 1 466 ? 5.040 9.120 91.580 1.00 19.17 458 ILE A CA 1
ATOM 7508 C C . ILE B 1 466 ? 3.726 9.117 90.805 1.00 15.90 458 ILE A C 1
ATOM 7509 O O . ILE B 1 466 ? 3.059 8.084 90.700 1.00 15.40 458 ILE A O 1
ATOM 7514 N N . ALA B 1 467 ? 3.332 10.270 90.258 1.00 18.36 459 ALA A N 1
ATOM 7515 C CA . ALA B 1 467 ? 2.086 10.328 89.494 1.00 20.79 459 ALA A CA 1
ATOM 7516 C C . ALA B 1 467 ? 2.151 9.434 88.263 1.00 18.64 459 ALA A C 1
ATOM 7517 O O . ALA B 1 467 ? 1.191 8.718 87.958 1.00 15.90 459 ALA A O 1
ATOM 7519 N N . ALA B 1 468 ? 3.281 9.453 87.552 1.00 18.56 460 ALA A N 1
ATOM 7520 C CA . ALA B 1 468 ? 3.425 8.618 86.365 1.00 14.74 460 ALA A CA 1
ATOM 7521 C C . ALA B 1 468 ? 3.339 7.138 86.715 1.00 20.50 460 ALA A C 1
ATOM 7522 O O . ALA B 1 468 ? 2.752 6.350 85.964 1.00 19.97 460 ALA A O 1
ATOM 7524 N N . LEU B 1 469 ? 3.912 6.741 87.856 1.00 17.39 461 LEU A N 1
ATOM 7525 C CA . LEU B 1 469 ? 3.798 5.352 88.286 1.00 10.65 461 LEU A CA 1
ATOM 7526 C C . LEU B 1 469 ? 2.345 4.972 88.533 1.00 14.43 461 LEU A C 1
ATOM 7527 O O . LEU B 1 469 ? 1.900 3.888 88.136 1.00 16.53 461 LEU A O 1
ATOM 7532 N N . LEU B 1 470 ? 1.589 5.855 89.182 1.00 13.45 462 LEU A N 1
ATOM 7533 C CA . LEU B 1 470 ? 0.213 5.546 89.546 1.00 18.41 462 LEU A CA 1
ATOM 7534 C C . LEU B 1 470 ? -0.760 5.652 88.378 1.00 17.76 462 LEU A C 1
ATOM 7535 O O . LEU B 1 470 ? -1.851 5.080 88.453 1.00 16.81 462 LEU A O 1
ATOM 7540 N N . ILE B 1 471 ? -0.412 6.368 87.303 1.00 15.64 463 ILE A N 1
ATOM 7541 C CA . ILE B 1 471 ? -1.322 6.458 86.165 1.00 15.33 463 ILE A CA 1
ATOM 7542 C C . ILE B 1 471 ? -1.073 5.378 85.127 1.00 15.40 463 ILE A C 1
ATOM 7543 O O . ILE B 1 471 ? -1.788 5.335 84.117 1.00 20.00 463 ILE A O 1
ATOM 7548 N N . GLN B 1 472 ? -0.084 4.511 85.335 1.00 15.32 464 GLN A N 1
ATOM 7549 C CA . GLN B 1 472 ? 0.137 3.391 84.423 1.00 16.79 464 GLN A CA 1
ATOM 7550 C C . GLN B 1 472 ? -1.114 2.559 84.136 1.00 16.93 464 GLN A C 1
ATOM 7551 O O . GLN B 1 472 ? -1.298 2.170 82.972 1.00 18.02 464 GLN A O 1
ATOM 7557 N N . PRO B 1 473 ? -1.984 2.231 85.104 1.00 15.58 465 PRO A N 1
ATOM 7558 C CA . PRO B 1 473 ? -3.191 1.458 84.752 1.00 16.01 465 PRO A CA 1
ATOM 7559 C C . PRO B 1 473 ? -4.149 2.190 83.827 1.00 18.11 465 PRO A C 1
ATOM 7560 O O . PRO B 1 473 ? -4.892 1.542 83.078 1.00 19.69 465 PRO A O 1
ATOM 7564 N N . VAL B 1 474 ? -4.172 3.517 83.867 1.00 15.99 466 VAL A N 1
ATOM 7565 C CA . VAL B 1 474 ? -5.114 4.281 83.055 1.00 14.32 466 VAL A CA 1
ATOM 7566 C C . VAL B 1 474 ? -4.534 4.606 81.681 1.00 18.30 466 VAL A C 1
ATOM 7567 O O . VAL B 1 474 ? -5.226 4.477 80.668 1.00 18.94 466 VAL A O 1
ATOM 7571 N N . MET B 1 475 ? -3.264 5.017 81.625 1.00 18.90 467 MET A N 1
ATOM 7572 C CA . MET B 1 475 ? -2.598 5.424 80.383 1.00 16.71 467 MET A CA 1
ATOM 7573 C C . MET B 1 475 ? -1.250 4.721 80.304 1.00 14.41 467 MET A C 1
ATOM 7574 O O . MET B 1 475 ? -0.203 5.335 80.544 1.00 18.91 467 MET A O 1
ATOM 7579 N N . PRO B 1 476 ? -1.239 3.431 79.959 1.00 17.25 468 PRO A N 1
ATOM 7580 C CA . PRO B 1 476 ? 0.019 2.663 80.047 1.00 18.56 468 PRO A CA 1
ATOM 7581 C C . PRO B 1 476 ? 1.152 3.248 79.224 1.00 19.89 468 PRO A C 1
ATOM 7582 O O . PRO B 1 476 ? 2.288 3.341 79.702 1.00 20.58 468 PRO A O 1
ATOM 7586 N N . GLU B 1 477 ? 0.865 3.675 78.001 1.00 19.38 469 GLU A N 1
ATOM 7587 C CA . GLU B 1 477 ? 1.925 4.070 77.083 1.00 19.32 469 GLU A CA 1
ATOM 7588 C C . GLU B 1 477 ? 2.452 5.462 77.407 1.00 13.85 469 GLU A C 1
ATOM 7589 O O . GLU B 1 477 ? 3.668 5.672 77.478 1.00 18.38 469 GLU A O 1
ATOM 7595 N N . SER B 1 478 ? 1.550 6.426 77.605 1.00 11.82 470 SER A N 1
ATOM 7596 C CA . SER B 1 478 ? 1.972 7.777 77.964 1.00 18.72 470 SER A CA 1
ATOM 7597 C C . SER B 1 478 ? 2.702 7.796 79.301 1.00 20.82 470 SER A C 1
ATOM 7598 O O . SER B 1 478 ? 3.710 8.499 79.453 1.00 21.35 470 SER A O 1
ATOM 7601 N N . ALA B 1 479 ? 2.207 7.036 80.285 1.00 18.49 471 ALA A N 1
ATOM 7602 C CA . ALA B 1 479 ? 2.895 6.963 81.573 1.00 18.73 471 ALA A CA 1
ATOM 7603 C C . ALA B 1 479 ? 4.274 6.338 81.425 1.00 19.28 471 ALA A C 1
ATOM 7604 O O . ALA B 1 479 ? 5.230 6.762 82.083 1.00 20.63 471 ALA A O 1
ATOM 7606 N N . GLY B 1 480 ? 4.393 5.320 80.573 1.00 22.84 472 GLY A N 1
ATOM 7607 C CA . GLY B 1 480 ? 5.699 4.743 80.306 1.00 20.53 472 GLY A CA 1
ATOM 7608 C C . GLY B 1 480 ? 6.662 5.738 79.687 1.00 17.90 472 GLY A C 1
ATOM 7609 O O . GLY B 1 480 ? 7.858 5.726 79.990 1.00 20.80 472 GLY A O 1
ATOM 7610 N N . LYS B 1 481 ? 6.157 6.610 78.808 1.00 15.78 473 LYS A N 1
ATOM 7611 C CA . LYS B 1 481 ? 7.013 7.627 78.205 1.00 22.49 473 LYS A CA 1
ATOM 7612 C C . LYS B 1 481 ? 7.515 8.622 79.244 1.00 22.52 473 LYS A C 1
ATOM 7613 O O . LYS B 1 481 ? 8.684 9.026 79.208 1.00 20.66 473 LYS A O 1
ATOM 7619 N N . ILE B 1 482 ? 6.644 9.043 80.165 1.00 17.28 474 ILE A N 1
ATOM 7620 C CA . ILE B 1 482 ? 7.063 9.955 81.225 1.00 19.62 474 ILE A CA 1
ATOM 7621 C C . ILE B 1 482 ? 8.124 9.294 82.090 1.00 22.17 474 ILE A C 1
ATOM 7622 O O . ILE B 1 482 ? 9.124 9.919 82.464 1.00 19.05 474 ILE A O 1
ATOM 7627 N N . LEU B 1 483 ? 7.930 8.014 82.411 1.00 18.12 475 LEU A N 1
ATOM 7628 C CA . LEU B 1 483 ? 8.917 7.306 83.215 1.00 18.32 475 LEU A CA 1
ATOM 7629 C C . LEU B 1 483 ? 10.221 7.121 82.451 1.00 15.88 475 LEU A C 1
ATOM 7630 O O . LEU B 1 483 ? 11.293 7.119 83.062 1.00 18.53 475 LEU A O 1
ATOM 7635 N N . ASP B 1 484 ? 10.147 6.976 81.121 1.00 19.43 476 ASP A N 1
ATOM 7636 C CA . ASP B 1 484 ? 11.353 6.980 80.292 1.00 21.49 476 ASP A CA 1
ATOM 7637 C C . ASP B 1 484 ? 12.100 8.303 80.402 1.00 19.11 476 ASP A C 1
ATOM 7638 O O . ASP B 1 484 ? 13.329 8.321 80.543 1.00 21.13 476 ASP A O 1
ATOM 7643 N N . LEU B 1 485 ? 11.374 9.423 80.327 1.00 19.43 477 LEU A N 1
ATOM 7644 C CA . LEU B 1 485 ? 12.007 10.733 80.448 1.00 25.06 477 LEU A CA 1
ATOM 7645 C C . LEU B 1 485 ? 12.618 10.963 81.826 1.00 26.44 477 LEU A C 1
ATOM 7646 O O . LEU B 1 485 ? 13.531 11.788 81.959 1.00 27.12 477 LEU A O 1
ATOM 7651 N N . LEU B 1 486 ? 12.146 10.253 82.846 1.00 18.46 478 LEU A N 1
ATOM 7652 C CA . LEU B 1 486 ? 12.717 10.331 84.181 1.00 17.81 478 LEU A CA 1
ATOM 7653 C C . LEU B 1 486 ? 13.773 9.259 84.435 1.00 19.02 478 LEU A C 1
ATOM 7654 O O . LEU B 1 486 ? 14.154 9.045 85.590 1.00 25.07 478 LEU A O 1
ATOM 7659 N N . GLY B 1 487 ? 14.248 8.585 83.389 1.00 27.87 479 GLY A N 1
ATOM 7660 C CA . GLY B 1 487 ? 15.339 7.634 83.531 1.00 27.30 479 GLY A CA 1
ATOM 7661 C C . GLY B 1 487 ? 15.020 6.427 84.384 1.00 31.03 479 GLY A C 1
ATOM 7662 O O . GLY B 1 487 ? 15.926 5.850 84.994 1.00 25.03 479 GLY A O 1
ATOM 7663 N N . GLN B 1 488 ? 13.752 6.027 84.448 1.00 28.01 480 GLN A N 1
ATOM 7664 C CA . GLN B 1 488 ? 13.351 4.864 85.227 1.00 24.54 480 GLN A CA 1
ATOM 7665 C C . GLN B 1 488 ? 13.401 3.626 84.341 1.00 26.77 480 GLN A C 1
ATOM 7666 O O . GLN B 1 488 ? 12.682 3.542 83.338 1.00 31.94 480 GLN A O 1
ATOM 7672 N N . ALA B 1 489 ? 14.248 2.669 84.711 1.00 25.81 481 ALA A N 1
ATOM 7673 C CA . ALA B 1 489 ? 14.333 1.427 83.960 1.00 26.21 481 ALA A CA 1
ATOM 7674 C C . ALA B 1 489 ? 13.009 0.667 84.052 1.00 22.68 481 ALA A C 1
ATOM 7675 O O . ALA B 1 489 ? 12.267 0.813 85.028 1.00 23.34 481 ALA A O 1
ATOM 7677 N N . PRO B 1 490 ? 12.684 -0.147 83.043 1.00 27.78 482 PRO A N 1
ATOM 7678 C CA . PRO B 1 490 ? 11.398 -0.865 83.062 1.00 29.46 482 PRO A CA 1
ATOM 7679 C C . PRO B 1 490 ? 11.206 -1.783 84.260 1.00 22.92 482 PRO A C 1
ATOM 7680 O O . PRO B 1 490 ? 10.059 -2.118 84.574 1.00 23.28 482 PRO A O 1
ATOM 7684 N N . ASN B 1 491 ? 12.282 -2.202 84.932 1.00 18.86 483 ASN A N 1
ATOM 7685 C CA . ASN B 1 491 ? 12.190 -3.054 86.116 1.00 23.66 483 ASN A CA 1
ATOM 7686 C C . ASN B 1 491 ? 11.829 -2.292 87.386 1.00 19.62 483 ASN A C 1
ATOM 7687 O O . ASN B 1 491 ? 11.550 -2.927 88.408 1.00 25.00 483 ASN A O 1
ATOM 7692 N N . GLN B 1 492 ? 11.843 -0.960 87.356 1.00 21.62 484 GLN A N 1
ATOM 7693 C CA . GLN B 1 492 ? 11.589 -0.163 88.550 1.00 17.87 484 GLN A CA 1
ATOM 7694 C C . GLN B 1 492 ? 10.306 0.640 88.398 1.00 18.50 484 GLN A C 1
ATOM 7695 O O . GLN B 1 492 ? 10.277 1.841 88.692 1.00 18.89 484 GLN A O 1
ATOM 7701 N N . ARG B 1 493 ? 9.236 -0.010 87.933 1.00 14.10 485 ARG A N 1
ATOM 7702 C CA . ARG B 1 493 ? 7.990 0.694 87.677 1.00 19.86 485 ARG A CA 1
ATOM 7703 C C . ARG B 1 493 ? 6.783 0.055 88.351 1.00 22.16 485 ARG A C 1
ATOM 7704 O O . ARG B 1 493 ? 5.649 0.419 88.023 1.00 23.01 485 ARG A O 1
ATOM 7712 N N . SER B 1 494 ? 6.989 -0.884 89.271 1.00 25.44 486 SER A N 1
ATOM 7713 C CA . SER B 1 494 ? 5.890 -1.398 90.071 1.00 24.36 486 SER A CA 1
ATOM 7714 C C . SER B 1 494 ? 5.607 -0.444 91.227 1.00 17.06 486 SER A C 1
ATOM 7715 O O . SER B 1 494 ? 6.357 0.501 91.484 1.00 18.94 486 SER A O 1
ATOM 7718 N N . PHE B 1 495 ? 4.509 -0.701 91.938 1.00 22.83 487 PHE A N 1
ATOM 7719 C CA . PHE B 1 495 ? 4.150 0.169 93.052 1.00 21.78 487 PHE A CA 1
ATOM 7720 C C . PHE B 1 495 ? 5.140 0.076 94.208 1.00 16.24 487 PHE A C 1
ATOM 7721 O O . PHE B 1 495 ? 5.161 0.971 95.059 1.00 19.80 487 PHE A O 1
ATOM 7729 N N . ALA B 1 496 ? 5.969 -0.973 94.252 1.00 23.47 488 ALA A N 1
ATOM 7730 C CA . ALA B 1 496 ? 7.046 -1.025 95.235 1.00 27.81 488 ALA A CA 1
ATOM 7731 C C . ALA B 1 496 ? 8.123 0.018 94.963 1.00 30.56 488 ALA A C 1
ATOM 7732 O O . ALA B 1 496 ? 8.898 0.344 95.869 1.00 28.34 488 ALA A O 1
ATOM 7734 N N . ALA B 1 497 ? 8.190 0.547 93.739 1.00 22.47 489 ALA A N 1
ATOM 7735 C CA . ALA B 1 497 ? 9.126 1.618 93.429 1.00 18.07 489 ALA A CA 1
ATOM 7736 C C . ALA B 1 497 ? 8.607 2.995 93.823 1.00 18.27 489 ALA A C 1
ATOM 7737 O O . ALA B 1 497 ? 9.388 3.952 93.814 1.00 24.41 489 ALA A O 1
ATOM 7739 N N . VAL B 1 498 ? 7.319 3.117 94.160 1.00 19.88 490 VAL A N 1
ATOM 7740 C CA . VAL B 1 498 ? 6.767 4.408 94.568 1.00 20.49 490 VAL A CA 1
ATOM 7741 C C . VAL B 1 498 ? 7.479 4.923 95.815 1.00 20.51 490 VAL A C 1
ATOM 7742 O O . VAL B 1 498 ? 7.731 6.127 95.953 1.00 27.07 490 VAL A O 1
ATOM 7746 N N . GLY B 1 499 ? 7.837 4.024 96.729 1.00 18.63 491 GLY A N 1
ATOM 7747 C CA . GLY B 1 499 ? 8.531 4.409 97.937 1.00 18.12 491 GLY A CA 1
ATOM 7748 C C . GLY B 1 499 ? 10.032 4.524 97.818 1.00 28.70 491 GLY A C 1
ATOM 7749 O O . GLY B 1 499 ? 10.716 4.688 98.831 1.00 31.52 491 GLY A O 1
ATOM 7750 N N . VAL B 1 500 ? 10.575 4.432 96.611 1.00 25.59 492 VAL A N 1
ATOM 7751 C CA . VAL B 1 500 ? 12.004 4.577 96.368 1.00 21.05 492 VAL A CA 1
ATOM 7752 C C . VAL B 1 500 ? 12.197 5.884 95.614 1.00 25.67 492 VAL A C 1
ATOM 7753 O O . VAL B 1 500 ? 11.822 5.995 94.440 1.00 25.37 492 VAL A O 1
ATOM 7757 N N . ARG B 1 501 ? 12.781 6.871 96.292 1.00 20.93 493 ARG A N 1
ATOM 7758 C CA . ARG B 1 501 ? 12.928 8.205 95.725 1.00 25.94 493 ARG A CA 1
ATOM 7759 C C . ARG B 1 501 ? 13.741 8.179 94.434 1.00 23.65 493 ARG A C 1
ATOM 7760 O O . ARG B 1 501 ? 14.589 7.310 94.220 1.00 26.97 493 ARG A O 1
ATOM 7768 N N . LEU B 1 502 ? 13.458 9.149 93.565 1.00 24.50 494 LEU A N 1
ATOM 7769 C CA . LE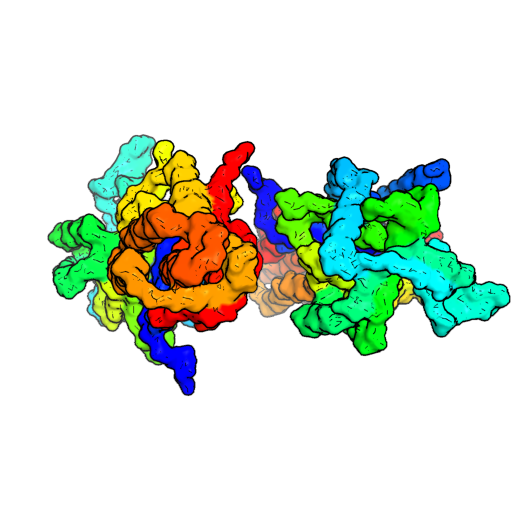U B 1 502 ? 14.272 9.385 92.380 1.00 25.19 494 LEU A CA 1
ATOM 7770 C C . LEU B 1 502 ? 15.733 9.569 92.777 1.00 25.89 494 LEU A C 1
ATOM 7771 O O . LEU B 1 502 ? 16.048 10.338 93.690 1.00 29.19 494 LEU A O 1
ATOM 7776 N N . THR B 1 503 ? 16.623 8.859 92.091 1.00 25.91 495 THR A N 1
ATOM 7777 C CA . THR B 1 503 ? 18.028 8.824 92.486 1.00 25.57 495 THR A CA 1
ATOM 7778 C C . THR B 1 503 ? 18.776 10.026 91.922 1.00 27.29 495 THR A C 1
ATOM 7779 O O . THR B 1 503 ? 18.783 10.220 90.700 1.00 28.84 495 THR A O 1
ATOM 7783 N N . PRO B 1 504 ? 19.405 10.852 92.758 1.00 31.47 496 PRO A N 1
ATOM 7784 C CA . PRO B 1 504 ? 20.257 11.920 92.225 1.00 33.69 496 PRO A CA 1
ATOM 7785 C C . PRO B 1 504 ? 21.405 11.332 91.419 1.00 33.68 496 PRO A C 1
ATOM 7786 O O . PRO B 1 504 ? 21.954 10.281 91.763 1.00 35.96 496 PRO A O 1
ATOM 7790 N N . GLY B 1 505 ? 21.758 12.019 90.332 1.00 30.22 497 GLY A N 1
ATOM 7791 C CA . GLY B 1 505 ? 22.767 11.539 89.414 1.00 25.98 497 GLY A CA 1
ATOM 7792 C C . GLY B 1 505 ? 22.240 10.704 88.267 1.00 30.49 497 GLY A C 1
ATOM 7793 O O . GLY B 1 505 ? 23.016 10.361 87.365 1.00 35.30 497 GLY A O 1
ATOM 7794 N N . THR B 1 506 ? 20.955 10.359 88.277 1.00 30.92 498 THR A N 1
ATOM 7795 C CA . THR B 1 506 ? 20.359 9.607 87.181 1.00 30.14 498 THR A CA 1
ATOM 7796 C C . THR B 1 506 ? 20.383 10.431 85.898 1.00 29.37 498 THR A C 1
ATOM 7797 O O . THR B 1 506 ? 20.045 11.620 85.904 1.00 28.28 498 THR A O 1
ATOM 7801 N N . ALA B 1 507 ? 20.786 9.798 84.797 1.00 26.24 499 ALA A N 1
ATOM 7802 C CA . ALA B 1 507 ? 20.839 10.468 83.506 1.00 29.70 499 ALA A CA 1
ATOM 7803 C C . ALA B 1 507 ? 19.471 10.423 82.834 1.00 30.82 499 ALA A C 1
ATOM 7804 O O . ALA B 1 507 ? 18.830 9.368 82.773 1.00 30.47 499 ALA A O 1
ATOM 7806 N N . LEU B 1 508 ? 19.026 11.574 82.328 1.00 24.36 500 LEU A N 1
ATOM 7807 C CA . LEU B 1 508 ? 17.731 11.678 81.685 1.00 28.89 500 LEU A CA 1
ATOM 7808 C C . LEU B 1 508 ? 17.889 11.909 80.186 1.00 35.54 500 LEU A C 1
ATOM 7809 O O . LEU B 1 508 ? 18.725 12.719 79.768 1.00 30.53 500 LEU A O 1
ATOM 7814 N N . PRO B 1 509 ? 17.112 11.216 79.360 1.00 33.15 501 PRO A N 1
ATOM 7815 C CA . PRO B 1 509 ? 17.142 11.474 77.919 1.00 35.04 501 PRO A CA 1
ATOM 7816 C C . PRO B 1 509 ? 16.576 12.848 77.611 1.00 33.79 501 PRO A C 1
ATOM 7817 O O . PRO B 1 509 ? 15.840 13.419 78.431 1.00 31.55 501 PRO A O 1
ATOM 7821 N N . PRO B 1 510 ? 16.902 13.416 76.453 1.00 32.17 502 PRO A N 1
ATOM 7822 C CA . PRO B 1 510 ? 16.348 14.720 76.083 1.00 34.10 502 PRO A CA 1
ATOM 7823 C C . PRO B 1 510 ? 14.831 14.674 76.053 1.00 35.56 502 PRO A C 1
ATOM 7824 O O . PRO B 1 510 ? 14.236 13.729 75.511 1.00 37.30 502 PRO A O 1
ATOM 7828 N N . PRO B 1 511 ? 14.170 15.669 76.639 1.00 32.71 503 PRO A N 1
ATOM 7829 C CA . PRO B 1 511 ? 12.709 15.608 76.763 1.00 35.49 503 PRO A CA 1
ATOM 7830 C C . PRO B 1 511 ? 12.019 15.766 75.419 1.00 35.75 503 PRO A C 1
ATOM 7831 O O . PRO B 1 511 ? 12.371 16.633 74.616 1.00 42.21 503 PRO A O 1
ATOM 7835 N N . THR B 1 512 ? 11.021 14.917 75.187 1.00 31.48 504 THR A N 1
ATOM 7836 C CA . THR B 1 512 ? 10.149 15.027 74.027 1.00 40.75 504 THR A CA 1
ATOM 7837 C C . THR B 1 512 ? 8.700 15.053 74.495 1.00 37.90 504 THR A C 1
ATOM 7838 O O . THR B 1 512 ? 8.385 14.682 75.628 1.00 31.83 504 THR A O 1
ATOM 7842 N N . GLY B 1 513 ? 7.821 15.502 73.603 1.00 31.09 505 GLY A N 1
ATOM 7843 C CA . GLY B 1 513 ? 6.419 15.625 73.951 1.00 31.71 505 GLY A CA 1
ATOM 7844 C C . GLY B 1 513 ? 5.759 14.280 74.183 1.00 32.41 505 GLY A C 1
ATOM 7845 O O . GLY B 1 513 ? 6.115 13.267 73.581 1.00 33.31 505 GLY A O 1
ATOM 7846 N N . VAL B 1 514 ? 4.776 14.275 75.082 1.00 32.20 506 VAL A N 1
ATOM 7847 C CA . VAL B 1 514 ? 4.026 13.076 75.435 1.00 26.61 506 VAL A CA 1
ATOM 7848 C C . VAL B 1 514 ? 2.530 13.275 75.224 1.00 23.40 506 VAL A C 1
ATOM 7849 O O . VAL B 1 514 ? 1.853 12.417 74.649 1.00 19.70 506 VAL A O 1
ATOM 7853 N N . PHE B 1 515 ? 1.996 14.411 75.676 1.00 18.24 507 PHE A N 1
ATOM 7854 C CA . PHE B 1 515 ? 0.567 14.703 75.613 1.00 23.79 507 PHE A CA 1
ATOM 7855 C C . PHE B 1 515 ? 0.337 15.871 74.668 1.00 28.12 507 PHE A C 1
ATOM 7856 O O . PHE B 1 515 ? 0.420 17.036 75.082 1.00 34.17 507 PHE A O 1
ATOM 7864 N N . PRO B 1 516 ? 0.041 15.618 73.397 1.00 27.45 508 PRO A N 1
ATOM 7865 C CA . PRO B 1 516 ? -0.224 16.723 72.474 1.00 33.10 508 PRO A CA 1
ATOM 7866 C C . PRO B 1 516 ? -1.593 17.336 72.719 1.00 34.41 508 PRO A C 1
ATOM 7867 O O . PRO B 1 516 ? -2.515 16.684 73.219 1.00 30.70 508 PRO A O 1
ATOM 7871 N N . ARG B 1 517 ? -1.714 18.614 72.365 1.00 27.01 509 ARG A N 1
ATOM 7872 C CA . ARG B 1 517 ? -3.005 19.276 72.425 1.00 37.41 509 ARG A CA 1
ATOM 7873 C C . ARG B 1 517 ? -3.927 18.728 71.340 1.00 39.82 509 ARG A C 1
ATOM 7874 O O . ARG B 1 517 ? -3.484 18.171 70.331 1.00 41.54 509 ARG A O 1
ATOM 7882 N N . TYR B 1 518 ? -5.230 18.878 71.572 1.00 39.47 510 TYR A N 1
ATOM 7883 C CA . TYR B 1 518 ? -6.221 18.378 70.630 1.00 38.31 510 TYR A CA 1
ATOM 7884 C C . TYR B 1 518 ? -6.073 19.069 69.281 1.00 40.54 510 TYR A C 1
ATOM 7885 O O . TYR B 1 518 ? -6.030 20.300 69.200 1.00 38.38 510 TYR A O 1
ATOM 7894 N N . GLN B 1 519 ? -5.983 18.267 68.221 1.00 45.26 511 GLN A N 1
ATOM 7895 C CA . GLN B 1 519 ? -5.880 18.788 66.867 1.00 53.49 511 GLN A CA 1
ATOM 7896 C C . GLN B 1 519 ? -7.229 18.657 66.178 1.00 60.06 511 GLN A C 1
ATOM 7897 O O . GLN B 1 519 ? -7.625 17.535 65.827 1.00 63.32 511 GLN A O 1
ATOM 7903 N N . PRO B 1 520 ? -7.966 19.743 65.966 1.00 63.22 512 PRO A N 1
ATOM 7904 C CA . PRO B 1 520 ? -9.235 19.648 65.236 1.00 67.61 512 PRO A CA 1
ATOM 7905 C C . PRO B 1 520 ? -8.993 19.342 63.769 1.00 75.29 512 PRO A C 1
ATOM 7906 O O . PRO B 1 520 ? -8.049 19.871 63.163 1.00 76.74 512 PRO A O 1
ATOM 7910 N N . PRO B 1 521 ? -9.823 18.481 63.160 1.00 82.63 513 PRO A N 1
ATOM 7911 C CA . PRO B 1 521 ? -9.685 18.129 61.742 1.00 83.79 513 PRO A CA 1
ATOM 7912 C C . PRO B 1 521 ? -10.232 19.212 60.815 1.00 84.63 513 PRO A C 1
ATOM 7913 O O . PRO B 1 521 ? -10.349 18.971 59.613 1.00 86.50 513 PRO A O 1
#

Radius of gyration: 35.35 Å; Cα contacts (8 Å, |Δi|>4): 1615; chains: 2; bounding box: 93×83×90 Å

Sequence (991 aa):
HHHHHMKPYYVTTAIAYPNAAPHVGHAYEYIATDAIARFKRLDRYDVRFLTGTDGVPTAALARRNSDVFQRMQEALNISFDRFIRTTDADHHEASKELWRRMSAAGDIYLDNYSGWYSVRDERFFVESETQLVDGTRLTVETGTPVTWTEEQTYFFRLSAYTDKLLAHYHANPDFIAPETRRNEVISFVSGGLDDLSISRTSFDWGVQVPEHPDHVMYVWVDALTNYLTGAGFPDTDSELFRRYWPADLHMIGKDIIRFHAVYWPAFLMSAGIELPRRIFAHGFLHNRGIVDPVALAEALGVDQVRYFLLREVPFGQDGSYSDEAIVTRINTDLANELGNLAQRSLSMVAKNLDGRVPNPGEFADADAALLATADGLLERVRGHFDAQAMHLALEAIWLMLGDANKYFSVQQPWVLRKSESEADQARFRTTLYVTCEVVRIAALLIQPVMPESAGKILDLLGQAPNQRSFAAVGVRLTPGTALPPPTGVFPRYQPPHHHHHMKPYYVTTAIAYPNAAPHVGHAYEYIATDAIARFKRLDRYDVRFLTGTDGVPTAALARRNSDVFQRMQEALNISFDRFIRTTDADHHEASKELWRRMSAAGDIYLDNYSGWYSVRDERFFVESETQLVDGTRLTVETGTPVTWTEEQTYFFRLSAYTDKLLAHYHANPDFIAPETRRNEVISFVSGGLDDLSISRTSFDWGVQVPEHPDHVMYVWVDALTNYLTGAGFPDTDSELFRRYWPADLHMIGKDIIRFHAVYWPAFLMSAGIELPRRIFAHGFLHNRIVDPVALAEALGVDQVRYFLLREVPFGQDGSYSDEAIVTRINTDLANELGNLAQRSLSMVAKNLDGRVPNPGEFADADAALLATADGLLERVRGHFDAQAMHLALEAIWLMLGDANKYFSVQQPWVLRKSESEADQARFRTTLYVTCEVVRIAALLIQPVMPESAGKILDLLGQAPNQRSFAAVGVRLTPGTALPPPTGVFPRYQPP

Secondary structure (DSSP, 8-state):
-----SEEEEEEPPP-TTSSSSSTT-HHHHHHHHHHHHHHHHTTEEEEEE-S---HHHHHHHHHHHHHHHHHHHHHT--PPPPPP-HHHHTTHHHHHHHHHHHHTT-EEEEEEEEEEETTTTEEE-GGGEEESSSSEEETTT--B-EEEEEEEEEE-GGGGHHHHHHHHHH-TTSEESHHHHHHHHHHHHT----EE-EEE--SSS-EETTEEEEEE-HHHHHHTHHHHTTTTT-TTSHHHHHHPSPSEEEEEGGGHHIIIIIHHHHHHHHT-PPPS-EEEE--EEE----HHHHHHHH-HHHHHHHHHHHS-BTB-EEE-HHHHHHIIIIIIIIIIIIHHHHHHHHHHHHSTTB-----SPPHHHHHHHHHHHTHHHHHHHHHHTT-HHHHHHHHHHHHHHHHHHHHHH-HHHHTT---HHHHHHHHHHHHHHHHHHHHHHHHHTTT-HHHHHHHHHHTT--GGG-SGGGTTSPPPTT-B-PPP---SPPP---/-----SEEEEEEPPP-TTSSSSSTT-HHHHHHHHHHHHHHHHTTEEEEEE-S---HHHHHHHHHHHHHHHHHHHHHT--PPPPPP-HHHHTTHHHHHHHHHHHHTT-EEEEEEEEEEETTTTEEE-GGGEEESSSSEEETTT--B-EEEEEEEEEE-GGGGHHHHHHHHHH-TTSEESHHHHHHHHHHHHT----EE-EEE--SSS-EETTEEEEEE-HHHHHHTHHHHTTTTT-TTSHHHHHHPSPSEEEEEGGGHHIIIIIHHHHHHHHT-PPPS-EEEE--EEE-----HHHHHHHH-HHHHHHHHHHHS-BTB-EEE-HHHHHHIIIIIIIIIIIIHHHHHHHHHHHHSTTBPPPP-S--HHHHHHHHHHHTHHHHHHHHHHTT-HHHHHHHHHHHHHHHHHHHHHH-HHHHTT---SHHHHHHHHHHHHHHHHHHHHHHHHTTTSHHHHHHHHHHTT--GGG-SGGGTTSPPPTT-B-PPP---SPPP---

Solvent-accessible surface area: 45713 Å² total; per-residue (Å²): 211,133,157,100,144,44,150,35,23,2,0,0,0,1,1,18,12,48,81,106,38,17,11,64,78,26,5,12,5,2,0,0,0,0,0,4,0,43,1,22,78,32,21,82,53,18,13,28,0,10,29,0,24,160,91,129,99,97,59,51,105,58,166,151,36,54,85,18,42,89,138,11,54,150,19,0,43,6,27,24,49,216,74,129,192,63,99,55,29,58,108,68,51,4,1,42,40,1,8,108,68,0,53,95,57,44,13,22,52,79,64,105,84,50,6,43,26,0,113,162,1,16,35,37,8,79,106,98,62,13,82,106,79,129,75,68,57,33,1,84,108,54,34,5,65,9,86,138,26,130,66,81,1,19,12,0,93,5,59,62,12,18,113,116,0,47,62,36,3,154,74,41,79,96,2,4,8,31,97,79,32,39,74,93,3,48,79,54,0,68,70,43,18,119,41,21,9,0,0,57,58,19,193,95,250,35,16,94,2,22,155,69,92,72,6,4,7,3,78,0,2,19,15,0,2,25,1,0,27,5,0,20,5,32,77,47,120,28,106,63,25,156,48,17,12,29,0,39,1,0,0,0,4,61,72,5,19,107,9,0,0,0,24,0,0,0,0,0,48,11,8,67,10,118,25,2,141,36,0,6,0,8,0,81,14,82,89,176,112,159,18,69,6,14,49,28,6,101,83,41,26,39,4,14,0,0,0,2,1,4,45,57,6,49,15,3,108,67,8,61,17,21,89,122,22,2,36,75,52,5,20,69,16,1,5,71,40,0,5,76,4,0,47,109,1,4,40,11,0,40,165,57,29,109,15,123,4,9,91,26,28,169,79,43,130,46,0,51,62,8,7,65,45,0,59,20,0,24,104,108,0,75,43,54,8,71,52,6,14,0,28,71,0,1,72,4,2,16,106,1,0,26,68,0,35,149,16,4,69,104,36,78,0,56,70,25,78,142,32,171,46,145,58,48,58,30,58,2,73,3,0,0,7,0,0,1,0,0,2,2,0,0,0,0,1,0,22,0,1,0,21,65,10,0,12,100,0,0,71,12,0,28,28,54,110,136,101,31,43,6,69,11,7,71,64,88,2,83,53,45,28,78,20,56,109,38,84,64,14,15,92,164,64,156,92,170,211,173,159,87,144,52,150,31,22,1,0,0,0,3,2,20,12,58,77,99,30,16,11,74,70,35,5,13,4,2,0,0,0,0,0,3,0,43,2,24,81,35,22,143,65,13,14,29,0,10,28,0,30,151,87,91,101,91,68,70,108,56,119,149,37,66,50,19,51,129,114,11,53,140,19,0,46,5,29,23,51,197,61,136,171,72,95,55,27,96,103,43,59,4,2,57,35,1,7,138,59,0,52,85,58,44,13,21,50,81,65,103,86,49,6,37,21,0,107,154,1,20,33,39,6,76,112,95,52,13,83,110,89,122,73,70,65,36,0,72,97,60,33,6,61,9,82,133,29,126,76,88,1,20,13,0,91,5,58,62,14,18,113,119,0,44,64,37,2,153,74,36,80,97,2,4,8,31,97,79,29,37,78,94,3,48,79,58,0,67,70,41,18,118,41,22,8,0,0,60,51,23,196,93,203,24,10,86,3,38,158,68,85,67,7,3,8,2,83,0,2,18,13,0,2,25,1,0,24,5,0,20,3,29,78,52,109,18,146,60,28,172,70,13,12,28,0,41,1,0,0,0,4,61,86,5,19,96,10,0,0,0,24,0,0,0,0,0,50,10,8,68,10,114,24,2,136,36,0,5,0,8,0,91,11,88,86,219,169,12,69,7,13,39,22,6,90,83,40,24,38,4,14,0,0,0,2,0,3,47,55,5,48,16,3,106,76,4,51,28,20,97,13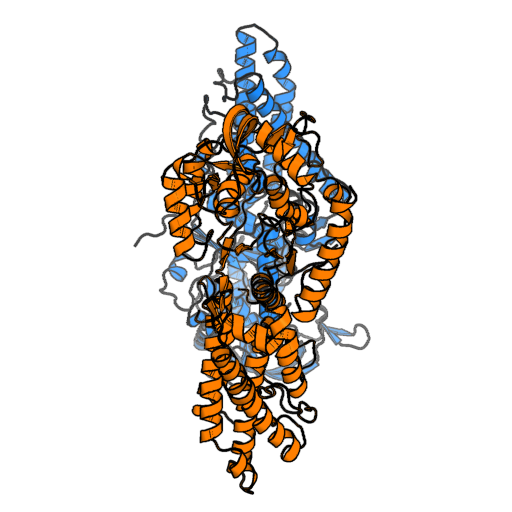1,24,3,36,66,54,5,20,66,13,0,7,72,39,0,5,68,2,0,44,109,1,3,44,11,1,40,165,62,25,114,15,121,4,8,102,25,32,169,81,43,129,47,0,48,58,9,6,63,46,0,66,29,0,29,129,94,0,78,42,49,8,72,51,6,13,1,27,70,0,1,74,3,2,15,106,1,0,26,71,0,35,142,15,2,58,88,30,85,0,80,77,25,78,160,35,172,41,147,74,48,50,37,63,1,82,3,0,0,8,0,0,1,0,0,1,2,0,0,0,0,1,0,23,0,1,0,23,62,10,0,12,113,0,0,73,10,1,30,26,53,115,136,97,33,44,7,72,11,8,74,97,88,2,83,53,44,30,76,20,57,107,39,91,64,16,15,93,166,62,151,94,165

InterPro domains:
  IPR001412 Aminoacyl-tRNA synthetase, class I, conserved site [PS00178] (13-22)
  IPR009080 Aminoacyl-tRNA synthetase, class Ia, anticodon-binding [SSF47323] (355-514)
  IPR014729 Rossmann-like alpha/beta/alpha sandwich fold [G3DSA:3.40.50.620] (4-335)
  IPR014758 Methionyl-tRNA synthetase [TIGR00398] (4-483)
  IPR015413 Methionyl/Leucyl tRNA synthetase [PF09334] (4-137)
  IPR015413 Methionyl/Leucyl tRNA synthetase [PF09334] (149-362)
  IPR023457 Methionine-tRNA synthetase, type 2 [MF_01228] (1-511)
  IPR023457 Methionine-tRNA synthetase, type 2 [PTHR43326] (2-487)
  IPR033911 Methioninyl-tRNA synthetase core domain [PR01041] (6-19)
  IPR033911 Methioninyl-tRNA synthetase core domain [PR01041] (38-52)
  IPR033911 Methioninyl-tRNA synthetase core domain [PR01041] (86-97)
  IPR033911 Methioninyl-tRNA synthetase core domain [PR01041] (225-236)
  IPR033911 Methioninyl-tRNA synthetase core domain [PR01041] (258-273)
  IPR033911 Methioninyl-tRNA synthetase core domain [PR01041] (350-361)
  IPR033911 Methioninyl-tRNA synthetase core domain [cd00814] (3-338)
  IPR041872 Methionyl-tRNA synthetase, anticodon-binding domain [PF19303] (374-508)
  IPR041872 Methionyl-tRNA synthetase, anticodon-binding domain [cd07957] (347-478)

Organism: Mycobacterium tuberculosis (strain ATCC 25177 / H37Ra) (NCBI:txid419947)